Protein AF-0000000072157010 (afdb_homodimer)

pLDDT: mean 73.78, std 25.67, range [22.72, 98.5]

Nearest PDB structures (foldseek):
  7paf-assembly1_D  TM=7.544E-01  e=8.443E-04  Streptococcus pneumoniae TIGR4
  5oge-assembly3_C  TM=7.026E-01  e=5.960E-02  Saccharomyces cerevisiae S288C
  8wtw-assembly1_A  TM=1.294E-01  e=1.381E+00  Homo sapiens
  8zoy-assembly1_A  TM=1.719E-01  e=7.058E+00  Homo sapiens
  4k1c-assembly1_A  TM=1.405E-01  e=3.734E+00  Saccharomyces cerevisiae S288C

Structure (mmCIF, N/CA/C/O backbone):
data_AF-0000000072157010-model_v1
#
loop_
_entity.id
_entity.type
_entity.pdbx_description
1 polymer 'Transmembrane protein 144-like B'
#
loop_
_atom_site.group_PDB
_atom_site.id
_atom_site.type_symbol
_atom_site.label_atom_id
_atom_site.label_alt_id
_atom_site.label_comp_id
_atom_site.label_asym_id
_atom_site.label_entity_id
_atom_site.label_seq_id
_atom_site.pdbx_PDB_ins_code
_atom_site.Cartn_x
_atom_site.Cartn_y
_atom_site.Cartn_z
_atom_site.occupancy
_atom_site.B_iso_or_equiv
_atom_site.auth_seq_id
_atom_site.auth_comp_id
_atom_site.auth_asym_id
_atom_site.auth_atom_id
_atom_site.pdbx_PDB_model_num
ATOM 1 N N . MET A 1 1 ? 22.281 -31.641 -0.572 1 41.91 1 MET A N 1
ATOM 2 C CA . MET A 1 1 ? 22 -30.219 -0.779 1 41.91 1 MET A CA 1
ATOM 3 C C . MET A 1 1 ? 20.547 -30.016 -1.227 1 41.91 1 MET A C 1
ATOM 5 O O . MET A 1 1 ? 19.906 -29.047 -0.837 1 41.91 1 MET A O 1
ATOM 9 N N . GLY A 1 2 ? 19.859 -31.172 -1.965 1 55.56 2 GLY A N 1
ATOM 10 C CA . GLY A 1 2 ? 18.594 -31.109 -2.654 1 55.56 2 GLY A CA 1
ATOM 11 C C . GLY A 1 2 ? 17.406 -31.094 -1.71 1 55.56 2 GLY A C 1
ATOM 12 O O . GLY A 1 2 ? 16.391 -30.422 -1.974 1 55.56 2 GLY A O 1
ATOM 13 N N . LEU A 1 3 ? 17.656 -31.641 -0.543 1 64 3 LEU A N 1
ATOM 14 C CA . LEU A 1 3 ? 16.516 -31.844 0.348 1 64 3 LEU A CA 1
ATOM 15 C C . LEU A 1 3 ? 16.203 -30.578 1.124 1 64 3 LEU A C 1
ATOM 17 O O . LEU A 1 3 ? 15.062 -30.375 1.553 1 64 3 LEU A O 1
ATOM 21 N N . PHE A 1 4 ? 17.141 -29.672 1.132 1 80.56 4 PHE A N 1
ATOM 22 C CA . PHE A 1 4 ? 16.922 -28.5 1.973 1 80.56 4 PHE A CA 1
ATOM 23 C C . PHE A 1 4 ? 15.914 -27.562 1.335 1 80.56 4 PHE A C 1
ATOM 25 O O . PHE A 1 4 ? 15.203 -26.828 2.035 1 80.56 4 PHE A O 1
ATOM 32 N N . GLY A 1 5 ? 15.68 -27.719 0.032 1 87.88 5 GLY A N 1
ATOM 33 C CA . GLY A 1 5 ? 14.766 -26.828 -0.669 1 87.88 5 GLY A CA 1
ATOM 34 C C . GLY A 1 5 ? 13.344 -27.359 -0.714 1 87.88 5 GLY A C 1
ATOM 35 O O . GLY A 1 5 ? 12.406 -26.625 -1.01 1 87.88 5 GLY A O 1
ATOM 36 N N . ILE A 1 6 ? 13.188 -28.625 -0.3 1 87.94 6 ILE A N 1
ATOM 37 C CA . ILE A 1 6 ? 11.875 -29.266 -0.361 1 87.94 6 ILE A CA 1
ATOM 38 C C . ILE A 1 6 ? 10.984 -28.719 0.754 1 87.94 6 ILE A C 1
ATOM 40 O O . ILE A 1 6 ? 9.789 -28.5 0.549 1 87.94 6 ILE A O 1
ATOM 44 N N . ALA A 1 7 ? 11.625 -28.469 1.88 1 92.19 7 ALA A N 1
ATOM 45 C CA . ALA A 1 7 ? 10.852 -27.984 3.02 1 92.19 7 ALA A CA 1
ATOM 46 C C . ALA A 1 7 ? 10.266 -26.609 2.732 1 92.19 7 ALA A C 1
ATOM 48 O O . ALA A 1 7 ? 9.055 -26.406 2.861 1 92.19 7 ALA A O 1
ATOM 49 N N . PRO A 1 8 ? 11.07 -25.703 2.254 1 94.44 8 PRO A N 1
ATOM 50 C CA . PRO A 1 8 ? 10.477 -24.406 1.933 1 94.44 8 PRO A CA 1
ATOM 51 C C . PRO A 1 8 ? 9.445 -24.484 0.809 1 94.44 8 PRO A C 1
ATOM 53 O O . PRO A 1 8 ? 8.43 -23.781 0.841 1 94.44 8 PRO A O 1
ATOM 56 N N . ALA A 1 9 ? 9.695 -25.344 -0.113 1 93 9 ALA A N 1
ATOM 57 C CA . ALA A 1 9 ? 8.727 -25.5 -1.193 1 93 9 ALA A CA 1
ATOM 58 C C . ALA A 1 9 ? 7.406 -26.047 -0.664 1 93 9 ALA A C 1
ATOM 60 O O . ALA A 1 9 ? 6.332 -25.656 -1.124 1 93 9 ALA A O 1
ATOM 61 N N . ALA A 1 10 ? 7.512 -26.953 0.285 1 92.5 10 ALA A N 1
ATOM 62 C CA . ALA A 1 10 ? 6.309 -27.531 0.891 1 92.5 10 ALA A CA 1
ATOM 63 C C . ALA A 1 10 ? 5.535 -26.469 1.672 1 92.5 10 ALA A C 1
ATOM 65 O O . ALA A 1 10 ? 4.305 -26.406 1.593 1 92.5 10 ALA A O 1
ATOM 66 N N . VAL A 1 11 ? 6.207 -25.641 2.379 1 95.56 11 VAL A N 1
ATOM 67 C CA . VAL A 1 11 ? 5.559 -24.578 3.135 1 95.56 11 VAL A CA 1
ATOM 68 C C . VAL A 1 11 ? 4.883 -23.609 2.174 1 95.56 11 VAL A C 1
ATOM 70 O O . VAL A 1 11 ? 3.764 -23.156 2.424 1 95.56 11 VAL A O 1
ATOM 73 N N . ALA A 1 12 ? 5.602 -23.312 1.119 1 96.12 12 ALA A N 1
ATOM 74 C CA . ALA A 1 12 ? 5.016 -22.453 0.099 1 96.12 12 ALA A CA 1
ATOM 75 C C . ALA A 1 12 ? 3.736 -23.062 -0.466 1 96.12 12 ALA A C 1
ATOM 77 O O . ALA A 1 12 ? 2.734 -22.359 -0.644 1 96.12 12 ALA A O 1
ATOM 78 N N . ALA A 1 13 ? 3.773 -24.328 -0.705 1 92.69 13 ALA A N 1
ATOM 79 C CA . ALA A 1 13 ? 2.613 -25.031 -1.235 1 92.69 13 ALA A CA 1
ATOM 80 C C . ALA A 1 13 ? 1.429 -24.938 -0.279 1 92.69 13 ALA A C 1
ATOM 82 O O . ALA A 1 13 ? 0.3 -24.688 -0.703 1 92.69 13 ALA A O 1
ATOM 83 N N . VAL A 1 14 ? 1.696 -25.109 0.951 1 94.31 14 VAL A N 1
ATOM 84 C CA . VAL A 1 14 ? 0.639 -25.047 1.955 1 94.31 14 VAL A CA 1
ATOM 85 C C . VAL A 1 14 ? 0.083 -23.625 2.037 1 94.31 14 VAL A C 1
ATOM 87 O O . VAL A 1 14 ? -1.135 -23.422 2.031 1 94.31 14 VAL A O 1
ATOM 90 N N . ALA A 1 15 ? 0.912 -22.672 2.088 1 95.75 15 ALA A N 1
ATOM 91 C CA . ALA A 1 15 ? 0.481 -21.266 2.191 1 95.75 15 ALA A CA 1
ATOM 92 C C . ALA A 1 15 ? -0.368 -20.875 0.99 1 95.75 15 ALA A C 1
ATOM 94 O O . ALA A 1 15 ? -1.473 -20.344 1.149 1 95.75 15 ALA A O 1
ATOM 95 N N . PHE A 1 16 ? 0.128 -21.203 -0.204 1 93.19 16 PHE A N 1
ATOM 96 C CA . PHE A 1 16 ? -0.611 -20.859 -1.413 1 93.19 16 PHE A CA 1
ATOM 97 C C . PHE A 1 16 ? -1.898 -21.672 -1.508 1 93.19 16 PHE A C 1
ATOM 99 O O . PHE A 1 16 ? -2.9 -21.188 -2.043 1 93.19 16 PHE A O 1
ATOM 106 N N . GLY A 1 17 ? -1.906 -22.781 -0.977 1 89.12 17 GLY A N 1
ATOM 107 C CA . GLY A 1 17 ? -3.078 -23.641 -1.026 1 89.12 17 GLY A CA 1
ATOM 108 C C . GLY A 1 17 ? -4.18 -23.203 -0.079 1 89.12 17 GLY A C 1
ATOM 109 O O . GLY A 1 17 ? -5.363 -23.422 -0.352 1 89.12 17 GLY A O 1
ATOM 110 N N . VAL A 1 18 ? -3.803 -22.531 1.002 1 89.94 18 VAL A N 1
ATOM 111 C CA . VAL A 1 18 ? -4.797 -22.188 2.014 1 89.94 18 VAL A CA 1
ATOM 112 C C . VAL A 1 18 ? -5.07 -20.688 1.991 1 89.94 18 VAL A C 1
ATOM 114 O O . VAL A 1 18 ? -5.871 -20.188 2.785 1 89.94 18 VAL A O 1
ATOM 117 N N . GLN A 1 19 ? -4.445 -19.953 1.146 1 89.75 19 GLN A N 1
ATOM 118 C CA . GLN A 1 19 ? -4.488 -18.484 1.182 1 89.75 19 GLN A CA 1
ATOM 119 C C . GLN A 1 19 ? -5.918 -17.969 1.032 1 89.75 19 GLN A C 1
ATOM 121 O O . GLN A 1 19 ? -6.23 -16.859 1.46 1 89.75 19 GLN A O 1
ATOM 126 N N . TYR A 1 20 ? -6.859 -18.75 0.506 1 83.69 20 TYR A N 1
ATOM 127 C CA . TYR A 1 20 ? -8.219 -18.266 0.293 1 83.69 20 TYR A CA 1
ATOM 128 C C . TYR A 1 20 ? -9.18 -18.875 1.31 1 83.69 20 TYR A C 1
ATOM 130 O O . TYR A 1 20 ? -10.383 -18.625 1.248 1 83.69 20 TYR A O 1
ATOM 138 N N . VAL A 1 21 ? -8.781 -19.609 2.258 1 82.38 21 VAL A N 1
ATOM 139 C CA . VAL A 1 21 ? -9.609 -20.188 3.303 1 82.38 21 VAL A CA 1
ATOM 140 C C . VAL A 1 21 ? -10.297 -19.094 4.102 1 82.38 21 VAL A C 1
ATOM 142 O O . VAL A 1 21 ? -11.484 -19.188 4.414 1 82.38 21 VAL A O 1
ATOM 145 N N . PRO A 1 22 ? -9.695 -17.938 4.402 1 79.62 22 PRO A N 1
ATOM 146 C CA . PRO A 1 22 ? -10.359 -16.859 5.152 1 79.62 22 PRO A CA 1
ATOM 147 C C . PRO A 1 22 ? -11.531 -16.25 4.398 1 79.62 22 PRO A C 1
ATOM 149 O O . PRO A 1 22 ? -12.422 -15.656 5.012 1 79.62 22 PRO A O 1
ATOM 152 N N . VAL A 1 23 ? -11.453 -16.344 3.174 1 78.19 23 VAL A N 1
ATOM 153 C CA . VAL A 1 23 ? -12.477 -15.711 2.346 1 78.19 23 VAL A CA 1
ATOM 154 C C . VAL A 1 23 ? -13.68 -16.641 2.203 1 78.19 23 VAL A C 1
ATOM 156 O O . VAL A 1 23 ? -14.812 -16.188 2.055 1 78.19 23 VAL A O 1
ATOM 159 N N . LYS A 1 24 ? -13.555 -17.875 2.174 1 69.94 24 LYS A N 1
ATOM 160 C CA . LYS A 1 24 ? -14.625 -18.844 1.998 1 69.94 24 LYS A CA 1
ATOM 161 C C . LYS A 1 24 ? -15.633 -18.781 3.141 1 69.94 24 LYS A C 1
ATOM 163 O O . LYS A 1 24 ? -16.828 -19.016 2.938 1 69.94 24 LYS A O 1
ATOM 168 N N . LYS A 1 25 ? -15.227 -18.328 4.262 1 59.41 25 LYS A N 1
ATOM 169 C CA . LYS A 1 25 ? -16.125 -18.25 5.406 1 59.41 25 LYS A CA 1
ATOM 170 C C . LYS A 1 25 ? -17.125 -17.094 5.246 1 59.41 25 LYS A C 1
ATOM 172 O O . LYS A 1 25 ? -18.234 -17.156 5.789 1 59.41 25 LYS A O 1
ATOM 177 N N . TYR A 1 26 ? -16.797 -16.109 4.598 1 54.28 26 TYR A N 1
ATOM 178 C CA . TYR A 1 26 ? -17.672 -14.945 4.465 1 54.28 26 TYR A CA 1
ATOM 179 C C . TYR A 1 26 ? -18.641 -15.133 3.303 1 54.28 26 TYR A C 1
ATOM 181 O O . TYR A 1 26 ? -19.703 -14.508 3.266 1 54.28 26 TYR A O 1
ATOM 189 N N . LYS A 1 27 ? -18.438 -15.812 2.371 1 48.84 27 LYS A N 1
ATOM 190 C CA . LYS A 1 27 ? -19.359 -16.141 1.292 1 48.84 27 LYS A CA 1
ATOM 191 C C . LYS A 1 27 ? -20.656 -16.734 1.841 1 48.84 27 LYS A C 1
ATOM 193 O O . LYS A 1 27 ? -21.734 -16.484 1.312 1 48.84 27 LYS A O 1
ATOM 198 N N . ILE A 1 28 ? -20.594 -17.422 2.988 1 39.53 28 ILE A N 1
ATOM 199 C CA . ILE A 1 28 ? -21.719 -18.219 3.461 1 39.53 28 ILE A CA 1
ATOM 200 C C . ILE A 1 28 ? -22.75 -17.297 4.129 1 39.53 28 ILE A C 1
ATOM 202 O O . ILE A 1 28 ? -23.953 -17.516 4.012 1 39.53 28 ILE A O 1
ATOM 206 N N . LEU A 1 29 ? -22.328 -16.297 4.664 1 35.5 29 LEU A N 1
ATOM 207 C CA . LEU A 1 29 ? -23.328 -15.633 5.508 1 35.5 29 LEU A CA 1
ATOM 208 C C . LEU A 1 29 ? -24.281 -14.789 4.668 1 35.5 29 LEU A C 1
ATOM 210 O O . LEU A 1 29 ? -25.422 -14.57 5.062 1 35.5 29 LEU A O 1
ATOM 214 N N . VAL A 1 30 ? -23.734 -14.195 3.705 1 33.28 30 VAL A N 1
ATOM 215 C CA . VAL A 1 30 ? -24.734 -13.32 3.096 1 33.28 30 VAL A CA 1
ATOM 216 C C . VAL A 1 30 ? -25.812 -14.164 2.414 1 33.28 30 VAL A C 1
ATOM 218 O O . VAL A 1 30 ? -26.562 -13.656 1.588 1 33.28 30 VAL A O 1
ATOM 221 N N . ARG A 1 31 ? -25.828 -15.406 2.652 1 32.34 31 ARG A N 1
ATOM 222 C CA . ARG A 1 31 ? -26.984 -16.172 2.217 1 32.34 31 ARG A CA 1
ATOM 223 C C . ARG A 1 31 ? -28.266 -15.594 2.797 1 32.34 31 ARG A C 1
ATOM 225 O O . ARG A 1 31 ? -28.719 -16.016 3.869 1 32.34 31 ARG A O 1
ATOM 232 N N . ALA A 1 32 ? -28.672 -14.406 2.963 1 30.42 32 ALA A N 1
ATOM 233 C CA . ALA A 1 32 ? -30.094 -14.289 3.217 1 30.42 32 ALA A CA 1
ATOM 234 C C . ALA A 1 32 ? -30.891 -15.203 2.291 1 30.42 32 ALA A C 1
ATOM 236 O O . ALA A 1 32 ? -30.375 -15.688 1.288 1 30.42 32 ALA A O 1
ATOM 237 N N . LYS A 1 33 ? -32.5 -15.086 2.188 1 31.17 33 LYS A N 1
ATOM 238 C CA . LYS A 1 33 ? -33.562 -15.984 1.754 1 31.17 33 LYS A CA 1
ATOM 239 C C . LYS A 1 33 ? -33.25 -16.609 0.398 1 31.17 33 LYS A C 1
ATOM 241 O O . LYS A 1 33 ? -33.5 -17.797 0.174 1 31.17 33 LYS A O 1
ATOM 246 N N . THR A 1 34 ? -33.625 -16.031 -0.86 1 29.36 34 THR A N 1
ATOM 247 C CA . THR A 1 34 ? -33.719 -16.75 -2.125 1 29.36 34 THR A CA 1
ATOM 248 C C . THR A 1 34 ? -32.344 -16.922 -2.752 1 29.36 34 THR A C 1
ATOM 250 O O . THR A 1 34 ? -32.094 -17.906 -3.461 1 29.36 34 THR A O 1
ATOM 253 N N . PHE A 1 35 ? -31.5 -15.781 -3.305 1 26.72 35 PHE A N 1
ATOM 254 C CA . PHE A 1 35 ? -30.375 -15.836 -4.246 1 26.72 35 PHE A CA 1
ATOM 255 C C . PHE A 1 35 ? -29.062 -15.508 -3.547 1 26.72 35 PHE A C 1
ATOM 257 O O . PHE A 1 35 ? -29.016 -14.625 -2.688 1 26.72 35 PHE A O 1
ATOM 264 N N . THR A 1 36 ? -28.172 -16.406 -3.197 1 32.66 36 THR A N 1
ATOM 265 C CA . THR A 1 36 ? -26.812 -16.312 -2.689 1 32.66 36 THR A CA 1
ATOM 266 C C . THR A 1 36 ? -26 -15.32 -3.506 1 32.66 36 THR A C 1
ATOM 268 O O . THR A 1 36 ? -25.719 -15.555 -4.688 1 32.66 36 THR A O 1
ATOM 271 N N . LEU A 1 37 ? -26.281 -14.078 -3.609 1 31.41 37 LEU A N 1
ATOM 272 C CA . LEU A 1 37 ? -25.516 -13.125 -4.402 1 31.41 37 LEU A CA 1
ATOM 273 C C . LEU A 1 37 ? -24.156 -12.844 -3.752 1 31.41 37 LEU A C 1
ATOM 275 O O . LEU A 1 37 ? -24.094 -12.375 -2.613 1 31.41 37 LEU A O 1
ATOM 279 N N . LEU A 1 38 ? -23.141 -13.664 -3.781 1 39.25 38 LEU A N 1
ATOM 280 C CA . LEU A 1 38 ? -21.766 -13.414 -3.355 1 39.25 38 LEU A CA 1
ATOM 281 C C . LEU A 1 38 ? -21.219 -12.148 -4.008 1 39.25 38 LEU A C 1
ATOM 283 O O . LEU A 1 38 ? -20.938 -12.141 -5.207 1 39.25 38 LEU A O 1
ATOM 287 N N . ILE A 1 39 ? -21.578 -10.883 -3.861 1 43.5 39 ILE A N 1
ATOM 288 C CA . ILE A 1 39 ? -21.406 -9.625 -4.586 1 43.5 39 ILE A CA 1
ATOM 289 C C . ILE A 1 39 ? -20.016 -9.055 -4.293 1 43.5 39 ILE A C 1
ATOM 291 O O . ILE A 1 39 ? -19.859 -8.258 -3.367 1 43.5 39 ILE A O 1
ATOM 295 N N . TYR A 1 40 ? -18.719 -9.906 -4.242 1 56.62 40 TYR A N 1
ATOM 296 C CA . TYR A 1 40 ? -17.578 -9.016 -4.078 1 56.62 40 TYR A CA 1
ATOM 297 C C . TYR A 1 40 ? -16.969 -8.656 -5.426 1 56.62 40 TYR A C 1
ATOM 299 O O . TYR A 1 40 ? -17.031 -9.445 -6.375 1 56.62 40 TYR A O 1
ATOM 307 N N . ASP A 1 41 ? -16.672 -7.387 -5.719 1 73.81 41 ASP A N 1
ATOM 308 C CA . ASP A 1 41 ? -15.914 -6.938 -6.879 1 73.81 41 ASP A CA 1
ATOM 309 C C . ASP A 1 41 ? -14.5 -7.516 -6.871 1 73.81 41 ASP A C 1
ATOM 311 O O . ASP A 1 41 ? -13.734 -7.285 -5.93 1 73.81 41 ASP A O 1
ATOM 315 N N . GLY A 1 42 ? -14.164 -8.492 -7.832 1 79.88 42 GLY A N 1
ATOM 316 C CA . GLY A 1 42 ? -12.883 -9.18 -7.906 1 79.88 42 GLY A CA 1
ATOM 317 C C . GLY A 1 42 ? -11.703 -8.227 -7.961 1 79.88 42 GLY A C 1
ATOM 318 O O . GLY A 1 42 ? -10.648 -8.508 -7.387 1 79.88 42 GLY A O 1
ATOM 319 N N . THR A 1 43 ? -11.906 -7.148 -8.672 1 85 43 THR A N 1
ATOM 320 C CA . THR A 1 43 ? -10.828 -6.18 -8.812 1 85 43 THR A CA 1
ATOM 321 C C . THR A 1 43 ? -10.508 -5.523 -7.473 1 85 43 THR A C 1
ATOM 323 O O . THR A 1 43 ? -9.336 -5.395 -7.102 1 85 43 THR A O 1
ATOM 326 N N . THR A 1 44 ? -11.523 -5.164 -6.754 1 86.94 44 THR A N 1
ATOM 327 C CA . THR A 1 44 ? -11.344 -4.551 -5.441 1 86.94 44 THR A CA 1
ATOM 328 C C . THR A 1 44 ? -10.781 -5.562 -4.449 1 86.94 44 THR A C 1
ATOM 330 O O . THR A 1 44 ? -9.93 -5.227 -3.627 1 86.94 44 THR A O 1
ATOM 333 N N . PHE A 1 45 ? -11.234 -6.777 -4.594 1 87.81 45 PHE A N 1
ATOM 334 C CA . PHE A 1 45 ? -10.711 -7.855 -3.758 1 87.81 45 PHE A CA 1
ATOM 335 C C . PHE A 1 45 ? -9.211 -8.008 -3.949 1 87.81 45 PHE A C 1
ATOM 337 O O . PHE A 1 45 ? -8.461 -8.086 -2.975 1 87.81 45 PHE A O 1
ATOM 344 N N . GLN A 1 46 ? -8.836 -8.086 -5.184 1 91.12 46 GLN A N 1
ATOM 345 C CA . GLN A 1 46 ? -7.414 -8.242 -5.492 1 91.12 46 GLN A CA 1
ATOM 346 C C . GLN A 1 46 ? -6.598 -7.094 -4.906 1 91.12 46 GLN A C 1
ATOM 348 O O . GLN A 1 46 ? -5.48 -7.305 -4.426 1 91.12 46 GLN A O 1
ATOM 353 N N . TRP A 1 47 ? -7.105 -5.953 -4.992 1 93.75 47 TRP A N 1
ATOM 354 C CA . TRP A 1 47 ? -6.383 -4.789 -4.488 1 93.75 47 TRP A CA 1
ATOM 355 C C . TRP A 1 47 ? -6.156 -4.898 -2.984 1 93.75 47 TRP A C 1
ATOM 357 O O . TRP A 1 47 ? -5.062 -4.617 -2.492 1 93.75 47 TRP A O 1
ATOM 367 N N . PHE A 1 48 ? -7.168 -5.305 -2.24 1 93.31 48 PHE A N 1
ATOM 368 C CA . PHE A 1 48 ? -7.031 -5.496 -0.801 1 93.31 48 PHE A CA 1
ATOM 369 C C . PHE A 1 48 ? -6.055 -6.621 -0.491 1 93.31 48 PHE A C 1
ATOM 371 O O . PHE A 1 48 ? -5.258 -6.52 0.442 1 93.31 48 PHE A O 1
ATOM 378 N N . MET A 1 49 ? -6.129 -7.621 -1.272 1 94.25 49 MET A N 1
ATOM 379 C CA . MET A 1 49 ? -5.211 -8.742 -1.095 1 94.25 49 MET A CA 1
ATOM 380 C C . MET A 1 49 ? -3.768 -8.305 -1.305 1 94.25 49 MET A C 1
ATOM 382 O O . MET A 1 49 ? -2.881 -8.68 -0.538 1 94.25 49 MET A O 1
ATOM 386 N N . CYS A 1 50 ? -3.594 -7.488 -2.344 1 97.62 50 CYS A N 1
ATOM 387 C CA . CYS A 1 50 ? -2.248 -7.027 -2.666 1 97.62 50 CYS A CA 1
ATOM 388 C C . CYS A 1 50 ? -1.728 -6.07 -1.601 1 97.62 50 CYS A C 1
ATOM 390 O O . CYS A 1 50 ? -0.517 -5.945 -1.407 1 97.62 50 CYS A O 1
ATOM 392 N N . SER A 1 51 ? -2.627 -5.406 -0.891 1 97.25 51 SER A N 1
ATOM 393 C CA . SER A 1 51 ? -2.209 -4.602 0.251 1 97.25 51 SER A CA 1
ATOM 394 C C . SER A 1 51 ? -1.662 -5.473 1.375 1 97.25 51 SER A C 1
ATOM 396 O O . SER A 1 51 ? -0.694 -5.105 2.041 1 97.25 51 SER A O 1
ATOM 398 N N . GLY A 1 52 ? -2.316 -6.602 1.578 1 97.81 52 GLY A N 1
ATOM 399 C CA . GLY A 1 52 ? -1.781 -7.551 2.541 1 97.81 52 GLY A CA 1
ATOM 400 C C . GLY A 1 52 ? -0.435 -8.117 2.137 1 97.81 52 GLY A C 1
ATOM 401 O O . GLY A 1 52 ? 0.447 -8.297 2.977 1 97.81 52 GLY A O 1
ATOM 402 N N . ILE A 1 53 ? -0.326 -8.336 0.847 1 98.31 53 ILE A N 1
ATOM 403 C CA . ILE A 1 53 ? 0.927 -8.844 0.295 1 98.31 53 ILE A CA 1
ATOM 404 C C . ILE A 1 53 ? 2.053 -7.852 0.579 1 98.31 53 ILE A C 1
ATOM 406 O O . ILE A 1 53 ? 3.113 -8.234 1.08 1 98.31 53 ILE A O 1
ATOM 410 N N . LEU A 1 54 ? 1.799 -6.598 0.312 1 98.5 54 LEU A N 1
ATOM 411 C CA . LEU A 1 54 ? 2.814 -5.57 0.515 1 98.5 54 LEU A CA 1
ATOM 412 C C . LEU A 1 54 ? 3.143 -5.414 1.996 1 98.5 54 LEU A C 1
ATOM 414 O O . LEU A 1 54 ? 4.301 -5.199 2.359 1 98.5 54 LEU A O 1
ATOM 418 N N . PHE A 1 55 ? 2.178 -5.516 2.836 1 98.19 55 PHE A N 1
ATOM 419 C CA . PHE A 1 55 ? 2.365 -5.312 4.27 1 98.19 55 PHE A CA 1
ATOM 420 C C . PHE A 1 55 ? 3.336 -6.34 4.836 1 98.19 55 PHE A C 1
ATOM 422 O O . PHE A 1 55 ? 4.305 -5.98 5.508 1 98.19 55 PHE A O 1
ATOM 429 N N . VAL A 1 56 ? 3.1 -7.59 4.551 1 97.62 56 VAL A N 1
ATOM 430 C CA . VAL A 1 56 ? 3.955 -8.656 5.062 1 97.62 56 VAL A CA 1
ATOM 431 C C . VAL A 1 56 ? 5.305 -8.625 4.348 1 97.62 56 VAL A C 1
ATOM 433 O O . VAL A 1 56 ? 6.344 -8.898 4.953 1 97.62 56 VAL A O 1
ATOM 436 N N . GLY A 1 57 ? 5.27 -8.312 3.02 1 97.56 57 GLY A N 1
ATOM 437 C CA . GLY A 1 57 ? 6.527 -8.125 2.32 1 97.56 57 GLY A CA 1
ATOM 438 C C . GLY A 1 57 ? 7.414 -7.07 2.955 1 97.56 57 GLY A C 1
ATOM 439 O O . GLY A 1 57 ? 8.625 -7.266 3.094 1 97.56 57 GLY A O 1
ATOM 440 N N . LEU A 1 58 ? 6.797 -5.938 3.316 1 96.81 58 LEU A N 1
ATOM 441 C CA . LEU A 1 58 ? 7.531 -4.871 3.988 1 96.81 58 LEU A CA 1
ATOM 442 C C . LEU A 1 58 ? 8.016 -5.32 5.363 1 96.81 58 LEU A C 1
ATOM 444 O O . LEU A 1 58 ? 9.133 -5.012 5.766 1 96.81 58 LEU A O 1
ATOM 448 N N . ALA A 1 59 ? 7.195 -6.047 6.055 1 95.44 59 ALA A N 1
ATOM 449 C CA . ALA A 1 59 ? 7.594 -6.574 7.359 1 95.44 59 ALA A CA 1
ATOM 450 C C . ALA A 1 59 ? 8.82 -7.469 7.238 1 95.44 59 ALA A C 1
ATOM 452 O O . ALA A 1 59 ? 9.734 -7.398 8.062 1 95.44 59 ALA A O 1
ATOM 453 N N . PHE A 1 60 ? 8.852 -8.273 6.172 1 96.12 60 PHE A N 1
ATOM 454 C CA . PHE A 1 60 ? 10.008 -9.133 5.938 1 96.12 60 PHE A CA 1
ATOM 455 C C . PHE A 1 60 ? 11.258 -8.289 5.695 1 96.12 60 PHE A C 1
ATOM 457 O O . PHE A 1 60 ? 12.344 -8.625 6.184 1 96.12 60 PHE A O 1
ATOM 464 N N . ALA A 1 61 ? 11.094 -7.23 4.926 1 95.19 61 ALA A N 1
ATOM 465 C CA . ALA A 1 61 ? 12.234 -6.363 4.629 1 95.19 61 ALA A CA 1
ATOM 466 C C . ALA A 1 61 ? 12.75 -5.684 5.891 1 95.19 61 ALA A C 1
ATOM 468 O O . ALA A 1 61 ? 13.961 -5.523 6.07 1 95.19 61 ALA A O 1
ATOM 469 N N . ILE A 1 62 ? 11.836 -5.25 6.762 1 93.19 62 ILE A N 1
ATOM 470 C CA . ILE A 1 62 ? 12.211 -4.609 8.016 1 93.19 62 ILE A CA 1
ATOM 471 C C . ILE A 1 62 ? 12.93 -5.609 8.914 1 93.19 62 ILE A C 1
ATOM 473 O O . ILE A 1 62 ? 14.023 -5.328 9.422 1 93.19 62 ILE A O 1
ATOM 477 N N . LEU A 1 63 ? 12.453 -6.785 9.07 1 92.38 63 LEU A N 1
ATOM 478 C CA . LEU A 1 63 ? 13.016 -7.812 9.938 1 92.38 63 LEU A CA 1
ATOM 479 C C . LEU A 1 63 ? 14.336 -8.328 9.383 1 92.38 63 LEU A C 1
ATOM 481 O O . LEU A 1 63 ? 15.25 -8.656 10.148 1 92.38 63 LEU A O 1
ATOM 485 N N . GLY A 1 64 ? 14.469 -8.375 8.062 1 92.19 64 GLY A N 1
ATOM 486 C CA . GLY A 1 64 ? 15.688 -8.852 7.426 1 92.19 64 GLY A CA 1
ATOM 487 C C . GLY A 1 64 ? 16.734 -7.773 7.27 1 92.19 64 GLY A C 1
ATOM 488 O O . GLY A 1 64 ? 17.891 -8.062 6.922 1 92.19 64 GLY A O 1
ATOM 489 N N . GLY A 1 65 ? 16.375 -6.512 7.539 1 91.81 65 GLY A N 1
ATOM 490 C CA . GLY A 1 65 ? 17.312 -5.414 7.355 1 91.81 65 GLY A CA 1
ATOM 491 C C . GLY A 1 65 ? 17.609 -5.121 5.895 1 91.81 65 GLY A C 1
ATOM 492 O O . GLY A 1 65 ? 18.734 -4.777 5.543 1 91.81 65 GLY A O 1
ATOM 493 N N . ASP A 1 66 ? 16.578 -5.336 5.016 1 92 66 ASP A N 1
ATOM 494 C CA . ASP A 1 66 ? 16.812 -5.258 3.576 1 92 66 ASP A CA 1
ATOM 495 C C . ASP A 1 66 ? 16.359 -3.914 3.016 1 92 66 ASP A C 1
ATOM 497 O O . ASP A 1 66 ? 16.531 -3.637 1.827 1 92 66 ASP A O 1
ATOM 501 N N . LEU A 1 67 ? 15.836 -3.023 3.795 1 91.06 67 LEU A N 1
ATOM 502 C CA . LEU A 1 67 ? 15.234 -1.783 3.311 1 91.06 67 LEU A CA 1
ATOM 503 C C . LEU A 1 67 ? 16.281 -0.908 2.625 1 91.06 67 LEU A C 1
ATOM 505 O O . LEU A 1 67 ? 16 -0.302 1.587 1 91.06 67 LEU A O 1
ATOM 509 N N . ALA A 1 68 ? 17.469 -0.952 3.135 1 88.69 68 ALA A N 1
ATOM 510 C CA . ALA A 1 68 ? 18.516 -0.062 2.637 1 88.69 68 ALA A CA 1
ATOM 511 C C . ALA A 1 68 ? 19.141 -0.619 1.366 1 88.69 68 ALA A C 1
ATOM 513 O O . ALA A 1 68 ? 19.891 0.083 0.678 1 88.69 68 ALA A O 1
ATOM 514 N N . ARG A 1 69 ? 18.844 -1.874 0.974 1 89.56 69 ARG A N 1
ATOM 515 C CA . ARG A 1 69 ? 19.484 -2.533 -0.155 1 89.56 69 ARG A CA 1
ATOM 516 C C . ARG A 1 69 ? 18.922 -2.035 -1.48 1 89.56 69 ARG A C 1
ATOM 518 O O . ARG A 1 69 ? 19.516 -2.25 -2.537 1 89.56 69 ARG A O 1
ATOM 525 N N . GLY A 1 70 ? 17.797 -1.346 -1.447 1 88.62 70 GLY A N 1
ATOM 526 C CA . GLY A 1 70 ? 17.188 -0.853 -2.674 1 88.62 70 GLY A CA 1
ATOM 527 C C . GLY A 1 70 ? 16.094 -1.757 -3.203 1 88.62 70 GLY A C 1
ATOM 528 O O . GLY A 1 70 ? 15.945 -2.889 -2.74 1 88.62 70 GLY A O 1
ATOM 529 N N . ILE A 1 71 ? 15.406 -1.265 -4.109 1 93.88 71 ILE A N 1
ATOM 530 C CA . ILE A 1 71 ? 14.305 -1.952 -4.781 1 93.88 71 ILE A CA 1
ATOM 531 C C . ILE A 1 71 ? 14.578 -2.018 -6.281 1 93.88 71 ILE A C 1
ATOM 533 O O . ILE A 1 71 ? 14.203 -1.11 -7.031 1 93.88 71 ILE A O 1
ATOM 537 N N . PRO A 1 72 ? 15.234 -3.1 -6.676 1 94 72 PRO A N 1
ATOM 538 C CA . PRO A 1 72 ? 15.578 -3.193 -8.094 1 94 72 PRO A CA 1
ATOM 539 C C . PRO A 1 72 ? 14.359 -3.191 -9.008 1 94 72 PRO A C 1
ATOM 541 O O . PRO A 1 72 ? 13.438 -3.988 -8.812 1 94 72 PRO A O 1
ATOM 544 N N . PRO A 1 73 ? 14.344 -2.379 -10.031 1 93.56 73 PRO A N 1
ATOM 545 C CA . PRO A 1 73 ? 13.188 -2.273 -10.93 1 93.56 73 PRO A CA 1
ATOM 546 C C . PRO A 1 73 ? 12.867 -3.588 -11.633 1 93.56 73 PRO A C 1
ATOM 548 O O . PRO A 1 73 ? 11.695 -3.871 -11.914 1 93.56 73 PRO A O 1
ATOM 551 N N . LYS A 1 74 ? 13.93 -4.375 -11.906 1 94.81 74 LYS A N 1
ATOM 552 C CA . LYS A 1 74 ? 13.711 -5.668 -12.547 1 94.81 74 LYS A CA 1
ATOM 553 C C . LYS A 1 74 ? 12.82 -6.566 -11.695 1 94.81 74 LYS A C 1
ATOM 555 O O . LYS A 1 74 ? 11.945 -7.258 -12.227 1 94.81 74 LYS A O 1
ATOM 560 N N . VAL A 1 75 ? 13.062 -6.562 -10.422 1 96.69 75 VAL A N 1
ATOM 561 C CA . VAL A 1 75 ? 12.297 -7.398 -9.5 1 96.69 75 VAL A CA 1
ATOM 562 C C . VAL A 1 75 ? 10.883 -6.844 -9.352 1 96.69 75 VAL A C 1
ATOM 564 O O . VAL A 1 75 ? 9.914 -7.602 -9.305 1 96.69 75 VAL A O 1
ATOM 567 N N . VAL A 1 76 ? 10.75 -5.484 -9.297 1 96.81 76 VAL A N 1
ATOM 568 C CA . VAL A 1 76 ? 9.438 -4.836 -9.25 1 96.81 76 VAL A CA 1
ATOM 569 C C . VAL A 1 76 ? 8.625 -5.227 -10.477 1 96.81 76 VAL A C 1
ATOM 571 O O . VAL A 1 76 ? 7.422 -5.492 -10.375 1 96.81 76 VAL A O 1
ATOM 574 N N . PHE A 1 77 ? 9.289 -5.312 -11.625 1 97 77 PHE A N 1
ATOM 575 C CA . PHE A 1 77 ? 8.641 -5.699 -12.875 1 97 77 PHE A CA 1
ATOM 576 C C . PHE A 1 77 ? 8.062 -7.109 -12.766 1 97 77 PHE A C 1
ATOM 578 O O . PHE A 1 77 ? 6.953 -7.363 -13.234 1 97 77 PHE A O 1
ATOM 585 N N . GLY A 1 78 ? 8.805 -8.031 -12.164 1 97.56 78 GLY A N 1
ATOM 586 C CA . GLY A 1 78 ? 8.289 -9.367 -11.93 1 97.56 78 GLY A CA 1
ATOM 587 C C . GLY A 1 78 ? 7 -9.367 -11.117 1 97.56 78 GLY A C 1
ATOM 588 O O . GLY A 1 78 ? 6.09 -10.148 -11.406 1 97.56 78 GLY A O 1
ATOM 589 N N . GLY A 1 79 ? 6.926 -8.516 -10.148 1 98.12 79 GLY A N 1
ATOM 590 C CA . GLY A 1 79 ? 5.707 -8.375 -9.359 1 98.12 79 GLY A CA 1
ATOM 591 C C . GLY A 1 79 ? 4.527 -7.875 -10.172 1 98.12 79 GLY A C 1
ATOM 592 O O . GLY A 1 79 ? 3.4 -8.336 -9.984 1 98.12 79 GLY A O 1
ATOM 593 N N . CYS A 1 80 ? 4.793 -6.918 -11.062 1 97.75 80 CYS A N 1
ATOM 594 C CA . CYS A 1 80 ? 3.736 -6.414 -11.93 1 97.75 80 CYS A CA 1
ATOM 595 C C . CYS A 1 80 ? 3.16 -7.527 -12.797 1 97.75 80 CYS A C 1
ATOM 597 O O . CYS A 1 80 ? 1.946 -7.609 -12.984 1 97.75 80 CYS A O 1
ATOM 599 N N . LEU A 1 81 ? 4.055 -8.406 -13.281 1 97.62 81 LEU A N 1
ATOM 600 C CA . LEU A 1 81 ? 3.607 -9.531 -14.094 1 97.62 81 LEU A CA 1
ATOM 601 C C . LEU A 1 81 ? 2.684 -10.445 -13.297 1 97.62 81 LEU A C 1
ATOM 603 O O . LEU A 1 81 ? 1.667 -10.906 -13.82 1 97.62 81 LEU A O 1
ATOM 607 N N . TRP A 1 82 ? 3.041 -10.68 -12.055 1 97.38 82 TRP A N 1
ATOM 608 C CA . TRP A 1 82 ? 2.244 -11.555 -11.203 1 97.38 82 TRP A CA 1
ATOM 609 C C . TRP A 1 82 ? 0.866 -10.961 -10.945 1 97.38 82 TRP A C 1
ATOM 611 O O . TRP A 1 82 ? -0.145 -11.664 -11.008 1 97.38 82 TRP A O 1
ATOM 621 N N . ALA A 1 83 ? 0.817 -9.672 -10.703 1 96.81 83 ALA A N 1
ATOM 622 C CA . ALA A 1 83 ? -0.456 -9 -10.461 1 96.81 83 ALA A CA 1
ATOM 623 C C . ALA A 1 83 ? -1.338 -9.031 -11.711 1 96.81 83 ALA A C 1
ATOM 625 O O . ALA A 1 83 ? -2.553 -9.219 -11.609 1 96.81 83 ALA A O 1
ATOM 626 N N . LEU A 1 84 ? -0.735 -8.812 -12.867 1 95.94 84 LEU A N 1
ATOM 627 C CA . LEU A 1 84 ? -1.477 -8.859 -14.125 1 95.94 84 LEU A CA 1
ATOM 628 C C . LEU A 1 84 ? -2.043 -10.25 -14.367 1 95.94 84 LEU A C 1
ATOM 630 O O . LEU A 1 84 ? -3.17 -10.391 -14.852 1 95.94 84 LEU A O 1
ATOM 634 N N . SER A 1 85 ? -1.238 -11.195 -14.078 1 95.75 85 SER A N 1
ATOM 635 C CA . SER A 1 85 ? -1.71 -12.578 -14.203 1 95.75 85 SER A CA 1
ATOM 636 C C . SER A 1 85 ? -2.908 -12.836 -13.297 1 95.75 85 SER A C 1
ATOM 638 O O . SER A 1 85 ? -3.932 -13.352 -13.742 1 95.75 85 SER A O 1
ATOM 640 N N . ASN A 1 86 ? -2.805 -12.469 -12.047 1 91.44 86 ASN A N 1
ATOM 641 C CA . ASN A 1 86 ? -3.893 -12.633 -11.086 1 91.44 86 ASN A CA 1
ATOM 642 C C . ASN A 1 86 ? -5.164 -11.922 -11.555 1 91.44 86 ASN A C 1
ATOM 644 O O . ASN A 1 86 ? -6.266 -12.453 -11.398 1 91.44 86 ASN A O 1
ATOM 648 N N . PHE A 1 87 ? -4.973 -10.789 -12.062 1 92.12 87 PHE A N 1
ATOM 649 C CA . PHE A 1 87 ? -6.125 -10.031 -12.547 1 92.12 87 PHE A CA 1
ATOM 650 C C . PHE A 1 87 ? -6.777 -10.742 -13.727 1 92.12 87 PHE A C 1
ATOM 652 O O . PHE A 1 87 ? -8.008 -10.797 -13.82 1 92.12 87 PHE A O 1
ATOM 659 N N . ALA A 1 88 ? -6 -11.266 -14.641 1 91.31 88 ALA A N 1
ATOM 660 C CA . ALA A 1 88 ? -6.504 -11.906 -15.852 1 91.31 88 ALA A CA 1
ATOM 661 C C . ALA A 1 88 ? -7.285 -13.18 -15.516 1 91.31 88 ALA A C 1
ATOM 663 O O . ALA A 1 88 ? -8.109 -13.633 -16.312 1 91.31 88 ALA A O 1
ATOM 664 N N . VAL A 1 89 ? -7.047 -13.758 -14.383 1 88.06 89 VAL A N 1
ATOM 665 C CA . VAL A 1 89 ? -7.734 -14.977 -13.977 1 88.06 89 VAL A CA 1
ATOM 666 C C . VAL A 1 89 ? -9.203 -14.68 -13.703 1 88.06 89 VAL A C 1
ATOM 668 O O . VAL A 1 89 ? -10.07 -15.539 -13.898 1 88.06 89 VAL A O 1
ATOM 671 N N . LEU A 1 90 ? -9.477 -13.422 -13.344 1 83.75 90 LEU A N 1
ATOM 672 C CA . LEU A 1 90 ? -10.844 -13.055 -13.008 1 83.75 90 LEU A CA 1
ATOM 673 C C . LEU A 1 90 ? -11.75 -13.148 -14.234 1 83.75 90 LEU A C 1
ATOM 675 O O . LEU A 1 90 ? -12.711 -13.922 -14.242 1 83.75 90 LEU A O 1
ATOM 679 N N . PRO A 1 91 ? -11.469 -12.453 -15.312 1 83.69 91 PRO A N 1
ATOM 680 C CA . PRO A 1 91 ? -12.305 -12.602 -16.5 1 83.69 91 PRO A CA 1
ATOM 681 C C . PRO A 1 91 ? -12.219 -14 -17.109 1 83.69 91 PRO A C 1
ATOM 683 O O . PRO A 1 91 ? -13.188 -14.469 -17.719 1 83.69 91 PRO A O 1
ATOM 686 N N . LEU A 1 92 ? -11.102 -14.648 -16.922 1 87 92 LEU A N 1
ATOM 687 C CA . LEU A 1 92 ? -10.922 -16.016 -17.422 1 87 92 LEU A CA 1
ATOM 688 C C . LEU A 1 92 ? -11.945 -16.953 -16.812 1 87 92 LEU A C 1
ATOM 690 O O . LEU A 1 92 ? -12.594 -17.719 -17.531 1 87 92 LEU A O 1
ATOM 694 N N . VAL A 1 93 ? -12.094 -16.859 -15.562 1 78.12 93 VAL A N 1
ATOM 695 C CA . VAL A 1 93 ? -13.008 -17.734 -14.852 1 78.12 93 VAL A CA 1
ATOM 696 C C . VAL A 1 93 ? -14.453 -17.375 -15.188 1 78.12 93 VAL A C 1
ATOM 698 O O . VAL A 1 93 ? -15.328 -18.25 -15.25 1 78.12 93 VAL A O 1
ATOM 701 N N . LYS A 1 94 ? -14.68 -16.125 -15.5 1 76.19 94 LYS A N 1
ATOM 702 C CA . LYS A 1 94 ? -16.016 -15.695 -15.914 1 76.19 94 LYS A CA 1
ATOM 703 C C . LYS A 1 94 ? -16.375 -16.25 -17.281 1 76.19 94 LYS A C 1
ATOM 705 O O . LYS A 1 94 ? -17.531 -16.609 -17.547 1 76.19 94 LYS A O 1
ATOM 710 N N . LEU A 1 95 ? -15.398 -16.422 -18.094 1 80.19 95 LEU A N 1
ATOM 711 C CA . LEU A 1 95 ? -15.633 -16.844 -19.469 1 80.19 95 LEU A CA 1
ATOM 712 C C . LEU A 1 95 ? -15.68 -18.359 -19.562 1 80.19 95 LEU A C 1
ATOM 714 O O . LEU A 1 95 ? -16.547 -18.922 -20.25 1 80.19 95 LEU A O 1
ATOM 718 N N . LEU A 1 96 ? -14.852 -19.062 -18.859 1 81.88 96 LEU A N 1
ATOM 719 C CA . LEU A 1 96 ? -14.703 -20.5 -19.047 1 81.88 96 LEU A CA 1
ATOM 720 C C . LEU A 1 96 ? -15.203 -21.266 -17.844 1 81.88 96 LEU A C 1
ATOM 722 O O . LEU A 1 96 ? -15.359 -22.484 -17.891 1 81.88 96 LEU A O 1
ATOM 726 N N . GLY A 1 97 ? -15.5 -20.531 -16.781 1 72.12 97 GLY A N 1
ATOM 727 C CA . GLY A 1 97 ? -15.836 -21.219 -15.531 1 72.12 97 GLY A CA 1
ATOM 728 C C . GLY A 1 97 ? -14.617 -21.5 -14.672 1 72.12 97 GLY A C 1
ATOM 729 O O . GLY A 1 97 ? -13.484 -21.484 -15.156 1 72.12 97 GLY A O 1
ATOM 730 N N . ILE A 1 98 ? -14.781 -21.859 -13.492 1 70.12 98 ILE A N 1
ATOM 731 C CA . ILE A 1 98 ? -13.719 -22.047 -12.508 1 70.12 98 ILE A CA 1
ATOM 732 C C . ILE A 1 98 ? -12.945 -23.328 -12.82 1 70.12 98 ILE A C 1
ATOM 734 O O . ILE A 1 98 ? -11.711 -23.328 -12.797 1 70.12 98 ILE A O 1
ATOM 738 N N . GLY A 1 99 ? -13.664 -24.406 -13.078 1 71.06 99 GLY A N 1
ATOM 739 C CA . GLY A 1 99 ? -13.008 -25.688 -13.336 1 71.06 99 GLY A CA 1
ATOM 740 C C . GLY A 1 99 ? -12.062 -25.641 -14.523 1 71.06 99 GLY A C 1
ATOM 741 O O . GLY A 1 99 ? -10.844 -25.766 -14.359 1 71.06 99 GLY A O 1
ATOM 742 N N . LEU A 1 100 ? -12.617 -25.328 -15.602 1 78 100 LEU A N 1
ATOM 743 C CA . LEU A 1 100 ? -11.828 -25.312 -16.828 1 78 100 LEU A CA 1
ATOM 744 C C . LEU A 1 100 ? -10.859 -24.141 -16.844 1 78 100 LEU A C 1
ATOM 746 O O . LEU A 1 100 ? -9.703 -24.297 -17.234 1 78 100 LEU A O 1
ATOM 750 N N . GLY A 1 101 ? -11.289 -23 -16.438 1 81.31 101 GLY A N 1
ATOM 751 C CA . GLY A 1 101 ? -10.445 -21.812 -16.422 1 81.31 101 GLY A CA 1
ATOM 752 C C . GLY A 1 101 ? -9.195 -21.969 -15.586 1 81.31 101 GLY A C 1
ATOM 753 O O . GLY A 1 101 ? -8.086 -21.719 -16.062 1 81.31 101 GLY A O 1
ATOM 754 N N . PHE A 1 102 ? -9.289 -22.516 -14.484 1 78.81 102 PHE A N 1
ATOM 755 C CA . PHE A 1 102 ? -8.156 -22.672 -13.578 1 78.81 102 PHE A CA 1
ATOM 756 C C . PHE A 1 102 ? -7.234 -23.781 -14.055 1 78.81 102 PHE A C 1
ATOM 758 O O . PHE A 1 102 ? -6.012 -23.688 -13.93 1 78.81 102 PHE A O 1
ATOM 765 N N . SER A 1 103 ? -7.91 -24.797 -14.508 1 79.44 103 SER A N 1
ATOM 766 C CA . SER A 1 103 ? -7.09 -25.906 -15 1 79.44 103 SER A CA 1
ATOM 767 C C . SER A 1 103 ? -6.191 -25.453 -16.156 1 79.44 103 SER A C 1
ATOM 769 O O . SER A 1 103 ? -5 -25.766 -16.172 1 79.44 103 SER A O 1
ATOM 771 N N . LEU A 1 104 ? -6.789 -24.719 -17.062 1 85.5 104 LEU A N 1
ATOM 772 C CA . LEU A 1 104 ? -6.008 -24.234 -18.203 1 85.5 104 LEU A CA 1
ATOM 773 C C . LEU A 1 104 ? -4.93 -23.25 -17.734 1 85.5 104 LEU A C 1
ATOM 775 O O . LEU A 1 104 ? -3.809 -23.281 -18.25 1 85.5 104 LEU A O 1
ATOM 779 N N . TYR A 1 105 ? -5.297 -22.453 -16.812 1 89.44 105 TYR A N 1
ATOM 780 C CA . TYR A 1 105 ? -4.359 -21.5 -16.234 1 89.44 105 TYR A CA 1
ATOM 781 C C . TYR A 1 105 ? -3.17 -22.219 -15.609 1 89.44 105 TYR A C 1
ATOM 783 O O . TYR A 1 105 ? -2.016 -21.875 -15.867 1 89.44 105 TYR A O 1
ATOM 791 N N . HIS A 1 106 ? -3.41 -23.234 -14.844 1 85.88 106 HIS A N 1
ATOM 792 C CA . HIS A 1 106 ? -2.35 -23.969 -14.141 1 85.88 106 HIS A CA 1
ATOM 793 C C . HIS A 1 106 ? -1.525 -24.797 -15.117 1 85.88 106 HIS A C 1
ATOM 795 O O . HIS A 1 106 ? -0.317 -24.969 -14.93 1 85.88 106 HIS A O 1
ATOM 801 N N . PHE A 1 107 ? -2.285 -25.312 -16.047 1 86.81 107 PHE A N 1
ATOM 802 C CA . PHE A 1 107 ? -1.614 -26.062 -17.109 1 86.81 107 PHE A CA 1
ATOM 803 C C . PHE A 1 107 ? -0.558 -25.203 -17.797 1 86.81 107 PHE A C 1
ATOM 805 O O . PHE A 1 107 ? 0.601 -25.609 -17.906 1 86.81 107 PHE A O 1
ATOM 812 N N . GLN A 1 108 ? -0.97 -24.078 -18.188 1 91.5 108 GLN A N 1
ATOM 813 C CA . GLN A 1 108 ? -0.08 -23.172 -18.906 1 91.5 108 GLN A CA 1
ATOM 814 C C . GLN A 1 108 ? 1.025 -22.656 -17.984 1 91.5 108 GLN A C 1
ATOM 816 O O . GLN A 1 108 ? 2.184 -22.547 -18.391 1 91.5 108 GLN A O 1
ATOM 821 N N . ASN A 1 109 ? 0.7 -22.312 -16.797 1 93.44 109 ASN A N 1
ATOM 822 C CA . ASN A 1 109 ? 1.658 -21.859 -15.805 1 93.44 109 ASN A CA 1
ATOM 823 C C . ASN A 1 109 ? 2.764 -22.875 -15.562 1 93.44 109 ASN A C 1
ATOM 825 O O . ASN A 1 109 ? 3.945 -22.531 -15.547 1 93.44 109 ASN A O 1
ATOM 829 N N . MET A 1 110 ? 2.41 -24.125 -15.5 1 89.75 110 MET A N 1
ATOM 830 C CA . MET A 1 110 ? 3.355 -25.203 -15.234 1 89.75 110 MET A CA 1
ATOM 831 C C . MET A 1 110 ? 4.277 -25.438 -16.422 1 89.75 110 MET A C 1
ATOM 833 O O . MET A 1 110 ? 5.488 -25.578 -16.266 1 89.75 110 MET A O 1
ATOM 837 N N . ILE A 1 111 ? 3.684 -25.422 -17.562 1 92.06 111 ILE A N 1
ATOM 838 C CA . ILE A 1 111 ? 4.465 -25.656 -18.766 1 92.06 111 ILE A CA 1
ATOM 839 C C . ILE A 1 111 ? 5.512 -24.562 -18.938 1 92.06 111 ILE A C 1
ATOM 841 O O . ILE A 1 111 ? 6.695 -24.844 -19.141 1 92.06 111 ILE A O 1
ATOM 845 N N . VAL A 1 112 ? 5.074 -23.375 -18.828 1 95.19 112 VAL A N 1
ATOM 846 C CA . VAL A 1 112 ? 5.969 -22.25 -19.047 1 95.19 112 VAL A CA 1
ATOM 847 C C . VAL A 1 112 ? 7.055 -22.219 -17.984 1 95.19 112 VAL A C 1
ATOM 849 O O . VAL A 1 112 ? 8.242 -22.094 -18.297 1 95.19 112 VAL A O 1
ATOM 852 N N . GLY A 1 113 ? 6.672 -22.391 -16.766 1 93.88 113 GLY A N 1
ATOM 853 C CA . GLY A 1 113 ? 7.656 -22.422 -15.688 1 93.88 113 GLY A CA 1
ATOM 854 C C . GLY A 1 113 ? 8.695 -23.516 -15.852 1 93.88 113 GLY A C 1
ATOM 855 O O . GLY A 1 113 ? 9.891 -23.266 -15.695 1 93.88 113 GLY A O 1
ATOM 856 N N . TYR A 1 114 ? 8.211 -24.688 -16.188 1 92.88 114 TYR A N 1
ATOM 857 C CA . TYR A 1 114 ? 9.117 -25.812 -16.359 1 92.88 114 TYR A CA 1
ATOM 858 C C . TYR A 1 114 ? 10.062 -25.578 -17.531 1 92.88 114 TYR A C 1
ATOM 860 O O . TYR A 1 114 ? 11.273 -25.797 -17.422 1 92.88 114 TYR A O 1
ATOM 868 N N . VAL A 1 115 ? 9.523 -25.141 -18.672 1 94.38 115 VAL A N 1
ATOM 869 C CA . VAL A 1 115 ? 10.328 -24.953 -19.859 1 94.38 115 VAL A CA 1
ATOM 870 C C . VAL A 1 115 ? 11.375 -23.875 -19.625 1 94.38 115 VAL A C 1
ATOM 872 O O . VAL A 1 115 ? 12.523 -24 -20.062 1 94.38 115 VAL A O 1
ATOM 875 N N . VAL A 1 116 ? 11.008 -22.875 -18.938 1 95.38 116 VAL A N 1
ATOM 876 C CA . VAL A 1 116 ? 11.93 -21.797 -18.625 1 95.38 116 VAL A CA 1
ATOM 877 C C . VAL A 1 116 ? 13.094 -22.344 -17.797 1 95.38 116 VAL A C 1
ATOM 879 O O . VAL A 1 116 ? 14.258 -22.062 -18.094 1 95.38 116 VAL A O 1
ATOM 882 N N . GLY A 1 117 ? 12.828 -23.141 -16.844 1 92.38 117 GLY A N 1
ATOM 883 C CA . GLY A 1 117 ? 13.867 -23.719 -16 1 92.38 117 GLY A CA 1
ATOM 884 C C . GLY A 1 117 ? 14.633 -24.828 -16.703 1 92.38 117 GLY A C 1
ATOM 885 O O . GLY A 1 117 ? 15.852 -24.938 -16.547 1 92.38 117 GLY A O 1
ATOM 886 N N . ARG A 1 118 ? 13.922 -25.625 -17.469 1 92.5 118 ARG A N 1
ATOM 887 C CA . ARG A 1 118 ? 14.5 -26.766 -18.172 1 92.5 118 ARG A CA 1
ATOM 888 C C . ARG A 1 118 ? 15.516 -26.312 -19.203 1 92.5 118 ARG A C 1
ATOM 890 O O . ARG A 1 118 ? 16.594 -26.891 -19.312 1 92.5 118 ARG A O 1
ATOM 897 N N . LYS A 1 119 ? 15.188 -25.281 -19.953 1 94.44 119 LYS A N 1
ATOM 898 C CA . LYS A 1 119 ? 16.016 -24.844 -21.078 1 94.44 119 LYS A CA 1
ATOM 899 C C . LYS A 1 119 ? 16.891 -23.656 -20.672 1 94.44 119 LYS A C 1
ATOM 901 O O . LYS A 1 119 ? 17.781 -23.25 -21.422 1 94.44 119 LYS A O 1
ATOM 906 N N . GLY A 1 120 ? 16.625 -23.125 -19.531 1 94.19 120 GLY A N 1
ATOM 907 C CA . GLY A 1 120 ? 17.375 -21.953 -19.109 1 94.19 120 GLY A CA 1
ATOM 908 C C . GLY A 1 120 ? 17.078 -20.719 -19.938 1 94.19 120 GLY A C 1
ATOM 909 O O . GLY A 1 120 ? 17.984 -20.062 -20.438 1 94.19 120 GLY A O 1
ATOM 910 N N . LEU A 1 121 ? 15.867 -20.422 -20.062 1 94.5 121 LEU A N 1
ATOM 911 C CA . LEU A 1 121 ? 15.453 -19.281 -20.859 1 94.5 121 LEU A CA 1
ATOM 912 C C . LEU A 1 121 ? 15.688 -17.984 -20.109 1 94.5 121 LEU A C 1
ATOM 914 O O . LEU A 1 121 ? 15.758 -17.969 -18.875 1 94.5 121 LEU A O 1
ATOM 918 N N . PHE A 1 122 ? 15.883 -16.766 -20.781 1 94.38 122 PHE A N 1
ATOM 919 C CA . PHE A 1 122 ? 16.016 -15.406 -20.266 1 94.38 122 PHE A CA 1
ATOM 920 C C . PHE A 1 122 ? 17.328 -15.25 -19.5 1 94.38 122 PHE A C 1
ATOM 922 O O . PHE A 1 122 ? 17.5 -14.312 -18.719 1 94.38 122 PHE A O 1
ATOM 929 N N . GLY A 1 123 ? 18.219 -16.219 -19.625 1 91.81 123 GLY A N 1
ATOM 930 C CA . GLY A 1 123 ? 19.516 -16.109 -18.984 1 91.81 123 GLY A CA 1
ATOM 931 C C . GLY A 1 123 ? 19.641 -16.953 -17.734 1 91.81 123 GLY A C 1
ATOM 932 O O . GLY A 1 123 ? 20.656 -16.906 -17.031 1 91.81 123 GLY A O 1
ATOM 933 N N . LEU A 1 124 ? 18.656 -17.75 -17.406 1 93.25 124 LEU A N 1
ATOM 934 C CA . LEU A 1 124 ? 18.719 -18.672 -16.266 1 93.25 124 LEU A CA 1
ATOM 935 C C . LEU A 1 124 ? 19.578 -19.891 -16.609 1 93.25 124 LEU A C 1
ATOM 937 O O . LEU A 1 124 ? 19.734 -20.25 -17.766 1 93.25 124 LEU A O 1
ATOM 941 N N . PRO A 1 125 ? 20.172 -20.453 -15.609 1 91.06 125 PRO A N 1
ATOM 942 C CA . PRO A 1 125 ? 20.875 -21.719 -15.859 1 91.06 125 PRO A CA 1
ATOM 943 C C . PRO A 1 125 ? 19.906 -22.859 -16.188 1 91.06 125 PRO A C 1
ATOM 945 O O . PRO A 1 125 ? 18.891 -23.031 -15.508 1 91.06 125 PRO A O 1
ATOM 948 N N . ALA A 1 126 ? 20.266 -23.609 -17.188 1 92.06 126 ALA A N 1
ATOM 949 C CA . ALA A 1 126 ? 19.453 -24.75 -17.578 1 92.06 126 ALA A CA 1
ATOM 950 C C . ALA A 1 126 ? 19.531 -25.875 -16.547 1 92.06 126 ALA A C 1
ATOM 952 O O . ALA A 1 126 ? 20.516 -25.969 -15.805 1 92.06 126 ALA A O 1
ATOM 953 N N . LEU A 1 127 ? 18.453 -26.703 -16.578 1 91.44 127 LEU A N 1
ATOM 954 C CA . LEU A 1 127 ? 18.422 -27.859 -15.688 1 91.44 127 LEU A CA 1
ATOM 955 C C . LEU A 1 127 ? 19.516 -28.844 -16.047 1 91.44 127 LEU A C 1
ATOM 957 O O . LEU A 1 127 ? 19.719 -29.172 -17.219 1 91.44 127 LEU A O 1
ATOM 961 N N . GLN A 1 128 ? 20.281 -29.219 -15.016 1 89.69 128 GLN A N 1
ATOM 962 C CA . GLN A 1 128 ? 21.375 -30.156 -15.234 1 89.69 128 GLN A CA 1
ATOM 963 C C . GLN A 1 128 ? 20.953 -31.578 -14.922 1 89.69 128 GLN A C 1
ATOM 965 O O . GLN A 1 128 ? 20.25 -31.828 -13.93 1 89.69 128 GLN A O 1
ATOM 970 N N . PRO A 1 129 ? 21.312 -32.469 -15.797 1 87.94 129 PRO A N 1
ATOM 971 C CA . PRO A 1 129 ? 20.953 -33.875 -15.57 1 87.94 129 PRO A CA 1
ATOM 972 C C . PRO A 1 129 ? 21.719 -34.5 -14.414 1 87.94 129 PRO A C 1
ATOM 974 O O . PRO A 1 129 ? 22.891 -34.188 -14.195 1 87.94 129 PRO A O 1
ATOM 977 N N . ALA A 1 130 ? 20.984 -35.344 -13.648 1 84 130 ALA A N 1
ATOM 978 C CA . ALA A 1 130 ? 21.656 -36.125 -12.609 1 84 130 ALA A CA 1
ATOM 979 C C . ALA A 1 130 ? 22.688 -37.094 -13.219 1 84 130 ALA A C 1
ATOM 981 O O . ALA A 1 130 ? 23.766 -37.281 -12.656 1 84 130 ALA A O 1
ATOM 982 N N . PHE A 1 131 ? 22.406 -37.719 -14.234 1 84.56 131 PHE A N 1
ATOM 983 C CA . PHE A 1 131 ? 23.281 -38.562 -15.047 1 84.56 131 PHE A CA 1
ATOM 984 C C . PHE A 1 131 ? 22.906 -38.469 -16.531 1 84.56 131 PHE A C 1
ATOM 986 O O . PHE A 1 131 ? 21.875 -37.875 -16.875 1 84.56 131 PHE A O 1
ATOM 993 N N . ASP A 1 132 ? 23.766 -38.938 -17.359 1 86.12 132 ASP A N 1
ATOM 994 C CA . ASP A 1 132 ? 23.562 -38.812 -18.797 1 86.12 132 ASP A CA 1
ATOM 995 C C . ASP A 1 132 ? 22.188 -39.312 -19.203 1 86.12 132 ASP A C 1
ATOM 997 O O . ASP A 1 132 ? 21.828 -40.469 -18.922 1 86.12 132 ASP A O 1
ATOM 1001 N N . GLY A 1 133 ? 21.375 -38.531 -19.781 1 86.19 133 GLY A N 1
ATOM 1002 C CA . GLY A 1 133 ? 20.078 -38.938 -20.312 1 86.19 133 GLY A CA 1
ATOM 1003 C C . GLY A 1 133 ? 18.953 -38.812 -19.312 1 86.19 133 GLY A C 1
ATOM 1004 O O . GLY A 1 133 ? 17.797 -39.094 -19.625 1 86.19 133 GLY A O 1
ATOM 1005 N N . SER A 1 134 ? 19.266 -38.344 -18.156 1 88.56 134 SER A N 1
ATOM 1006 C CA . SER A 1 134 ? 18.281 -38.375 -17.078 1 88.56 134 SER A CA 1
ATOM 1007 C C . SER A 1 134 ? 17.234 -37.25 -17.281 1 88.56 134 SER A C 1
ATOM 1009 O O . SER A 1 134 ? 16.156 -37.312 -16.688 1 88.56 134 SER A O 1
ATOM 1011 N N . LEU A 1 135 ? 17.516 -36.344 -18.156 1 90.12 135 LEU A N 1
ATOM 1012 C CA . LEU A 1 135 ? 16.609 -35.219 -18.344 1 90.12 135 LEU A CA 1
ATOM 1013 C C . LEU A 1 135 ? 15.297 -35.656 -18.984 1 90.12 135 LEU A C 1
ATOM 1015 O O . LEU A 1 135 ? 14.266 -35 -18.828 1 90.12 135 LEU A O 1
ATOM 1019 N N . ILE A 1 136 ? 15.336 -36.781 -19.703 1 91.5 136 ILE A N 1
ATOM 1020 C CA . ILE A 1 136 ? 14.117 -37.312 -20.312 1 91.5 136 ILE A CA 1
ATOM 1021 C C . ILE A 1 136 ? 13.102 -37.656 -19.219 1 91.5 136 ILE A C 1
ATOM 1023 O O . ILE A 1 136 ? 11.898 -37.469 -19.406 1 91.5 136 ILE A O 1
ATOM 1027 N N . PHE A 1 137 ? 13.547 -38.094 -18.125 1 89.5 137 PHE A N 1
ATOM 1028 C CA . PHE A 1 137 ? 12.656 -38.438 -17.016 1 89.5 137 PHE A CA 1
ATOM 1029 C C . PHE A 1 137 ? 12.062 -37.156 -16.406 1 89.5 137 PHE A C 1
ATOM 1031 O O . PHE A 1 137 ? 10.922 -37.188 -15.938 1 89.5 137 PHE A O 1
ATOM 1038 N N . CYS A 1 138 ? 12.805 -36.094 -16.5 1 89.19 138 CYS A N 1
ATOM 1039 C CA . CYS A 1 138 ? 12.281 -34.812 -16.047 1 89.19 138 CYS A CA 1
ATOM 1040 C C . CYS A 1 138 ? 11.195 -34.312 -16.984 1 89.19 138 CYS A C 1
ATOM 1042 O O . CYS A 1 138 ? 10.203 -33.719 -16.531 1 89.19 138 CYS A O 1
ATOM 1044 N N . ASP A 1 139 ? 11.383 -34.562 -18.25 1 92.25 139 ASP A N 1
ATOM 1045 C CA . ASP A 1 139 ? 10.359 -34.156 -19.203 1 92.25 139 ASP A CA 1
ATOM 1046 C C . ASP A 1 139 ? 9.102 -35.031 -19.047 1 92.25 139 ASP A C 1
ATOM 1048 O O . ASP A 1 139 ? 7.984 -34.531 -19.203 1 92.25 139 ASP A O 1
ATOM 1052 N N . VAL A 1 140 ? 9.266 -36.219 -18.703 1 92.19 140 VAL A N 1
ATOM 1053 C CA . VAL A 1 140 ? 8.148 -37.125 -18.469 1 92.19 140 VAL A CA 1
ATOM 1054 C C . VAL A 1 140 ? 7.363 -36.656 -17.234 1 92.19 140 VAL A C 1
ATOM 1056 O O . VAL A 1 140 ? 6.137 -36.781 -17.203 1 92.19 140 VAL A O 1
ATOM 1059 N N . GLU A 1 141 ? 8.125 -36.188 -16.281 1 89 141 GLU A N 1
ATOM 1060 C CA . GLU A 1 141 ? 7.496 -35.625 -15.086 1 89 141 GLU A CA 1
ATOM 1061 C C . GLU A 1 141 ? 6.492 -34.531 -15.461 1 89 141 GLU A C 1
ATOM 1063 O O . GLU A 1 141 ? 5.363 -34.531 -14.969 1 89 141 GLU A O 1
ATOM 1068 N N . CYS A 1 142 ? 6.918 -33.625 -16.281 1 88.5 142 CYS A N 1
ATOM 1069 C CA . CYS A 1 142 ? 6.051 -32.562 -16.703 1 88.5 142 CYS A CA 1
ATOM 1070 C C . CYS A 1 142 ? 4.793 -33.094 -17.375 1 88.5 142 CYS A C 1
ATOM 1072 O O . CYS A 1 142 ? 3.688 -32.625 -17.094 1 88.5 142 CYS A O 1
ATOM 1074 N N . CYS A 1 143 ? 4.93 -34.125 -18.156 1 91.44 143 CYS A N 1
ATOM 1075 C CA . CYS A 1 143 ? 3.801 -34.75 -18.844 1 91.44 143 CYS A CA 1
ATOM 1076 C C . CYS A 1 143 ? 2.844 -35.406 -17.859 1 91.44 143 CYS A C 1
ATOM 1078 O O . CYS A 1 143 ? 1.625 -35.281 -18 1 91.44 143 CYS A O 1
ATOM 1080 N N . LEU A 1 144 ? 3.371 -36.094 -16.938 1 92 144 LEU A N 1
ATOM 1081 C CA . LEU A 1 144 ? 2.543 -36.75 -15.938 1 92 144 LEU A CA 1
ATOM 1082 C C . LEU A 1 144 ? 1.708 -35.75 -15.164 1 92 144 LEU A C 1
ATOM 1084 O O . LEU A 1 144 ? 0.518 -35.938 -14.93 1 92 144 LEU A O 1
ATOM 1088 N N . ILE A 1 145 ? 2.33 -34.656 -14.812 1 89.12 145 ILE A N 1
ATOM 1089 C CA . ILE A 1 145 ? 1.635 -33.625 -14.055 1 89.12 145 ILE A CA 1
ATOM 1090 C C . ILE A 1 145 ? 0.548 -33 -14.914 1 89.12 145 ILE A C 1
ATOM 1092 O O . ILE A 1 145 ? -0.562 -32.75 -14.445 1 89.12 145 ILE A O 1
ATOM 1096 N N . LEU A 1 146 ? 0.829 -32.781 -16.188 1 89.62 146 LEU A N 1
ATOM 1097 C CA . LEU A 1 146 ? -0.158 -32.188 -17.094 1 89.62 146 LEU A CA 1
ATOM 1098 C C . LEU A 1 146 ? -1.357 -33.125 -17.25 1 89.62 146 LEU A C 1
ATOM 1100 O O . LEU A 1 146 ? -2.504 -32.656 -17.266 1 89.62 146 LEU A O 1
ATOM 1104 N N . VAL A 1 147 ? -1.1 -34.375 -17.359 1 90 147 VAL A N 1
ATOM 1105 C CA . VAL A 1 147 ? -2.174 -35.344 -17.453 1 90 147 VAL A CA 1
ATOM 1106 C C . VAL A 1 147 ? -3.012 -35.344 -16.188 1 90 147 VAL A C 1
ATOM 1108 O O . VAL A 1 147 ? -4.234 -35.469 -16.234 1 90 147 VAL A O 1
ATOM 1111 N N . SER A 1 148 ? -2.334 -35.219 -15.094 1 87.5 148 SER A N 1
ATOM 1112 C CA . SER A 1 148 ? -3.041 -35.156 -13.82 1 87.5 148 SER A CA 1
ATOM 1113 C C . SER A 1 148 ? -4.012 -34 -13.781 1 87.5 148 SER A C 1
ATOM 1115 O O . SER A 1 148 ? -5.094 -34.094 -13.203 1 87.5 148 SER A O 1
ATOM 1117 N N . PHE A 1 149 ? -3.664 -32.875 -14.352 1 83 149 PHE A N 1
ATOM 1118 C CA . PHE A 1 149 ? -4.551 -31.703 -14.391 1 83 149 PHE A CA 1
ATOM 1119 C C . PHE A 1 149 ? -5.793 -32 -15.219 1 83 149 PHE A C 1
ATOM 1121 O O . PHE A 1 149 ? -6.898 -31.594 -14.859 1 83 149 PHE A O 1
ATOM 1128 N N . VAL A 1 150 ? -5.613 -32.656 -16.297 1 81.56 150 VAL A N 1
ATOM 1129 C CA . VAL A 1 150 ? -6.738 -33.062 -17.156 1 81.56 150 VAL A CA 1
ATOM 1130 C C . VAL A 1 150 ? -7.664 -34 -16.391 1 81.56 150 VAL A C 1
ATOM 1132 O O . VAL A 1 150 ? -8.891 -33.875 -16.484 1 81.56 150 VAL A O 1
ATOM 1135 N N . ALA A 1 151 ? -7.078 -34.875 -15.648 1 82.69 151 ALA A N 1
ATOM 1136 C CA . ALA A 1 151 ? -7.871 -35.812 -14.844 1 82.69 151 ALA A CA 1
ATOM 1137 C C . ALA A 1 151 ? -8.703 -35.062 -13.805 1 82.69 151 ALA A C 1
ATOM 1139 O O . ALA A 1 151 ? -9.859 -35.406 -13.555 1 82.69 151 ALA A O 1
ATOM 1140 N N . LEU A 1 152 ? -8.18 -34.094 -13.258 1 77.56 152 LEU A N 1
ATOM 1141 C CA . LEU A 1 152 ? -8.867 -33.344 -12.219 1 77.56 152 LEU A CA 1
ATOM 1142 C C . LEU A 1 152 ? -10.055 -32.594 -12.805 1 77.56 152 LEU A C 1
ATOM 1144 O O . LEU A 1 152 ? -11.023 -32.312 -12.102 1 77.56 152 LEU A O 1
ATOM 1148 N N . LEU A 1 153 ? -10.023 -32.25 -14.078 1 73.38 153 LEU A N 1
ATOM 1149 C CA . LEU A 1 153 ? -11.164 -31.609 -14.742 1 73.38 153 LEU A CA 1
ATOM 1150 C C . LEU A 1 153 ? -12.367 -32.531 -14.75 1 73.38 153 LEU A C 1
ATOM 1152 O O . LEU A 1 153 ? -13.516 -32.094 -14.703 1 73.38 153 LEU A O 1
ATOM 1156 N N . LEU A 1 154 ? -12.094 -33.781 -14.844 1 72.75 154 LEU A N 1
ATOM 1157 C CA . LEU A 1 154 ? -13.156 -34.75 -14.914 1 72.75 154 LEU A CA 1
ATOM 1158 C C . LEU A 1 154 ? -13.812 -34.969 -13.555 1 72.75 154 LEU A C 1
ATOM 1160 O O . LEU A 1 154 ? -14.93 -35.469 -13.461 1 72.75 154 LEU A O 1
ATOM 1164 N N . VAL A 1 155 ? -13.094 -34.75 -12.516 1 68.62 155 VAL A N 1
ATOM 1165 C CA . VAL A 1 155 ? -13.648 -34.875 -11.164 1 68.62 155 VAL A CA 1
ATOM 1166 C C . VAL A 1 155 ? -14.711 -33.781 -10.961 1 68.62 155 VAL A C 1
ATOM 1168 O O . VAL A 1 155 ? -15.766 -34.062 -10.375 1 68.62 155 VAL A O 1
ATOM 1171 N N . GLU A 1 156 ? -14.633 -32.594 -11.383 1 57.84 156 GLU A N 1
ATOM 1172 C CA . GLU A 1 156 ? -15.523 -31.469 -11.164 1 57.84 156 GLU A CA 1
ATOM 1173 C C . GLU A 1 156 ? -16.797 -31.609 -11.992 1 57.84 156 GLU A C 1
ATOM 1175 O O . GLU A 1 156 ? -17.875 -31.172 -11.562 1 57.84 156 GLU A O 1
ATOM 1180 N N . GLY A 1 157 ? -16.891 -32.125 -13.203 1 51.41 157 GLY A N 1
ATOM 1181 C CA . GLY A 1 157 ? -18.016 -32.25 -14.102 1 51.41 157 GLY A CA 1
ATOM 1182 C C . GLY A 1 157 ? -19 -33.312 -13.68 1 51.41 157 GLY A C 1
ATOM 1183 O O . GLY A 1 157 ? -20.156 -33.344 -14.148 1 51.41 157 GLY A O 1
ATOM 1184 N N . GLY A 1 158 ? -18.812 -34.312 -12.93 1 45.34 158 GLY A N 1
ATOM 1185 C CA . GLY A 1 158 ? -19.703 -35.438 -12.703 1 45.34 158 GLY A CA 1
ATOM 1186 C C . GLY A 1 158 ? -20.812 -35.156 -11.711 1 45.34 158 GLY A C 1
ATOM 1187 O O . GLY A 1 158 ? -21.688 -35.969 -11.484 1 45.34 158 GLY A O 1
ATOM 1188 N N . GLY A 1 159 ? -20.906 -34.094 -11.016 1 41.97 159 GLY A N 1
ATOM 1189 C CA . GLY A 1 159 ? -21.953 -33.969 -10.023 1 41.97 159 GLY A CA 1
ATOM 1190 C C . GLY A 1 159 ? -23.312 -33.688 -10.633 1 41.97 159 GLY A C 1
ATOM 1191 O O . GLY A 1 159 ? -24.328 -33.688 -9.922 1 41.97 159 GLY A O 1
ATOM 1192 N N . GLU A 1 160 ? -23.547 -33.156 -11.781 1 41.06 160 GLU A N 1
ATOM 1193 C CA . GLU A 1 160 ? -24.875 -32.812 -12.25 1 41.06 160 GLU A CA 1
ATOM 1194 C C . GLU A 1 160 ? -25.734 -34.062 -12.461 1 41.06 160 GLU A C 1
ATOM 1196 O O . GLU A 1 160 ? -26.953 -34 -12.445 1 41.06 160 GLU A O 1
ATOM 1201 N N . LYS A 1 161 ? -25.266 -35.125 -12.852 1 38.34 161 LYS A N 1
ATOM 1202 C CA . LYS A 1 161 ? -26.156 -36.156 -13.398 1 38.34 161 LYS A CA 1
ATOM 1203 C C . LYS A 1 161 ? -26.906 -36.875 -12.289 1 38.34 161 LYS A C 1
ATOM 1205 O O . LYS A 1 161 ? -27.984 -37.438 -12.523 1 38.34 161 LYS A O 1
ATOM 1210 N N . GLU A 1 162 ? -26.438 -37.094 -11.195 1 36.84 162 GLU A N 1
ATOM 1211 C CA . GLU A 1 162 ? -27.156 -38.031 -10.344 1 36.84 162 GLU A CA 1
ATOM 1212 C C . GLU A 1 162 ? -28.359 -37.344 -9.688 1 36.84 162 GLU A C 1
ATOM 1214 O O . GLU A 1 162 ? -29.297 -38.031 -9.266 1 36.84 162 GLU A O 1
ATOM 1219 N N . SER A 1 163 ? -28.359 -36.031 -9.461 1 36.59 163 SER A N 1
ATOM 1220 C CA . SER A 1 163 ? -29.516 -35.531 -8.711 1 36.59 163 SER A CA 1
ATOM 1221 C C . SER A 1 163 ? -30.766 -35.5 -9.578 1 36.59 163 SER A C 1
ATOM 1223 O O . SER A 1 163 ? -31.875 -35.469 -9.062 1 36.59 163 SER A O 1
ATOM 1225 N N . ASN A 1 164 ? -30.688 -35.406 -10.891 1 36.19 164 ASN A N 1
ATOM 1226 C CA . ASN A 1 164 ? -31.953 -35.281 -11.617 1 36.19 164 ASN A CA 1
ATOM 1227 C C . ASN A 1 164 ? -32.719 -36.625 -11.617 1 36.19 164 ASN A C 1
ATOM 1229 O O . ASN A 1 164 ? -33.875 -36.656 -12 1 36.19 164 ASN A O 1
ATOM 1233 N N . GLU A 1 165 ? -32.062 -37.781 -11.516 1 33.38 165 GLU A N 1
ATOM 1234 C CA . GLU A 1 165 ? -32.906 -38.938 -11.719 1 33.38 165 GLU A CA 1
ATOM 1235 C C . GLU A 1 165 ? -33.812 -39.188 -10.508 1 33.38 165 GLU A C 1
ATOM 1237 O O . GLU A 1 165 ? -34.812 -39.906 -10.609 1 33.38 165 GLU A O 1
ATOM 1242 N N . LYS A 1 166 ? -33.25 -38.906 -9.234 1 37.66 166 LYS A N 1
ATOM 1243 C CA . LYS A 1 166 ? -34.125 -39.438 -8.203 1 37.66 166 LYS A CA 1
ATOM 1244 C C . LYS A 1 166 ? -35.375 -38.562 -8.055 1 37.66 166 LYS A C 1
ATOM 1246 O O . LYS A 1 166 ? -36.312 -38.906 -7.328 1 37.66 166 LYS A O 1
ATOM 1251 N N . ASN A 1 167 ? -35.312 -37.312 -8.406 1 35.59 167 ASN A N 1
ATOM 1252 C CA . ASN A 1 167 ? -36.469 -36.562 -8 1 35.59 167 ASN A CA 1
ATOM 1253 C C . ASN A 1 167 ? -37.656 -36.812 -8.93 1 35.59 167 ASN A C 1
ATOM 1255 O O . ASN A 1 167 ? -38.688 -36.125 -8.852 1 35.59 167 ASN A O 1
ATOM 1259 N N . SER A 1 168 ? -37.469 -37.625 -9.977 1 33.34 168 SER A N 1
ATOM 1260 C CA . SER A 1 168 ? -38.719 -37.656 -10.742 1 33.34 168 SER A CA 1
ATOM 1261 C C . SER A 1 168 ? -39.844 -38.281 -9.93 1 33.34 168 SER A C 1
ATOM 1263 O O . SER A 1 168 ? -41.031 -38.094 -10.25 1 33.34 168 SER A O 1
ATOM 1265 N N . GLU A 1 169 ? -39.562 -39.406 -9.188 1 32.69 169 GLU A N 1
ATOM 1266 C CA . GLU A 1 169 ? -40.75 -40.156 -8.891 1 32.69 169 GLU A CA 1
ATOM 1267 C C . GLU A 1 169 ? -41.5 -39.562 -7.688 1 32.69 169 GLU A C 1
ATOM 1269 O O . GLU A 1 169 ? -42.562 -40.062 -7.301 1 32.69 169 GLU A O 1
ATOM 1274 N N . ASN A 1 170 ? -40.812 -39.062 -6.648 1 31.42 170 ASN A N 1
ATOM 1275 C CA . ASN A 1 170 ? -41.656 -38.938 -5.449 1 31.42 170 ASN A CA 1
ATOM 1276 C C . ASN A 1 170 ? -42.656 -37.812 -5.578 1 31.42 170 ASN A C 1
ATOM 1278 O O . ASN A 1 170 ? -42.312 -36.688 -5.902 1 31.42 170 ASN A O 1
ATOM 1282 N N . THR A 1 171 ? -43.938 -38.188 -5.828 1 31.91 171 THR A N 1
ATOM 1283 C CA . THR A 1 171 ? -45.219 -37.531 -5.766 1 31.91 171 THR A CA 1
ATOM 1284 C C . THR A 1 171 ? -45.344 -36.719 -4.473 1 31.91 171 THR A C 1
ATOM 1286 O O . THR A 1 171 ? -45.375 -37.281 -3.381 1 31.91 171 THR A O 1
ATOM 1289 N N . HIS A 1 172 ? -44.688 -35.625 -4.383 1 28.89 172 HIS A N 1
ATOM 1290 C CA . HIS A 1 172 ? -44.812 -34.75 -3.215 1 28.89 172 HIS A CA 1
ATOM 1291 C C . HIS A 1 172 ? -46.25 -34.469 -2.885 1 28.89 172 HIS A C 1
ATOM 1293 O O . HIS A 1 172 ? -47 -33.969 -3.742 1 28.89 172 HIS A O 1
ATOM 1299 N N . PRO A 1 173 ? -46.906 -35.312 -2.119 1 28.98 173 PRO A N 1
ATOM 1300 C CA . PRO A 1 173 ? -48.281 -34.969 -1.71 1 28.98 173 PRO A CA 1
ATOM 1301 C C . PRO A 1 173 ? -48.375 -33.531 -1.201 1 28.98 173 PRO A C 1
ATOM 1303 O O . PRO A 1 173 ? -47.375 -32.969 -0.705 1 28.98 173 PRO A O 1
ATOM 1306 N N . LYS A 1 174 ? -49.438 -32.938 -1.553 1 30.38 174 LYS A N 1
ATOM 1307 C CA . LYS A 1 174 ? -49.844 -31.562 -1.312 1 30.38 174 LYS A CA 1
ATOM 1308 C C . LYS A 1 174 ? -49.844 -31.234 0.179 1 30.38 174 LYS A C 1
ATOM 1310 O O . LYS A 1 174 ? -50.5 -31.922 0.967 1 30.38 174 LYS A O 1
ATOM 1315 N N . PRO A 1 175 ? -48.656 -30.656 0.685 1 27.69 175 PRO A N 1
ATOM 1316 C CA . PRO A 1 175 ? -48.75 -30.359 2.117 1 27.69 175 PRO A CA 1
ATOM 1317 C C . PRO A 1 175 ? -50 -29.562 2.473 1 27.69 175 PRO A C 1
ATOM 1319 O O . PRO A 1 175 ? -50.469 -28.719 1.69 1 27.69 175 PRO A O 1
ATOM 1322 N N . THR A 1 176 ? -51.031 -30.219 2.996 1 25.95 176 THR A N 1
ATOM 1323 C CA . THR A 1 176 ? -52.156 -29.578 3.662 1 25.95 176 THR A CA 1
ATOM 1324 C C . THR A 1 176 ? -51.688 -28.469 4.602 1 25.95 176 THR A C 1
ATOM 1326 O O . THR A 1 176 ? -50.812 -28.703 5.434 1 25.95 176 THR A O 1
ATOM 1329 N N . VAL A 1 177 ? -51.875 -27.25 4.145 1 25.64 177 VAL A N 1
ATOM 1330 C CA . VAL A 1 177 ? -51.5 -25.906 4.586 1 25.64 177 VAL A CA 1
ATOM 1331 C C . VAL A 1 177 ? -52.031 -25.672 6 1 25.64 177 VAL A C 1
ATOM 1333 O O . VAL A 1 177 ? -53.094 -25.047 6.184 1 25.64 177 VAL A O 1
ATOM 1336 N N . HIS A 1 178 ? -52.312 -26.75 6.758 1 24.52 178 HIS A N 1
ATOM 1337 C CA . HIS A 1 178 ? -52.938 -26.234 7.973 1 24.52 178 HIS A CA 1
ATOM 1338 C C . HIS A 1 178 ? -52.062 -25.203 8.656 1 24.52 178 HIS A C 1
ATOM 1340 O O . HIS A 1 178 ? -50.844 -25.391 8.727 1 24.52 178 HIS A O 1
ATOM 1346 N N . GLY A 1 179 ? -52.531 -23.953 8.742 1 23.23 179 GLY A N 1
ATOM 1347 C CA . GLY A 1 179 ? -52.062 -22.609 9.078 1 23.23 179 GLY A CA 1
ATOM 1348 C C . GLY A 1 179 ? -51.406 -22.516 10.438 1 23.23 179 GLY A C 1
ATOM 1349 O O . GLY A 1 179 ? -51.25 -21.422 10.977 1 23.23 179 GLY A O 1
ATOM 1350 N N . LYS A 1 180 ? -51.031 -23.672 11.062 1 27.34 180 LYS A N 1
ATOM 1351 C CA . LYS A 1 180 ? -50.719 -23.312 12.445 1 27.34 180 LYS A CA 1
ATOM 1352 C C . LYS A 1 180 ? -49.594 -22.281 12.508 1 27.34 180 LYS A C 1
ATOM 1354 O O . LYS A 1 180 ? -48.688 -22.297 11.672 1 27.34 180 LYS A O 1
ATOM 1359 N N . PRO A 1 181 ? -49.719 -21.281 13.438 1 26.62 181 PRO A N 1
ATOM 1360 C CA . PRO A 1 181 ? -48.938 -20.062 13.586 1 26.62 181 PRO A CA 1
ATOM 1361 C C . PRO A 1 181 ? -47.438 -20.344 13.672 1 26.62 181 PRO A C 1
ATOM 1363 O O . PRO A 1 181 ? -47.031 -21.297 14.32 1 26.62 181 PRO A O 1
ATOM 1366 N N . CYS A 1 182 ? -46.75 -20.062 12.594 1 23.89 182 CYS A N 1
ATOM 1367 C CA . CYS A 1 182 ? -45.344 -20.359 12.344 1 23.89 182 CYS A CA 1
ATOM 1368 C C . CYS A 1 182 ? -44.5 -19.969 13.539 1 23.89 182 CYS A C 1
ATOM 1370 O O . CYS A 1 182 ? -44.469 -18.797 13.922 1 23.89 182 CYS A O 1
ATOM 1372 N N . GLN A 1 183 ? -44.594 -20.859 14.547 1 23.52 183 GLN A N 1
ATOM 1373 C CA . GLN A 1 183 ? -43.688 -20.625 15.656 1 23.52 183 GLN A CA 1
ATOM 1374 C C . GLN A 1 183 ? -42.281 -20.25 15.141 1 23.52 183 GLN A C 1
ATOM 1376 O O . GLN A 1 183 ? -41.781 -20.875 14.203 1 23.52 183 GLN A O 1
ATOM 1381 N N . PRO A 1 184 ? -41.844 -18.969 15.438 1 26.27 184 PRO A N 1
ATOM 1382 C CA . PRO A 1 184 ? -40.719 -18.203 14.852 1 26.27 184 PRO A CA 1
ATOM 1383 C C . PRO A 1 184 ? -39.469 -19.031 14.711 1 26.27 184 PRO A C 1
ATOM 1385 O O . PRO A 1 184 ? -38.469 -18.562 14.109 1 26.27 184 PRO A O 1
ATOM 1388 N N . ASP A 1 185 ? -39.344 -20.062 15.578 1 25.23 185 ASP A N 1
ATOM 1389 C CA . ASP A 1 185 ? -38 -20.484 15.914 1 25.23 185 ASP A CA 1
ATOM 1390 C C . ASP A 1 185 ? -37.344 -21.266 14.758 1 25.23 185 ASP A C 1
ATOM 1392 O O . ASP A 1 185 ? -36.156 -21.578 14.797 1 25.23 185 ASP A O 1
ATOM 1396 N N . SER A 1 186 ? -38.125 -22.156 14.047 1 24.38 186 SER A N 1
ATOM 1397 C CA . SER A 1 186 ? -37.469 -23.297 13.445 1 24.38 186 SER A CA 1
ATOM 1398 C C . SER A 1 186 ? -36.688 -22.891 12.188 1 24.38 186 SER A C 1
ATOM 1400 O O . SER A 1 186 ? -37.312 -22.531 11.18 1 24.38 186 SER A O 1
ATOM 1402 N N . TYR A 1 187 ? -35.531 -22.25 12.375 1 25.36 187 TYR A N 1
ATOM 1403 C CA . TYR A 1 187 ? -34.594 -22.062 11.266 1 25.36 187 TYR A CA 1
ATOM 1404 C C . TYR A 1 187 ? -34.531 -23.312 10.391 1 25.36 187 TYR A C 1
ATOM 1406 O O . TYR A 1 187 ? -34.156 -24.375 10.859 1 25.36 187 TYR A O 1
ATOM 1414 N N . GLU A 1 188 ? -35.594 -23.547 9.672 1 26.14 188 GLU A N 1
ATOM 1415 C CA . GLU A 1 188 ? -35.594 -24.688 8.758 1 26.14 188 GLU A CA 1
ATOM 1416 C C . GLU A 1 188 ? -34.25 -24.828 8.047 1 26.14 188 GLU A C 1
ATOM 1418 O O . GLU A 1 188 ? -33.75 -23.859 7.461 1 26.14 188 GLU A O 1
ATOM 1423 N N . GLU A 1 189 ? -33.438 -25.844 8.453 1 26.44 189 GLU A N 1
ATOM 1424 C CA . GLU A 1 189 ? -32.219 -26.391 7.887 1 26.44 189 GLU A CA 1
ATOM 1425 C C . GLU A 1 189 ? -32.312 -26.547 6.371 1 26.44 189 GLU A C 1
ATOM 1427 O O . GLU A 1 189 ? -33.219 -27.219 5.875 1 26.44 189 GLU A O 1
ATOM 1432 N N . VAL A 1 190 ? -32.219 -25.453 5.711 1 28.39 190 VAL A N 1
ATOM 1433 C CA . VAL A 1 190 ? -32.156 -25.625 4.262 1 28.39 190 VAL A CA 1
ATOM 1434 C C . VAL A 1 190 ? -31.391 -26.906 3.93 1 28.39 190 VAL A C 1
ATOM 1436 O O . VAL A 1 190 ? -30.359 -27.203 4.555 1 28.39 190 VAL A O 1
ATOM 1439 N N . PRO A 1 191 ? -32.062 -27.844 3.254 1 26.56 191 PRO A N 1
ATOM 1440 C CA . PRO A 1 191 ? -31.453 -29.156 2.996 1 26.56 191 PRO A CA 1
ATOM 1441 C C . PRO A 1 191 ? -30.078 -29.062 2.361 1 26.56 191 PRO A C 1
ATOM 1443 O O . PRO A 1 191 ? -29.844 -28.219 1.492 1 26.56 191 PRO A O 1
ATOM 1446 N N . ALA A 1 192 ? -28.969 -29.5 3.086 1 29.52 192 ALA A N 1
ATOM 1447 C CA . ALA A 1 192 ? -27.562 -29.828 2.865 1 29.52 192 ALA A CA 1
ATOM 1448 C C . ALA A 1 192 ? -27.359 -30.438 1.484 1 29.52 192 ALA A C 1
ATOM 1450 O O . ALA A 1 192 ? -26.219 -30.656 1.064 1 29.52 192 ALA A O 1
ATOM 1451 N N . ASP A 1 193 ? -28.406 -30.859 0.812 1 27.45 193 ASP A N 1
ATOM 1452 C CA . ASP A 1 193 ? -28.156 -31.859 -0.22 1 27.45 193 ASP A CA 1
ATOM 1453 C C . ASP A 1 193 ? -27.734 -31.203 -1.533 1 27.45 193 ASP A C 1
ATOM 1455 O O . ASP A 1 193 ? -27.766 -31.844 -2.586 1 27.45 193 ASP A O 1
ATOM 1459 N N . ARG A 1 194 ? -27.891 -29.922 -1.698 1 28.38 194 ARG A N 1
ATOM 1460 C CA . ARG A 1 194 ? -27.406 -29.641 -3.045 1 28.38 194 ARG A CA 1
ATOM 1461 C C . ARG A 1 194 ? -25.891 -29.812 -3.115 1 28.38 194 ARG A C 1
ATOM 1463 O O . ARG A 1 194 ? -25.156 -29.281 -2.275 1 28.38 194 ARG A O 1
ATOM 1470 N N . PRO A 1 195 ? -25.438 -30.922 -3.801 1 27.22 195 PRO A N 1
ATOM 1471 C CA . PRO A 1 195 ? -24 -31.125 -3.932 1 27.22 195 PRO A CA 1
ATOM 1472 C C . PRO A 1 195 ? -23.25 -29.844 -4.32 1 27.22 195 PRO A C 1
ATOM 1474 O O . PRO A 1 195 ? -23.609 -29.188 -5.293 1 27.22 195 PRO A O 1
ATOM 1477 N N . HIS A 1 196 ? -22.938 -29.078 -3.395 1 29.39 196 HIS A N 1
ATOM 1478 C CA . HIS A 1 196 ? -22.109 -27.891 -3.631 1 29.39 196 HIS A CA 1
ATOM 1479 C C . HIS A 1 196 ? -20.875 -28.25 -4.445 1 29.39 196 HIS A C 1
ATOM 1481 O O . HIS A 1 196 ? -20.141 -29.172 -4.09 1 29.39 196 HIS A O 1
ATOM 1487 N N . ARG A 1 197 ? -21.016 -28.172 -5.766 1 29.19 197 ARG A N 1
ATOM 1488 C CA . ARG A 1 197 ? -19.938 -28.453 -6.703 1 29.19 197 ARG A CA 1
ATOM 1489 C C . ARG A 1 197 ? -18.625 -27.859 -6.211 1 29.19 197 ARG A C 1
ATOM 1491 O O . ARG A 1 197 ? -18.594 -26.734 -5.703 1 29.19 197 ARG A O 1
ATOM 1498 N N . LEU A 1 198 ? -17.781 -28.75 -6.098 1 29.05 198 LEU A N 1
ATOM 1499 C CA . LEU A 1 198 ? -16.406 -28.578 -5.598 1 29.05 198 LEU A CA 1
ATOM 1500 C C . LEU A 1 198 ? -15.789 -27.312 -6.168 1 29.05 198 LEU A C 1
ATOM 1502 O O . LEU A 1 198 ? -15.156 -26.547 -5.434 1 29.05 198 LEU A O 1
ATOM 1506 N N . PHE A 1 199 ? -15.562 -27.422 -7.496 1 30.75 199 PHE A N 1
ATOM 1507 C CA . PHE A 1 199 ? -14.805 -26.406 -8.203 1 30.75 199 PHE A CA 1
ATOM 1508 C C . PHE A 1 199 ? -15.617 -25.109 -8.32 1 30.75 199 PHE A C 1
ATOM 1510 O O . PHE A 1 199 ? -15.094 -24.078 -8.75 1 30.75 199 PHE A O 1
ATOM 1517 N N . GLU A 1 200 ? -16.922 -25.234 -8.383 1 31.78 200 GLU A N 1
ATOM 1518 C CA . GLU A 1 200 ? -17.656 -23.969 -8.414 1 31.78 200 GLU A CA 1
ATOM 1519 C C . GLU A 1 200 ? -17.188 -23.031 -7.312 1 31.78 200 GLU A C 1
ATOM 1521 O O . GLU A 1 200 ? -17.156 -21.812 -7.504 1 31.78 200 GLU A O 1
ATOM 1526 N N . GLU A 1 201 ? -17.078 -23.656 -6.074 1 33.12 201 GLU A N 1
ATOM 1527 C CA . GLU A 1 201 ? -16.703 -22.875 -4.902 1 33.12 201 GLU A CA 1
ATOM 1528 C C . GLU A 1 201 ? -15.195 -22.844 -4.715 1 33.12 201 GLU A C 1
ATOM 1530 O O . GLU A 1 201 ? -14.703 -22.547 -3.623 1 33.12 201 GLU A O 1
ATOM 1535 N N . SER A 1 202 ? -14.625 -23.531 -5.586 1 29.36 202 SER A N 1
ATOM 1536 C CA . SER A 1 202 ? -13.18 -23.484 -5.363 1 29.36 202 SER A CA 1
ATOM 1537 C C . SER A 1 202 ? -12.703 -22.062 -5.074 1 29.36 202 SER A C 1
ATOM 1539 O O . SER A 1 202 ? -13.195 -21.109 -5.68 1 29.36 202 SER A O 1
ATOM 1541 N N . SER A 1 203 ? -12.102 -21.969 -3.979 1 34.09 203 SER A N 1
ATOM 1542 C CA . SER A 1 203 ? -11.562 -20.875 -3.168 1 34.09 203 SER A CA 1
ATOM 1543 C C . SER A 1 203 ? -10.609 -20.016 -3.977 1 34.09 203 SER A C 1
ATOM 1545 O O . SER A 1 203 ? -9.664 -19.438 -3.428 1 34.09 203 SER A O 1
ATOM 1547 N N . THR A 1 204 ? -10.641 -20.344 -5.305 1 34.38 204 THR A N 1
ATOM 1548 C CA . THR A 1 204 ? -9.711 -19.453 -5.996 1 34.38 204 THR A CA 1
ATOM 1549 C C . THR A 1 204 ? -10.312 -18.062 -6.145 1 34.38 204 THR A C 1
ATOM 1551 O O . THR A 1 204 ? -11.531 -17.891 -6.062 1 34.38 204 THR A O 1
ATOM 1554 N N . PHE A 1 205 ? -9.438 -17.219 -6.348 1 39.06 205 PHE A N 1
ATOM 1555 C CA . PHE A 1 205 ? -9.758 -15.805 -6.52 1 39.06 205 PHE A CA 1
ATOM 1556 C C . PHE A 1 205 ? -10.961 -15.625 -7.445 1 39.06 205 PHE A C 1
ATOM 1558 O O . PHE A 1 205 ? -11.875 -14.859 -7.141 1 39.06 205 PHE A O 1
ATOM 1565 N N . ALA A 1 206 ? -11.031 -16.406 -8.539 1 38.03 206 ALA A N 1
ATOM 1566 C CA . ALA A 1 206 ? -12.016 -16.172 -9.594 1 38.03 206 ALA A CA 1
ATOM 1567 C C . ALA A 1 206 ? -13.383 -16.703 -9.195 1 38.03 206 ALA A C 1
ATOM 1569 O O . ALA A 1 206 ? -14.414 -16.125 -9.547 1 38.03 206 ALA A O 1
ATOM 1570 N N . ALA A 1 207 ? -13.523 -17.734 -8.609 1 40.25 207 ALA A N 1
ATOM 1571 C CA . ALA A 1 207 ? -14.812 -18.297 -8.219 1 40.25 207 ALA A CA 1
ATOM 1572 C C . ALA A 1 207 ? -15.594 -17.328 -7.344 1 40.25 207 ALA A C 1
ATOM 1574 O O . ALA A 1 207 ? -16.812 -17.234 -7.441 1 40.25 207 ALA A O 1
ATOM 1575 N N . PHE A 1 208 ? -14.898 -16.547 -6.723 1 39 208 PHE A N 1
ATOM 1576 C CA . PHE A 1 208 ? -15.492 -15.562 -5.824 1 39 208 PHE A CA 1
ATOM 1577 C C . PHE A 1 208 ? -15.938 -14.32 -6.59 1 39 208 PHE A C 1
ATOM 1579 O O . PHE A 1 208 ? -16.969 -13.727 -6.27 1 39 208 PHE A O 1
ATOM 1586 N N . ALA A 1 209 ? -15.383 -14.039 -7.758 1 38 209 ALA A N 1
ATOM 1587 C CA . ALA A 1 209 ? -15.68 -12.828 -8.523 1 38 209 ALA A CA 1
ATOM 1588 C C . ALA A 1 209 ? -16.891 -13.039 -9.43 1 38 209 ALA A C 1
ATOM 1590 O O . ALA A 1 209 ? -17.625 -12.102 -9.719 1 38 209 ALA A O 1
ATOM 1591 N N . LEU A 1 210 ? -17.312 -14.203 -10.047 1 35.88 210 LEU A N 1
ATOM 1592 C CA . LEU A 1 210 ? -18.266 -14.461 -11.125 1 35.88 210 LEU A CA 1
ATOM 1593 C C . LEU A 1 210 ? -19.672 -14.688 -10.57 1 35.88 210 LEU A C 1
ATOM 1595 O O . LEU A 1 210 ? -20.656 -14.477 -11.266 1 35.88 210 LEU A O 1
ATOM 1599 N N . GLU A 1 211 ? -20.016 -15.086 -9.594 1 36.22 211 GLU A N 1
ATOM 1600 C CA . GLU A 1 211 ? -21.375 -15.516 -9.305 1 36.22 211 GLU A CA 1
ATOM 1601 C C . GLU A 1 211 ? -22.344 -14.328 -9.281 1 36.22 211 GLU A C 1
ATOM 1603 O O . GLU A 1 211 ? -23.562 -14.5 -9.273 1 36.22 211 GLU A O 1
ATOM 1608 N N . ILE A 1 212 ? -21.938 -13.039 -9.523 1 33.75 212 ILE A N 1
ATOM 1609 C CA . ILE A 1 212 ? -22.891 -11.938 -9.375 1 33.75 212 ILE A CA 1
ATOM 1610 C C . ILE A 1 212 ? -23.719 -11.789 -10.648 1 33.75 212 ILE A C 1
ATOM 1612 O O . ILE A 1 212 ? -24.828 -11.266 -10.609 1 33.75 212 ILE A O 1
ATOM 1616 N N . ASP A 1 213 ? -23.375 -12.109 -11.836 1 32.38 213 ASP A N 1
ATOM 1617 C CA . ASP A 1 213 ? -24.094 -11.594 -12.992 1 32.38 213 ASP A CA 1
ATOM 1618 C C . ASP A 1 213 ? -25.422 -12.312 -13.18 1 32.38 213 ASP A C 1
ATOM 1620 O O . ASP A 1 213 ? -26.125 -12.102 -14.172 1 32.38 213 ASP A O 1
ATOM 1624 N N . GLU A 1 214 ? -25.703 -13.242 -12.586 1 30.94 214 GLU A N 1
ATOM 1625 C CA . GLU A 1 214 ? -26.984 -13.812 -13.008 1 30.94 214 GLU A CA 1
ATOM 1626 C C . GLU A 1 214 ? -28.141 -13.07 -12.367 1 30.94 214 GLU A C 1
ATOM 1628 O O . GLU A 1 214 ? -29.25 -13.609 -12.266 1 30.94 214 GLU A O 1
ATOM 1633 N N . GLY A 1 215 ? -28.016 -11.867 -11.672 1 28.28 215 GLY A N 1
ATOM 1634 C CA . GLY A 1 215 ? -29.281 -11.266 -11.305 1 28.28 215 GLY A CA 1
ATOM 1635 C C . GLY A 1 215 ? -30.234 -11.133 -12.477 1 28.28 215 GLY A C 1
ATOM 1636 O O . GLY A 1 215 ? -29.844 -11.281 -13.633 1 28.28 215 GLY A O 1
ATOM 1637 N N . ASP A 1 216 ? -31.578 -10.781 -12.133 1 27.19 216 ASP A N 1
ATOM 1638 C CA . ASP A 1 216 ? -32.812 -10.594 -12.883 1 27.19 216 ASP A CA 1
ATOM 1639 C C . ASP A 1 216 ? -32.562 -9.773 -14.148 1 27.19 216 ASP A C 1
ATOM 1641 O O . ASP A 1 216 ? -31.578 -9.055 -14.25 1 27.19 216 ASP A O 1
ATOM 1645 N N . ASP A 1 217 ? -33.5 -9.789 -15.211 1 27.23 217 ASP A N 1
ATOM 1646 C CA . ASP A 1 217 ? -34.031 -8.836 -16.188 1 27.23 217 ASP A CA 1
ATOM 1647 C C . ASP A 1 217 ? -34 -7.41 -15.641 1 27.23 217 ASP A C 1
ATOM 1649 O O . ASP A 1 217 ? -33.875 -7.207 -14.43 1 27.23 217 ASP A O 1
ATOM 1653 N N . GLY A 1 218 ? -34.25 -6.277 -16.531 1 26.39 218 GLY A N 1
ATOM 1654 C CA . GLY A 1 218 ? -34.5 -4.844 -16.453 1 26.39 218 GLY A CA 1
ATOM 1655 C C . GLY A 1 218 ? -35.344 -4.438 -15.281 1 26.39 218 GLY A C 1
ATOM 1656 O O . GLY A 1 218 ? -35.906 -3.334 -15.25 1 26.39 218 GLY A O 1
ATOM 1657 N N . GLU A 1 219 ? -35.906 -5.352 -14.523 1 26.25 219 GLU A N 1
ATOM 1658 C CA . GLU A 1 219 ? -36.969 -4.68 -13.781 1 26.25 219 GLU A CA 1
ATOM 1659 C C . GLU A 1 219 ? -36.375 -3.758 -12.711 1 26.25 219 GLU A C 1
ATOM 1661 O O . GLU A 1 219 ? -36.844 -3.76 -11.562 1 26.25 219 GLU A O 1
ATOM 1666 N N . ALA A 1 220 ? -35.188 -3.482 -12.695 1 27.11 220 ALA A N 1
ATOM 1667 C CA . ALA A 1 220 ? -34.906 -2.516 -11.641 1 27.11 220 ALA A CA 1
ATOM 1668 C C . ALA A 1 220 ? -35.812 -1.278 -11.773 1 27.11 220 ALA A C 1
ATOM 1670 O O . ALA A 1 220 ? -36.438 -0.857 -10.812 1 27.11 220 ALA A O 1
ATOM 1671 N N . PHE A 1 221 ? -35.469 -0.209 -12.586 1 24.81 221 PHE A N 1
ATOM 1672 C CA . PHE A 1 221 ? -36.188 1.049 -12.391 1 24.81 221 PHE A CA 1
ATOM 1673 C C . PHE A 1 221 ? -37.594 0.962 -12.945 1 24.81 221 PHE A C 1
ATOM 1675 O O . PHE A 1 221 ? -37.844 1.267 -14.117 1 24.81 221 PHE A O 1
ATOM 1682 N N . ARG A 1 222 ? -38.344 -0.088 -12.641 1 24.31 222 ARG A N 1
ATOM 1683 C CA . ARG A 1 222 ? -39.688 0.35 -13 1 24.31 222 ARG A CA 1
ATOM 1684 C C . ARG A 1 222 ? -40.156 1.5 -12.109 1 24.31 222 ARG A C 1
ATOM 1686 O O . ARG A 1 222 ? -40.344 1.314 -10.906 1 24.31 222 ARG A O 1
ATOM 1693 N N . PRO A 1 223 ? -39.688 2.701 -12.438 1 23.7 223 PRO A N 1
ATOM 1694 C CA . PRO A 1 223 ? -40.594 3.709 -11.891 1 23.7 223 PRO A CA 1
ATOM 1695 C C . PRO A 1 223 ? -42.062 3.295 -11.984 1 23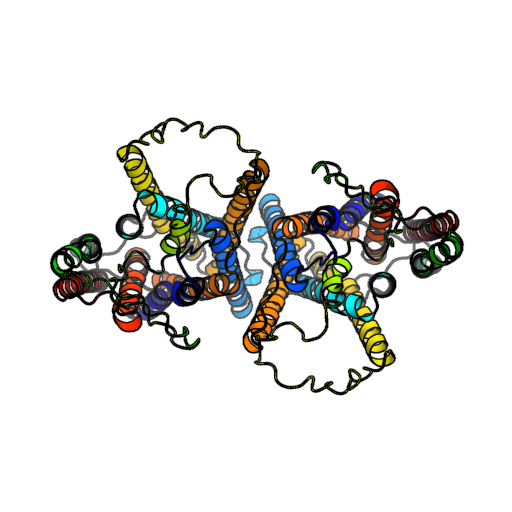.7 223 PRO A C 1
ATOM 1697 O O . PRO A 1 223 ? -42.438 2.498 -12.844 1 23.7 223 PRO A O 1
ATOM 1700 N N . GLU A 1 224 ? -42.75 3.279 -10.867 1 25.31 224 GLU A N 1
ATOM 1701 C CA . GLU A 1 224 ? -44.188 3.236 -11.07 1 25.31 224 GLU A CA 1
ATOM 1702 C C . GLU A 1 224 ? -44.594 4.043 -12.297 1 25.31 224 GLU A C 1
ATOM 1704 O O . GLU A 1 224 ? -44.562 5.273 -12.273 1 25.31 224 GLU A O 1
ATOM 1709 N N . LEU A 1 225 ? -43.938 3.756 -13.523 1 23.41 225 LEU A N 1
ATOM 1710 C CA . LEU A 1 225 ? -44.625 4.395 -14.648 1 23.41 225 LEU A CA 1
ATOM 1711 C C . LEU A 1 225 ? -46.125 4.199 -14.562 1 23.41 225 LEU A C 1
ATOM 1713 O O . LEU A 1 225 ? -46.594 3.197 -14.016 1 23.41 225 LEU A O 1
ATOM 1717 N N . PRO A 1 226 ? -46.875 5.332 -14.57 1 25.55 226 PRO A N 1
ATOM 1718 C CA . PRO A 1 226 ? -48.312 5.098 -14.734 1 25.55 226 PRO A CA 1
ATOM 1719 C C . PRO A 1 226 ? -48.625 3.85 -15.562 1 25.55 226 PRO A C 1
ATOM 1721 O O . PRO A 1 226 ? -47.75 3.352 -16.281 1 25.55 226 PRO A O 1
ATOM 1724 N N . ASP A 1 227 ? -49.844 3.262 -15.539 1 25.44 227 ASP A N 1
ATOM 1725 C CA . ASP A 1 227 ? -50.5 2.156 -16.234 1 25.44 227 ASP A CA 1
ATOM 1726 C C . ASP A 1 227 ? -50.031 2.07 -17.688 1 25.44 227 ASP A C 1
ATOM 1728 O O . ASP A 1 227 ? -50.812 2.354 -18.609 1 25.44 227 ASP A O 1
ATOM 1732 N N . VAL A 1 228 ? -48.906 2.793 -18.031 1 24.06 228 VAL A N 1
ATOM 1733 C CA . VAL A 1 228 ? -48.969 2.691 -19.484 1 24.06 228 VAL A CA 1
ATOM 1734 C C . VAL A 1 228 ? -48.938 1.222 -19.906 1 24.06 228 VAL A C 1
ATOM 1736 O O . VAL A 1 228 ? -48.344 0.388 -19.219 1 24.06 228 VAL A O 1
ATOM 1739 N N . ALA A 1 229 ? -49.656 0.824 -20.984 1 24.48 229 ALA A N 1
ATOM 1740 C CA . ALA A 1 229 ? -49.969 -0.472 -21.578 1 24.48 229 ALA A CA 1
ATOM 1741 C C . ALA A 1 229 ? -48.781 -1.394 -21.562 1 24.48 229 ALA A C 1
ATOM 1743 O O . ALA A 1 229 ? -47.625 -0.925 -21.547 1 24.48 229 ALA A O 1
ATOM 1744 N N . GLU A 1 230 ? -48.906 -2.564 -21.109 1 27.53 230 GLU A N 1
ATOM 1745 C CA . GLU A 1 230 ? -48.188 -3.836 -21.203 1 27.53 230 GLU A CA 1
ATOM 1746 C C . GLU A 1 230 ? -47.312 -3.887 -22.453 1 27.53 230 GLU A C 1
ATOM 1748 O O . GLU A 1 230 ? -47.75 -4.324 -23.516 1 27.53 230 GLU A O 1
ATOM 1753 N N . VAL A 1 231 ? -46.75 -2.611 -22.906 1 26.33 231 VAL A N 1
ATOM 1754 C CA . VAL A 1 231 ? -46.125 -3 -24.172 1 26.33 231 VAL A CA 1
ATOM 1755 C C . VAL A 1 231 ? -45.188 -4.172 -23.953 1 26.33 231 VAL A C 1
ATOM 1757 O O . VAL A 1 231 ? -44.312 -4.121 -23.078 1 26.33 231 VAL A O 1
ATOM 1760 N N . THR A 1 232 ? -45.594 -5.375 -24.203 1 26.06 232 THR A N 1
ATOM 1761 C CA . THR A 1 232 ? -44.906 -6.648 -24.328 1 26.06 232 THR A CA 1
ATOM 1762 C C . THR A 1 232 ? -43.531 -6.445 -24.953 1 26.06 232 THR A C 1
ATOM 1764 O O . THR A 1 232 ? -43.406 -6.102 -26.125 1 26.06 232 THR A O 1
ATOM 1767 N N . PRO A 1 233 ? -42.719 -5.605 -24.297 1 31.34 233 PRO A N 1
ATOM 1768 C CA . PRO A 1 233 ? -41.5 -5.461 -25.125 1 31.34 233 PRO A CA 1
ATOM 1769 C C . PRO A 1 233 ? -41.094 -6.766 -25.812 1 31.34 233 PRO A C 1
ATOM 1771 O O . PRO A 1 233 ? -41.25 -7.844 -25.219 1 31.34 233 PRO A O 1
ATOM 1774 N N . GLU A 1 234 ? -41.219 -6.887 -27.078 1 29.84 234 GLU A N 1
ATOM 1775 C CA . GLU A 1 234 ? -40.719 -8.008 -27.859 1 29.84 234 GLU A CA 1
ATOM 1776 C C . GLU A 1 234 ? -39.375 -8.5 -27.328 1 29.84 234 GLU A C 1
ATOM 1778 O O . GLU A 1 234 ? -38.5 -7.703 -27 1 29.84 234 GLU A O 1
ATOM 1783 N N . ALA A 1 235 ? -39.312 -9.664 -26.703 1 31.03 235 ALA A N 1
ATOM 1784 C CA . ALA A 1 235 ? -38.219 -10.555 -26.312 1 31.03 235 ALA A CA 1
ATOM 1785 C C . ALA A 1 235 ? -37 -10.383 -27.219 1 31.03 235 ALA A C 1
ATOM 1787 O O . ALA A 1 235 ? -36.875 -11.07 -28.234 1 31.03 235 ALA A O 1
ATOM 1788 N N . THR A 1 236 ? -36.781 -9.078 -27.703 1 33.97 236 THR A N 1
ATOM 1789 C CA . THR A 1 236 ? -35.562 -9.172 -28.547 1 33.97 236 THR A CA 1
ATOM 1790 C C . THR A 1 236 ? -34.469 -9.945 -27.828 1 33.97 236 THR A C 1
ATOM 1792 O O . THR A 1 236 ? -34.125 -9.633 -26.688 1 33.97 236 THR A O 1
ATOM 1795 N N . GLU A 1 237 ? -34.188 -11.141 -28.203 1 32.19 237 GLU A N 1
ATOM 1796 C CA . GLU A 1 237 ? -33.188 -12.156 -27.828 1 32.19 237 GLU A CA 1
ATOM 1797 C C . GLU A 1 237 ? -31.844 -11.531 -27.531 1 32.19 237 GLU A C 1
ATOM 1799 O O . GLU A 1 237 ? -31.375 -10.656 -28.266 1 32.19 237 GLU A O 1
ATOM 1804 N N . PRO A 1 238 ? -31.516 -11.305 -26.281 1 38.25 238 PRO A N 1
ATOM 1805 C CA . PRO A 1 238 ? -30.141 -10.836 -26.078 1 38.25 238 PRO A CA 1
ATOM 1806 C C . PRO A 1 238 ? -29.188 -11.312 -27.172 1 38.25 238 PRO A C 1
ATOM 1808 O O . PRO A 1 238 ? -29.375 -12.391 -27.734 1 38.25 238 PRO A O 1
ATOM 1811 N N . PRO A 1 239 ? -28.734 -10.469 -28.047 1 39.44 239 PRO A N 1
ATOM 1812 C CA . PRO A 1 239 ? -27.875 -11.016 -29.094 1 39.44 239 PRO A CA 1
ATOM 1813 C C . PRO A 1 239 ? -27.094 -12.25 -28.641 1 39.44 239 PRO A C 1
ATOM 1815 O O . PRO A 1 239 ? -26.641 -12.305 -27.5 1 39.44 239 PRO A O 1
ATOM 1818 N N . ARG A 1 240 ? -27.344 -13.414 -29.031 1 40.12 240 ARG A N 1
ATOM 1819 C CA . ARG A 1 240 ? -26.641 -14.68 -28.891 1 40.12 240 ARG A CA 1
ATOM 1820 C C . ARG A 1 240 ? -25.125 -14.469 -28.906 1 40.12 240 ARG A C 1
ATOM 1822 O O . ARG A 1 240 ? -24.516 -14.328 -29.969 1 40.12 240 ARG A O 1
ATOM 1829 N N . LYS A 1 241 ? -24.453 -13.57 -28.141 1 48.56 241 LYS A N 1
ATOM 1830 C CA . LYS A 1 241 ? -22.984 -13.664 -28.141 1 48.56 241 LYS A CA 1
ATOM 1831 C C . LYS A 1 241 ? -22.531 -15.102 -28.328 1 48.56 241 LYS A C 1
ATOM 1833 O O . LYS A 1 241 ? -23.047 -16.016 -27.688 1 48.56 241 LYS A O 1
ATOM 1838 N N . GLN A 1 242 ? -21.906 -15.398 -29.5 1 54.22 242 GLN A N 1
ATOM 1839 C CA . GLN A 1 242 ? -21.469 -16.719 -29.969 1 54.22 242 GLN A CA 1
ATOM 1840 C C . GLN A 1 242 ? -20.609 -17.406 -28.922 1 54.22 242 GLN A C 1
ATOM 1842 O O . GLN A 1 242 ? -19.594 -16.859 -28.469 1 54.22 242 GLN A O 1
ATOM 1847 N N . PRO A 1 243 ? -21.078 -18.453 -28.25 1 71 243 PRO A N 1
ATOM 1848 C CA . PRO A 1 243 ? -20.438 -19.281 -27.219 1 71 243 PRO A CA 1
ATOM 1849 C C . PRO A 1 243 ? -18.969 -19.578 -27.547 1 71 243 PRO A C 1
ATOM 1851 O O . PRO A 1 243 ? -18.141 -19.609 -26.641 1 71 243 PRO A O 1
ATOM 1854 N N . TRP A 1 244 ? -18.609 -19.5 -28.953 1 78.5 244 TRP A N 1
ATOM 1855 C CA . TRP A 1 244 ? -17.25 -19.906 -29.281 1 78.5 244 TRP A CA 1
ATOM 1856 C C . TRP A 1 244 ? -16.266 -18.766 -29.047 1 78.5 244 TRP A C 1
ATOM 1858 O O . TRP A 1 244 ? -15.109 -18.984 -28.719 1 78.5 244 TRP A O 1
ATOM 1868 N N . ARG A 1 245 ? -16.703 -17.516 -29.312 1 81.31 245 ARG A N 1
ATOM 1869 C CA . ARG A 1 245 ? -15.82 -16.359 -29.078 1 81.31 245 ARG A CA 1
ATOM 1870 C C . ARG A 1 245 ? -15.461 -16.234 -27.609 1 81.31 245 ARG A C 1
ATOM 1872 O O . ARG A 1 245 ? -14.32 -15.906 -27.281 1 81.31 245 ARG A O 1
ATOM 1879 N N . ASN A 1 246 ? -16.391 -16.453 -26.797 1 84.56 246 ASN A N 1
ATOM 1880 C CA . ASN A 1 246 ? -16.125 -16.391 -25.359 1 84.56 246 ASN A CA 1
ATOM 1881 C C . ASN A 1 246 ? -15.156 -17.484 -24.922 1 84.56 246 ASN A C 1
ATOM 1883 O O . ASN A 1 246 ? -14.289 -17.25 -24.062 1 84.56 246 ASN A O 1
ATOM 1887 N N . CYS A 1 247 ? -15.328 -18.562 -25.578 1 87.31 247 CYS A N 1
ATOM 1888 C CA . CYS A 1 247 ? -14.414 -19.656 -25.266 1 87.31 247 CYS A CA 1
ATOM 1889 C C . CYS A 1 247 ? -13.008 -19.359 -25.75 1 87.31 247 CYS A C 1
ATOM 1891 O O . CYS A 1 247 ? -12.031 -19.562 -25.016 1 87.31 247 CYS A O 1
ATOM 1893 N N . ALA A 1 248 ? -12.93 -18.875 -26.953 1 91.69 248 ALA A N 1
ATOM 1894 C CA . ALA A 1 248 ? -11.625 -18.531 -27.516 1 91.69 248 ALA A CA 1
ATOM 1895 C C . ALA A 1 248 ? -10.938 -17.453 -26.688 1 91.69 248 ALA A C 1
ATOM 1897 O O . ALA A 1 248 ? -9.734 -17.531 -26.422 1 91.69 248 ALA A O 1
ATOM 1898 N N . LEU A 1 249 ? -11.711 -16.531 -26.25 1 92.44 249 LEU A N 1
ATOM 1899 C CA . LEU A 1 249 ? -11.164 -15.469 -25.438 1 92.44 249 LEU A CA 1
ATOM 1900 C C . LEU A 1 249 ? -10.727 -16 -24.062 1 92.44 249 LEU A C 1
ATOM 1902 O O . LEU A 1 249 ? -9.695 -15.578 -23.531 1 92.44 249 LEU A O 1
ATOM 1906 N N . GLY A 1 250 ? -11.492 -16.828 -23.547 1 92 250 GLY A N 1
ATOM 1907 C CA . GLY A 1 250 ? -11.125 -17.453 -22.281 1 92 250 GLY A CA 1
ATOM 1908 C C . GLY A 1 250 ? -9.836 -18.25 -22.359 1 92 250 GLY A C 1
ATOM 1909 O O . GLY A 1 250 ? -8.984 -18.156 -21.469 1 92 250 GLY A O 1
ATOM 1910 N N . VAL A 1 251 ? -9.75 -18.938 -23.406 1 92.12 251 VAL A N 1
ATOM 1911 C CA . VAL A 1 251 ? -8.547 -19.75 -23.609 1 92.12 251 VAL A CA 1
ATOM 1912 C C . VAL A 1 251 ? -7.34 -18.828 -23.797 1 92.12 251 VAL A C 1
ATOM 1914 O O . VAL A 1 251 ? -6.273 -19.078 -23.219 1 92.12 251 VAL A O 1
ATOM 1917 N N . LEU A 1 252 ? -7.516 -17.844 -24.547 1 95 252 LEU A N 1
ATOM 1918 C CA . LEU A 1 252 ? -6.43 -16.891 -24.75 1 95 252 LEU A CA 1
ATOM 1919 C C . LEU A 1 252 ? -6.008 -16.266 -23.422 1 95 252 LEU A C 1
ATOM 1921 O O . LEU A 1 252 ? -4.816 -16.109 -23.141 1 95 252 LEU A O 1
ATOM 1925 N N . LEU A 1 253 ? -6.938 -15.914 -22.578 1 94.44 253 LEU A N 1
ATOM 1926 C CA . LEU A 1 253 ? -6.641 -15.336 -21.281 1 94.44 253 LEU A CA 1
ATOM 1927 C C . LEU A 1 253 ? -5.91 -16.344 -20.391 1 94.44 253 LEU A C 1
ATOM 1929 O O . LEU A 1 253 ? -5.027 -15.969 -19.609 1 94.44 253 LEU A O 1
ATOM 1933 N N . ALA A 1 254 ? -6.316 -17.547 -20.531 1 93.19 254 ALA A N 1
ATOM 1934 C CA . ALA A 1 254 ? -5.648 -18.594 -19.75 1 93.19 254 ALA A CA 1
ATOM 1935 C C . ALA A 1 254 ? -4.184 -18.734 -20.172 1 93.19 254 ALA A C 1
ATOM 1937 O O . ALA A 1 254 ? -3.305 -18.875 -19.312 1 93.19 254 ALA A O 1
ATOM 1938 N N . ILE A 1 255 ? -3.973 -18.703 -21.453 1 95.5 255 ILE A N 1
ATOM 1939 C CA . ILE A 1 255 ? -2.617 -18.812 -21.969 1 95.5 255 ILE A CA 1
ATOM 1940 C C . ILE A 1 255 ? -1.783 -17.609 -21.516 1 95.5 255 ILE A C 1
ATOM 1942 O O . ILE A 1 255 ? -0.658 -17.781 -21.031 1 95.5 255 ILE A O 1
ATOM 1946 N N . VAL A 1 256 ? -2.34 -16.469 -21.562 1 96.81 256 VAL A N 1
ATOM 1947 C CA . VAL A 1 256 ? -1.618 -15.258 -21.188 1 96.81 256 VAL A CA 1
ATOM 1948 C C . VAL A 1 256 ? -1.374 -15.25 -19.688 1 96.81 256 VAL A C 1
ATOM 1950 O O . VAL A 1 256 ? -0.246 -15.039 -19.234 1 96.81 256 VAL A O 1
ATOM 1953 N N . ALA A 1 257 ? -2.406 -15.5 -18.922 1 96.12 257 ALA A N 1
ATOM 1954 C CA . ALA A 1 257 ? -2.303 -15.484 -17.469 1 96.12 257 ALA A CA 1
ATOM 1955 C C . ALA A 1 257 ? -1.321 -16.547 -16.984 1 96.12 257 ALA A C 1
ATOM 1957 O O 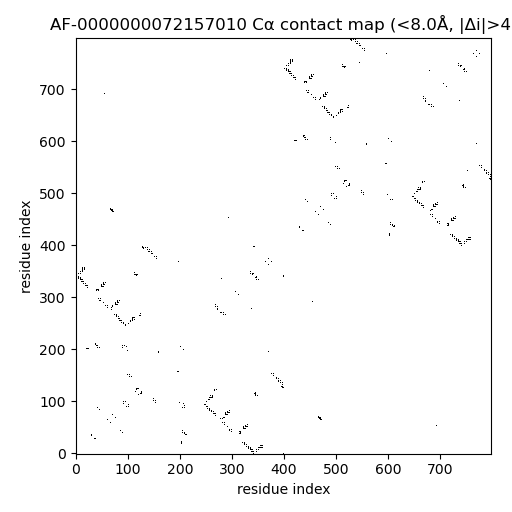. ALA A 1 257 ? -0.462 -16.266 -16.141 1 96.12 257 ALA A O 1
ATOM 1958 N N . GLY A 1 258 ? -1.438 -17.719 -17.547 1 95.75 258 GLY A N 1
ATOM 1959 C CA . GLY A 1 258 ? -0.536 -18.797 -17.172 1 95.75 258 GLY A CA 1
ATOM 1960 C C . GLY A 1 258 ? 0.91 -18.516 -17.531 1 95.75 258 GLY A C 1
ATOM 1961 O O . GLY A 1 258 ? 1.822 -18.844 -16.766 1 95.75 258 GLY A O 1
ATOM 1962 N N . SER A 1 259 ? 1.104 -17.906 -18.656 1 97.25 259 SER A N 1
ATOM 1963 C CA . SER A 1 259 ? 2.459 -17.578 -19.094 1 97.25 259 SER A CA 1
ATOM 1964 C C . SER A 1 259 ? 3.07 -16.5 -18.203 1 97.25 259 SER A C 1
ATOM 1966 O O . SER A 1 259 ? 4.246 -16.578 -17.844 1 97.25 259 SER A O 1
ATOM 1968 N N . LEU A 1 260 ? 2.293 -15.531 -17.844 1 97.56 260 LEU A N 1
ATOM 1969 C CA . LEU A 1 260 ? 2.773 -14.469 -16.969 1 97.56 260 LEU A CA 1
ATOM 1970 C C . LEU A 1 260 ? 3.164 -15.031 -15.609 1 97.56 260 LEU A C 1
ATOM 1972 O O . LEU A 1 260 ? 4.207 -14.664 -15.055 1 97.56 260 LEU A O 1
ATOM 1976 N N . THR A 1 261 ? 2.381 -15.898 -15.117 1 95.81 261 THR A N 1
ATOM 1977 C CA . THR A 1 261 ? 2.688 -16.5 -13.828 1 95.81 261 THR A CA 1
ATOM 1978 C C . THR A 1 261 ? 3.941 -17.375 -13.922 1 95.81 261 THR A C 1
ATOM 1980 O O . THR A 1 261 ? 4.762 -17.391 -13 1 95.81 261 THR A O 1
ATOM 1983 N N . GLY A 1 262 ? 4.105 -18 -14.992 1 95.38 262 GLY A N 1
ATOM 1984 C CA . GLY A 1 262 ? 5.254 -18.875 -15.172 1 95.38 262 GLY A CA 1
ATOM 1985 C C . GLY A 1 262 ? 6.57 -18.141 -15.219 1 95.38 262 GLY A C 1
ATOM 1986 O O . GLY A 1 262 ? 7.621 -18.703 -14.906 1 95.38 262 GLY A O 1
ATOM 1987 N N . VAL A 1 263 ? 6.512 -16.828 -15.578 1 96.44 263 VAL A N 1
ATOM 1988 C CA . VAL A 1 263 ? 7.777 -16.125 -15.773 1 96.44 263 VAL A CA 1
ATOM 1989 C C . VAL A 1 263 ? 7.922 -15.031 -14.711 1 96.44 263 VAL A C 1
ATOM 1991 O O . VAL A 1 263 ? 8.945 -14.344 -14.664 1 96.44 263 VAL A O 1
ATOM 1994 N N . GLN A 1 264 ? 6.961 -14.867 -13.852 1 96.06 264 GLN A N 1
ATOM 1995 C CA . GLN A 1 264 ? 6.949 -13.734 -12.945 1 96.06 264 GLN A CA 1
ATOM 1996 C C . GLN A 1 264 ? 8.125 -13.789 -11.969 1 96.06 264 GLN A C 1
ATOM 1998 O O . GLN A 1 264 ? 8.578 -12.758 -11.477 1 96.06 264 GLN A O 1
ATOM 2003 N N . SER A 1 265 ? 8.719 -14.93 -11.688 1 94.94 265 SER A N 1
ATOM 2004 C CA . SER A 1 265 ? 9.805 -15.039 -10.719 1 94.94 265 SER A CA 1
ATOM 2005 C C . SER A 1 265 ? 11.164 -15.023 -11.414 1 94.94 265 SER A C 1
ATOM 2007 O O . SER A 1 265 ? 12.203 -15.039 -10.75 1 94.94 265 SER A O 1
ATOM 2009 N N . VAL A 1 266 ? 11.148 -14.945 -12.742 1 95.69 266 VAL A N 1
ATOM 2010 C CA . VAL A 1 266 ? 12.383 -14.969 -13.516 1 95.69 266 VAL A CA 1
ATOM 2011 C C . VAL A 1 266 ? 13.211 -13.719 -13.195 1 95.69 266 VAL A C 1
ATOM 2013 O O . VAL A 1 266 ? 14.406 -13.82 -12.891 1 95.69 266 VAL A O 1
ATOM 2016 N N . PRO A 1 267 ? 12.609 -12.539 -13.172 1 95.81 267 PRO A N 1
ATOM 2017 C CA . PRO A 1 267 ? 13.406 -11.344 -12.891 1 95.81 267 PRO A CA 1
ATOM 2018 C C . PRO A 1 267 ? 14.07 -11.391 -11.516 1 95.81 267 PRO A C 1
ATOM 2020 O O . PRO A 1 267 ? 15.242 -11.031 -11.375 1 95.81 267 PRO A O 1
ATOM 2023 N N . ALA A 1 268 ? 13.375 -11.836 -10.555 1 94.62 268 ALA A N 1
ATOM 2024 C CA . ALA A 1 268 ? 13.93 -11.93 -9.211 1 94.62 268 ALA A CA 1
ATOM 2025 C C . ALA A 1 268 ? 15.062 -12.945 -9.148 1 94.62 268 ALA A C 1
ATOM 2027 O O . ALA A 1 268 ? 16.094 -12.703 -8.523 1 94.62 268 ALA A O 1
ATOM 2028 N N . THR A 1 269 ? 14.867 -14.055 -9.797 1 93.06 269 THR A N 1
ATOM 2029 C CA . THR A 1 269 ? 15.883 -15.102 -9.812 1 93.06 269 THR A CA 1
ATOM 2030 C C . THR A 1 269 ? 17.141 -14.617 -10.539 1 93.06 269 THR A C 1
ATOM 2032 O O . THR A 1 269 ? 18.25 -14.836 -10.062 1 93.06 269 THR A O 1
ATOM 2035 N N . LEU A 1 270 ? 16.922 -13.953 -11.625 1 93.62 270 LEU A N 1
ATOM 2036 C CA . LEU A 1 270 ? 18.047 -13.422 -12.383 1 93.62 270 LEU A CA 1
ATOM 2037 C C . LEU A 1 270 ? 18.812 -12.398 -11.555 1 93.62 270 LEU A C 1
ATOM 2039 O O . LEU A 1 270 ? 20.047 -12.398 -11.555 1 93.62 270 LEU A O 1
ATOM 2043 N N . TYR A 1 271 ? 18.109 -11.578 -10.844 1 93.94 271 TYR A N 1
ATOM 2044 C CA . TYR A 1 271 ? 18.766 -10.562 -10.031 1 93.94 271 TYR A CA 1
ATOM 2045 C C . TYR A 1 271 ? 19.609 -11.211 -8.93 1 93.94 271 TYR A C 1
ATOM 2047 O O . TYR A 1 271 ? 20.734 -10.773 -8.672 1 93.94 271 TYR A O 1
ATOM 2055 N N . SER A 1 272 ? 19.094 -12.203 -8.328 1 91.06 272 SER A N 1
ATOM 2056 C CA . SER A 1 272 ? 19.797 -12.906 -7.27 1 91.06 272 SER A CA 1
ATOM 2057 C C . SER A 1 272 ? 21.062 -13.594 -7.805 1 91.06 272 SER A C 1
ATOM 2059 O O . SER A 1 272 ? 22.078 -13.664 -7.109 1 91.06 272 SER A O 1
ATOM 2061 N N . LEU A 1 273 ? 20.984 -14.023 -9 1 89.5 273 LEU A N 1
ATOM 2062 C CA . LEU A 1 273 ? 22.141 -14.68 -9.617 1 89.5 273 LEU A CA 1
ATOM 2063 C C . LEU A 1 273 ? 23.203 -13.664 -10 1 89.5 273 LEU A C 1
ATOM 2065 O O . LEU A 1 273 ? 24.406 -13.93 -9.844 1 89.5 273 LEU A O 1
ATOM 2069 N N . GLU A 1 274 ? 22.766 -12.555 -10.469 1 92.44 274 GLU A N 1
ATOM 2070 C CA . GLU A 1 274 ? 23.672 -11.5 -10.906 1 92.44 274 GLU A CA 1
ATOM 2071 C C . GLU A 1 274 ? 24.312 -10.781 -9.719 1 92.44 274 GLU A C 1
ATOM 2073 O O . GLU A 1 274 ? 25.406 -10.211 -9.836 1 92.44 274 GLU A O 1
ATOM 2078 N N . HIS A 1 275 ? 23.625 -10.859 -8.562 1 92.5 275 HIS A N 1
ATOM 2079 C CA . HIS A 1 275 ? 24.094 -10.188 -7.355 1 92.5 275 HIS A CA 1
ATOM 2080 C C . HIS A 1 275 ? 24.141 -11.148 -6.176 1 92.5 275 HIS A C 1
ATOM 2082 O O . HIS A 1 275 ? 23.312 -11.078 -5.273 1 92.5 275 HIS A O 1
ATOM 2088 N N . PRO A 1 276 ? 25.188 -11.891 -6.117 1 88.81 276 PRO A N 1
ATOM 2089 C CA . PRO A 1 276 ? 25.281 -12.922 -5.086 1 88.81 276 PRO A CA 1
ATOM 2090 C C . PRO A 1 276 ? 25.328 -12.344 -3.672 1 88.81 276 PRO A C 1
ATOM 2092 O O . PRO A 1 276 ? 25.031 -13.047 -2.701 1 88.81 276 PRO A O 1
ATOM 2095 N N . ASP A 1 277 ? 25.672 -11.062 -3.514 1 88.75 277 ASP A N 1
ATOM 2096 C CA . ASP A 1 277 ? 25.734 -10.414 -2.207 1 88.75 277 ASP A CA 1
ATOM 2097 C C . ASP A 1 277 ? 24.344 -9.984 -1.748 1 88.75 277 ASP A C 1
ATOM 2099 O O . ASP A 1 277 ? 24.141 -9.656 -0.576 1 88.75 277 ASP A O 1
ATOM 2103 N N . TYR A 1 278 ? 23.516 -10.055 -2.684 1 87.19 278 TYR A N 1
ATOM 2104 C CA . TYR A 1 278 ? 22.109 -9.742 -2.398 1 87.19 278 TYR A CA 1
ATOM 2105 C C . TYR A 1 278 ? 21.391 -10.961 -1.85 1 87.19 278 TYR A C 1
ATOM 2107 O O . TYR A 1 278 ? 21.312 -12 -2.514 1 87.19 278 TYR A O 1
ATOM 2115 N N . PRO A 1 279 ? 21.016 -10.922 -0.578 1 89.88 279 PRO A N 1
ATOM 2116 C CA . PRO A 1 279 ? 20.312 -12.078 -0.027 1 89.88 279 PRO A CA 1
ATOM 2117 C C . PRO A 1 279 ? 19.125 -12.508 -0.884 1 89.88 279 PRO A C 1
ATOM 2119 O O . PRO A 1 279 ? 18.406 -11.664 -1.424 1 89.88 279 PRO A O 1
ATOM 2122 N N . SER A 1 280 ? 18.953 -13.789 -0.96 1 86.62 280 SER A N 1
ATOM 2123 C CA . SER A 1 280 ? 17.906 -14.328 -1.83 1 86.62 280 SER A CA 1
ATOM 2124 C C . SER A 1 280 ? 16.531 -13.867 -1.396 1 86.62 280 SER A C 1
ATOM 2126 O O . SER A 1 280 ? 15.633 -13.695 -2.229 1 86.62 280 SER A O 1
ATOM 2128 N N . THR A 1 281 ? 16.391 -13.609 -0.126 1 91.31 281 THR A N 1
ATOM 2129 C CA . THR A 1 281 ? 15.07 -13.227 0.382 1 91.31 281 THR A CA 1
ATOM 2130 C C . THR A 1 281 ? 14.844 -11.727 0.233 1 91.31 281 THR A C 1
ATOM 2132 O O . THR A 1 281 ? 13.719 -11.25 0.377 1 91.31 281 THR A O 1
ATOM 2135 N N . ALA A 1 282 ? 15.844 -10.969 -0.15 1 94.25 282 ALA A N 1
ATOM 2136 C CA . ALA A 1 282 ? 15.727 -9.516 -0.258 1 94.25 282 ALA A CA 1
ATOM 2137 C C . ALA A 1 282 ? 14.906 -9.117 -1.48 1 94.25 282 ALA A C 1
ATOM 2139 O O . ALA A 1 282 ? 14.484 -7.969 -1.604 1 94.25 282 ALA A O 1
ATOM 2140 N N . VAL A 1 283 ? 14.633 -10.094 -2.34 1 95.19 283 VAL A N 1
ATOM 2141 C CA . VAL A 1 283 ? 13.883 -9.797 -3.557 1 95.19 283 VAL A CA 1
ATOM 2142 C C . VAL A 1 283 ? 12.383 -9.789 -3.25 1 95.19 283 VAL A C 1
ATOM 2144 O O . VAL A 1 283 ? 11.578 -9.32 -4.059 1 95.19 283 VAL A O 1
ATOM 2147 N N . ILE A 1 284 ? 12.008 -10.234 -2.076 1 96.69 284 ILE A N 1
ATOM 2148 C CA . ILE A 1 284 ? 10.602 -10.43 -1.738 1 96.69 284 ILE A CA 1
ATOM 2149 C C . ILE A 1 284 ? 9.898 -9.07 -1.686 1 96.69 284 ILE A C 1
ATOM 2151 O O . ILE A 1 284 ? 8.875 -8.875 -2.348 1 96.69 284 ILE A O 1
ATOM 2155 N N . PHE A 1 285 ? 10.477 -8.125 -0.978 1 97.19 285 PHE A N 1
ATOM 2156 C CA . PHE A 1 285 ? 9.82 -6.832 -0.792 1 97.19 285 PHE A CA 1
ATOM 2157 C C . PHE A 1 285 ? 9.695 -6.094 -2.119 1 97.19 285 PHE A C 1
ATOM 2159 O O . PHE A 1 285 ? 8.609 -5.645 -2.482 1 97.19 285 PHE A O 1
ATOM 2166 N N . PRO A 1 286 ? 10.75 -6.004 -2.951 1 97.19 286 PRO A N 1
ATOM 2167 C CA . PRO A 1 286 ? 10.602 -5.336 -4.246 1 97.19 286 PRO A CA 1
ATOM 2168 C C . PRO A 1 286 ? 9.516 -5.973 -5.117 1 97.19 286 PRO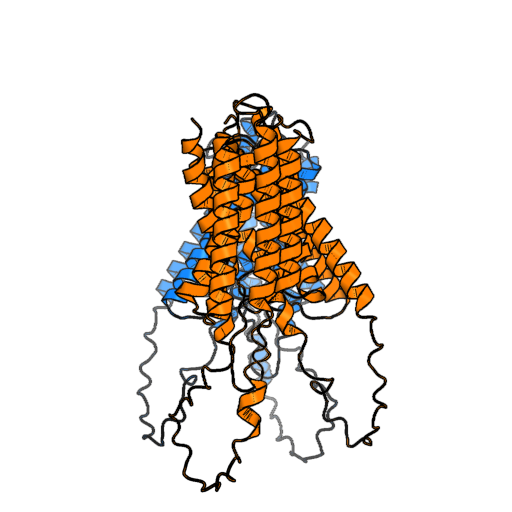 A C 1
ATOM 2170 O O . PRO A 1 286 ? 8.781 -5.262 -5.812 1 97.19 286 PRO A O 1
ATOM 2173 N N . GLN A 1 287 ? 9.453 -7.25 -5.125 1 97.88 287 GLN A N 1
ATOM 2174 C CA . GLN A 1 287 ? 8.438 -7.902 -5.941 1 97.88 287 GLN A CA 1
ATOM 2175 C C . GLN A 1 287 ? 7.035 -7.621 -5.402 1 97.88 287 GLN A C 1
ATOM 2177 O O . GLN A 1 287 ? 6.09 -7.457 -6.172 1 97.88 287 GLN A O 1
ATOM 2182 N N . CYS A 1 288 ? 6.895 -7.605 -4.059 1 98.31 288 CYS A N 1
ATOM 2183 C CA . CYS A 1 288 ? 5.621 -7.246 -3.453 1 98.31 288 CYS A CA 1
ATOM 2184 C C . CYS A 1 288 ? 5.215 -5.828 -3.826 1 98.31 288 CYS A C 1
ATOM 2186 O O . CYS A 1 288 ? 4.031 -5.543 -4.016 1 98.31 288 CYS A O 1
ATOM 2188 N N . VAL A 1 289 ? 6.18 -4.922 -3.92 1 97.69 289 VAL A N 1
ATOM 2189 C CA . VAL A 1 289 ? 5.926 -3.549 -4.344 1 97.69 289 VAL A CA 1
ATOM 2190 C C . VAL A 1 289 ? 5.352 -3.543 -5.758 1 97.69 289 VAL A C 1
ATOM 2192 O O . VAL A 1 289 ? 4.375 -2.84 -6.035 1 97.69 289 VAL A O 1
ATOM 2195 N N . GLY A 1 290 ? 5.945 -4.352 -6.613 1 98.06 290 GLY A N 1
ATOM 2196 C CA . GLY A 1 290 ? 5.441 -4.453 -7.973 1 98.06 290 GLY A CA 1
ATOM 2197 C C . GLY A 1 290 ? 4.023 -4.992 -8.039 1 98.06 290 GLY A C 1
ATOM 2198 O O . GLY A 1 290 ? 3.197 -4.48 -8.805 1 98.06 290 GLY A O 1
ATOM 2199 N N . VAL A 1 291 ? 3.771 -6.012 -7.234 1 98.31 291 VAL A N 1
ATOM 2200 C CA . VAL A 1 291 ? 2.443 -6.613 -7.188 1 98.31 291 VAL A CA 1
ATOM 2201 C C . VAL A 1 291 ? 1.417 -5.57 -6.754 1 98.31 291 VAL A C 1
ATOM 2203 O O . VAL A 1 291 ? 0.376 -5.41 -7.395 1 98.31 291 VAL A O 1
ATOM 2206 N N . TRP A 1 292 ? 1.706 -4.875 -5.711 1 98.5 292 TRP A N 1
ATOM 2207 C CA . TRP A 1 292 ? 0.782 -3.887 -5.164 1 98.5 292 TRP A CA 1
ATOM 2208 C C . TRP A 1 292 ? 0.604 -2.715 -6.121 1 98.5 292 TRP A C 1
ATOM 2210 O O . TRP A 1 292 ? -0.508 -2.213 -6.297 1 98.5 292 TRP A O 1
ATOM 2220 N N . PHE A 1 293 ? 1.663 -2.244 -6.723 1 97.62 293 PHE A N 1
ATOM 2221 C CA . PHE A 1 293 ? 1.604 -1.103 -7.629 1 97.62 293 PHE A CA 1
ATOM 2222 C C . PHE A 1 293 ? 0.714 -1.407 -8.828 1 97.62 293 PHE A C 1
ATOM 2224 O O . PHE A 1 293 ? -0.162 -0.612 -9.172 1 97.62 293 PHE A O 1
ATOM 2231 N N . ALA A 1 294 ? 0.965 -2.541 -9.477 1 97.12 294 ALA A N 1
ATOM 2232 C CA . ALA A 1 294 ? 0.168 -2.93 -10.641 1 97.12 294 ALA A CA 1
ATOM 2233 C C . ALA A 1 294 ? -1.296 -3.127 -10.258 1 97.12 294 ALA A C 1
ATOM 2235 O O . ALA A 1 294 ? -2.195 -2.717 -10.992 1 97.12 294 ALA A O 1
ATOM 2236 N N . SER A 1 295 ? -1.521 -3.758 -9.117 1 96.88 295 SER A N 1
ATOM 2237 C CA . SER A 1 295 ? -2.895 -3.975 -8.672 1 96.88 295 SER A CA 1
ATOM 2238 C C . SER A 1 295 ? -3.602 -2.652 -8.398 1 96.88 295 SER A C 1
ATOM 2240 O O . SER A 1 295 ? -4.797 -2.512 -8.672 1 96.88 295 SER A O 1
ATOM 2242 N N . THR A 1 296 ? -2.916 -1.695 -7.816 1 96.38 296 THR A N 1
ATOM 2243 C CA . THR A 1 296 ? -3.486 -0.38 -7.551 1 96.38 296 THR A CA 1
ATOM 2244 C C . THR A 1 296 ? -3.797 0.35 -8.852 1 96.38 296 THR A C 1
ATOM 2246 O O . THR A 1 296 ? -4.867 0.947 -8.992 1 96.38 296 THR A O 1
ATOM 2249 N N . ALA A 1 297 ? -2.852 0.277 -9.773 1 94.94 297 ALA A N 1
ATOM 2250 C CA . ALA A 1 297 ? -3.096 0.891 -11.078 1 94.94 297 ALA A CA 1
ATOM 2251 C C . ALA A 1 297 ? -4.332 0.293 -11.742 1 94.94 297 ALA A C 1
ATOM 2253 O O . ALA A 1 297 ? -5.164 1.022 -12.289 1 94.94 297 ALA A O 1
ATOM 2254 N N . ILE A 1 298 ? -4.438 -1.013 -11.688 1 93.56 298 ILE A N 1
ATOM 2255 C CA . ILE A 1 298 ? -5.586 -1.704 -12.266 1 93.56 298 ILE A CA 1
ATOM 2256 C C . ILE A 1 298 ? -6.867 -1.238 -11.578 1 93.56 298 ILE A C 1
ATOM 2258 O O . ILE A 1 298 ? -7.863 -0.941 -12.242 1 93.56 298 ILE A O 1
ATOM 2262 N N . TYR A 1 299 ? -6.84 -1.163 -10.273 1 92.62 299 TYR A N 1
ATOM 2263 C CA . TYR A 1 299 ? -8.016 -0.742 -9.516 1 92.62 299 TYR A CA 1
ATOM 2264 C C . TYR A 1 299 ? -8.414 0.685 -9.875 1 92.62 299 TYR A C 1
ATOM 2266 O O . TYR A 1 299 ? -9.594 0.985 -10.039 1 92.62 299 TYR A O 1
ATOM 2274 N N . VAL A 1 300 ? -7.453 1.594 -9.953 1 91.5 300 VAL A N 1
ATOM 2275 C CA . VAL A 1 300 ? -7.711 2.996 -10.266 1 91.5 300 VAL A CA 1
ATOM 2276 C C . VAL A 1 300 ? -8.328 3.111 -11.656 1 91.5 300 VAL A C 1
ATOM 2278 O O . VAL A 1 300 ? -9.289 3.854 -11.852 1 91.5 300 VAL A O 1
ATOM 2281 N N . ILE A 1 301 ? -7.781 2.383 -12.617 1 90.5 301 ILE A N 1
ATOM 2282 C CA . ILE A 1 301 ? -8.312 2.393 -13.977 1 90.5 301 ILE A CA 1
ATOM 2283 C C . ILE A 1 301 ? -9.727 1.82 -13.984 1 90.5 301 ILE A C 1
ATOM 2285 O O . ILE A 1 301 ? -10.641 2.414 -14.562 1 90.5 301 ILE A O 1
ATOM 2289 N N . TYR A 1 302 ? -9.891 0.694 -13.312 1 86.94 302 TYR A N 1
ATOM 2290 C CA . TYR A 1 302 ? -11.195 0.037 -13.219 1 86.94 302 TYR A CA 1
ATOM 2291 C C . TYR A 1 302 ? -12.227 0.957 -12.57 1 86.94 302 TYR A C 1
ATOM 2293 O O . TYR A 1 302 ? -13.328 1.127 -13.094 1 86.94 302 TYR A O 1
ATOM 2301 N N . SER A 1 303 ? -11.906 1.515 -11.453 1 85.62 303 SER A N 1
ATOM 2302 C CA . SER A 1 303 ? -12.805 2.406 -10.734 1 85.62 303 SER A CA 1
ATOM 2303 C C . SER A 1 303 ? -13.086 3.676 -11.531 1 85.62 303 SER A C 1
ATOM 2305 O O . SER A 1 303 ? -14.195 4.207 -11.5 1 85.62 303 SER A O 1
ATOM 2307 N N . GLY A 1 304 ? -12.062 4.188 -12.203 1 83.44 304 GLY A N 1
ATOM 2308 C CA . GLY A 1 304 ? -12.25 5.348 -13.062 1 83.44 304 GLY A CA 1
ATOM 2309 C C . GLY A 1 304 ? -13.219 5.094 -14.203 1 83.44 304 GLY A C 1
ATOM 2310 O O . GLY A 1 304 ? -14.078 5.926 -14.484 1 83.44 304 GLY A O 1
ATOM 2311 N N . ILE A 1 305 ? -13.07 3.996 -14.852 1 84.69 305 ILE A N 1
ATOM 2312 C CA . ILE A 1 305 ? -13.961 3.619 -15.938 1 84.69 305 ILE A CA 1
ATOM 2313 C C . ILE A 1 305 ? -15.383 3.434 -15.398 1 84.69 305 ILE A C 1
ATOM 2315 O O . ILE A 1 305 ? -16.359 3.857 -16.031 1 84.69 305 ILE A O 1
ATOM 2319 N N . ALA A 1 306 ? -15.469 2.799 -14.25 1 80.12 306 ALA A N 1
ATOM 2320 C CA . ALA A 1 306 ? -16.781 2.609 -13.617 1 80.12 306 ALA A CA 1
ATOM 2321 C C . ALA A 1 306 ? -17.453 3.951 -13.336 1 80.12 306 ALA A C 1
ATOM 2323 O O . ALA A 1 306 ? -18.656 4.094 -13.516 1 80.12 306 ALA A O 1
ATOM 2324 N N . ARG A 1 307 ? -16.719 4.891 -12.906 1 79.31 307 ARG A N 1
ATOM 2325 C CA . ARG A 1 307 ? -17.25 6.223 -12.633 1 79.31 307 ARG A CA 1
ATOM 2326 C C . ARG A 1 307 ? -17.703 6.906 -13.914 1 79.31 307 ARG A C 1
ATOM 2328 O O . ARG A 1 307 ? -18.766 7.523 -13.945 1 79.31 307 ARG A O 1
ATOM 2335 N N . LEU A 1 308 ? -16.906 6.801 -14.891 1 79.88 308 LEU A N 1
ATOM 2336 C CA . LEU A 1 308 ? -17.234 7.41 -16.172 1 79.88 308 LEU A CA 1
ATOM 2337 C C . LEU A 1 308 ? -18.516 6.809 -16.734 1 79.88 308 LEU A C 1
ATOM 2339 O O . LEU A 1 308 ? -19.312 7.512 -17.359 1 79.88 308 LEU A O 1
ATOM 2343 N N . ARG A 1 309 ? -18.688 5.543 -16.422 1 76.31 309 ARG A N 1
ATOM 2344 C CA . ARG A 1 309 ? -19.875 4.84 -16.906 1 76.31 309 ARG A CA 1
ATOM 2345 C C . ARG A 1 309 ? -21.016 4.93 -15.906 1 76.31 309 ARG A C 1
ATOM 2347 O O . ARG A 1 309 ? -22.078 4.336 -16.109 1 76.31 309 ARG A O 1
ATOM 2354 N N . ARG A 1 310 ? -20.766 5.652 -14.789 1 74.5 310 ARG A N 1
ATOM 2355 C CA . ARG A 1 310 ? -21.766 5.871 -13.742 1 74.5 310 ARG A CA 1
ATOM 2356 C C . ARG A 1 310 ? -22.234 4.547 -13.156 1 74.5 310 ARG A C 1
ATOM 2358 O O . ARG A 1 310 ? -23.438 4.352 -12.953 1 74.5 310 ARG A O 1
ATOM 2365 N N . LYS A 1 311 ? -21.375 3.605 -13.125 1 68.81 311 LYS A N 1
ATOM 2366 C CA . LYS A 1 311 ? -21.656 2.33 -12.469 1 68.81 311 LYS A CA 1
ATOM 2367 C C . LYS A 1 311 ? -20.969 2.25 -11.109 1 68.81 311 LYS A C 1
ATOM 2369 O O . LYS A 1 311 ? -19.828 2.707 -10.953 1 68.81 311 LYS A O 1
ATOM 2374 N N . PRO A 1 312 ? -21.703 1.83 -10.164 1 67.38 312 PRO A N 1
ATOM 2375 C CA . PRO A 1 312 ? -21.078 1.744 -8.836 1 67.38 312 PRO A CA 1
ATOM 2376 C C . PRO A 1 312 ? -20.047 0.627 -8.75 1 67.38 312 PRO A C 1
ATOM 2378 O O . PRO A 1 312 ? -20.203 -0.426 -9.375 1 67.38 312 PRO A O 1
ATOM 2381 N N . VAL A 1 313 ? -18.938 0.974 -8.18 1 70.19 313 VAL A N 1
ATOM 2382 C CA . VAL A 1 313 ? -17.984 -0.08 -7.863 1 70.19 313 VAL A CA 1
ATOM 2383 C C . VAL A 1 313 ? -18.469 -0.881 -6.66 1 70.19 313 VAL A C 1
ATOM 2385 O O . VAL A 1 313 ? -18.828 -0.307 -5.633 1 70.19 313 VAL A O 1
ATOM 2388 N N . LEU A 1 314 ? -18.516 -2.18 -6.809 1 60.88 314 LEU A N 1
ATOM 2389 C CA . LEU A 1 314 ? -19.031 -3.045 -5.754 1 60.88 314 LEU A CA 1
ATOM 2390 C C . LEU A 1 314 ? -18.047 -3.137 -4.598 1 60.88 314 LEU A C 1
ATOM 2392 O O . LEU A 1 314 ? -16.828 -2.986 -4.789 1 60.88 314 LEU A O 1
ATOM 2396 N N . HIS A 1 315 ? -18.688 -3.236 -3.471 1 65.38 315 HIS A N 1
ATOM 2397 C CA . HIS A 1 315 ? -17.875 -3.359 -2.268 1 65.38 315 HIS A CA 1
ATOM 2398 C C . HIS A 1 315 ? -17.281 -4.762 -2.141 1 65.38 315 HIS A C 1
ATOM 2400 O O . HIS A 1 315 ? -17.797 -5.707 -2.746 1 65.38 315 HIS A O 1
ATOM 2406 N N . SER A 1 316 ? -16.125 -4.844 -1.652 1 70 316 SER A N 1
ATOM 2407 C CA . SER A 1 316 ? -15.492 -6.117 -1.337 1 70 316 SER A CA 1
ATOM 2408 C C . SER A 1 316 ? -15.148 -6.207 0.145 1 70 316 SER A C 1
ATOM 2410 O O . SER A 1 316 ? -15.156 -5.199 0.854 1 70 316 SER A O 1
ATOM 2412 N N . VAL A 1 317 ? -15 -7.461 0.538 1 77.56 317 VAL A N 1
ATOM 2413 C CA . VAL A 1 317 ? -14.516 -7.684 1.897 1 77.56 317 VAL A CA 1
ATOM 2414 C C . VAL A 1 317 ? -13.07 -7.219 2.016 1 77.56 317 VAL A C 1
ATOM 2416 O O . VAL A 1 317 ? -12.258 -7.465 1.118 1 77.56 317 VAL A O 1
ATOM 2419 N N . ILE A 1 318 ? -12.766 -6.547 3.055 1 86.81 318 ILE A N 1
ATOM 2420 C CA . ILE A 1 318 ? -11.43 -5.969 3.207 1 86.81 318 ILE A CA 1
ATOM 2421 C C . ILE A 1 318 ? -10.555 -6.898 4.043 1 86.81 318 ILE A C 1
ATOM 2423 O O . ILE A 1 318 ? -9.492 -7.328 3.59 1 86.81 318 ILE A O 1
ATOM 2427 N N . ARG A 1 319 ? -11.031 -7.367 5.16 1 87.38 319 ARG A N 1
ATOM 2428 C CA . ARG A 1 319 ? -10.188 -8.086 6.109 1 87.38 319 ARG A CA 1
ATOM 2429 C C . ARG A 1 319 ? -9.812 -9.461 5.57 1 87.38 319 ARG A C 1
ATOM 2431 O O . ARG A 1 319 ? -8.633 -9.828 5.566 1 87.38 319 ARG A O 1
ATOM 2438 N N . PRO A 1 320 ? -10.773 -10.242 5.062 1 87.38 320 PRO A N 1
ATOM 2439 C CA . PRO A 1 320 ? -10.391 -11.555 4.539 1 87.38 320 PRO A CA 1
ATOM 2440 C C . PRO A 1 320 ? -9.445 -11.461 3.344 1 87.38 320 PRO A C 1
ATOM 2442 O O . PRO A 1 320 ? -8.531 -12.281 3.211 1 87.38 320 PRO A O 1
ATOM 2445 N N . ALA A 1 321 ? -9.734 -10.461 2.514 1 91.06 321 ALA A N 1
ATOM 2446 C CA . ALA A 1 321 ? -8.852 -10.258 1.367 1 91.06 321 ALA A CA 1
ATOM 2447 C C . ALA A 1 321 ? -7.438 -9.898 1.821 1 91.06 321 ALA A C 1
ATOM 2449 O O . ALA A 1 321 ? -6.453 -10.43 1.3 1 91.06 321 ALA A O 1
ATOM 2450 N N . PHE A 1 322 ? -7.359 -9.047 2.791 1 94.12 322 PHE A N 1
ATOM 2451 C CA . PHE A 1 322 ? -6.078 -8.609 3.336 1 94.12 322 PHE A CA 1
ATOM 2452 C C . PHE A 1 322 ? -5.324 -9.781 3.949 1 94.12 322 PHE A C 1
ATOM 2454 O O . PHE A 1 322 ? -4.125 -9.945 3.721 1 94.12 322 PHE A O 1
ATOM 2461 N N . ILE A 1 323 ? -6.012 -10.594 4.719 1 93.94 323 ILE A N 1
ATOM 2462 C CA . ILE A 1 323 ? -5.406 -11.75 5.375 1 93.94 323 ILE A CA 1
ATOM 2463 C C . ILE A 1 323 ? -4.922 -12.742 4.32 1 93.94 323 ILE A C 1
ATOM 2465 O O . ILE A 1 323 ? -3.846 -13.328 4.461 1 93.94 323 ILE A O 1
ATOM 2469 N N . SER A 1 324 ? -5.719 -12.93 3.279 1 93.69 324 SER A N 1
ATOM 2470 C CA . SER A 1 324 ? -5.305 -13.789 2.17 1 93.69 324 SER A CA 1
ATOM 2471 C C . SER A 1 324 ? -3.979 -13.32 1.579 1 93.69 324 SER A C 1
ATOM 2473 O O . SER A 1 324 ? -3.107 -14.133 1.271 1 93.69 324 SER A O 1
ATOM 2475 N N . GLY A 1 325 ? -3.848 -12.031 1.47 1 97.12 325 GLY A N 1
ATOM 2476 C CA . GLY A 1 325 ? -2.602 -11.469 0.979 1 97.12 325 GLY A CA 1
ATOM 2477 C C . GLY A 1 325 ? -1.428 -11.719 1.908 1 97.12 325 GLY A C 1
ATOM 2478 O O . GLY A 1 325 ? -0.315 -11.984 1.451 1 97.12 325 GLY A O 1
ATOM 2479 N N . CYS A 1 326 ? -1.685 -11.617 3.174 1 97.44 326 CYS A N 1
ATOM 2480 C CA . CYS A 1 326 ? -0.636 -11.883 4.152 1 97.44 326 CYS A CA 1
ATOM 2481 C C . CYS A 1 326 ? -0.126 -13.312 4.023 1 97.44 326 CYS A C 1
ATOM 2483 O O . CYS A 1 326 ? 1.084 -13.547 4.008 1 97.44 326 CYS A O 1
ATOM 2485 N N . ILE A 1 327 ? -1.028 -14.242 3.857 1 96.62 327 ILE A N 1
ATOM 2486 C CA . ILE A 1 327 ? -0.663 -15.641 3.711 1 96.62 327 ILE A CA 1
ATOM 2487 C C . ILE A 1 327 ? 0.093 -15.844 2.398 1 96.62 327 ILE A C 1
ATOM 2489 O O . ILE A 1 327 ? 1.088 -16.578 2.355 1 96.62 327 ILE A O 1
ATOM 2493 N N . TRP A 1 328 ? -0.382 -15.234 1.372 1 96.56 328 TRP A N 1
ATOM 2494 C CA . TRP A 1 328 ? 0.266 -15.289 0.066 1 96.56 328 TRP A CA 1
ATOM 2495 C C . TRP A 1 328 ? 1.728 -14.859 0.167 1 96.56 328 TRP A C 1
ATOM 2497 O O . TRP A 1 328 ? 2.611 -15.531 -0.378 1 96.56 328 TRP A O 1
ATOM 2507 N N . SER A 1 329 ? 1.962 -13.789 0.895 1 97.81 329 SER A N 1
ATOM 2508 C CA . SER A 1 329 ? 3.316 -13.25 1.005 1 97.81 329 SER A CA 1
ATOM 2509 C C . SER A 1 329 ? 4.223 -14.195 1.788 1 97.81 329 SER A C 1
ATOM 2511 O O . SER A 1 329 ? 5.414 -14.305 1.494 1 97.81 329 SER A O 1
ATOM 2513 N N . VAL A 1 330 ? 3.711 -14.867 2.75 1 97.25 330 VAL A N 1
ATOM 2514 C CA . VAL A 1 330 ? 4.473 -15.883 3.469 1 97.25 330 VAL A CA 1
ATOM 2515 C C . VAL A 1 330 ? 4.824 -17.031 2.525 1 97.25 330 VAL A C 1
ATOM 2517 O O . VAL A 1 330 ? 5.961 -17.516 2.523 1 97.25 330 VAL A O 1
ATOM 2520 N N . GLY A 1 331 ? 3.875 -17.469 1.757 1 97.25 331 GLY A N 1
ATOM 2521 C CA . GLY A 1 331 ? 4.152 -18.484 0.743 1 97.25 331 GLY A CA 1
ATOM 2522 C C . GLY A 1 331 ? 5.219 -18.047 -0.245 1 97.25 331 GLY A C 1
ATOM 2523 O O . GLY A 1 331 ? 6.09 -18.844 -0.608 1 97.25 331 GLY A O 1
ATOM 2524 N N . PHE A 1 332 ? 5.133 -16.797 -0.61 1 97.12 332 PHE A N 1
ATOM 2525 C CA . PHE A 1 332 ? 6.094 -16.266 -1.567 1 97.12 332 PHE A CA 1
ATOM 2526 C C . PHE A 1 332 ? 7.508 -16.328 -1.006 1 97.12 332 PHE A C 1
ATOM 2528 O O . PHE A 1 332 ? 8.453 -16.656 -1.725 1 97.12 332 PHE A O 1
ATOM 2535 N N . LEU A 1 333 ? 7.633 -15.992 0.257 1 96.25 333 LEU A N 1
ATOM 2536 C CA . LEU A 1 333 ? 8.93 -16.062 0.917 1 96.25 333 LEU A CA 1
ATOM 2537 C C . LEU A 1 333 ? 9.523 -17.469 0.793 1 96.25 333 LEU A C 1
ATOM 2539 O O . LEU A 1 333 ? 10.672 -17.625 0.389 1 96.25 333 LEU A O 1
ATOM 2543 N N . PHE A 1 334 ? 8.773 -18.422 1.038 1 95.62 334 PHE A N 1
ATOM 2544 C CA . PHE A 1 334 ? 9.258 -19.797 1.033 1 95.62 334 PHE A CA 1
ATOM 2545 C C . PHE A 1 334 ? 9.375 -20.328 -0.391 1 95.62 334 PHE A C 1
ATOM 2547 O O . PHE A 1 334 ? 10.188 -21.219 -0.666 1 95.62 334 PHE A O 1
ATOM 2554 N N . MET A 1 335 ? 8.57 -19.812 -1.287 1 94.88 335 MET A N 1
ATOM 2555 C CA . MET A 1 335 ? 8.734 -20.141 -2.701 1 94.88 335 MET A CA 1
ATOM 2556 C C . MET A 1 335 ? 10.117 -19.734 -3.195 1 94.88 335 MET A C 1
ATOM 2558 O O . MET A 1 335 ? 10.812 -20.516 -3.84 1 94.88 335 MET A O 1
ATOM 2562 N N . ILE A 1 336 ? 10.477 -18.516 -2.844 1 94.31 336 ILE A N 1
ATOM 2563 C CA . ILE A 1 336 ? 11.766 -18 -3.293 1 94.31 336 ILE A CA 1
ATOM 2564 C C . ILE A 1 336 ? 12.898 -18.812 -2.67 1 94.31 336 ILE A C 1
ATOM 2566 O O . ILE A 1 336 ? 13.875 -19.156 -3.346 1 94.31 336 ILE A O 1
ATOM 2570 N N . LYS A 1 337 ? 12.773 -19.156 -1.432 1 92.56 337 LYS A N 1
ATOM 2571 C CA . LYS A 1 337 ? 13.773 -20 -0.78 1 92.56 337 LYS A CA 1
ATOM 2572 C C . LYS A 1 337 ? 13.867 -21.375 -1.451 1 92.56 337 LYS A C 1
ATOM 2574 O O . LYS A 1 337 ? 14.961 -21.891 -1.653 1 92.56 337 LYS A O 1
ATOM 2579 N N . GLY A 1 338 ? 12.766 -21.953 -1.789 1 91.88 338 GLY A N 1
ATOM 2580 C CA . GLY A 1 338 ? 12.742 -23.234 -2.477 1 91.88 338 GLY A CA 1
ATOM 2581 C C . GLY A 1 338 ? 13.398 -23.188 -3.844 1 91.88 338 GLY A C 1
ATOM 2582 O O . GLY A 1 338 ? 14.234 -24.047 -4.168 1 91.88 338 GLY A O 1
ATOM 2583 N N . ILE A 1 339 ? 13.031 -22.188 -4.59 1 89.94 339 ILE A N 1
ATOM 2584 C CA . ILE A 1 339 ? 13.578 -22.031 -5.934 1 89.94 339 ILE A CA 1
ATOM 2585 C C . ILE A 1 339 ? 15.086 -21.812 -5.852 1 89.94 339 ILE A C 1
ATOM 2587 O O . ILE A 1 339 ? 15.844 -22.359 -6.664 1 89.94 339 ILE A O 1
ATOM 2591 N N . HIS A 1 340 ? 15.469 -21.031 -4.895 1 88.88 340 HIS A N 1
ATOM 2592 C CA . HIS A 1 340 ? 16.891 -20.734 -4.73 1 88.88 340 HIS A CA 1
ATOM 2593 C C . HIS A 1 340 ? 17.672 -22 -4.391 1 88.88 340 HIS A C 1
ATOM 2595 O O . HIS A 1 340 ? 18.797 -22.188 -4.867 1 88.88 340 HIS A O 1
ATOM 2601 N N . GLN A 1 341 ? 17.141 -22.906 -3.648 1 88.12 341 GLN A N 1
ATOM 2602 C CA . GLN A 1 341 ? 17.859 -24.062 -3.156 1 88.12 341 GLN A CA 1
ATOM 2603 C C . GLN A 1 341 ? 17.734 -25.234 -4.129 1 88.12 341 GLN A C 1
ATOM 2605 O O . GLN A 1 341 ? 18.656 -26.062 -4.23 1 88.12 341 GLN A O 1
ATOM 2610 N N . LEU A 1 342 ? 16.656 -25.312 -4.891 1 87.94 342 LEU A N 1
ATOM 2611 C CA . LEU A 1 342 ? 16.391 -26.469 -5.734 1 87.94 342 LEU A CA 1
ATOM 2612 C C . LEU A 1 342 ? 16.703 -26.172 -7.195 1 87.94 342 LEU A C 1
ATOM 2614 O O . LEU A 1 342 ? 16.828 -27.078 -8.016 1 87.94 342 LEU A O 1
ATOM 2618 N N . GLY A 1 343 ? 16.844 -24.891 -7.488 1 86.44 343 GLY A N 1
ATOM 2619 C CA . GLY A 1 343 ? 16.875 -24.469 -8.883 1 86.44 343 GLY A CA 1
ATOM 2620 C C . GLY A 1 343 ? 15.492 -24.141 -9.43 1 86.44 343 GLY A C 1
ATOM 2621 O O . GLY A 1 343 ? 14.477 -24.547 -8.867 1 86.44 343 GLY A O 1
ATOM 2622 N N . PHE A 1 344 ? 15.5 -23.438 -10.484 1 89.06 344 PHE A N 1
ATOM 2623 C CA . PHE A 1 344 ? 14.258 -22.859 -10.977 1 89.06 344 PHE A CA 1
ATOM 2624 C C . PHE A 1 344 ? 13.312 -23.938 -11.477 1 89.06 344 PHE A C 1
ATOM 2626 O O . PHE A 1 344 ? 12.125 -23.938 -11.141 1 89.06 344 PHE A O 1
ATOM 2633 N N . ALA A 1 345 ? 13.773 -24.938 -12.266 1 88.06 345 ALA A N 1
ATOM 2634 C CA . ALA A 1 345 ? 12.914 -25.953 -12.867 1 88.06 345 ALA A CA 1
ATOM 2635 C C . ALA A 1 345 ? 12.234 -26.797 -11.797 1 88.06 345 ALA A C 1
ATOM 2637 O O . ALA A 1 345 ? 11.016 -26.953 -11.789 1 88.06 345 ALA A O 1
ATOM 2638 N N . VAL A 1 346 ? 13.008 -27.297 -10.906 1 88 346 VAL A N 1
ATOM 2639 C CA . VAL A 1 346 ? 12.5 -28.188 -9.859 1 88 346 VAL A CA 1
ATOM 2640 C C . VAL A 1 346 ? 11.688 -27.391 -8.852 1 88 346 VAL A C 1
ATOM 2642 O O . VAL A 1 346 ? 10.547 -27.75 -8.531 1 88 346 VAL A O 1
ATOM 2645 N N . GLY A 1 347 ? 12.25 -26.328 -8.398 1 89.19 347 GLY A N 1
ATOM 2646 C CA . GLY A 1 347 ? 11.586 -25.5 -7.402 1 89.19 347 GLY A CA 1
ATOM 2647 C C . GLY A 1 347 ? 10.25 -24.953 -7.871 1 89.19 347 GLY A C 1
ATOM 2648 O O . GLY A 1 347 ? 9.258 -25.031 -7.145 1 89.19 347 GLY A O 1
ATOM 2649 N N . TYR A 1 348 ? 10.234 -24.422 -9.047 1 89.69 348 TYR A N 1
ATOM 2650 C CA . TYR A 1 348 ? 9 -23.844 -9.562 1 89.69 348 TYR A CA 1
ATOM 2651 C C . TYR A 1 348 ? 7.938 -24.922 -9.766 1 89.69 348 TYR A C 1
ATOM 2653 O O . TYR A 1 348 ? 6.754 -24.688 -9.508 1 89.69 348 TYR A O 1
ATOM 2661 N N . THR A 1 349 ? 8.312 -26.031 -10.258 1 88.06 349 THR A N 1
ATOM 2662 C CA . THR A 1 349 ? 7.371 -27.125 -10.461 1 88.06 349 THR A CA 1
ATOM 2663 C C . THR A 1 349 ? 6.711 -27.516 -9.141 1 88.06 349 THR A C 1
ATOM 2665 O O . THR A 1 349 ? 5.488 -27.688 -9.078 1 88.06 349 THR A O 1
ATOM 2668 N N . LEU A 1 350 ? 7.508 -27.609 -8.133 1 87.81 350 LEU A N 1
ATOM 2669 C CA . LEU A 1 350 ? 6.973 -27.984 -6.824 1 87.81 350 LEU A CA 1
ATOM 2670 C C . LEU A 1 350 ? 5.996 -26.938 -6.312 1 87.81 350 LEU A C 1
ATOM 2672 O O . LEU A 1 350 ? 4.938 -27.266 -5.777 1 87.81 350 LEU A O 1
ATOM 2676 N N . VAL A 1 351 ? 6.328 -25.734 -6.531 1 90.12 351 VAL A N 1
ATOM 2677 C CA . VAL A 1 351 ? 5.516 -24.656 -5.965 1 90.12 351 VAL A CA 1
ATOM 2678 C C . VAL A 1 351 ? 4.285 -24.422 -6.836 1 90.12 351 VAL A C 1
ATOM 2680 O O . VAL A 1 351 ? 3.266 -23.922 -6.363 1 90.12 351 VAL A O 1
ATOM 2683 N N . ALA A 1 352 ? 4.363 -24.797 -8.094 1 87.69 352 ALA A N 1
ATOM 2684 C CA . ALA A 1 352 ? 3.219 -24.656 -8.984 1 87.69 352 ALA A CA 1
ATOM 2685 C C . ALA A 1 352 ? 2.193 -25.75 -8.742 1 87.69 352 ALA A C 1
ATOM 2687 O O . ALA A 1 352 ? 0.985 -25.516 -8.797 1 87.69 352 ALA A O 1
ATOM 2688 N N . VAL A 1 353 ? 2.596 -26.906 -8.445 1 85.88 353 VAL A N 1
ATOM 2689 C CA . VAL A 1 353 ? 1.707 -28.062 -8.305 1 85.88 353 VAL A CA 1
ATOM 2690 C C . VAL A 1 353 ? 1.258 -28.188 -6.852 1 85.88 353 VAL A C 1
ATOM 2692 O O . VAL A 1 353 ? 0.112 -28.562 -6.578 1 85.88 353 VAL A O 1
ATOM 2695 N N . GLY A 1 354 ? 2.115 -27.891 -5.941 1 86.62 354 GLY A N 1
ATOM 2696 C CA . GLY A 1 354 ? 1.874 -28.062 -4.516 1 86.62 354 GLY A CA 1
ATOM 2697 C C . GLY A 1 354 ? 0.589 -27.406 -4.043 1 86.62 354 GLY A C 1
ATOM 2698 O O . GLY A 1 354 ? -0.238 -28.062 -3.396 1 86.62 354 GLY A O 1
ATOM 2699 N N . PRO A 1 355 ? 0.401 -26.203 -4.375 1 88.31 355 PRO A N 1
ATOM 2700 C CA . PRO A 1 355 ? -0.806 -25.516 -3.912 1 88.31 355 PRO A CA 1
ATOM 2701 C C . PRO A 1 355 ? -2.09 -26.188 -4.383 1 88.31 355 PRO A C 1
ATOM 2703 O O . PRO A 1 355 ? -3.1 -26.172 -3.672 1 88.31 355 PRO A O 1
ATOM 2706 N N . ILE A 1 356 ? -2.082 -26.75 -5.551 1 82.12 356 ILE A N 1
ATOM 2707 C CA . ILE A 1 356 ? -3.256 -27.422 -6.086 1 82.12 356 ILE A CA 1
ATOM 2708 C C . ILE A 1 356 ? -3.564 -28.656 -5.242 1 82.12 356 ILE A C 1
ATOM 2710 O O . ILE A 1 356 ? -4.723 -28.922 -4.906 1 82.12 356 ILE A O 1
ATOM 2714 N N . ILE A 1 357 ? -2.541 -29.344 -4.906 1 82.62 357 ILE A N 1
ATOM 2715 C CA . ILE A 1 357 ? -2.693 -30.531 -4.066 1 82.62 357 ILE A CA 1
ATOM 2716 C C . ILE A 1 357 ? -3.283 -30.125 -2.715 1 82.62 357 ILE A C 1
ATOM 2718 O O . ILE A 1 357 ? -4.258 -30.734 -2.256 1 82.62 357 ILE A O 1
ATOM 2722 N N . VAL A 1 358 ? -2.744 -29.141 -2.129 1 86.25 358 VAL A N 1
ATOM 2723 C CA . VAL A 1 358 ? -3.17 -28.703 -0.804 1 86.25 358 VAL A CA 1
ATOM 2724 C C . VAL A 1 358 ? -4.605 -28.188 -0.866 1 86.25 358 VAL A C 1
ATOM 2726 O O . VAL A 1 358 ? -5.434 -28.531 -0.02 1 86.25 358 VAL A O 1
ATOM 2729 N N . ALA A 1 359 ? -4.855 -27.391 -1.816 1 80.94 359 ALA A N 1
ATOM 2730 C CA . ALA A 1 359 ? -6.199 -26.844 -1.971 1 80.94 359 ALA A CA 1
ATOM 2731 C C . ALA A 1 359 ? -7.23 -27.953 -2.146 1 80.94 359 ALA A C 1
ATOM 2733 O O . ALA A 1 359 ? -8.336 -27.875 -1.599 1 80.94 359 ALA A O 1
ATOM 2734 N N . SER A 1 360 ? -6.957 -28.906 -2.928 1 76.19 360 SER A N 1
ATOM 2735 C CA . SER A 1 360 ? -7.863 -30.031 -3.154 1 76.19 360 SER A CA 1
ATOM 2736 C C . SER A 1 360 ? -8.062 -30.844 -1.878 1 76.19 360 SER A C 1
ATOM 2738 O O . SER A 1 360 ? -9.172 -31.297 -1.6 1 76.19 360 SER A O 1
ATOM 2740 N N . LEU A 1 361 ? -7 -31.016 -1.146 1 81.25 361 LEU A N 1
ATOM 2741 C CA . LEU A 1 361 ? -7.098 -31.734 0.119 1 81.25 361 LEU A CA 1
ATOM 2742 C C . LEU A 1 361 ? -7.992 -30.984 1.104 1 81.25 361 LEU A C 1
ATOM 2744 O O . LEU A 1 361 ? -8.805 -31.594 1.797 1 81.25 361 LEU A O 1
ATOM 2748 N N . VAL A 1 362 ? -7.812 -29.734 1.142 1 78.69 362 VAL A N 1
ATOM 2749 C CA . VAL A 1 362 ? -8.641 -28.906 2.012 1 78.69 362 VAL A CA 1
ATOM 2750 C C . VAL A 1 362 ? -10.102 -29 1.572 1 78.69 362 VAL A C 1
ATOM 2752 O O . VAL A 1 362 ? -11.008 -29.094 2.408 1 78.69 362 VAL A O 1
ATOM 2755 N N . SER A 1 363 ? -10.305 -29.047 0.348 1 73.38 363 SER A N 1
ATOM 2756 C CA . SER A 1 363 ? -11.656 -29.125 -0.193 1 73.38 363 SER A CA 1
ATOM 2757 C C . SER A 1 363 ? -12.305 -30.469 0.122 1 73.38 363 SER A C 1
ATOM 2759 O O . SER A 1 363 ? -13.5 -30.531 0.417 1 73.38 363 SER A O 1
ATOM 2761 N N . ILE A 1 364 ? -11.617 -31.484 0.069 1 75.25 364 ILE A N 1
ATOM 2762 C CA . ILE A 1 364 ? -12.141 -32.812 0.285 1 75.25 364 ILE A CA 1
ATOM 2763 C C . ILE A 1 364 ? -12.289 -33.094 1.782 1 75.25 364 ILE A C 1
ATOM 2765 O O . ILE A 1 364 ? -13.336 -33.531 2.236 1 75.25 364 ILE A O 1
ATOM 2769 N N . CYS A 1 365 ? -11.266 -32.719 2.506 1 78 365 CYS A N 1
ATOM 2770 C CA . CYS A 1 365 ? -11.203 -33.125 3.906 1 78 365 CYS A CA 1
ATOM 2771 C C . CYS A 1 365 ? -11.922 -32.125 4.797 1 78 365 CYS A C 1
ATOM 2773 O O . CYS A 1 365 ? -12.562 -32.5 5.777 1 78 365 CYS A O 1
ATOM 2775 N N . TRP A 1 366 ? -11.781 -30.953 4.488 1 73.44 366 TRP A N 1
ATOM 2776 C CA . TRP A 1 366 ? -12.312 -29.938 5.379 1 73.44 366 TRP A CA 1
ATOM 2777 C C . TRP A 1 366 ? -13.703 -29.5 4.941 1 73.44 366 TRP A C 1
ATOM 2779 O O . TRP A 1 366 ? -14.633 -29.438 5.758 1 73.44 366 TRP A O 1
ATOM 2789 N N . PHE A 1 367 ? -13.906 -29.328 3.674 1 65.75 367 PHE A N 1
ATOM 2790 C CA . PHE A 1 367 ? -15.18 -28.797 3.211 1 65.75 367 PHE A CA 1
ATOM 2791 C C . PHE A 1 367 ? -16.094 -29.906 2.723 1 65.75 367 PHE A C 1
ATOM 2793 O O . PHE A 1 367 ? -17.297 -29.703 2.557 1 65.75 367 PHE A O 1
ATOM 2800 N N . LYS A 1 368 ? -15.531 -31.172 2.6 1 68.88 368 LYS A N 1
ATOM 2801 C CA . LYS A 1 368 ? -16.266 -32.375 2.203 1 68.88 368 LYS A CA 1
ATOM 2802 C C . LYS A 1 368 ? -17.109 -32.094 0.957 1 68.88 368 LYS A C 1
ATOM 2804 O O . LYS A 1 368 ? -18.281 -32.5 0.896 1 68.88 368 LYS A O 1
ATOM 2809 N N . GLU A 1 369 ? -16.484 -31.422 0.073 1 65.25 369 GLU A N 1
ATOM 2810 C CA . GLU A 1 369 ? -17.156 -31.016 -1.154 1 65.25 369 GLU A CA 1
ATOM 2811 C C . GLU A 1 369 ? -17.156 -32.156 -2.18 1 65.25 369 GLU A C 1
ATOM 2813 O O . GLU A 1 369 ? -18 -32.188 -3.066 1 65.25 369 GLU A O 1
ATOM 2818 N N . ILE A 1 370 ? -16.281 -33.125 -2.131 1 66.5 370 ILE A N 1
ATOM 2819 C CA . ILE A 1 370 ? -16.141 -34.281 -3.043 1 66.5 370 ILE A CA 1
ATOM 2820 C C . ILE A 1 370 ? -16.391 -35.562 -2.291 1 66.5 370 ILE A C 1
ATOM 2822 O O . ILE A 1 370 ? -15.562 -36 -1.489 1 66.5 370 ILE A O 1
ATOM 2826 N N . THR A 1 371 ? -17.531 -36.156 -2.551 1 68.81 371 THR A N 1
ATOM 2827 C CA . THR A 1 371 ? -17.859 -37.312 -1.748 1 68.81 371 THR A CA 1
ATOM 2828 C C . THR A 1 371 ? -18.078 -38.531 -2.637 1 68.81 371 THR A C 1
ATOM 2830 O O . THR A 1 371 ? -17.984 -39.688 -2.168 1 68.81 371 THR A O 1
ATOM 2833 N N . GLY A 1 372 ? -18.219 -38.375 -3.912 1 76.69 372 GLY A N 1
ATOM 2834 C CA . GLY A 1 372 ? -18.453 -39.531 -4.77 1 76.69 372 GLY A CA 1
ATOM 2835 C C . GLY A 1 372 ? -17.25 -40.438 -4.891 1 76.69 372 GLY A C 1
ATOM 2836 O O . GLY A 1 372 ? -16.109 -39.969 -4.977 1 76.69 372 GLY A O 1
ATOM 2837 N N . ARG A 1 373 ? -17.516 -41.688 -4.824 1 81.75 373 ARG A N 1
ATOM 2838 C CA . ARG A 1 373 ? -16.438 -42.688 -4.879 1 81.75 373 ARG A CA 1
ATOM 2839 C C . ARG A 1 373 ? -15.625 -42.531 -6.16 1 81.75 373 ARG A C 1
ATOM 2841 O O . ARG A 1 373 ? -14.398 -42.594 -6.133 1 81.75 373 ARG A O 1
ATOM 2848 N N . ARG A 1 374 ? -16.312 -42.438 -7.246 1 83 374 ARG A N 1
ATOM 2849 C CA . ARG A 1 374 ? -15.633 -42.281 -8.531 1 83 374 ARG A CA 1
ATOM 2850 C C . ARG A 1 374 ? -14.789 -41.031 -8.562 1 83 374 ARG A C 1
ATOM 2852 O O . ARG A 1 374 ? -13.648 -41.031 -9.031 1 83 374 ARG A O 1
ATOM 2859 N N . GLN A 1 375 ? -15.359 -39.969 -8.078 1 82.31 375 GLN A N 1
ATOM 2860 C CA . GLN A 1 375 ? -14.648 -38.719 -8.047 1 82.31 375 GLN A CA 1
ATOM 2861 C C . GLN A 1 375 ? -13.422 -38.781 -7.145 1 82.31 375 GLN A C 1
ATOM 2863 O O . GLN A 1 375 ? -12.359 -38.25 -7.48 1 82.31 375 GLN A O 1
ATOM 2868 N N . LEU A 1 376 ? -13.594 -39.469 -6.145 1 84.5 376 LEU A N 1
ATOM 2869 C CA . LEU A 1 376 ? -12.484 -39.594 -5.207 1 84.5 376 LEU A CA 1
ATOM 2870 C C . LEU A 1 376 ? -11.367 -40.438 -5.809 1 84.5 376 LEU A C 1
ATOM 2872 O O . LEU A 1 376 ? -10.188 -40.188 -5.586 1 84.5 376 LEU A O 1
ATOM 2876 N N . LEU A 1 377 ? -11.781 -41.438 -6.516 1 87.94 377 LEU A N 1
ATOM 2877 C CA . LEU A 1 377 ? -10.789 -42.281 -7.16 1 87.94 377 LEU A CA 1
ATOM 2878 C C . LEU A 1 377 ? -10 -41.5 -8.203 1 87.94 377 LEU A C 1
ATOM 2880 O O . LEU A 1 377 ? -8.781 -41.688 -8.32 1 87.94 377 LEU A O 1
ATOM 2884 N N . ILE A 1 378 ? -10.672 -40.781 -8.961 1 86.62 378 ILE A N 1
ATOM 2885 C CA . ILE A 1 378 ? -10.008 -39.969 -9.977 1 86.62 378 ILE A CA 1
ATOM 2886 C C . ILE A 1 378 ? -9.078 -38.938 -9.305 1 86.62 378 ILE A C 1
ATOM 2888 O O . ILE A 1 378 ? -7.949 -38.75 -9.766 1 86.62 378 ILE A O 1
ATOM 2892 N N . TYR A 1 379 ? -9.594 -38.438 -8.289 1 84.19 379 TYR A N 1
ATOM 2893 C CA . TYR A 1 379 ? -8.789 -37.469 -7.555 1 84.19 379 TYR A CA 1
ATOM 2894 C C . TYR A 1 379 ? -7.504 -38.094 -7.039 1 84.19 379 TYR A C 1
ATOM 2896 O O . TYR A 1 379 ? -6.414 -37.562 -7.242 1 84.19 379 TYR A O 1
ATOM 2904 N N . TRP A 1 380 ? -7.598 -39.219 -6.402 1 88.5 380 TRP A N 1
ATOM 2905 C CA . TRP A 1 380 ? -6.43 -39.844 -5.809 1 88.5 380 TRP A CA 1
ATOM 2906 C C . TRP A 1 380 ? -5.461 -40.312 -6.891 1 88.5 380 TRP A C 1
ATOM 2908 O O . TRP A 1 380 ? -4.242 -40.312 -6.688 1 88.5 380 TRP A O 1
ATOM 2918 N N . SER A 1 381 ? -6.004 -40.719 -7.941 1 90.69 381 SER A N 1
ATOM 2919 C CA . SER A 1 381 ? -5.141 -41.094 -9.055 1 90.69 381 SER A CA 1
ATOM 2920 C C . SER A 1 381 ? -4.383 -39.906 -9.602 1 90.69 381 SER A C 1
ATOM 2922 O O . SER A 1 381 ? -3.203 -40 -9.945 1 90.69 381 SER A O 1
ATOM 2924 N N . ALA A 1 382 ? -5.062 -38.812 -9.734 1 87.94 382 ALA A N 1
ATOM 2925 C CA . ALA A 1 382 ? -4.422 -37.562 -10.188 1 87.94 382 ALA A CA 1
ATOM 2926 C C . ALA A 1 382 ? -3.318 -37.125 -9.227 1 87.94 382 ALA A C 1
ATOM 2928 O O . ALA A 1 382 ? -2.23 -36.75 -9.656 1 87.94 382 ALA A O 1
ATOM 2929 N N . GLU A 1 383 ? -3.584 -37.25 -7.969 1 87.62 383 GLU A N 1
ATOM 2930 C CA . GLU A 1 383 ? -2.6 -36.875 -6.953 1 87.62 383 GLU A CA 1
ATOM 2931 C C . GLU A 1 383 ? -1.381 -37.812 -7.016 1 87.62 383 GLU A C 1
ATOM 2933 O O . GLU A 1 383 ? -0.252 -37.344 -6.801 1 87.62 383 GLU A O 1
ATOM 2938 N N . ALA A 1 384 ? -1.649 -39 -7.246 1 90.69 384 ALA A N 1
ATOM 2939 C CA . ALA A 1 384 ? -0.555 -39.938 -7.375 1 90.69 384 ALA A CA 1
ATOM 2940 C C . ALA A 1 384 ? 0.338 -39.594 -8.562 1 90.69 384 ALA A C 1
ATOM 2942 O O . ALA A 1 384 ? 1.562 -39.719 -8.484 1 90.69 384 ALA A O 1
ATOM 2943 N N . LEU A 1 385 ? -0.253 -39.25 -9.625 1 91.62 385 LEU A N 1
ATOM 2944 C CA . LEU A 1 385 ? 0.51 -38.844 -10.805 1 91.62 385 LEU A CA 1
ATOM 2945 C C . LEU A 1 385 ? 1.361 -37.625 -10.5 1 91.62 385 LEU A C 1
ATOM 2947 O O . LEU A 1 385 ? 2.512 -37.531 -10.938 1 91.62 385 LEU A O 1
ATOM 2951 N N . GLN A 1 386 ? 0.814 -36.688 -9.805 1 88.31 386 GLN A N 1
ATOM 2952 C CA . GLN A 1 386 ? 1.549 -35.469 -9.445 1 88.31 386 GLN A CA 1
ATOM 2953 C C . GLN A 1 386 ? 2.736 -35.812 -8.539 1 88.31 386 GLN A C 1
ATOM 2955 O O . GLN A 1 386 ? 3.838 -35.281 -8.742 1 88.31 386 GLN A O 1
ATOM 2960 N N . LEU A 1 387 ? 2.506 -36.656 -7.566 1 86.88 387 LEU A N 1
ATOM 2961 C CA . LEU A 1 387 ? 3.568 -37.031 -6.648 1 86.88 387 LEU A CA 1
ATOM 2962 C C . LEU A 1 387 ? 4.676 -37.781 -7.383 1 86.88 387 LEU A C 1
ATOM 2964 O O . LEU A 1 387 ? 5.859 -37.562 -7.117 1 86.88 387 LEU A O 1
ATOM 2968 N N . LEU A 1 388 ? 4.219 -38.656 -8.25 1 90.19 388 LEU A N 1
ATOM 2969 C CA . LEU A 1 388 ? 5.195 -39.375 -9.07 1 90.19 388 LEU A CA 1
ATOM 2970 C C . LEU A 1 388 ? 6.016 -38.375 -9.914 1 90.19 388 LEU A C 1
ATOM 2972 O O . LEU A 1 388 ? 7.227 -38.562 -10.062 1 90.19 388 LEU A O 1
ATOM 2976 N N . GLY A 1 389 ? 5.383 -37.469 -10.469 1 88.62 389 GLY A N 1
ATOM 2977 C CA . GLY A 1 389 ? 6.09 -36.438 -11.227 1 88.62 389 GLY A CA 1
ATOM 2978 C C . GLY A 1 389 ? 7.117 -35.688 -10.398 1 88.62 389 GLY A C 1
ATOM 2979 O O . GLY A 1 389 ? 8.266 -35.531 -10.82 1 88.62 389 GLY A O 1
ATOM 2980 N N . VAL A 1 390 ? 6.734 -35.281 -9.211 1 84.69 390 VAL A N 1
ATOM 2981 C CA . VAL A 1 390 ? 7.621 -34.562 -8.328 1 84.69 390 VAL A CA 1
ATOM 2982 C C . VAL A 1 390 ? 8.836 -35.406 -7.969 1 84.69 390 VAL A C 1
ATOM 2984 O O . VAL A 1 390 ? 9.961 -34.906 -7.938 1 84.69 390 VAL A O 1
ATOM 2987 N N . ILE A 1 391 ? 8.633 -36.625 -7.727 1 85.69 391 ILE A N 1
ATOM 2988 C CA . ILE A 1 391 ? 9.711 -37.531 -7.383 1 85.69 391 ILE A CA 1
ATOM 2989 C C . ILE A 1 391 ? 10.68 -37.656 -8.555 1 85.69 391 ILE A C 1
ATOM 2991 O O . ILE A 1 391 ? 11.898 -37.625 -8.367 1 85.69 391 ILE A O 1
ATOM 2995 N N . LEU A 1 392 ? 10.156 -37.75 -9.703 1 88.81 392 LEU A N 1
ATOM 2996 C CA . LEU A 1 392 ? 10.984 -37.938 -10.891 1 88.81 392 LEU A CA 1
ATOM 2997 C C . LEU A 1 392 ? 11.883 -36.719 -11.109 1 88.81 392 LEU A C 1
ATOM 2999 O O . LEU A 1 392 ? 13.086 -36.875 -11.359 1 88.81 392 LEU A O 1
ATOM 3003 N N . ILE A 1 393 ? 11.359 -35.562 -10.969 1 86.81 393 ILE A N 1
ATOM 3004 C CA . ILE A 1 393 ? 12.164 -34.375 -11.258 1 86.81 393 ILE A CA 1
ATOM 3005 C C . ILE A 1 393 ? 13.211 -34.188 -10.172 1 86.81 393 ILE A C 1
ATOM 3007 O O . ILE A 1 393 ? 14.32 -33.719 -10.445 1 86.81 393 ILE A O 1
ATOM 3011 N N . THR A 1 394 ? 12.914 -34.5 -8.961 1 83.5 394 THR A N 1
ATOM 3012 C CA . THR A 1 394 ? 13.852 -34.344 -7.852 1 83.5 394 THR A CA 1
ATOM 3013 C C . THR A 1 394 ? 14.953 -35.375 -7.906 1 83.5 394 THR A C 1
ATOM 3015 O O . THR A 1 394 ? 16.109 -35.094 -7.578 1 83.5 394 THR A O 1
ATOM 3018 N N . ALA A 1 395 ? 14.625 -36.562 -8.383 1 84.19 395 ALA A N 1
ATOM 3019 C CA . ALA A 1 395 ? 15.57 -37.688 -8.383 1 84.19 395 ALA A CA 1
ATOM 3020 C C . ALA A 1 395 ? 16.484 -37.625 -9.602 1 84.19 395 ALA A C 1
ATOM 3022 O O . ALA A 1 395 ? 17.641 -38.031 -9.547 1 84.19 395 ALA A O 1
ATOM 3023 N N . PHE A 1 396 ? 16.016 -37.062 -10.656 1 87.12 396 PHE A N 1
ATOM 3024 C CA . PHE A 1 396 ? 16.75 -37.219 -11.906 1 87.12 396 PHE A CA 1
ATOM 3025 C C . PHE A 1 396 ? 17.359 -35.875 -12.352 1 87.12 396 PHE A C 1
ATOM 3027 O O . PHE A 1 396 ? 17.844 -35.75 -13.477 1 87.12 396 PHE A O 1
ATOM 3034 N N . SER A 1 397 ? 17.25 -34.906 -11.539 1 82.94 397 SER A N 1
ATOM 3035 C CA . SER A 1 397 ? 17.922 -33.625 -11.789 1 82.94 397 SER A CA 1
ATOM 3036 C C . SER A 1 397 ? 18.984 -33.344 -10.727 1 82.94 397 SER A C 1
ATOM 3038 O O . SER A 1 397 ? 18.938 -33.938 -9.641 1 82.94 397 SER A O 1
ATOM 3040 N N . GLN A 1 398 ? 20.125 -32.562 -11.266 1 73.12 398 GLN A N 1
ATOM 3041 C CA . GLN A 1 398 ? 21.141 -32.156 -10.312 1 73.12 398 GLN A CA 1
ATOM 3042 C C . GLN A 1 398 ? 20.734 -30.875 -9.586 1 73.12 398 GLN A C 1
ATOM 3044 O O . GLN A 1 398 ? 20.328 -29.906 -10.219 1 73.12 398 GLN A O 1
ATOM 3049 N N . GLN A 1 3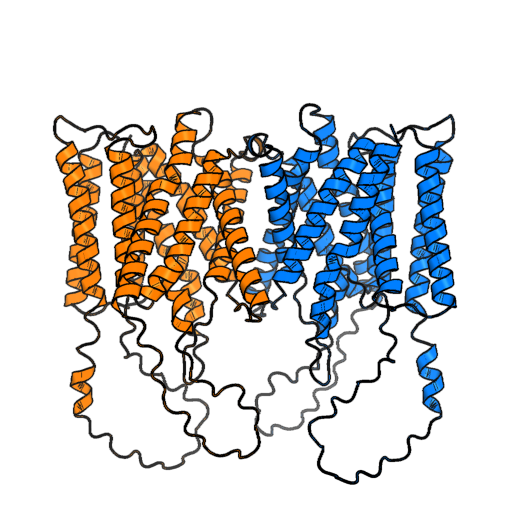99 ? 20.5 -31.031 -8.367 1 63.94 399 GLN A N 1
ATOM 3050 C CA . GLN A 1 399 ? 20.203 -29.844 -7.582 1 63.94 399 GLN A CA 1
ATOM 3051 C C . GLN A 1 399 ? 21.484 -29.094 -7.223 1 63.94 399 GLN A C 1
ATOM 3053 O O . GLN A 1 399 ? 22.562 -29.703 -7.125 1 63.94 399 GLN A O 1
ATOM 3058 N N . MET B 1 1 ? 18.984 33.188 -3.916 1 41.84 1 MET B N 1
ATOM 3059 C CA . MET B 1 1 ? 18.906 31.766 -3.654 1 41.84 1 MET B CA 1
ATOM 3060 C C . MET B 1 1 ? 17.609 31.422 -2.932 1 41.84 1 MET B C 1
ATOM 3062 O O . MET B 1 1 ? 17 30.375 -3.193 1 41.84 1 MET B O 1
ATOM 3066 N N . GLY B 1 2 ? 16.953 32.5 -2.062 1 55.31 2 GLY B N 1
ATOM 3067 C CA . GLY B 1 2 ? 15.852 32.344 -1.137 1 55.31 2 GLY B CA 1
ATOM 3068 C C . GLY B 1 2 ? 14.508 32.188 -1.829 1 55.31 2 GLY B C 1
ATOM 3069 O O . GLY B 1 2 ? 13.648 31.438 -1.384 1 55.31 2 GLY B O 1
ATOM 3070 N N . LEU B 1 3 ? 14.484 32.75 -3.02 1 63.75 3 LEU B N 1
ATOM 3071 C CA . LEU B 1 3 ? 13.18 32.844 -3.672 1 63.75 3 LEU B CA 1
ATOM 3072 C C . LEU B 1 3 ? 12.828 31.547 -4.379 1 63.75 3 LEU B C 1
ATOM 3074 O O . LEU B 1 3 ? 11.648 31.25 -4.582 1 63.75 3 LEU B O 1
ATOM 3078 N N . PHE B 1 4 ? 13.82 30.75 -4.574 1 80.5 4 PHE B N 1
ATOM 3079 C CA . PHE B 1 4 ? 13.562 29.547 -5.367 1 80.5 4 PHE B CA 1
ATOM 3080 C C . PHE B 1 4 ? 12.781 28.516 -4.555 1 80.5 4 PHE B C 1
ATOM 3082 O O . PHE B 1 4 ? 12.031 27.719 -5.117 1 80.5 4 PHE B O 1
ATOM 3089 N N . GLY B 1 5 ? 12.789 28.688 -3.234 1 87.69 5 GLY B N 1
ATOM 3090 C CA . GLY B 1 5 ? 12.102 27.719 -2.381 1 87.69 5 GLY B CA 1
ATOM 3091 C C . GLY B 1 5 ? 10.672 28.125 -2.061 1 87.69 5 GLY B C 1
ATOM 3092 O O . GLY B 1 5 ? 9.883 27.297 -1.602 1 87.69 5 GLY B O 1
ATOM 3093 N N . ILE B 1 6 ? 10.328 29.375 -2.424 1 87.75 6 ILE B N 1
ATOM 3094 C CA . ILE B 1 6 ? 9 29.891 -2.104 1 87.75 6 ILE B CA 1
ATOM 3095 C C . ILE B 1 6 ? 7.965 29.25 -3.031 1 87.75 6 ILE B C 1
ATOM 3097 O O . ILE B 1 6 ? 6.855 28.922 -2.604 1 87.75 6 ILE B O 1
ATOM 3101 N N . ALA B 1 7 ? 8.391 29.047 -4.262 1 92.12 7 ALA B N 1
ATOM 3102 C CA . ALA B 1 7 ? 7.461 28.484 -5.23 1 92.12 7 ALA B CA 1
ATOM 3103 C C . ALA B 1 7 ? 7.066 27.062 -4.852 1 92.12 7 ALA B C 1
ATOM 3105 O O . ALA B 1 7 ? 5.879 26.75 -4.746 1 92.12 7 ALA B O 1
ATOM 3106 N N . PRO B 1 8 ? 8.039 26.234 -4.543 1 94.38 8 PRO B N 1
ATOM 3107 C CA . PRO B 1 8 ? 7.637 24.891 -4.125 1 94.38 8 PRO B CA 1
ATOM 3108 C C . PRO B 1 8 ? 6.84 24.906 -2.822 1 94.38 8 PRO B C 1
ATOM 3110 O O . PRO B 1 8 ? 5.91 24.109 -2.662 1 94.38 8 PRO B O 1
ATOM 3113 N N . ALA B 1 9 ? 7.184 25.781 -1.963 1 92.69 9 ALA B N 1
ATOM 3114 C CA . ALA B 1 9 ? 6.434 25.875 -0.715 1 92.69 9 ALA B CA 1
ATOM 3115 C C . ALA B 1 9 ? 4.988 26.281 -0.975 1 92.69 9 ALA B C 1
ATOM 3117 O O . ALA B 1 9 ? 4.066 25.797 -0.321 1 92.69 9 ALA B O 1
ATOM 3118 N N . ALA B 1 10 ? 4.828 27.188 -1.925 1 92.38 10 ALA B N 1
ATOM 3119 C CA . ALA B 1 10 ? 3.486 27.641 -2.281 1 92.38 10 ALA B CA 1
ATOM 3120 C C . ALA B 1 10 ? 2.676 26.5 -2.908 1 92.38 10 ALA B C 1
ATOM 3122 O O . ALA B 1 10 ? 1.494 26.344 -2.598 1 92.38 10 ALA B O 1
ATOM 3123 N N . VAL B 1 11 ? 3.264 25.75 -3.732 1 95.56 11 VAL B N 1
ATOM 3124 C CA . VAL B 1 11 ? 2.586 24.609 -4.359 1 95.56 11 VAL B CA 1
ATOM 3125 C C . VAL B 1 11 ? 2.195 23.594 -3.293 1 95.56 11 VAL B C 1
ATOM 3127 O O . VAL B 1 11 ? 1.098 23.031 -3.334 1 95.56 11 VAL B O 1
ATOM 3130 N N . ALA B 1 12 ? 3.133 23.375 -2.402 1 96 12 ALA B N 1
ATOM 3131 C CA . ALA B 1 12 ? 2.832 22.469 -1.297 1 96 12 ALA B CA 1
ATOM 3132 C C . ALA B 1 12 ? 1.637 22.969 -0.49 1 96 12 ALA B C 1
ATOM 3134 O O . ALA B 1 12 ? 0.755 22.188 -0.129 1 96 12 ALA B O 1
ATOM 3135 N N . ALA B 1 13 ? 1.606 24.25 -0.246 1 92.44 13 ALA B N 1
ATOM 3136 C CA . ALA B 1 13 ? 0.511 24.844 0.505 1 92.44 13 ALA B CA 1
ATOM 3137 C C . ALA B 1 13 ? -0.824 24.641 -0.204 1 92.44 13 ALA B C 1
ATOM 3139 O O . ALA B 1 13 ? -1.821 24.281 0.429 1 92.44 13 ALA B O 1
ATOM 3140 N N . VAL B 1 14 ? -0.814 24.812 -1.458 1 94.12 14 VAL B N 1
ATOM 3141 C CA . VAL B 1 14 ? -2.037 24.656 -2.238 1 94.12 14 VAL B CA 1
ATOM 3142 C C . VAL B 1 14 ? -2.471 23.188 -2.229 1 94.12 14 VAL B C 1
ATOM 3144 O O . VAL B 1 14 ? -3.641 22.891 -1.991 1 94.12 14 VAL B O 1
ATOM 3147 N N . ALA B 1 15 ? -1.586 22.312 -2.453 1 95.62 15 ALA B N 1
ATOM 3148 C CA . ALA B 1 15 ? -1.902 20.875 -2.486 1 95.62 15 ALA B CA 1
ATOM 3149 C C . ALA B 1 15 ? -2.463 20.406 -1.147 1 95.62 15 ALA B C 1
ATOM 3151 O O . ALA B 1 15 ? -3.523 19.781 -1.097 1 95.62 15 ALA B O 1
ATOM 3152 N N . PHE B 1 16 ? -1.772 20.797 -0.059 1 93 16 PHE B N 1
ATOM 3153 C CA . PHE B 1 16 ? -2.23 20.391 1.267 1 93 16 PHE B CA 1
ATOM 3154 C C . PHE B 1 16 ? -3.545 21.078 1.615 1 93 16 PHE B C 1
ATOM 3156 O O . PHE B 1 16 ? -4.375 20.516 2.33 1 93 16 PHE B O 1
ATOM 3163 N N . GLY B 1 17 ? -3.76 22.188 1.104 1 89 17 GLY B N 1
ATOM 3164 C CA . GLY B 1 17 ? -4.973 22.938 1.386 1 89 17 GLY B CA 1
ATOM 3165 C C . GLY B 1 17 ? -6.191 22.391 0.664 1 89 17 GLY B C 1
ATOM 3166 O O . GLY B 1 17 ? -7.316 22.5 1.161 1 89 17 GLY B O 1
ATOM 3167 N N . VAL B 1 18 ? -5.969 21.75 -0.477 1 89.81 18 VAL B N 1
ATOM 3168 C CA . VAL B 1 18 ? -7.105 21.328 -1.282 1 89.81 18 VAL B CA 1
ATOM 3169 C C . VAL B 1 18 ? -7.23 19.797 -1.223 1 89.81 18 VAL B C 1
ATOM 3171 O O . VAL B 1 18 ? -8.117 19.219 -1.854 1 89.81 18 VAL B O 1
ATOM 3174 N N . GLN B 1 19 ? -6.398 19.125 -0.519 1 89.69 19 GLN B N 1
ATOM 3175 C CA . GLN B 1 19 ? -6.312 17.672 -0.564 1 89.69 19 GLN B CA 1
ATOM 3176 C C . GLN B 1 19 ? -7.633 17.016 -0.15 1 89.69 19 GLN B C 1
ATOM 3178 O O . GLN B 1 19 ? -7.918 15.883 -0.517 1 89.69 19 GLN B O 1
ATOM 3183 N N . TYR B 1 20 ? -8.523 17.719 0.559 1 83.56 20 TYR B N 1
ATOM 3184 C CA . TYR B 1 20 ? -9.766 17.109 1.021 1 83.56 20 TYR B CA 1
ATOM 3185 C C . TYR B 1 20 ? -10.953 17.609 0.211 1 83.56 20 TYR B C 1
ATOM 3187 O O . TYR B 1 20 ? -12.102 17.25 0.499 1 83.56 20 TYR B O 1
ATOM 3195 N N . VAL B 1 21 ? -10.812 18.375 -0.78 1 82.12 21 VAL B N 1
ATOM 3196 C CA . VAL B 1 21 ? -11.875 18.875 -1.644 1 82.12 21 VAL B CA 1
ATOM 3197 C C . VAL B 1 21 ? -12.594 17.703 -2.305 1 82.12 21 VAL B C 1
ATOM 3199 O O . VAL B 1 21 ? -13.828 17.688 -2.383 1 82.12 21 VAL B O 1
ATOM 3202 N N . PRO B 1 22 ? -11.969 16.594 -2.732 1 79.62 22 PRO B N 1
ATOM 3203 C CA . PRO B 1 22 ? -12.656 15.469 -3.355 1 79.62 22 PRO B CA 1
ATOM 3204 C C . PRO B 1 22 ? -13.602 14.75 -2.395 1 79.62 22 PRO B C 1
ATOM 3206 O O . PRO B 1 22 ? -14.531 14.07 -2.832 1 79.62 22 PRO B O 1
ATOM 3209 N N . VAL B 1 23 ? -13.305 14.875 -1.203 1 78.31 23 VAL B N 1
ATOM 3210 C CA . VAL B 1 23 ? -14.086 14.156 -0.2 1 78.31 23 VAL B CA 1
ATOM 3211 C C . VAL B 1 23 ? -15.32 14.969 0.182 1 78.31 23 VAL B C 1
ATOM 3213 O O . VAL B 1 23 ? -16.359 14.406 0.545 1 78.31 23 VAL B O 1
ATOM 3216 N N . LYS B 1 24 ? -15.312 16.203 0.189 1 69.88 24 LYS B N 1
ATOM 3217 C CA . LYS B 1 24 ? -16.406 17.078 0.585 1 69.88 24 LYS B CA 1
ATOM 3218 C C . LYS B 1 24 ? -17.625 16.891 -0.329 1 69.88 24 LYS B C 1
ATOM 3220 O O . LYS B 1 24 ? -18.766 17.016 0.112 1 69.88 24 LYS B O 1
ATOM 3225 N N . LYS B 1 25 ? -17.406 16.484 -1.517 1 59.09 25 LYS B N 1
ATOM 3226 C CA . LYS B 1 25 ? -18.516 16.297 -2.457 1 59.09 25 LYS B CA 1
ATOM 3227 C C . LYS B 1 25 ? -19.344 15.07 -2.105 1 59.09 25 LYS B C 1
ATOM 3229 O O . LYS B 1 25 ? -20.531 15 -2.428 1 59.09 25 LYS B O 1
ATOM 3234 N N . TYR B 1 26 ? -18.797 14.125 -1.528 1 54.44 26 TYR B N 1
ATOM 3235 C CA . TYR B 1 26 ? -19.516 12.891 -1.236 1 54.44 26 TYR B CA 1
ATOM 3236 C C . TYR B 1 26 ? -20.234 12.984 0.108 1 54.44 26 TYR B C 1
ATOM 3238 O O . TYR B 1 26 ? -21.156 12.219 0.377 1 54.44 26 TYR B O 1
ATOM 3246 N N . LYS B 1 27 ? -19.922 13.734 0.967 1 48.34 27 LYS B N 1
ATOM 3247 C CA . LYS B 1 27 ? -20.641 13.969 2.215 1 48.34 27 LYS B CA 1
ATOM 3248 C C . LYS B 1 27 ? -22.094 14.352 1.944 1 48.34 27 LYS B C 1
ATOM 3250 O O . LYS B 1 27 ? -23 13.953 2.684 1 48.34 27 LYS B O 1
ATOM 3255 N N . ILE B 1 28 ? -22.438 15.008 0.809 1 39 28 ILE B N 1
ATOM 3256 C CA . ILE B 1 28 ? -23.734 15.648 0.588 1 39 28 ILE B CA 1
ATOM 3257 C C . ILE B 1 28 ? -24.75 14.602 0.155 1 39 28 ILE B C 1
ATOM 3259 O O . ILE B 1 28 ? -25.938 14.688 0.527 1 39 28 ILE B O 1
ATOM 3263 N N . LEU B 1 29 ? -24.344 13.664 -0.491 1 35.31 29 LEU B N 1
ATOM 3264 C CA . LEU B 1 29 ? -25.406 12.891 -1.111 1 35.31 29 LEU B CA 1
ATOM 3265 C C . LEU B 1 29 ? -26.094 11.992 -0.086 1 35.31 29 LEU B C 1
ATOM 3267 O O . LEU B 1 29 ? -27.25 11.617 -0.259 1 35.31 29 LEU B O 1
ATOM 3271 N N . VAL B 1 30 ? -25.406 11.516 0.812 1 33.06 30 VAL B N 1
ATOM 3272 C CA . VAL B 1 30 ? -26.156 10.578 1.636 1 33.06 30 VAL B CA 1
ATOM 3273 C C . VAL B 1 30 ? -27.172 11.344 2.492 1 33.06 30 VAL B C 1
ATOM 3275 O O . VAL B 1 30 ? -27.703 10.805 3.463 1 33.06 30 VAL B O 1
ATOM 3278 N N . ARG B 1 31 ? -27.375 12.594 2.26 1 32.66 31 ARG B N 1
ATOM 3279 C CA . ARG B 1 31 ? -28.516 13.258 2.887 1 32.66 31 ARG B CA 1
ATOM 3280 C C . ARG B 1 31 ? -29.828 12.57 2.512 1 32.66 31 ARG B C 1
ATOM 3282 O O . ARG B 1 31 ? -30.438 12.906 1.495 1 32.66 31 ARG B O 1
ATOM 3289 N N . ALA B 1 32 ? -30.109 11.32 2.377 1 29.2 32 ALA B N 1
ATOM 3290 C CA . ALA B 1 32 ? -31.547 11.102 2.387 1 29.2 32 ALA B CA 1
ATOM 3291 C C . ALA B 1 32 ? -32.219 11.93 3.473 1 29.2 32 ALA B C 1
ATOM 3293 O O . ALA B 1 32 ? -31.547 12.469 4.355 1 29.2 32 ALA B O 1
ATOM 3294 N N . LYS B 1 33 ? -33.75 11.734 3.807 1 32.28 33 LYS B N 1
ATOM 3295 C CA . LYS B 1 33 ? -34.781 12.562 4.445 1 32.28 33 LYS B CA 1
ATOM 3296 C C . LYS B 1 33 ? -34.25 13.156 5.754 1 32.28 33 LYS B C 1
ATOM 3298 O O . LYS B 1 33 ? -34.531 14.32 6.059 1 32.28 33 LYS B O 1
ATOM 3303 N N . THR B 1 34 ? -34.25 12.43 6.992 1 29.84 34 THR B N 1
ATOM 3304 C CA . THR B 1 34 ? -34.188 13.039 8.312 1 29.84 34 THR B CA 1
ATOM 3305 C C . THR B 1 34 ? -32.75 13.344 8.703 1 29.84 34 THR B C 1
ATOM 3307 O O . THR B 1 34 ? -32.469 14.328 9.391 1 29.84 34 THR B O 1
ATOM 3310 N N . PHE B 1 35 ? -31.719 12.273 8.961 1 26.62 35 PHE B N 1
ATOM 3311 C CA . PHE B 1 35 ? -30.469 12.445 9.68 1 26.62 35 PHE B CA 1
ATOM 3312 C C . PHE B 1 35 ? -29.281 12.289 8.75 1 26.62 35 PHE B C 1
ATOM 3314 O O . PHE B 1 35 ? -29.297 11.438 7.852 1 26.62 35 PHE B O 1
ATOM 3321 N N . THR B 1 36 ? -28.578 13.305 8.258 1 32.72 36 THR B N 1
ATOM 3322 C CA . THR B 1 36 ? -27.328 13.344 7.504 1 32.72 36 THR B CA 1
ATOM 3323 C C . THR B 1 36 ? -26.281 12.445 8.148 1 32.72 36 THR B C 1
ATOM 3325 O O . THR B 1 36 ? -25.812 12.719 9.258 1 32.72 36 THR B O 1
ATOM 3328 N N . LEU B 1 37 ? -26.359 11.148 8.273 1 31.16 37 LEU B N 1
ATOM 3329 C CA . LEU B 1 37 ? -25.344 10.297 8.891 1 31.16 37 LEU B CA 1
ATOM 3330 C C . LEU B 1 37 ? -24.109 10.195 8 1 31.16 37 LEU B C 1
ATOM 3332 O O . LEU B 1 37 ? -24.188 9.773 6.852 1 31.16 37 LEU B O 1
ATOM 3336 N N . LEU B 1 38 ? -23.203 11.125 7.887 1 39.06 38 LEU B N 1
ATOM 3337 C CA . LEU B 1 38 ? -21.922 11.023 7.219 1 39.06 38 LEU B CA 1
ATOM 3338 C C . LEU B 1 38 ? -21.125 9.82 7.734 1 39.06 38 LEU B C 1
ATOM 3340 O O . LEU B 1 38 ? -20.641 9.836 8.867 1 39.06 38 LEU B O 1
ATOM 3344 N N . ILE B 1 39 ? -21.359 8.508 7.648 1 43.19 39 ILE B N 1
ATOM 3345 C CA . ILE B 1 39 ? -20.922 7.281 8.305 1 43.19 39 ILE B CA 1
ATOM 3346 C C . ILE B 1 39 ? -19.547 6.879 7.77 1 43.19 39 ILE B C 1
ATOM 3348 O O . ILE B 1 39 ? -19.438 6.109 6.809 1 43.19 39 ILE B O 1
ATOM 3352 N N . TYR B 1 40 ? -18.391 7.852 7.43 1 56.38 40 TYR B N 1
ATOM 3353 C CA . TYR B 1 40 ? -17.219 7.09 7.035 1 56.38 40 TYR B CA 1
ATOM 3354 C C . TYR B 1 40 ? -16.328 6.805 8.234 1 56.38 40 TYR B C 1
ATOM 3356 O O . TYR B 1 40 ? -16.281 7.594 9.18 1 56.38 40 TYR B O 1
ATOM 3364 N N . ASP B 1 41 ? -15.875 5.559 8.461 1 73.88 41 ASP B N 1
ATOM 3365 C CA . ASP B 1 41 ? -14.867 5.184 9.453 1 73.88 41 ASP B CA 1
ATOM 3366 C C . ASP B 1 41 ? -13.539 5.887 9.172 1 73.88 41 ASP B C 1
ATOM 3368 O O . ASP B 1 41 ? -12.945 5.715 8.102 1 73.88 41 ASP B O 1
ATOM 3372 N N . GLY B 1 42 ? -13.133 6.898 10.055 1 79.94 42 GLY B N 1
ATOM 3373 C CA . GLY B 1 42 ? -11.93 7.695 9.891 1 79.94 42 GLY B CA 1
ATOM 3374 C C . GLY B 1 42 ? -10.68 6.852 9.711 1 79.94 42 GLY B C 1
ATOM 3375 O O . GLY B 1 42 ? -9.781 7.219 8.945 1 79.94 42 GLY B O 1
ATOM 3376 N N . THR B 1 43 ? -10.656 5.77 10.438 1 85 43 THR B N 1
ATOM 3377 C CA . THR B 1 43 ? -9.484 4.906 10.367 1 85 43 THR B CA 1
ATOM 3378 C C . THR B 1 43 ? -9.367 4.266 8.984 1 85 43 THR B C 1
ATOM 3380 O O . THR B 1 43 ? -8.289 4.242 8.391 1 85 43 THR B O 1
ATOM 3383 N N . THR B 1 44 ? -10.469 3.811 8.461 1 87.12 44 THR B N 1
ATOM 3384 C CA . THR B 1 44 ? -10.484 3.209 7.137 1 87.12 44 THR B CA 1
ATOM 3385 C C . THR B 1 44 ? -10.219 4.258 6.062 1 87.12 44 THR B C 1
ATOM 3387 O O . THR B 1 44 ? -9.516 3.992 5.09 1 87.12 44 THR B O 1
ATOM 3390 N N . PHE B 1 45 ? -10.742 5.43 6.301 1 87.69 45 PHE B N 1
ATOM 3391 C CA . PHE B 1 45 ? -10.492 6.543 5.391 1 87.69 45 PHE B CA 1
ATOM 3392 C C . PHE B 1 45 ? -9 6.832 5.289 1 87.69 45 PHE B C 1
ATOM 3394 O O . PHE B 1 45 ? -8.453 6.965 4.191 1 87.69 45 PHE B O 1
ATOM 3401 N N . GLN B 1 46 ? -8.398 6.953 6.426 1 91.19 46 GLN B N 1
ATOM 3402 C CA . GLN B 1 46 ? -6.973 7.238 6.457 1 91.19 46 GLN B CA 1
ATOM 3403 C C . GLN B 1 46 ? -6.18 6.164 5.715 1 91.19 46 GLN B C 1
ATOM 3405 O O . GLN B 1 46 ? -5.199 6.469 5.035 1 91.19 46 GLN B O 1
ATOM 3410 N N . TRP B 1 47 ? -6.551 4.98 5.891 1 93.75 47 TRP B N 1
ATOM 3411 C CA . TRP B 1 47 ? -5.836 3.883 5.242 1 93.75 47 TRP B CA 1
ATOM 3412 C C . TRP B 1 47 ? -5.914 4.004 3.725 1 93.75 47 TRP B C 1
ATOM 3414 O O . TRP B 1 47 ? -4.914 3.812 3.029 1 93.75 47 TRP B O 1
ATOM 3424 N N . PHE B 1 48 ? -7.082 4.312 3.193 1 93.38 48 PHE B N 1
ATOM 3425 C CA . PHE B 1 48 ? -7.238 4.5 1.757 1 93.38 48 PHE B CA 1
ATOM 3426 C C . PHE B 1 48 ? -6.445 5.711 1.279 1 93.38 48 PHE B C 1
ATOM 3428 O O . PHE B 1 48 ? -5.836 5.676 0.209 1 93.38 48 PHE B O 1
ATOM 3435 N N . MET B 1 49 ? -6.469 6.707 2.072 1 94.25 49 MET B N 1
ATOM 3436 C CA . MET B 1 49 ? -5.707 7.906 1.735 1 94.25 49 MET B CA 1
ATOM 3437 C C . MET B 1 49 ? -4.215 7.598 1.662 1 94.25 49 MET B C 1
ATOM 3439 O O . MET B 1 49 ? -3.527 8.055 0.746 1 94.25 49 MET B O 1
ATOM 3443 N N . CYS B 1 50 ? -3.766 6.809 2.635 1 97.56 50 CYS B N 1
ATOM 3444 C CA . CYS B 1 50 ? -2.348 6.477 2.691 1 97.56 50 CYS B CA 1
ATOM 3445 C C . CYS B 1 50 ? -1.955 5.562 1.538 1 97.56 50 CYS B C 1
ATOM 3447 O O . CYS B 1 50 ? -0.798 5.551 1.112 1 97.56 50 CYS B O 1
ATOM 3449 N N . SER B 1 51 ? -2.904 4.816 1.011 1 97.25 51 SER B N 1
ATOM 3450 C CA . SER B 1 51 ? -2.641 4.043 -0.197 1 97.25 51 SER B CA 1
ATOM 3451 C C . SER B 1 51 ? -2.404 4.953 -1.396 1 97.25 51 SER B C 1
ATOM 3453 O O . SER B 1 51 ? -1.55 4.668 -2.24 1 97.25 51 SER B O 1
ATOM 3455 N N . GLY B 1 52 ? -3.193 6.012 -1.463 1 97.81 52 GLY B N 1
ATOM 3456 C CA . GLY B 1 52 ? -2.943 6.996 -2.502 1 97.81 52 GLY B CA 1
ATOM 3457 C C . GLY B 1 52 ? -1.601 7.688 -2.357 1 97.81 52 GLY B C 1
ATOM 3458 O O . GLY B 1 52 ? -0.917 7.938 -3.354 1 97.81 52 GLY B O 1
ATOM 3459 N N . ILE B 1 53 ? -1.266 7.93 -1.113 1 98.25 53 ILE B N 1
ATOM 3460 C CA . ILE B 1 53 ? 0.019 8.547 -0.808 1 98.25 53 ILE B CA 1
ATOM 3461 C C . ILE B 1 53 ? 1.153 7.66 -1.31 1 98.25 53 ILE B C 1
ATOM 3463 O O . ILE B 1 53 ? 2.061 8.133 -2.002 1 98.25 53 ILE B O 1
ATOM 3467 N N . LEU B 1 54 ? 1.069 6.391 -1.014 1 98.5 54 LEU B N 1
ATOM 3468 C CA . LEU B 1 54 ? 2.117 5.457 -1.416 1 98.5 54 LEU B CA 1
ATOM 3469 C C . LEU B 1 54 ? 2.168 5.316 -2.934 1 98.5 54 LEU B C 1
ATOM 3471 O O . LEU B 1 54 ? 3.25 5.211 -3.516 1 98.5 54 LEU B O 1
ATOM 3475 N N . PHE B 1 55 ? 1.06 5.32 -3.566 1 98.12 55 PHE B N 1
ATOM 3476 C CA . PHE B 1 55 ? 0.987 5.125 -5.008 1 98.12 55 PHE B CA 1
ATOM 3477 C C . PHE B 1 55 ? 1.732 6.23 -5.746 1 98.12 55 PHE B C 1
ATOM 3479 O O . PHE B 1 55 ? 2.584 5.957 -6.594 1 98.12 55 PHE B O 1
ATOM 3486 N N . VAL B 1 56 ? 1.439 7.457 -5.414 1 97.62 56 VAL B N 1
ATOM 3487 C CA . VAL B 1 56 ? 2.082 8.586 -6.07 1 97.62 56 VAL B CA 1
ATOM 3488 C C . VAL B 1 56 ? 3.539 8.688 -5.629 1 97.62 56 VAL B C 1
ATOM 3490 O O . VAL B 1 56 ? 4.414 9.047 -6.422 1 97.62 56 VAL B O 1
ATOM 3493 N N . GLY B 1 57 ? 3.787 8.383 -4.324 1 97.5 57 GLY B N 1
ATOM 3494 C CA . GLY B 1 57 ? 5.172 8.32 -3.879 1 97.5 57 GLY B CA 1
ATOM 3495 C C . GLY B 1 57 ? 6.008 7.344 -4.684 1 97.5 57 GLY B C 1
ATOM 3496 O O . GLY B 1 57 ? 7.145 7.648 -5.047 1 97.5 57 GLY B O 1
ATOM 3497 N N . LEU B 1 58 ? 5.441 6.16 -4.934 1 96.81 58 LEU B N 1
ATOM 3498 C CA . LEU B 1 58 ? 6.129 5.156 -5.742 1 96.81 58 LEU B CA 1
ATOM 3499 C C . LEU B 1 58 ? 6.289 5.641 -7.18 1 96.81 58 LEU B C 1
ATOM 3501 O O . LEU B 1 58 ? 7.34 5.426 -7.797 1 96.81 58 LEU B O 1
ATOM 3505 N N . ALA B 1 59 ? 5.297 6.285 -7.691 1 95.44 59 ALA B N 1
ATOM 3506 C CA . ALA B 1 59 ? 5.383 6.836 -9.039 1 95.44 59 ALA B CA 1
ATOM 3507 C C . ALA B 1 59 ? 6.527 7.84 -9.148 1 95.44 59 ALA B C 1
ATOM 3509 O O . ALA B 1 59 ? 7.27 7.844 -10.133 1 95.44 59 ALA B O 1
ATOM 3510 N N . PHE B 1 60 ? 6.688 8.656 -8.102 1 96.12 60 PHE B N 1
ATOM 3511 C CA . PHE B 1 60 ? 7.789 9.617 -8.078 1 96.12 60 PHE B CA 1
ATOM 3512 C C . PHE B 1 60 ? 9.133 8.891 -8.094 1 96.12 60 PHE B C 1
ATOM 3514 O O . PHE B 1 60 ? 10.062 9.32 -8.773 1 96.12 60 PHE B O 1
ATOM 3521 N N . ALA B 1 61 ? 9.219 7.82 -7.316 1 95.19 61 ALA B N 1
ATOM 3522 C CA . ALA B 1 61 ? 10.461 7.062 -7.25 1 95.19 61 ALA B CA 1
ATOM 3523 C C . ALA B 1 61 ? 10.789 6.422 -8.594 1 95.19 61 ALA B C 1
ATOM 3525 O O . ALA B 1 61 ? 11.953 6.375 -9 1 95.19 61 ALA B O 1
ATOM 3526 N N . ILE B 1 62 ? 9.773 5.91 -9.281 1 93.19 62 ILE B N 1
ATOM 3527 C CA . ILE B 1 62 ? 9.953 5.293 -10.594 1 93.19 62 ILE B CA 1
ATOM 3528 C C . ILE B 1 62 ? 10.398 6.352 -11.602 1 93.19 62 ILE B C 1
ATOM 3530 O O . ILE B 1 62 ? 11.391 6.168 -12.312 1 93.19 62 ILE B O 1
ATOM 3534 N N . LEU B 1 63 ? 9.781 7.473 -11.656 1 92.38 63 LEU B N 1
ATOM 3535 C CA . LEU B 1 63 ? 10.07 8.539 -12.609 1 92.38 63 LEU B CA 1
ATOM 3536 C C . LEU B 1 63 ? 11.422 9.18 -12.312 1 92.38 63 LEU B C 1
ATOM 3538 O O . LEU B 1 63 ? 12.133 9.586 -13.242 1 92.38 63 LEU B O 1
ATOM 3542 N N . GLY B 1 64 ? 11.805 9.258 -11.047 1 92.12 64 GLY B N 1
ATOM 3543 C CA . GLY B 1 64 ? 13.078 9.844 -10.648 1 92.12 64 GLY B CA 1
ATOM 3544 C C . GLY B 1 64 ? 14.234 8.867 -10.703 1 92.12 64 GLY B C 1
ATOM 3545 O O . GLY B 1 64 ? 15.391 9.266 -10.586 1 92.12 64 GLY B O 1
ATOM 3546 N N . GLY B 1 65 ? 13.93 7.574 -10.922 1 91.69 65 GLY B N 1
ATOM 3547 C CA . GLY B 1 65 ? 14.977 6.566 -10.93 1 91.69 65 GLY B CA 1
ATOM 3548 C C . GLY B 1 65 ? 15.57 6.312 -9.555 1 91.69 65 GLY B C 1
ATOM 3549 O O . GLY B 1 65 ? 16.781 6.074 -9.43 1 91.69 65 GLY B O 1
ATOM 3550 N N . ASP B 1 66 ? 14.719 6.441 -8.484 1 92.06 66 ASP B N 1
ATOM 3551 C CA . ASP B 1 66 ? 15.242 6.395 -7.117 1 92.06 66 ASP B CA 1
ATOM 3552 C C . ASP B 1 66 ? 15.016 5.02 -6.492 1 92.06 66 ASP B C 1
ATOM 3554 O O . ASP B 1 66 ? 15.438 4.77 -5.359 1 92.06 66 ASP B O 1
ATOM 3558 N N . LEU B 1 67 ? 14.438 4.078 -7.172 1 91 67 LEU B N 1
ATOM 3559 C CA . LEU B 1 67 ? 14.062 2.791 -6.594 1 91 67 LEU B CA 1
ATOM 3560 C C . LEU B 1 67 ? 15.297 2.021 -6.133 1 91 67 LEU B C 1
ATOM 3562 O O . LEU B 1 67 ? 15.273 1.396 -5.066 1 91 67 LEU B O 1
ATOM 3566 N N . ALA B 1 68 ? 16.344 2.172 -6.855 1 88.5 68 ALA B N 1
ATOM 3567 C CA . ALA B 1 68 ? 17.547 1.387 -6.578 1 88.5 68 ALA B CA 1
ATOM 3568 C C . ALA B 1 68 ? 18.359 2.012 -5.445 1 88.5 68 ALA B C 1
ATOM 3570 O O . ALA B 1 68 ? 19.281 1.386 -4.914 1 88.5 68 ALA B O 1
ATOM 3571 N N . ARG B 1 69 ? 18.016 3.225 -4.988 1 89.56 69 ARG B N 1
ATOM 3572 C CA . ARG B 1 69 ? 18.812 3.953 -4 1 89.56 69 ARG B CA 1
ATOM 3573 C C . ARG B 1 69 ? 18.562 3.418 -2.594 1 89.56 69 ARG B C 1
ATOM 3575 O O . ARG B 1 69 ? 19.328 3.689 -1.673 1 89.56 69 ARG B O 1
ATOM 3582 N N . GLY B 1 70 ? 17.516 2.641 -2.41 1 88.69 70 GLY B N 1
ATOM 3583 C CA . GLY B 1 70 ? 17.219 2.104 -1.095 1 88.69 70 GLY B CA 1
ATOM 3584 C C . GLY B 1 70 ? 16.156 2.904 -0.356 1 88.69 70 GLY B C 1
ATOM 3585 O O . GLY B 1 70 ? 15.812 4.016 -0.767 1 88.69 70 GLY B O 1
ATOM 3586 N N . ILE B 1 71 ? 15.703 2.348 0.653 1 93.94 71 ILE B N 1
ATOM 3587 C CA . ILE B 1 71 ? 14.695 2.936 1.531 1 93.94 71 ILE B CA 1
ATOM 3588 C C . ILE B 1 71 ? 15.25 3.041 2.951 1 93.94 71 ILE B C 1
ATOM 3590 O O . ILE B 1 71 ? 15.102 2.113 3.75 1 93.94 71 ILE B O 1
ATOM 3594 N N . PRO B 1 72 ? 15.867 4.188 3.223 1 94 72 PRO B N 1
ATOM 3595 C CA . PRO B 1 72 ? 16.469 4.324 4.551 1 94 72 PRO B CA 1
ATOM 3596 C C . PRO B 1 72 ? 15.453 4.219 5.68 1 94 72 PRO B C 1
ATOM 3598 O O . PRO B 1 72 ? 14.445 4.93 5.672 1 94 72 PRO B O 1
ATOM 3601 N N . PRO B 1 73 ? 15.711 3.41 6.68 1 93.56 73 PRO B N 1
ATOM 3602 C CA . PRO B 1 73 ? 14.758 3.207 7.773 1 93.56 73 PRO B CA 1
ATOM 3603 C C . PRO B 1 73 ? 14.461 4.492 8.539 1 93.56 73 PRO B C 1
ATOM 3605 O O . PRO B 1 73 ? 13.352 4.668 9.047 1 93.56 73 PRO B O 1
ATOM 3608 N N . LYS B 1 74 ? 15.477 5.383 8.609 1 94.81 74 LYS B N 1
ATOM 3609 C CA . LYS B 1 74 ? 15.273 6.656 9.297 1 94.81 74 LYS B CA 1
ATOM 3610 C C . LYS B 1 74 ? 14.156 7.465 8.641 1 94.81 74 LYS B C 1
ATOM 3612 O O . LYS B 1 74 ? 13.352 8.086 9.336 1 94.81 74 LYS B O 1
ATOM 3617 N N . VAL B 1 75 ? 14.156 7.465 7.348 1 96.69 75 VAL B N 1
ATOM 3618 C CA . VAL B 1 75 ? 13.156 8.227 6.602 1 96.69 75 VAL B CA 1
ATOM 3619 C C . VAL B 1 75 ? 11.797 7.539 6.719 1 96.69 75 VAL B C 1
ATOM 3621 O O . VAL B 1 75 ? 10.766 8.203 6.863 1 96.69 75 VAL B O 1
ATOM 3624 N N . VAL B 1 76 ? 11.773 6.172 6.684 1 96.81 76 VAL B N 1
ATOM 3625 C CA . VAL B 1 76 ? 10.547 5.402 6.879 1 96.81 76 VAL B CA 1
ATOM 3626 C C . VAL B 1 76 ? 9.945 5.73 8.242 1 96.81 76 VAL B C 1
ATOM 3628 O O . VAL B 1 76 ? 8.734 5.883 8.375 1 96.81 76 VAL B O 1
ATOM 3631 N N . PHE B 1 77 ? 10.812 5.887 9.25 1 97 77 PHE B N 1
ATOM 3632 C CA . PHE B 1 77 ? 10.383 6.23 10.602 1 97 77 PHE B CA 1
ATOM 3633 C C . PHE B 1 77 ? 9.672 7.574 10.625 1 97 77 PHE B C 1
ATOM 3635 O O . PHE B 1 77 ? 8.648 7.734 11.289 1 97 77 PHE B O 1
ATOM 3642 N N . GLY B 1 78 ? 10.195 8.562 9.898 1 97.5 78 GLY B N 1
ATOM 3643 C CA . GLY B 1 78 ? 9.523 9.844 9.766 1 97.5 78 GLY B CA 1
ATOM 3644 C C . GLY B 1 78 ? 8.117 9.719 9.219 1 97.5 78 GLY B C 1
ATOM 3645 O O . GLY B 1 78 ? 7.203 10.422 9.672 1 97.5 78 GLY B O 1
ATOM 3646 N N . GLY B 1 79 ? 7.938 8.852 8.281 1 98.06 79 GLY B N 1
ATOM 3647 C CA . GLY B 1 79 ? 6.613 8.594 7.738 1 98.06 79 GLY B CA 1
ATOM 3648 C C . GLY B 1 79 ? 5.66 7.992 8.75 1 98.06 79 GLY B C 1
ATOM 3649 O O . GLY B 1 79 ? 4.48 8.352 8.797 1 98.06 79 GLY B O 1
ATOM 3650 N N . CYS B 1 80 ? 6.172 7.082 9.578 1 97.75 80 CYS B N 1
ATOM 3651 C CA . CYS B 1 80 ? 5.348 6.492 10.625 1 97.75 80 CYS B CA 1
ATOM 3652 C C . CYS B 1 80 ? 4.852 7.555 11.594 1 97.75 80 CYS B C 1
ATOM 3654 O O . CYS B 1 80 ? 3.693 7.527 12.016 1 97.75 80 CYS B O 1
ATOM 3656 N N . LEU B 1 81 ? 5.738 8.516 11.906 1 97.62 81 LEU B N 1
ATOM 3657 C CA . LEU B 1 81 ? 5.352 9.602 12.797 1 97.62 81 LEU B CA 1
ATOM 3658 C C . LEU B 1 81 ? 4.215 10.422 12.203 1 97.62 81 LEU B C 1
ATOM 3660 O O . LEU B 1 81 ? 3.277 10.797 12.906 1 97.62 81 LEU B O 1
ATOM 3664 N N . TRP B 1 82 ? 4.301 10.672 10.914 1 97.31 82 TRP B N 1
ATOM 3665 C CA . TRP B 1 82 ? 3.283 11.469 10.234 1 97.31 82 TRP B CA 1
ATOM 3666 C C . TRP B 1 82 ? 1.939 10.742 10.234 1 97.31 82 TRP B C 1
ATOM 3668 O O . TRP B 1 82 ? 0.9 11.352 10.5 1 97.31 82 TRP B O 1
ATOM 3678 N N . ALA B 1 83 ? 1.967 9.453 10.008 1 96.75 83 ALA B N 1
ATOM 3679 C CA . ALA B 1 83 ? 0.738 8.664 10.008 1 96.75 83 ALA B CA 1
ATOM 3680 C C . ALA B 1 83 ? 0.109 8.633 11.398 1 96.75 83 ALA B C 1
ATOM 3682 O O . ALA B 1 83 ? -1.114 8.703 11.539 1 96.75 83 ALA B O 1
ATOM 3683 N N . LEU B 1 84 ? 0.936 8.477 12.422 1 95.88 84 LEU B N 1
ATOM 3684 C CA . LEU B 1 84 ? 0.446 8.469 13.797 1 95.88 84 LEU B CA 1
ATOM 3685 C C . LEU B 1 84 ? -0.188 9.805 14.156 1 95.88 84 LEU B C 1
ATOM 3687 O O . LEU B 1 84 ? -1.21 9.852 14.844 1 95.88 84 LEU B O 1
ATOM 3691 N N . SER B 1 85 ? 0.462 10.82 13.727 1 95.69 85 SER B N 1
ATOM 3692 C CA . SER B 1 85 ? -0.1 12.148 13.953 1 95.69 85 SER B CA 1
ATOM 3693 C C . SER B 1 85 ? -1.468 12.289 13.289 1 95.69 85 SER B C 1
ATOM 3695 O O . SER B 1 85 ? -2.43 12.719 13.93 1 95.69 85 SER B O 1
ATOM 3697 N N . ASN B 1 86 ? -1.576 11.914 12.039 1 91.25 86 ASN B N 1
ATOM 3698 C CA . ASN B 1 86 ? -2.836 11.969 11.305 1 91.25 86 ASN B CA 1
ATOM 3699 C C . ASN B 1 86 ? -3.924 11.156 12 1 91.25 86 ASN B C 1
ATOM 3701 O O . ASN B 1 86 ? -5.078 11.578 12.062 1 91.25 86 ASN B O 1
ATOM 3705 N N . PHE B 1 87 ? -3.543 10.055 12.461 1 92.12 87 PHE B N 1
ATOM 3706 C CA . PHE B 1 87 ? -4.508 9.203 13.148 1 92.12 87 PHE B CA 1
ATOM 3707 C C . PHE B 1 87 ? -4.984 9.859 14.438 1 92.12 87 PHE B C 1
ATOM 3709 O O . PHE B 1 87 ? -6.172 9.805 14.766 1 92.12 87 PHE B O 1
ATOM 3716 N N . ALA B 1 88 ? -4.09 10.453 15.188 1 91.38 88 ALA B N 1
ATOM 3717 C CA . ALA B 1 88 ? -4.406 11.062 16.484 1 91.38 88 ALA B CA 1
ATOM 3718 C C . ALA B 1 88 ? -5.344 12.25 16.312 1 91.38 88 ALA B C 1
ATOM 3720 O O . ALA B 1 88 ? -6.035 12.641 17.266 1 91.38 88 ALA B O 1
ATOM 3721 N N . VAL B 1 89 ? -5.387 12.836 15.164 1 88 89 VAL B N 1
ATOM 3722 C CA . VAL B 1 89 ? -6.25 13.984 14.906 1 88 89 VAL B CA 1
ATOM 3723 C C . VAL B 1 89 ? -7.711 13.547 14.914 1 88 89 VAL B C 1
ATOM 3725 O O . VAL B 1 89 ? -8.594 14.328 15.273 1 88 89 VAL B O 1
ATOM 3728 N N . LEU B 1 90 ? -7.926 12.273 14.609 1 83.69 90 LEU B N 1
ATOM 3729 C CA . LEU B 1 90 ? -9.297 11.781 14.531 1 83.69 90 LEU B CA 1
ATOM 3730 C C . LEU B 1 90 ? -9.953 11.805 15.906 1 83.69 90 LEU B C 1
ATOM 3732 O O . LEU B 1 90 ? -10.961 12.492 16.109 1 83.69 90 LEU B O 1
ATOM 3736 N N . PRO B 1 91 ? -9.414 11.141 16.906 1 83.5 91 PRO B N 1
ATOM 3737 C CA . PRO B 1 91 ? -10.023 11.227 18.234 1 83.5 91 PRO B CA 1
ATOM 3738 C C . PRO B 1 91 ? -9.953 12.625 18.828 1 83.5 91 PRO B C 1
ATOM 3740 O O . PRO B 1 91 ? -10.82 13.016 19.609 1 83.5 91 PRO B O 1
ATOM 3743 N N . LEU B 1 92 ? -8.945 13.367 18.438 1 87.06 92 LEU B N 1
ATOM 3744 C CA . LEU B 1 92 ? -8.797 14.742 18.906 1 87.06 92 LEU B CA 1
ATOM 3745 C C . LEU B 1 92 ? -10.008 15.586 18.5 1 87.06 92 LEU B C 1
ATOM 3747 O O . LEU B 1 92 ? -10.57 16.297 19.344 1 87.06 92 LEU B O 1
ATOM 3751 N N . VAL B 1 93 ? -10.383 15.461 17.312 1 77.94 93 VAL B N 1
ATOM 3752 C CA . VAL B 1 93 ? -11.492 16.25 16.797 1 77.94 93 VAL B CA 1
ATOM 3753 C C . VAL B 1 93 ? -12.805 15.766 17.406 1 77.94 93 VAL B C 1
ATOM 3755 O O . VAL B 1 93 ? -13.719 16.547 17.625 1 77.94 93 VAL B O 1
ATOM 3758 N N . LYS B 1 94 ? -12.844 14.5 17.734 1 75.94 94 LYS B N 1
ATOM 3759 C CA . LYS B 1 94 ? -14.023 13.953 18.391 1 75.94 94 LYS B CA 1
ATOM 3760 C C . LYS B 1 94 ? -14.164 14.492 19.812 1 75.94 94 LYS B C 1
ATOM 3762 O O . LYS B 1 94 ? -15.273 14.734 20.281 1 75.94 94 LYS B O 1
ATOM 3767 N N . LEU B 1 95 ? -13.078 14.742 20.406 1 80.06 95 LEU B N 1
ATOM 3768 C CA . LEU B 1 95 ? -13.086 15.156 21.812 1 80.06 95 LEU B CA 1
ATOM 3769 C C . LEU B 1 95 ? -13.25 16.672 21.922 1 80.06 95 LEU B C 1
ATOM 3771 O O . LEU B 1 95 ? -14.008 17.141 22.781 1 80.06 95 LEU B O 1
ATOM 3775 N N . LEU B 1 96 ? -12.633 17.438 21.078 1 81.88 96 LEU B N 1
ATOM 3776 C CA . LEU B 1 96 ? -12.578 18.891 21.266 1 81.88 96 LEU B CA 1
ATOM 3777 C C . LEU B 1 96 ? -13.375 19.594 20.172 1 81.88 96 LEU B C 1
ATOM 3779 O O . LEU B 1 96 ? -13.625 20.797 20.266 1 81.88 96 LEU B O 1
ATOM 3783 N N . GLY B 1 97 ? -13.805 18.812 19.188 1 72 97 GLY B N 1
ATOM 3784 C CA . GLY B 1 97 ? -14.43 19.453 18.031 1 72 97 GLY B CA 1
ATOM 3785 C C . GLY B 1 97 ? -13.438 19.844 16.953 1 72 97 GLY B C 1
ATOM 3786 O O . GLY B 1 97 ? -12.234 19.922 17.219 1 72 97 GLY B O 1
ATOM 3787 N N . ILE B 1 98 ? -13.844 20.188 15.828 1 70.06 98 ILE B N 1
ATOM 3788 C CA . ILE B 1 98 ? -13.008 20.469 14.664 1 70.06 98 ILE B CA 1
ATOM 3789 C C . ILE B 1 98 ? -12.312 21.812 14.836 1 70.06 98 ILE B C 1
ATOM 3791 O O . ILE B 1 98 ? -11.109 21.938 14.586 1 70.06 98 ILE B O 1
ATOM 3795 N N . GLY B 1 99 ? -13.062 22.828 15.242 1 70.94 99 GLY B N 1
ATOM 3796 C CA . GLY B 1 99 ? -12.492 24.156 15.383 1 70.94 99 GLY B CA 1
ATOM 3797 C C . GLY B 1 99 ? -11.336 24.203 16.359 1 70.94 99 GLY B C 1
ATOM 3798 O O . GLY B 1 99 ? -10.188 24.438 15.977 1 70.94 99 GLY B O 1
ATOM 3799 N N . LEU B 1 100 ? -11.641 23.859 17.531 1 77.81 100 LEU B N 1
ATOM 3800 C CA . LEU B 1 100 ? -10.633 23.922 18.594 1 77.81 100 LEU B CA 1
ATOM 3801 C C . LEU B 1 100 ? -9.57 22.844 18.406 1 77.81 100 LEU B C 1
ATOM 3803 O O . LEU B 1 100 ? -8.375 23.109 18.578 1 77.81 100 LEU B O 1
ATOM 3807 N N . GLY B 1 101 ? -9.961 21.672 18.078 1 81.19 101 GLY B N 1
ATOM 3808 C CA . GLY B 1 101 ? -9.031 20.578 17.891 1 81.19 101 GLY B CA 1
ATOM 3809 C C . GLY B 1 101 ? -7.984 20.844 16.844 1 81.19 101 GLY B C 1
ATOM 3810 O O . GLY B 1 101 ? -6.785 20.688 17.094 1 81.19 101 GLY B O 1
ATOM 3811 N N . PHE B 1 102 ? -8.344 21.359 15.773 1 78.31 102 PHE B N 1
ATOM 3812 C CA . PHE B 1 102 ? -7.418 21.625 14.672 1 78.31 102 PHE B CA 1
ATOM 3813 C C . PHE B 1 102 ? -6.527 22.812 14.977 1 78.31 102 PHE B C 1
ATOM 3815 O O . PHE B 1 102 ? -5.352 22.828 14.609 1 78.31 102 PHE B O 1
ATOM 3822 N N . SER B 1 103 ? -7.203 23.766 15.562 1 79.12 103 SER B N 1
ATOM 3823 C CA . SER B 1 103 ? -6.41 24.938 15.891 1 79.12 103 SER B CA 1
ATOM 3824 C C . SER B 1 103 ? -5.27 24.594 16.844 1 79.12 103 SER B C 1
ATOM 3826 O O . SER B 1 103 ? -4.129 25 16.641 1 79.12 103 SER B O 1
ATOM 3828 N N . LEU B 1 104 ? -5.609 23.797 17.844 1 85.31 104 LEU B N 1
ATOM 3829 C CA . LEU B 1 104 ? -4.582 23.391 18.797 1 85.31 104 LEU B CA 1
ATOM 3830 C C . LEU B 1 104 ? -3.529 22.516 18.141 1 85.31 104 LEU B C 1
ATOM 3832 O O . LEU B 1 104 ? -2.338 22.641 18.438 1 85.31 104 LEU B O 1
ATOM 3836 N N . TYR B 1 105 ? -3.996 21.688 17.297 1 89.25 105 TYR B N 1
ATOM 3837 C CA . TYR B 1 105 ? -3.104 20.828 16.531 1 89.25 105 TYR B CA 1
ATOM 3838 C C . TYR B 1 105 ? -2.127 21.641 15.695 1 89.25 105 TYR B C 1
ATOM 3840 O O . TYR B 1 105 ? -0.919 21.391 15.727 1 89.25 105 TYR B O 1
ATOM 3848 N N . HIS B 1 106 ? -2.605 22.625 15 1 85.75 106 HIS B N 1
ATOM 3849 C CA . HIS B 1 106 ? -1.77 23.422 14.125 1 85.75 106 HIS B CA 1
ATOM 3850 C C . HIS B 1 106 ? -0.851 24.344 14.922 1 85.75 106 HIS B C 1
ATOM 3852 O O . HIS B 1 106 ? 0.278 24.609 14.508 1 85.75 106 HIS B O 1
ATOM 3858 N N . PHE B 1 107 ? -1.455 24.797 15.992 1 86.62 107 PHE B N 1
ATOM 3859 C CA . PHE B 1 107 ? -0.665 25.609 16.906 1 86.62 107 PHE B CA 1
ATOM 3860 C C . PHE B 1 107 ? 0.579 24.859 17.359 1 86.62 107 PHE B C 1
ATOM 3862 O O . PHE B 1 107 ? 1.695 25.375 17.25 1 86.62 107 PHE B O 1
ATOM 3869 N N . GLN B 1 108 ? 0.354 23.703 17.828 1 91.38 108 GLN B N 1
ATOM 3870 C CA . GLN B 1 108 ? 1.443 22.875 18.344 1 91.38 108 GLN B CA 1
ATOM 3871 C C . GLN B 1 108 ? 2.395 22.453 17.234 1 91.38 108 GLN B C 1
ATOM 3873 O O . GLN B 1 108 ? 3.613 22.469 17.406 1 91.38 108 GLN B O 1
ATOM 3878 N N . ASN B 1 109 ? 1.879 22.094 16.125 1 93.31 109 ASN B N 1
ATOM 3879 C CA . ASN B 1 109 ? 2.668 21.719 14.953 1 93.31 109 ASN B CA 1
ATOM 3880 C C . ASN B 1 109 ? 3.609 22.828 14.516 1 93.31 109 ASN B C 1
ATOM 3882 O O . ASN B 1 109 ? 4.789 22.594 14.266 1 93.31 109 ASN B O 1
ATOM 3886 N N . MET B 1 110 ? 3.135 24.031 14.539 1 89.56 110 MET B N 1
ATOM 3887 C CA . MET B 1 110 ? 3.908 25.188 14.102 1 89.56 110 MET B CA 1
ATOM 3888 C C . MET B 1 110 ? 5.016 25.516 15.102 1 89.56 110 MET B C 1
ATOM 3890 O O . MET B 1 110 ? 6.156 25.766 14.711 1 89.56 110 MET B O 1
ATOM 3894 N N . ILE B 1 111 ? 4.652 25.453 16.328 1 92 111 ILE B N 1
ATOM 3895 C CA . ILE B 1 111 ? 5.625 25.766 17.359 1 92 111 ILE B CA 1
ATOM 3896 C C . ILE B 1 111 ? 6.781 24.781 17.312 1 92 111 ILE B C 1
ATOM 3898 O O . ILE B 1 111 ? 7.949 25.172 17.281 1 92 111 ILE B O 1
ATOM 3902 N N . VAL B 1 112 ? 6.441 23.547 17.281 1 95.12 112 VAL B N 1
ATOM 3903 C CA . VAL B 1 112 ? 7.465 22.516 17.328 1 95.12 112 VAL B CA 1
ATOM 3904 C C . VAL B 1 112 ? 8.328 22.578 16.062 1 95.12 112 VAL B C 1
ATOM 3906 O O . VAL B 1 112 ? 9.555 22.547 16.141 1 95.12 112 VAL B O 1
ATOM 3909 N N . GLY B 1 113 ? 7.703 22.703 14.945 1 93.75 113 GLY B N 1
ATOM 3910 C CA . GLY B 1 113 ? 8.453 22.812 13.703 1 93.75 113 GLY B CA 1
ATOM 3911 C C . GLY B 1 113 ? 9.398 24 13.672 1 93.75 113 GLY B C 1
ATOM 3912 O O . GLY B 1 113 ? 10.562 23.859 13.281 1 93.75 113 GLY B O 1
ATOM 3913 N N . TYR B 1 114 ? 8.875 25.125 14.109 1 92.75 114 TYR B N 1
ATOM 3914 C CA . TYR B 1 114 ? 9.695 26.328 14.109 1 92.75 114 TYR B CA 1
ATOM 3915 C C . TYR B 1 114 ? 10.867 26.188 15.07 1 92.75 114 TYR B C 1
ATOM 3917 O O . TYR B 1 114 ? 12.008 26.516 14.734 1 92.75 114 TYR B O 1
ATOM 3925 N N . VAL B 1 115 ? 10.602 25.719 16.281 1 94.25 115 VAL B N 1
ATOM 3926 C CA . VAL B 1 115 ? 11.633 25.625 17.312 1 94.25 115 VAL B CA 1
ATOM 3927 C C . VAL B 1 115 ? 12.711 24.625 16.859 1 94.25 115 VAL B C 1
ATOM 3929 O O . VAL B 1 115 ? 13.906 24.859 17.062 1 94.25 115 VAL B O 1
ATOM 3932 N N . VAL B 1 116 ? 12.312 23.594 16.25 1 95.25 116 VAL B N 1
ATOM 3933 C CA . VAL B 1 116 ? 13.25 22.594 15.758 1 95.25 116 VAL B CA 1
ATOM 3934 C C . VAL B 1 116 ? 14.188 23.234 14.727 1 95.25 116 VAL B C 1
ATOM 3936 O O . VAL B 1 116 ? 15.406 23.062 14.797 1 95.25 116 VAL B O 1
ATOM 3939 N N . GLY B 1 117 ? 13.664 24 13.852 1 92.19 117 GLY B N 1
ATOM 3940 C CA . GLY B 1 117 ? 14.469 24.672 12.836 1 92.19 117 GLY B CA 1
ATOM 3941 C C . GLY B 1 117 ? 15.25 25.844 13.383 1 92.19 117 GLY B C 1
ATOM 3942 O O . GLY B 1 117 ? 16.406 26.062 13 1 92.19 117 GLY B O 1
ATOM 3943 N N . ARG B 1 118 ? 14.625 26.562 14.273 1 92.31 118 ARG B N 1
ATOM 3944 C CA . ARG B 1 118 ? 15.211 27.766 14.859 1 92.31 118 ARG B CA 1
ATOM 3945 C C . ARG B 1 118 ? 16.453 27.422 15.688 1 92.31 118 ARG B C 1
ATOM 3947 O O . ARG B 1 118 ? 17.469 28.094 15.594 1 92.31 118 ARG B O 1
ATOM 3954 N N . LYS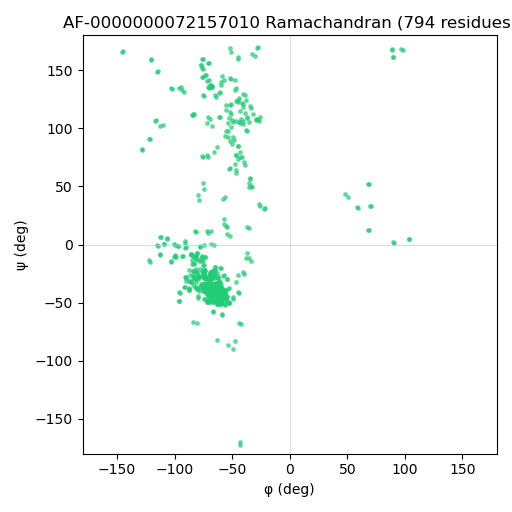 B 1 119 ? 16.375 26.375 16.469 1 94.31 119 LYS B N 1
ATOM 3955 C CA . LYS B 1 119 ? 17.438 26.016 17.406 1 94.31 119 LYS B CA 1
ATOM 3956 C C . LYS B 1 119 ? 18.328 24.922 16.844 1 94.31 119 LYS B C 1
ATOM 3958 O O . LYS B 1 119 ? 19.359 24.594 17.406 1 94.31 119 LYS B O 1
ATOM 3963 N N . GLY B 1 120 ? 17.891 24.344 15.766 1 94 120 GLY B N 1
ATOM 3964 C CA . GLY B 1 120 ? 18.656 23.25 15.195 1 94 120 GLY B CA 1
ATOM 3965 C C . GLY B 1 120 ? 18.641 22 16.062 1 94 120 GLY B C 1
ATOM 3966 O O . GLY B 1 120 ? 19.688 21.438 16.375 1 94 120 GLY B O 1
ATOM 3967 N N . LEU B 1 121 ? 17.484 21.609 16.406 1 94.38 121 LEU B N 1
ATOM 3968 C CA . LEU B 1 121 ? 17.344 20.438 17.25 1 94.38 121 LEU B CA 1
ATOM 3969 C C . LEU B 1 121 ? 17.547 19.156 16.453 1 94.38 121 LEU B C 1
ATOM 3971 O O . LEU B 1 121 ? 17.375 19.156 15.234 1 94.38 121 LEU B O 1
ATOM 3975 N N . PHE B 1 122 ? 17.984 17.969 17.062 1 94.31 122 PHE B N 1
ATOM 3976 C CA . PHE B 1 122 ? 18.156 16.625 16.531 1 94.31 122 PHE B CA 1
ATOM 3977 C C . PHE B 1 122 ? 19.297 16.578 15.531 1 94.31 122 PHE B C 1
ATOM 3979 O O . PHE B 1 122 ? 19.391 15.656 14.719 1 94.31 122 PHE B O 1
ATOM 3986 N N . GLY B 1 123 ? 20.109 17.625 15.477 1 91.69 123 GLY B N 1
ATOM 3987 C CA . GLY B 1 123 ? 21.266 17.625 14.594 1 91.69 123 GLY B CA 1
ATOM 3988 C C . GLY B 1 123 ? 21.062 18.469 13.352 1 91.69 123 GLY B C 1
ATOM 3989 O O . GLY B 1 123 ? 21.922 18.5 12.469 1 91.69 123 GLY B O 1
ATOM 3990 N N . LEU B 1 124 ? 19.969 19.172 13.227 1 93.12 124 LEU B N 1
ATOM 3991 C CA . LEU B 1 124 ? 19.719 20.094 12.109 1 93.12 124 LEU B CA 1
ATOM 3992 C C . LEU B 1 124 ? 20.516 21.375 12.281 1 93.12 124 LEU B C 1
ATOM 3994 O O . LEU B 1 124 ? 20.859 21.75 13.406 1 93.12 124 LEU B O 1
ATOM 3998 N N . PRO B 1 125 ? 20.859 21.984 11.195 1 90.88 125 PRO B N 1
ATOM 3999 C CA . PRO B 1 125 ? 21.469 23.312 11.32 1 90.88 125 PRO B CA 1
ATOM 4000 C C . PRO B 1 125 ? 20.484 24.359 11.836 1 90.88 125 PRO B C 1
ATOM 4002 O O . PRO B 1 125 ? 19.359 24.422 11.375 1 90.88 125 PRO B O 1
ATOM 4005 N N . ALA B 1 126 ? 20.969 25.141 12.766 1 91.81 126 ALA B N 1
ATOM 4006 C CA . ALA B 1 126 ? 20.141 26.219 13.32 1 91.81 126 ALA B CA 1
ATOM 4007 C C . ALA B 1 126 ? 19.922 27.328 12.297 1 91.81 126 ALA B C 1
ATOM 4009 O O . ALA B 1 126 ? 20.734 27.5 11.383 1 91.81 126 ALA B O 1
ATOM 4010 N N . LEU B 1 127 ? 18.797 28.047 12.539 1 91.19 127 LEU B N 1
ATOM 4011 C CA . LEU B 1 127 ? 18.484 29.188 11.688 1 91.19 127 LEU B CA 1
ATOM 4012 C C . LEU B 1 127 ? 19.531 30.281 11.828 1 91.19 127 LEU B C 1
ATOM 4014 O O . LEU B 1 127 ? 19.922 30.625 12.945 1 91.19 127 LEU B O 1
ATOM 4018 N N . GLN B 1 128 ? 20.047 30.688 10.68 1 89.25 128 GLN B N 1
ATOM 4019 C CA . GLN B 1 128 ? 21.062 31.734 10.688 1 89.25 128 GLN B CA 1
ATOM 4020 C C . GLN B 1 128 ? 20.453 33.125 10.477 1 89.25 128 GLN B C 1
ATOM 4022 O O . GLN B 1 128 ? 19.562 33.281 9.648 1 89.25 128 GLN B O 1
ATOM 4027 N N . PRO B 1 129 ? 20.906 34.062 11.281 1 87.5 129 PRO B N 1
ATOM 4028 C CA . PRO B 1 129 ? 20.375 35.406 11.148 1 87.5 129 PRO B CA 1
ATOM 4029 C C . PRO B 1 129 ? 20.859 36.125 9.867 1 87.5 129 PRO B C 1
ATOM 4031 O O . PRO B 1 129 ? 21.984 35.906 9.43 1 87.5 129 PRO B O 1
ATOM 4034 N N . ALA B 1 130 ? 19.938 36.875 9.25 1 83.31 130 ALA B N 1
ATOM 4035 C CA . ALA B 1 130 ? 20.328 37.688 8.109 1 83.31 130 ALA B CA 1
ATOM 4036 C C . ALA B 1 130 ? 21.359 38.75 8.516 1 83.31 130 ALA B C 1
ATOM 4038 O O . ALA B 1 130 ? 22.281 39.031 7.766 1 83.31 130 ALA B O 1
ATOM 4039 N N . PHE B 1 131 ? 21.219 39.375 9.594 1 83.69 131 PHE B N 1
ATOM 4040 C CA . PHE B 1 131 ? 22.141 40.281 10.227 1 83.69 131 PHE B CA 1
ATOM 4041 C C . PHE B 1 131 ? 22.078 40.156 11.742 1 83.69 131 PHE B C 1
ATOM 4043 O O . PHE B 1 131 ? 21.188 39.5 12.281 1 83.69 131 PHE B O 1
ATOM 4050 N N . ASP B 1 132 ? 23.031 40.719 12.391 1 85.62 132 ASP B N 1
ATOM 4051 C CA . ASP B 1 132 ? 23.125 40.594 13.844 1 85.62 132 ASP B CA 1
ATOM 4052 C C . ASP B 1 132 ? 21.812 40.969 14.516 1 85.62 132 ASP B C 1
ATOM 4054 O O . ASP B 1 132 ? 21.312 42.094 14.305 1 85.62 132 ASP B O 1
ATOM 4058 N N . GLY B 1 133 ? 21.188 40.125 15.227 1 85.69 133 GLY B N 1
ATOM 4059 C CA . GLY B 1 133 ? 19.984 40.406 16 1 85.69 133 GLY B CA 1
ATOM 4060 C C . GLY B 1 133 ? 18.703 40.188 15.227 1 85.69 133 GLY B C 1
ATOM 4061 O O . GLY B 1 133 ? 17.609 40.344 15.758 1 85.69 133 GLY B O 1
ATOM 4062 N N . SER B 1 134 ? 18.828 39.75 14.039 1 88.19 134 SER B N 1
ATOM 4063 C CA . SER B 1 134 ? 17.656 39.656 13.172 1 88.19 134 SER B CA 1
ATOM 4064 C C . SER B 1 134 ? 16.781 38.469 13.555 1 88.19 134 SER B C 1
ATOM 4066 O O . SER B 1 134 ? 15.617 38.406 13.18 1 88.19 134 SER B O 1
ATOM 4068 N N . LEU B 1 135 ? 17.297 37.562 14.367 1 90 135 LEU B N 1
ATOM 4069 C CA . LEU B 1 135 ? 16.547 36.375 14.719 1 90 135 LEU B CA 1
ATOM 4070 C C . LEU B 1 135 ? 15.352 36.719 15.602 1 90 135 LEU B C 1
ATOM 4072 O O . LEU B 1 135 ? 14.375 35.969 15.633 1 90 135 LEU B O 1
ATOM 4076 N N . ILE B 1 136 ? 15.438 37.844 16.312 1 91.31 136 ILE B N 1
ATOM 4077 C CA . ILE B 1 136 ? 14.312 38.281 17.125 1 91.31 136 ILE B CA 1
ATOM 4078 C C . ILE B 1 136 ? 13.086 38.5 16.25 1 91.31 136 ILE B C 1
ATOM 4080 O O . ILE B 1 136 ? 11.961 38.219 16.672 1 91.31 136 ILE B O 1
ATOM 4084 N N . PHE B 1 137 ? 13.266 39 15.109 1 89.31 137 PHE B N 1
ATOM 4085 C CA . PHE B 1 137 ? 12.156 39.219 14.188 1 89.31 137 PHE B CA 1
ATOM 4086 C C . PHE B 1 137 ? 11.57 37.906 13.703 1 89.31 137 PHE B C 1
ATOM 4088 O O . PHE B 1 137 ? 10.367 37.812 13.461 1 89.31 137 PHE B O 1
ATOM 4095 N N . CYS B 1 138 ? 12.398 36.906 13.633 1 88.88 138 CYS B N 1
ATOM 4096 C CA . CYS B 1 138 ? 11.914 35.594 13.273 1 88.88 138 CYS B CA 1
ATOM 4097 C C . CYS B 1 138 ? 11.078 35 14.398 1 88.88 138 CYS B C 1
ATOM 4099 O O . CYS B 1 138 ? 10.078 34.312 14.148 1 88.88 138 CYS B O 1
ATOM 4101 N N . ASP B 1 139 ? 11.484 35.25 15.609 1 92 139 ASP B N 1
ATOM 4102 C CA . ASP B 1 139 ? 10.695 34.781 16.75 1 92 139 ASP B CA 1
ATOM 4103 C C . ASP B 1 139 ? 9.359 35.5 16.828 1 92 139 ASP B C 1
ATOM 4105 O O . ASP B 1 139 ? 8.344 34.906 17.188 1 92 139 ASP B O 1
ATOM 4109 N N . VAL B 1 140 ? 9.352 36.75 16.469 1 92.06 140 VAL B N 1
ATOM 4110 C CA . VAL B 1 140 ? 8.125 37.531 16.453 1 92.06 140 VAL B CA 1
ATOM 4111 C C . VAL B 1 140 ? 7.176 37 15.398 1 92.06 140 VAL B C 1
ATOM 4113 O O . VAL B 1 140 ? 5.957 37 15.586 1 92.06 140 VAL B O 1
ATOM 4116 N N . GLU B 1 141 ? 7.773 36.594 14.305 1 88.81 141 GLU B N 1
ATOM 4117 C CA . GLU B 1 141 ? 6.984 35.938 13.258 1 88.81 141 GLU B CA 1
ATOM 4118 C C . GLU B 1 141 ? 6.172 34.781 13.805 1 88.81 141 GLU B C 1
ATOM 4120 O O . GLU B 1 141 ? 4.977 34.656 13.531 1 88.81 141 GLU B O 1
ATOM 4125 N N . CYS B 1 142 ? 6.836 33.938 14.508 1 88.31 142 CYS B N 1
ATOM 4126 C CA . CYS B 1 142 ? 6.168 32.781 15.086 1 88.31 142 CYS B CA 1
ATOM 4127 C C . CYS B 1 142 ? 5.016 33.188 15.984 1 88.31 142 CYS B C 1
ATOM 4129 O O . CYS B 1 142 ? 3.924 32.625 15.914 1 88.31 142 CYS B O 1
ATOM 4131 N N . CYS B 1 143 ? 5.203 34.25 16.75 1 91.38 143 CYS B N 1
ATOM 4132 C CA . CYS B 1 143 ? 4.18 34.75 17.656 1 91.38 143 CYS B CA 1
ATOM 4133 C C . CYS B 1 143 ? 2.994 35.312 16.875 1 91.38 143 CYS B C 1
ATOM 4135 O O . CYS B 1 143 ? 1.84 35.094 17.234 1 91.38 143 CYS B O 1
ATOM 4137 N N . LEU B 1 144 ? 3.268 36.031 15.859 1 91.88 144 LEU B N 1
ATOM 4138 C CA . LEU B 1 144 ? 2.205 36.625 15.039 1 91.88 144 LEU B CA 1
ATOM 4139 C C . LEU B 1 144 ? 1.337 35.531 14.43 1 91.88 144 LEU B C 1
ATOM 4141 O O . LEU B 1 144 ? 0.108 35.625 14.43 1 91.88 144 LEU B O 1
ATOM 4145 N N . ILE B 1 145 ? 1.974 34.5 13.953 1 89.06 145 ILE B N 1
ATOM 4146 C CA . ILE B 1 145 ? 1.245 33.406 13.328 1 89.06 145 ILE B CA 1
ATOM 4147 C C . ILE B 1 145 ? 0.406 32.688 14.383 1 89.06 145 ILE B C 1
ATOM 4149 O O . ILE B 1 145 ? -0.748 32.344 14.133 1 89.06 145 ILE B O 1
ATOM 4153 N N . LEU B 1 146 ? 0.955 32.5 15.578 1 89.62 146 LEU B N 1
ATOM 4154 C CA . LEU B 1 146 ? 0.217 31.844 16.641 1 89.62 146 LEU B CA 1
ATOM 4155 C C . LEU B 1 146 ? -1.008 32.656 17.047 1 89.62 146 LEU B C 1
ATOM 4157 O O . LEU B 1 146 ? -2.084 32.094 17.266 1 89.62 146 LEU B O 1
ATOM 4161 N N . VAL B 1 147 ? -0.863 33.938 17.109 1 89.88 147 VAL B N 1
ATOM 4162 C CA . VAL B 1 147 ? -1.982 34.812 17.422 1 89.88 147 VAL B CA 1
ATOM 4163 C C . VAL B 1 147 ? -3.043 34.719 16.328 1 89.88 147 VAL B C 1
ATOM 4165 O O . VAL B 1 147 ? -4.242 34.75 16.625 1 89.88 147 VAL B O 1
ATOM 4168 N N . SER B 1 148 ? -2.572 34.656 15.133 1 87.31 148 SER B N 1
ATOM 4169 C CA . SER B 1 148 ? -3.502 34.531 14.016 1 87.31 148 SER B CA 1
ATOM 4170 C C . SER B 1 148 ? -4.348 33.25 14.148 1 87.31 148 SER B C 1
ATOM 4172 O O . SER B 1 148 ? -5.523 33.25 13.789 1 87.31 148 SER B O 1
ATOM 4174 N N . PHE B 1 149 ? -3.793 32.156 14.641 1 82.88 149 PHE B N 1
ATOM 4175 C CA . PHE B 1 149 ? -4.543 30.938 14.828 1 82.88 149 PHE B CA 1
ATOM 4176 C C . PHE B 1 149 ? -5.629 31.109 15.883 1 82.88 149 PHE B C 1
ATOM 4178 O O . PHE B 1 149 ? -6.742 30.609 15.734 1 82.88 149 PHE B O 1
ATOM 4185 N N . VAL B 1 150 ? -5.312 31.812 16.922 1 81.31 150 VAL B N 1
ATOM 4186 C CA . VAL B 1 150 ? -6.285 32.094 17.969 1 81.31 150 VAL B CA 1
ATOM 4187 C C . VAL B 1 150 ? -7.422 32.938 17.406 1 81.31 150 VAL B C 1
ATOM 4189 O O . VAL B 1 150 ? -8.586 32.719 17.734 1 81.31 150 VAL B O 1
ATOM 4192 N N . ALA B 1 151 ? -7.074 33.875 16.562 1 82.44 151 ALA B N 1
ATOM 4193 C CA . ALA B 1 151 ? -8.086 34.719 15.938 1 82.44 151 ALA B CA 1
ATOM 4194 C C . ALA B 1 151 ? -9.031 33.875 15.07 1 82.44 151 ALA B C 1
ATOM 4196 O O . ALA B 1 151 ? -10.242 34.125 15.039 1 82.44 151 ALA B O 1
ATOM 4197 N N . LEU B 1 152 ? -8.539 32.969 14.43 1 77.5 152 LEU B N 1
ATOM 4198 C CA . LEU B 1 152 ? -9.336 32.125 13.539 1 77.5 152 LEU B CA 1
ATOM 4199 C C . LEU B 1 152 ? -10.32 31.281 14.336 1 77.5 152 LEU B C 1
ATOM 4201 O O . LEU B 1 152 ? -11.367 30.906 13.82 1 77.5 152 LEU B O 1
ATOM 4205 N N . LEU B 1 153 ? -10.008 30.969 15.578 1 73 153 LEU B N 1
ATOM 4206 C CA . LEU B 1 153 ? -10.938 30.25 16.453 1 73 153 LEU B CA 1
ATOM 4207 C C . LEU B 1 153 ? -12.203 31.078 16.688 1 73 153 LEU B C 1
ATOM 4209 O O . LEU B 1 153 ? -13.289 30.516 16.844 1 73 153 LEU B O 1
ATOM 4213 N N . LEU B 1 154 ? -12.031 32.312 16.734 1 72.62 154 LEU B N 1
ATOM 4214 C CA . LEU B 1 154 ? -13.148 33.219 17.016 1 72.62 154 LEU B CA 1
ATOM 4215 C C . LEU B 1 154 ? -14.062 33.344 15.797 1 72.62 154 LEU B C 1
ATOM 4217 O O . LEU B 1 154 ? -15.219 33.75 15.922 1 72.62 154 LEU B O 1
ATOM 4221 N N . VAL B 1 155 ? -13.539 33.188 14.633 1 68.44 155 VAL B N 1
ATOM 4222 C CA . VAL B 1 155 ? -14.344 33.25 13.422 1 68.44 155 VAL B CA 1
ATOM 4223 C C . VAL B 1 155 ? -15.328 32.062 13.414 1 68.44 155 VAL B C 1
ATOM 4225 O O . VAL B 1 155 ? -16.484 32.219 13.031 1 68.44 155 VAL B O 1
ATOM 4228 N N . GLU B 1 156 ? -15.07 30.906 13.82 1 57.72 156 GLU B N 1
ATOM 4229 C CA . GLU B 1 156 ? -15.883 29.688 13.773 1 57.72 156 GLU B CA 1
ATOM 4230 C C . GLU B 1 156 ? -16.984 29.734 14.828 1 57.72 156 GLU B C 1
ATOM 4232 O O . GLU B 1 156 ? -18.078 29.203 14.609 1 57.72 156 GLU B O 1
ATOM 4237 N N . GLY B 1 157 ? -16.875 30.266 16.031 1 51.31 157 GLY B N 1
ATOM 4238 C CA . GLY B 1 157 ? -17.812 30.297 17.141 1 51.31 157 GLY B CA 1
ATOM 4239 C C . GLY B 1 157 ? -18.953 31.281 16.922 1 51.31 157 GLY B C 1
ATOM 4240 O O . GLY B 1 157 ? -19.984 31.188 17.594 1 51.31 157 GLY B O 1
ATOM 4241 N N . GLY B 1 158 ? -19.031 32.281 16.156 1 45 158 GLY B N 1
ATOM 4242 C CA . GLY B 1 158 ? -20.031 33.312 16.109 1 45 158 GLY B CA 1
ATOM 4243 C C . GLY B 1 158 ? -21.297 32.906 15.367 1 45 158 GLY B C 1
ATOM 4244 O O . GLY B 1 158 ? -22.266 33.688 15.305 1 45 158 GLY B O 1
ATOM 4245 N N . GLY B 1 159 ? -21.453 31.844 14.727 1 41.97 159 GLY B N 1
ATOM 4246 C CA . GLY B 1 159 ? -22.672 31.641 13.961 1 41.97 159 GLY B CA 1
ATOM 4247 C C . GLY B 1 159 ? -23.859 31.25 14.82 1 41.97 159 GLY B C 1
ATOM 4248 O O . GLY B 1 159 ? -24.984 31.172 14.336 1 41.97 159 GLY B O 1
ATOM 4249 N N . GLU B 1 160 ? -23.812 30.719 16.031 1 41.88 160 GLU B N 1
ATOM 4250 C CA . GLU B 1 160 ? -25 30.266 16.75 1 41.88 160 GLU B CA 1
ATOM 4251 C C . GLU B 1 160 ? -25.906 31.438 17.109 1 41.88 160 GLU B C 1
ATOM 4253 O O . GLU B 1 160 ? -27.094 31.234 17.391 1 41.88 160 GLU B O 1
ATOM 4258 N N . LYS B 1 161 ? -25.516 32.531 17.406 1 41.81 161 LYS B N 1
ATOM 4259 C CA . LYS B 1 161 ? -26.391 33.438 18.141 1 41.81 161 LYS B CA 1
ATOM 4260 C C . LYS B 1 161 ? -27.422 34.094 17.203 1 41.81 161 LYS B C 1
ATOM 4262 O O . LYS B 1 161 ? -28.438 34.625 17.672 1 41.81 161 LYS B O 1
ATOM 4267 N N . GLU B 1 162 ? -27.203 34.281 16 1 37.19 162 GLU B N 1
ATOM 4268 C CA . GLU B 1 162 ? -28.172 35.125 15.32 1 37.19 162 GLU B CA 1
ATOM 4269 C C . GLU B 1 162 ? -29.422 34.312 14.93 1 37.19 162 GLU B C 1
ATOM 4271 O O . GLU B 1 162 ? -30.484 34.906 14.695 1 37.19 162 GLU B O 1
ATOM 4276 N N . SER B 1 163 ? -29.328 33 14.68 1 36.25 163 SER B N 1
ATOM 4277 C CA . SER B 1 163 ? -30.547 32.375 14.172 1 36.25 163 SER B CA 1
ATOM 4278 C C . SER B 1 163 ? -31.594 32.219 15.273 1 36.25 163 SER B C 1
ATOM 4280 O O . SER B 1 163 ? -32.781 32.062 14.992 1 36.25 163 SER B O 1
ATOM 4282 N N . ASN B 1 164 ? -31.266 32.188 16.547 1 36.22 164 ASN B N 1
ATOM 4283 C CA . ASN B 1 164 ? -32.312 31.969 17.516 1 36.22 164 ASN B CA 1
ATOM 4284 C C . ASN B 1 164 ? -33.219 33.188 17.672 1 36.22 164 ASN B C 1
ATOM 4286 O O . ASN B 1 164 ? -34.281 33.125 18.281 1 36.22 164 ASN B O 1
ATOM 4290 N N . GLU B 1 165 ? -32.719 34.406 17.438 1 33.38 165 GLU B N 1
ATOM 4291 C CA . GLU B 1 165 ? -33.625 35.469 17.812 1 33.38 165 GLU B CA 1
ATOM 4292 C C . GLU B 1 165 ? -34.781 35.594 16.812 1 33.38 165 GLU B C 1
ATOM 4294 O O . GLU B 1 165 ? -35.812 36.219 17.109 1 33.38 165 GLU B O 1
ATOM 4299 N N . LYS B 1 166 ? -34.438 35.344 15.477 1 39.38 166 LYS B N 1
ATOM 4300 C CA . LYS B 1 166 ? -35.562 35.75 14.641 1 39.38 166 LYS B CA 1
ATOM 4301 C C . LYS B 1 166 ? -36.719 34.719 14.719 1 39.38 166 LYS B C 1
ATOM 4303 O O . LYS B 1 166 ? -37.781 34.938 14.164 1 39.38 166 LYS B O 1
ATOM 4308 N N . ASN B 1 167 ? -36.438 33.5 15.078 1 35.69 167 ASN B N 1
ATOM 4309 C CA . ASN B 1 167 ? -37.562 32.594 14.914 1 35.69 167 ASN B CA 1
ATOM 4310 C C . ASN B 1 167 ? -38.594 32.75 16.047 1 35.69 167 ASN B C 1
ATOM 4312 O O . ASN B 1 167 ? -39.531 31.938 16.172 1 35.69 167 ASN B O 1
ATOM 4316 N N . SER B 1 168 ? -38.312 33.625 16.984 1 33 168 SER B N 1
ATOM 4317 C CA . SER B 1 168 ? -39.375 33.531 17.984 1 33 168 SER B CA 1
ATOM 4318 C C . SER B 1 168 ? -40.719 34 17.422 1 33 168 SER B C 1
ATOM 4320 O O . SER B 1 168 ? -41.75 33.719 18 1 33 168 SER B O 1
ATOM 4322 N N . GLU B 1 169 ? -40.719 35.094 16.625 1 31.94 169 GLU B N 1
ATOM 4323 C CA . GLU B 1 169 ? -42.031 35.656 16.547 1 31.94 169 GLU B CA 1
ATOM 4324 C C . GLU B 1 169 ? -42.906 34.938 15.523 1 31.94 169 GLU B C 1
ATOM 4326 O O . GLU B 1 169 ? -44.031 35.344 15.25 1 31.94 169 GLU B O 1
ATOM 4331 N N . ASN B 1 170 ? -42.375 34.344 14.43 1 31.27 170 ASN B N 1
ATOM 4332 C CA . ASN B 1 170 ? -43.344 34.031 13.398 1 31.27 170 ASN B CA 1
ATOM 4333 C C . ASN B 1 170 ? -44.312 32.938 13.852 1 31.27 170 ASN B C 1
ATOM 4335 O O . ASN B 1 170 ? -43.875 31.875 14.305 1 31.27 170 ASN B O 1
ATOM 4339 N N . THR B 1 171 ? -45.531 33.344 14.242 1 30.45 171 THR B N 1
ATOM 4340 C CA . THR B 1 171 ? -46.812 32.656 14.453 1 30.45 171 THR B CA 1
ATOM 4341 C C . THR B 1 171 ? -47.094 31.656 13.32 1 30.45 171 THR B C 1
ATOM 4343 O O . THR B 1 171 ? -47.219 32.062 12.164 1 30.45 171 THR B O 1
ATOM 4346 N N . HIS B 1 172 ? -46.5 30.5 13.352 1 28.42 172 HIS B N 1
ATOM 4347 C CA . HIS B 1 172 ? -46.719 29.406 12.414 1 28.42 172 HIS B CA 1
ATOM 4348 C C . HIS B 1 172 ? -48.188 29.156 12.18 1 28.42 172 HIS B C 1
ATOM 4350 O O . HIS B 1 172 ? -48.938 28.859 13.125 1 28.42 172 HIS B O 1
ATOM 4356 N N . PRO B 1 173 ? -48.812 30.031 11.367 1 32.16 173 PRO B N 1
ATOM 4357 C CA . PRO B 1 173 ? -50.219 29.641 11.109 1 32.16 173 PRO B CA 1
ATOM 4358 C C . PRO B 1 173 ? -50.375 28.172 10.758 1 32.16 173 PRO B C 1
ATOM 4360 O O . PRO B 1 173 ? -49.438 27.562 10.227 1 32.16 173 PRO B O 1
ATOM 4363 N N . LYS B 1 174 ? -51.312 27.609 11.359 1 29.69 174 LYS B N 1
ATOM 4364 C CA . LYS B 1 174 ? -51.75 26.219 11.273 1 29.69 174 LYS B CA 1
ATOM 4365 C C . LYS B 1 174 ? -51.969 25.797 9.82 1 29.69 174 LYS B C 1
ATOM 4367 O O . LYS B 1 174 ? -52.781 26.406 9.109 1 29.69 174 LYS B O 1
ATOM 4372 N N . PRO B 1 175 ? -50.906 25.281 9.141 1 26.84 175 PRO B N 1
ATOM 4373 C CA . PRO B 1 175 ? -51.094 24.891 7.738 1 26.84 175 PRO B CA 1
ATOM 4374 C C . PRO B 1 175 ? -52.25 23.938 7.527 1 26.84 175 PRO B C 1
ATOM 4376 O O . PRO B 1 175 ? -52.438 23.016 8.328 1 26.84 175 PRO B O 1
ATOM 4379 N N . THR B 1 176 ? -53.406 24.453 7.246 1 24.44 176 THR B N 1
ATOM 4380 C CA . THR B 1 176 ? -54.562 23.703 6.766 1 24.44 176 THR B CA 1
ATOM 4381 C C . THR B 1 176 ? -54.125 22.672 5.715 1 24.44 176 THR B C 1
ATOM 4383 O O . THR B 1 176 ? -53.438 23.016 4.762 1 24.44 176 THR B O 1
ATOM 4386 N N . VAL B 1 177 ? -54.156 21.422 6.121 1 24.81 177 VAL B N 1
ATOM 4387 C CA . VAL B 1 177 ? -53.75 20.141 5.57 1 24.81 177 VAL B CA 1
ATOM 4388 C C . VAL B 1 177 ? -54.438 19.906 4.23 1 24.81 177 VAL B C 1
ATOM 4390 O O . VAL B 1 177 ? -55.188 18.938 4.078 1 24.81 177 VAL B O 1
ATOM 4393 N N . HIS B 1 178 ? -54.969 20.953 3.596 1 23.67 178 HIS B N 1
ATOM 4394 C CA . HIS B 1 178 ? -55.719 20.406 2.477 1 23.67 178 HIS B CA 1
ATOM 4395 C C . HIS B 1 178 ? -54.844 19.516 1.596 1 23.67 178 HIS B C 1
ATOM 4397 O O . HIS B 1 178 ? -53.688 19.828 1.363 1 23.67 178 HIS B O 1
ATOM 4403 N N . GLY B 1 179 ? -55.25 18.219 1.474 1 23.33 179 GLY B N 1
ATOM 4404 C CA . GLY B 1 179 ? -54.688 16.984 0.967 1 23.33 179 GLY B CA 1
ATOM 4405 C C . GLY B 1 179 ? -54.219 17.078 -0.471 1 23.33 179 GLY B C 1
ATOM 4406 O O . GLY B 1 179 ? -54.188 16.078 -1.187 1 23.33 179 GLY B O 1
ATOM 4407 N N . LYS B 1 180 ? -54.062 18.266 -1.001 1 26.11 180 LYS B N 1
ATOM 4408 C CA . LYS B 1 180 ? -53.938 18.094 -2.445 1 26.11 180 LYS B CA 1
ATOM 4409 C C . LYS B 1 180 ? -52.719 17.203 -2.787 1 26.11 180 LYS B C 1
ATOM 4411 O O . LYS B 1 180 ? -51.719 17.234 -2.088 1 26.11 180 LYS B O 1
ATOM 4416 N N . PRO B 1 181 ? -52.969 16.312 -3.738 1 25.56 181 PRO B N 1
ATOM 4417 C CA . PRO B 1 181 ? -52.156 15.188 -4.195 1 25.56 181 PRO B CA 1
ATOM 4418 C C . PRO B 1 181 ? -50.688 15.578 -4.488 1 25.56 181 PRO B C 1
ATOM 4420 O O . PRO B 1 181 ? -50.438 16.641 -5.059 1 25.56 181 PRO B O 1
ATOM 4423 N N . CYS B 1 182 ? -49.844 15.172 -3.59 1 23.3 182 CYS B N 1
ATOM 4424 C CA . CYS B 1 182 ? -48.438 15.508 -3.523 1 23.3 182 CYS B CA 1
ATOM 4425 C C . CYS B 1 182 ? -47.781 15.336 -4.883 1 23.3 182 CYS B C 1
ATOM 4427 O O . CYS B 1 182 ? -47.719 14.219 -5.41 1 23.3 182 CYS B O 1
ATOM 4429 N N . GLN B 1 183 ? -48.188 16.25 -5.793 1 22.72 183 GLN B N 1
ATOM 4430 C CA . GLN B 1 183 ? -47.438 16.188 -7.055 1 22.72 183 GLN B CA 1
ATOM 4431 C C . GLN B 1 183 ? -45.969 15.969 -6.82 1 22.72 183 GLN B C 1
ATOM 4433 O O . GLN B 1 183 ? -45.375 16.578 -5.93 1 22.72 183 GLN B O 1
ATOM 4438 N N . PRO B 1 184 ? -45.438 14.812 -7.348 1 25.7 184 PRO B N 1
ATOM 4439 C CA . PRO B 1 184 ? -44.188 14.133 -7.062 1 25.7 184 PRO B CA 1
ATOM 4440 C C . PRO B 1 184 ? -43 15.086 -7.031 1 25.7 184 PRO B C 1
ATOM 4442 O O . PRO B 1 184 ? -41.906 14.727 -6.551 1 25.7 184 PRO B O 1
ATOM 4445 N N . ASP B 1 185 ? -43.125 16.109 -7.871 1 24.59 185 ASP B N 1
ATOM 4446 C CA . ASP B 1 185 ? -41.906 16.703 -8.414 1 24.59 185 ASP B CA 1
ATOM 4447 C C . ASP B 1 185 ? -41.188 17.547 -7.359 1 24.59 185 ASP B C 1
ATOM 4449 O O . ASP B 1 185 ? -40.094 18.078 -7.613 1 24.59 185 ASP B O 1
ATOM 4453 N N . SER B 1 186 ? -41.938 18.234 -6.469 1 23.67 186 SER B N 1
ATOM 4454 C CA . SER B 1 186 ? -41.312 19.453 -5.957 1 23.67 186 SER B CA 1
ATOM 4455 C C . SER B 1 186 ? -40.25 19.156 -4.926 1 23.67 186 SER B C 1
ATOM 4457 O O . SER B 1 186 ? -40.531 18.672 -3.832 1 23.67 186 SER B O 1
ATOM 4459 N N . TYR B 1 187 ? -39.062 18.688 -5.43 1 25.39 187 TYR B N 1
ATOM 4460 C CA . TYR B 1 187 ? -37.875 18.625 -4.57 1 25.39 187 TYR B CA 1
ATOM 4461 C C . TYR B 1 187 ? -37.812 19.844 -3.652 1 25.39 187 TYR B C 1
ATOM 4463 O O . TYR B 1 187 ? -37.719 20.984 -4.125 1 25.39 187 TYR B O 1
ATOM 4471 N N . GLU B 1 188 ? -38.719 19.891 -2.75 1 25.5 188 GLU B N 1
ATOM 4472 C CA . GLU B 1 188 ? -38.656 21.016 -1.811 1 25.5 188 GLU B CA 1
ATOM 4473 C C . GLU B 1 188 ? -37.25 21.312 -1.386 1 25.5 188 GLU B C 1
ATOM 4475 O O . GLU B 1 188 ? -36.5 20.406 -0.939 1 25.5 188 GLU B O 1
ATOM 4480 N N . GLU B 1 189 ? -36.656 22.391 -1.948 1 26.41 189 GLU B N 1
ATOM 4481 C CA . GLU B 1 189 ? -35.406 23.062 -1.626 1 26.41 189 GLU B CA 1
ATOM 4482 C C . GLU B 1 189 ? -35.219 23.188 -0.116 1 26.41 189 GLU B C 1
ATOM 4484 O O . GLU B 1 189 ? -36.062 23.766 0.573 1 26.41 189 GLU B O 1
ATOM 4489 N N . VAL B 1 190 ? -34.875 22.062 0.457 1 28.59 190 VAL B N 1
ATOM 4490 C CA . VAL B 1 190 ? -34.531 22.234 1.865 1 28.59 190 VAL B CA 1
ATOM 4491 C C . VAL B 1 190 ? -33.875 23.594 2.076 1 28.59 190 VAL B C 1
ATOM 4493 O O . VAL B 1 190 ? -33.031 24.016 1.273 1 28.59 190 VAL B O 1
ATOM 4496 N N . PRO B 1 191 ? -34.469 24.453 2.855 1 26.08 191 PRO B N 1
ATOM 4497 C CA . PRO B 1 191 ? -34 25.828 3.049 1 26.08 191 PRO B CA 1
ATOM 4498 C C . PRO B 1 191 ? -32.5 25.875 3.402 1 26.08 191 PRO B C 1
ATOM 4500 O O . PRO B 1 191 ? -32.031 25.0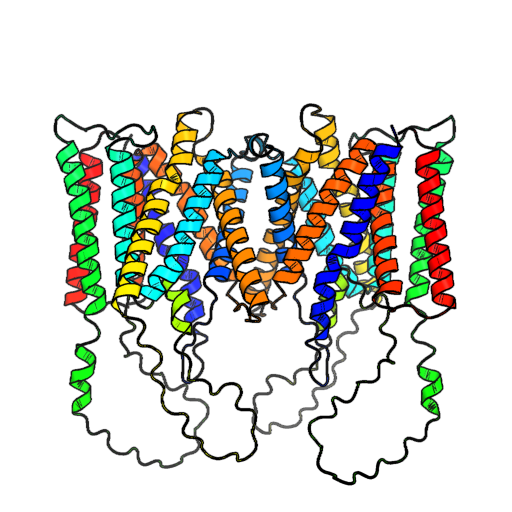62 4.199 1 26.08 191 PRO B O 1
ATOM 4503 N N . ALA B 1 192 ? -31.625 26.438 2.467 1 29.38 192 ALA B N 1
ATOM 4504 C CA . ALA B 1 192 ? -30.234 26.906 2.432 1 29.38 192 ALA B CA 1
ATOM 4505 C C . ALA B 1 192 ? -29.844 27.547 3.762 1 29.38 192 ALA B C 1
ATOM 4507 O O . ALA B 1 192 ? -28.688 27.891 3.967 1 29.38 192 ALA B O 1
ATOM 4508 N N . ASP B 1 193 ? -30.781 27.812 4.633 1 28.62 193 ASP B N 1
ATOM 4509 C CA . ASP B 1 193 ? -30.469 28.844 5.617 1 28.62 193 ASP B CA 1
ATOM 4510 C C . ASP B 1 193 ? -29.703 28.266 6.801 1 28.62 193 ASP B C 1
ATOM 4512 O O . ASP B 1 193 ? -29.578 28.906 7.84 1 28.62 193 ASP B O 1
ATOM 4516 N N . ARG B 1 194 ? -29.703 26.969 6.984 1 30.94 194 ARG B N 1
ATOM 4517 C CA . ARG B 1 194 ? -28.938 26.766 8.203 1 30.94 194 ARG B CA 1
ATOM 4518 C C . ARG B 1 194 ? -27.453 27.047 7.977 1 30.94 194 ARG B C 1
ATOM 4520 O O . ARG B 1 194 ? -26.859 26.562 7.004 1 30.94 194 ARG B O 1
ATOM 4527 N N . PRO B 1 195 ? -26.922 28.125 8.531 1 27.8 195 PRO B N 1
ATOM 4528 C CA . PRO B 1 195 ? -25.516 28.469 8.406 1 27.8 195 PRO B CA 1
ATOM 4529 C C . PRO B 1 195 ? -24.578 27.281 8.633 1 27.8 195 PRO B C 1
ATOM 4531 O O . PRO B 1 195 ? -24.719 26.578 9.641 1 27.8 195 PRO B O 1
ATOM 4534 N N . HIS B 1 196 ? -24.375 26.562 7.602 1 29.94 196 HIS B N 1
ATOM 4535 C CA . HIS B 1 196 ? -23.406 25.469 7.652 1 29.94 196 HIS B CA 1
ATOM 4536 C C . HIS B 1 196 ? -22.094 25.938 8.242 1 29.94 196 HIS B C 1
ATOM 4538 O O . HIS B 1 196 ? -21.531 26.953 7.797 1 29.94 196 HIS B O 1
ATOM 4544 N N . ARG B 1 197 ? -21.938 25.781 9.531 1 31.72 197 ARG B N 1
ATOM 4545 C CA . ARG B 1 197 ? -20.766 26.172 10.297 1 31.72 197 ARG B CA 1
ATOM 4546 C C . ARG B 1 197 ? -19.484 25.781 9.578 1 31.72 197 ARG B C 1
ATOM 4548 O O . ARG B 1 197 ? -19.406 24.703 8.969 1 31.72 197 ARG B O 1
ATOM 4555 N N . LEU B 1 198 ? -18.75 26.75 9.445 1 30.05 198 LEU B N 1
ATOM 4556 C CA . LEU B 1 198 ? -17.484 26.766 8.711 1 30.05 198 LEU B CA 1
ATOM 4557 C C . LEU B 1 198 ? -16.656 25.531 9.039 1 30.05 198 LEU B C 1
ATOM 4559 O O . LEU B 1 198 ? -16.094 24.891 8.148 1 30.05 198 LEU B O 1
ATOM 4563 N N . PHE B 1 199 ? -16.234 25.562 10.312 1 31.61 199 PHE B N 1
ATOM 4564 C CA . PHE B 1 199 ? -15.273 24.562 10.773 1 31.61 199 PHE B CA 1
ATOM 4565 C C . PHE B 1 199 ? -15.945 23.203 10.93 1 31.61 199 PHE B C 1
ATOM 4567 O O . PHE B 1 199 ? -15.273 22.188 11.172 1 31.61 199 PHE B O 1
ATOM 4574 N N . GLU B 1 200 ? -17.234 23.188 11.227 1 32.31 200 GLU B N 1
ATOM 4575 C CA . GLU B 1 200 ? -17.828 21.859 11.305 1 32.31 200 GLU B CA 1
ATOM 4576 C C . GLU B 1 200 ? -17.469 21.016 10.078 1 32.31 200 GLU B C 1
ATOM 4578 O O . GLU B 1 200 ? -17.297 19.797 10.188 1 32.31 200 GLU B O 1
ATOM 4583 N N . GLU B 1 201 ? -17.609 21.703 8.883 1 33.38 201 GLU B N 1
ATOM 4584 C CA . GLU B 1 201 ? -17.391 21 7.617 1 33.38 201 GLU B CA 1
ATOM 4585 C C . GLU B 1 201 ? -15.938 21.109 7.172 1 33.38 201 GLU B C 1
ATOM 4587 O O . GLU B 1 201 ? -15.625 20.859 6.008 1 33.38 201 GLU B O 1
ATOM 4592 N N . SER B 1 202 ? -15.289 21.828 7.984 1 29.12 202 SER B N 1
ATOM 4593 C CA . SER B 1 202 ? -13.914 21.922 7.492 1 29.12 202 SER B CA 1
ATOM 4594 C C . SER B 1 202 ? -13.375 20.547 7.094 1 29.12 202 SER B C 1
ATOM 4596 O O . SER B 1 202 ? -13.672 19.547 7.754 1 29.12 202 SER B O 1
ATOM 4598 N N . SER B 1 203 ? -12.977 20.5 5.898 1 34.25 203 SER B N 1
ATOM 4599 C CA . SER B 1 203 ? -12.469 19.484 4.988 1 34.25 203 SER B CA 1
ATOM 4600 C C . SER B 1 203 ? -11.305 18.703 5.613 1 34.25 203 SER B C 1
ATOM 4602 O O . SER B 1 203 ? -10.422 18.219 4.906 1 34.25 203 SER B O 1
ATOM 4604 N N . THR B 1 204 ? -11.148 19.047 6.941 1 34.69 204 THR B N 1
ATOM 4605 C CA . THR B 1 204 ? -10.031 18.266 7.449 1 34.69 204 THR B CA 1
ATOM 4606 C C . THR B 1 204 ? -10.461 16.812 7.688 1 34.69 204 THR B C 1
ATOM 4608 O O . THR B 1 204 ? -11.648 16.516 7.812 1 34.69 204 THR B O 1
ATOM 4611 N N . PHE B 1 205 ? -9.492 16.047 7.727 1 39.16 205 PHE B N 1
ATOM 4612 C CA . PHE B 1 205 ? -9.633 14.617 7.93 1 39.16 205 PHE B CA 1
ATOM 4613 C C . PHE B 1 205 ? -10.625 14.32 9.055 1 39.16 205 PHE B C 1
ATOM 4615 O O . PHE B 1 205 ? -11.5 13.469 8.914 1 39.16 205 PHE B O 1
ATOM 4622 N N . ALA B 1 206 ? -10.57 15.102 10.141 1 37.81 206 ALA B N 1
ATOM 4623 C CA . ALA B 1 206 ? -11.32 14.773 11.352 1 37.81 206 ALA B CA 1
ATOM 4624 C C . ALA B 1 206 ? -12.781 15.172 11.219 1 37.81 206 ALA B C 1
ATOM 4626 O O . ALA B 1 206 ? -13.672 14.484 11.742 1 37.81 206 ALA B O 1
ATOM 4627 N N . ALA B 1 207 ? -13.133 16.156 10.68 1 40.16 207 ALA B N 1
ATOM 4628 C CA . ALA B 1 207 ? -14.523 16.594 10.539 1 40.16 207 ALA B CA 1
ATOM 4629 C C . ALA B 1 207 ? -15.352 15.531 9.812 1 40.16 207 ALA B C 1
ATOM 4631 O O . ALA B 1 207 ? -16.531 15.328 10.133 1 40.16 207 ALA B O 1
ATOM 4632 N N . PHE B 1 208 ? -14.703 14.82 9.062 1 38.97 208 PHE B N 1
ATOM 4633 C CA . PHE B 1 208 ? -15.359 13.781 8.281 1 38.97 208 PHE B CA 1
ATOM 4634 C C . PHE B 1 208 ? -15.516 12.508 9.102 1 38.97 208 PHE B C 1
ATOM 4636 O O . PHE B 1 208 ? -16.516 11.805 8.969 1 38.97 208 PHE B O 1
ATOM 4643 N N . ALA B 1 209 ? -14.719 12.289 10.125 1 38.22 209 ALA B N 1
ATOM 4644 C CA . ALA B 1 209 ? -14.742 11.055 10.906 1 38.22 209 ALA B CA 1
ATOM 4645 C C . ALA B 1 209 ? -15.773 11.141 12.031 1 38.22 209 ALA B C 1
ATOM 4647 O O . ALA B 1 209 ? -16.344 10.125 12.43 1 38.22 209 ALA B O 1
ATOM 4648 N N . LEU B 1 210 ? -16.188 12.25 12.742 1 36.16 210 LEU B N 1
ATOM 4649 C CA . LEU B 1 210 ? -16.953 12.406 13.977 1 36.16 210 LEU B CA 1
ATOM 4650 C C . LEU B 1 210 ? -18.453 12.5 13.68 1 36.16 210 LEU B C 1
ATOM 4652 O O . LEU B 1 210 ? -19.281 12.18 14.539 1 36.16 210 LEU B O 1
ATOM 4656 N N . GLU B 1 211 ? -19 12.914 12.812 1 36.5 211 GLU B N 1
ATOM 4657 C CA . GLU B 1 211 ? -20.438 13.203 12.766 1 36.5 211 GLU B CA 1
ATOM 4658 C C . GLU B 1 211 ? -21.266 11.922 12.875 1 36.5 211 GLU B C 1
ATOM 4660 O O . GLU B 1 211 ? -22.469 11.977 13.086 1 36.5 211 GLU B O 1
ATOM 4665 N N . ILE B 1 212 ? -20.672 10.695 12.992 1 33.84 212 ILE B N 1
ATOM 4666 C CA . ILE B 1 212 ? -21.516 9.5 12.977 1 33.84 212 ILE B CA 1
ATOM 4667 C C . ILE B 1 212 ? -22.062 9.242 14.375 1 33.84 212 ILE B C 1
ATOM 4669 O O . ILE B 1 212 ? -23.109 8.602 14.523 1 33.84 212 ILE B O 1
ATOM 4673 N N . ASP B 1 213 ? -21.531 9.594 15.484 1 32.5 213 ASP B N 1
ATOM 4674 C CA . ASP B 1 213 ? -21.969 9.008 16.75 1 32.5 213 ASP B CA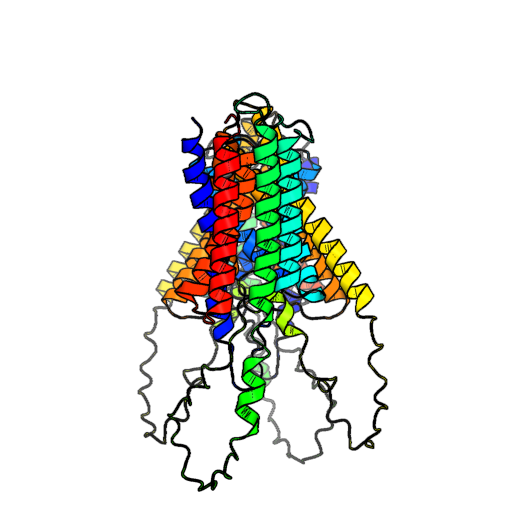 1
ATOM 4675 C C . ASP B 1 213 ? -23.297 9.594 17.188 1 32.5 213 ASP B C 1
ATOM 4677 O O . ASP B 1 213 ? -23.781 9.289 18.281 1 32.5 213 ASP B O 1
ATOM 4681 N N . GLU B 1 214 ? -23.75 10.508 16.672 1 30.83 214 GLU B N 1
ATOM 4682 C CA . GLU B 1 214 ? -24.969 10.938 17.328 1 30.83 214 GLU B CA 1
ATOM 4683 C C . GLU B 1 214 ? -26.172 10.109 16.859 1 30.83 214 GLU B C 1
ATOM 4685 O O . GLU B 1 214 ? -27.312 10.547 16.969 1 30.83 214 GLU B O 1
ATOM 4690 N N . GLY B 1 215 ? -26.062 8.953 16.109 1 28.55 215 GLY B N 1
ATOM 4691 C CA . GLY B 1 215 ? -27.312 8.242 15.93 1 28.55 215 GLY B CA 1
ATOM 4692 C C . GLY B 1 215 ? -28.047 8 17.234 1 28.55 215 GLY B C 1
ATOM 4693 O O . GLY B 1 215 ? -27.469 8.148 18.312 1 28.55 215 GLY B O 1
ATOM 4694 N N . ASP B 1 216 ? -29.406 7.598 17.125 1 27.09 216 ASP B N 1
ATOM 4695 C CA . ASP B 1 216 ? -30.5 7.309 18.031 1 27.09 216 ASP B CA 1
ATOM 4696 C C . ASP B 1 216 ? -30.031 6.434 19.188 1 27.09 216 ASP B C 1
ATOM 4698 O O . ASP B 1 216 ? -29.016 5.754 19.094 1 27.09 216 ASP B O 1
ATOM 4702 N N . ASP B 1 217 ? -30.766 6.352 20.406 1 27.67 217 ASP B N 1
ATOM 4703 C CA . ASP B 1 217 ? -31.125 5.32 21.375 1 27.67 217 ASP B CA 1
ATOM 4704 C C . ASP B 1 217 ? -31.188 3.943 20.719 1 27.67 217 ASP B C 1
ATOM 4706 O O . ASP B 1 217 ? -31.266 3.836 19.5 1 27.67 217 ASP B O 1
ATOM 4710 N N . GLY B 1 218 ? -31.312 2.732 21.531 1 26.52 218 GLY B N 1
ATOM 4711 C CA . GLY B 1 218 ? -31.531 1.302 21.406 1 26.52 218 GLY B CA 1
ATOM 4712 C C . GLY B 1 218 ? -32.531 0.952 20.312 1 26.52 218 GLY B C 1
ATOM 4713 O O . GLY B 1 218 ? -33 -0.183 20.234 1 26.52 218 GLY B O 1
ATOM 4714 N N . GLU B 1 219 ? -33.25 1.868 19.766 1 26.3 219 GLU B N 1
ATOM 4715 C CA . GLU B 1 219 ? -34.438 1.195 19.188 1 26.3 219 GLU B CA 1
ATOM 4716 C C . GLU B 1 219 ? -34.062 0.433 17.922 1 26.3 219 GLU B C 1
ATOM 4718 O O . GLU B 1 219 ? -34.938 0.043 17.156 1 26.3 219 GLU B O 1
ATOM 4723 N N . ALA B 1 220 ? -32.969 0.403 17.484 1 27.14 220 ALA B N 1
ATOM 4724 C CA . ALA B 1 220 ? -32.938 -0.379 16.25 1 27.14 220 ALA B CA 1
ATOM 4725 C C . ALA B 1 220 ? -33.312 -1.832 16.516 1 27.14 220 ALA B C 1
ATOM 4727 O O . ALA B 1 220 ? -34.188 -2.387 15.82 1 27.14 220 ALA B O 1
ATOM 4728 N N . PHE B 1 221 ? -32.531 -2.85 16.969 1 25.36 221 PHE B N 1
ATOM 4729 C CA . PHE B 1 221 ? -33.094 -4.191 16.844 1 25.36 221 PHE B CA 1
ATOM 4730 C C . PHE B 1 221 ? -34.156 -4.441 17.891 1 25.36 221 PHE B C 1
ATOM 4732 O O . PHE B 1 221 ? -33.844 -4.852 19.016 1 25.36 221 PHE B O 1
ATOM 4739 N N . ARG B 1 222 ? -35.156 -3.535 17.984 1 24.16 222 ARG B N 1
ATOM 4740 C CA . ARG B 1 222 ? -36.219 -4.203 18.734 1 24.16 222 ARG B CA 1
ATOM 4741 C C . ARG B 1 222 ? -36.75 -5.414 17.969 1 24.16 222 ARG B C 1
ATOM 4743 O O . ARG B 1 222 ? -37.344 -5.266 16.891 1 24.16 222 ARG B O 1
ATOM 4750 N N . PRO B 1 223 ? -36.094 -6.516 18.094 1 24.19 223 PRO B N 1
ATOM 4751 C CA . PRO B 1 223 ? -37.031 -7.602 17.75 1 24.19 223 PRO B CA 1
ATOM 4752 C C . PRO B 1 223 ? -38.438 -7.371 18.297 1 24.19 223 PRO B C 1
ATOM 4754 O O . PRO B 1 223 ? -38.625 -6.676 19.297 1 24.19 223 PRO B O 1
ATOM 4757 N N . GLU B 1 224 ? -39.438 -7.316 17.438 1 25.45 224 GLU B N 1
ATOM 4758 C CA . GLU B 1 224 ? -40.781 -7.426 18 1 25.45 224 GLU B CA 1
ATOM 4759 C C . GLU B 1 224 ? -40.812 -8.375 19.188 1 25.45 224 GLU B C 1
ATOM 4761 O O . GLU B 1 224 ? -40.781 -9.594 19.031 1 25.45 224 GLU B O 1
ATOM 4766 N N . LEU B 1 225 ? -39.844 -8.219 20.219 1 23.69 225 LEU B N 1
ATOM 4767 C CA . LEU B 1 225 ? -40.219 -9.008 21.375 1 23.69 225 LEU B CA 1
ATOM 4768 C C . LEU B 1 225 ? -41.688 -8.781 21.734 1 23.69 225 LEU B C 1
ATOM 4770 O O . LEU B 1 225 ? -42.25 -7.723 21.453 1 23.69 225 LEU B O 1
ATOM 4774 N N . PRO B 1 226 ? -42.406 -9.898 21.969 1 25.67 226 PRO B N 1
ATOM 4775 C CA . PRO B 1 226 ? -43.781 -9.703 22.469 1 25.67 226 PRO B CA 1
ATOM 4776 C C . PRO B 1 226 ? -43.906 -8.469 23.359 1 25.67 226 PRO B C 1
ATOM 4778 O O . PRO B 1 226 ? -42.906 -7.961 23.859 1 25.67 226 PRO B O 1
ATOM 4781 N N . ASP B 1 227 ? -45.125 -7.941 23.641 1 26.08 227 ASP B N 1
ATOM 4782 C CA . ASP B 1 227 ? -45.656 -6.879 24.469 1 26.08 227 ASP B CA 1
ATOM 4783 C C . ASP B 1 227 ? -44.906 -6.781 25.797 1 26.08 227 AS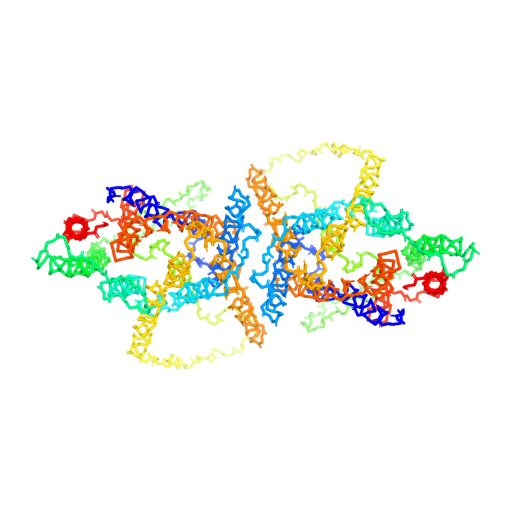P B C 1
ATOM 4785 O O . ASP B 1 227 ? -45.469 -7.129 26.844 1 26.08 227 ASP B O 1
ATOM 4789 N N . VAL B 1 228 ? -43.719 -7.418 25.891 1 24.77 228 VAL B N 1
ATOM 4790 C CA . VAL B 1 228 ? -43.469 -7.328 27.328 1 24.77 228 VAL B CA 1
ATOM 4791 C C . VAL B 1 228 ? -43.469 -5.863 27.766 1 24.77 228 VAL B C 1
ATOM 4793 O O . VAL B 1 228 ? -43.094 -4.977 26.984 1 24.77 228 VAL B O 1
ATOM 4796 N N . ALA B 1 229 ? -44.031 -5.555 28.969 1 25.61 229 ALA B N 1
ATOM 4797 C CA . ALA B 1 229 ? -44.344 -4.312 29.672 1 25.61 229 ALA B CA 1
ATOM 4798 C C . ALA B 1 229 ? -43.25 -3.271 29.469 1 25.61 229 ALA B C 1
ATOM 4800 O O . ALA B 1 229 ? -42.094 -3.619 29.203 1 25.61 229 ALA B O 1
ATOM 4801 N N . GLU B 1 230 ? -43.562 -2.125 29.078 1 28.38 230 GLU B N 1
ATOM 4802 C CA . GLU B 1 230 ? -42.969 -0.789 29.078 1 28.38 230 GLU B CA 1
ATOM 4803 C C . GLU B 1 230 ? -41.906 -0.649 30.156 1 28.38 230 GLU B C 1
ATOM 4805 O O . GLU B 1 230 ? -42.219 -0.274 31.297 1 28.38 230 GLU B O 1
ATOM 4810 N N . VAL B 1 231 ? -41.156 -1.84 30.516 1 26.58 231 VAL B N 1
ATOM 4811 C CA . VAL B 1 231 ? -40.406 -1.386 31.656 1 26.58 231 VAL B CA 1
ATOM 4812 C C . VAL B 1 231 ? -39.594 -0.133 31.281 1 26.58 231 VAL B C 1
ATOM 4814 O O . VAL B 1 231 ? -38.906 -0.113 30.281 1 26.58 231 VAL B O 1
ATOM 4817 N N . THR B 1 232 ? -40.125 1.033 31.609 1 26.84 232 THR B N 1
ATOM 4818 C CA . THR B 1 232 ? -39.531 2.369 31.641 1 26.84 232 THR B CA 1
ATOM 4819 C C . THR B 1 232 ? -38.094 2.305 32.062 1 26.84 232 THR B C 1
ATOM 4821 O O . THR B 1 232 ? -37.781 1.998 33.219 1 26.84 232 THR B O 1
ATOM 4824 N N . PRO B 1 233 ? -37.281 1.506 31.328 1 30.94 233 PRO B N 1
ATOM 4825 C CA . PRO B 1 233 ? -36 1.498 32 1 30.94 233 PRO B CA 1
ATOM 4826 C C . PRO B 1 233 ? -35.625 2.867 32.562 1 30.94 233 PRO B C 1
ATOM 4828 O O . PRO B 1 233 ? -35.969 3.895 31.984 1 30.94 233 PRO B O 1
ATOM 4831 N N . GLU B 1 234 ? -35.562 3.027 33.844 1 30.27 234 GLU B N 1
ATOM 4832 C CA . GLU B 1 234 ? -35.031 4.211 34.5 1 30.27 234 GLU B CA 1
ATOM 4833 C C . GLU B 1 234 ? -33.875 4.816 33.75 1 30.27 234 GLU B C 1
ATOM 4835 O O . GLU B 1 234 ? -32.969 4.098 33.281 1 30.27 234 GLU B O 1
ATOM 4840 N N . ALA B 1 235 ? -34.031 5.926 33.062 1 31.19 235 ALA B N 1
ATOM 4841 C CA . ALA B 1 235 ? -33.125 6.891 32.438 1 31.19 235 ALA B CA 1
ATOM 4842 C C . ALA B 1 235 ? -31.781 6.895 33.156 1 31.19 235 ALA B C 1
ATOM 4844 O O . ALA B 1 235 ? -31.578 7.637 34.125 1 31.19 235 ALA B O 1
ATOM 4845 N N . THR B 1 236 ? -31.328 5.648 33.656 1 33.59 236 THR B N 1
ATOM 4846 C CA . THR B 1 236 ? -30.031 5.883 34.25 1 33.59 236 THR B CA 1
ATOM 4847 C C . THR B 1 236 ? -29.156 6.762 33.375 1 33.59 236 THR B C 1
ATOM 4849 O O . THR B 1 236 ? -28.984 6.48 32.188 1 33.59 236 THR B O 1
ATOM 4852 N N . GLU B 1 237 ? -28.969 7.992 33.719 1 32.84 237 GLU B N 1
ATOM 4853 C CA . GLU B 1 237 ? -28.156 9.094 33.188 1 32.84 237 GLU B CA 1
ATOM 4854 C C . GLU B 1 237 ? -26.812 8.594 32.656 1 32.84 237 GLU B C 1
ATOM 4856 O O . GLU B 1 237 ? -26.156 7.777 33.281 1 32.84 237 GLU B O 1
ATOM 4861 N N . PRO B 1 238 ? -26.688 8.375 31.344 1 37.94 238 PRO B N 1
ATOM 4862 C CA . PRO B 1 238 ? -25.344 8.023 30.906 1 37.94 238 PRO B CA 1
ATOM 4863 C C . PRO B 1 238 ? -24.25 8.586 31.828 1 37.94 238 PRO B C 1
ATOM 4865 O O . PRO B 1 238 ? -24.438 9.648 32.438 1 37.94 238 PRO B O 1
ATOM 4868 N N . PRO B 1 239 ? -23.609 7.789 32.625 1 38.91 239 PRO B N 1
ATOM 4869 C CA . PRO B 1 239 ? -22.625 8.422 33.5 1 38.91 239 PRO B CA 1
ATOM 4870 C C . PRO B 1 239 ? -22.078 9.727 32.938 1 38.91 239 PRO B C 1
ATOM 4872 O O . PRO B 1 239 ? -21.844 9.828 31.719 1 38.91 239 PRO B O 1
ATOM 4875 N N . ARG B 1 240 ? -22.328 10.836 33.406 1 40.03 240 ARG B N 1
ATOM 4876 C CA . ARG B 1 240 ? -21.781 12.172 33.188 1 40.03 240 ARG B CA 1
ATOM 4877 C C . ARG B 1 240 ? -20.297 12.102 32.875 1 40.03 240 ARG B C 1
ATOM 4879 O O . ARG B 1 240 ? -19.469 11.969 33.781 1 40.03 240 ARG B O 1
ATOM 4886 N N . LYS B 1 241 ? -19.719 11.266 31.938 1 48.31 241 LYS B N 1
ATOM 4887 C CA . LYS B 1 241 ? -18.312 11.484 31.594 1 48.31 241 LYS B CA 1
ATOM 4888 C C . LYS B 1 241 ? -17.938 12.953 31.75 1 48.31 241 LYS B C 1
ATOM 4890 O O . LYS B 1 241 ? -18.656 13.844 31.281 1 48.31 241 LYS B O 1
ATOM 4895 N N . GLN B 1 242 ? -17.156 13.266 32.812 1 53.78 242 GLN B N 1
ATOM 4896 C CA . GLN B 1 242 ? -16.734 14.602 33.219 1 53.78 242 GLN B CA 1
ATOM 4897 C C . GLN B 1 242 ? -16.141 15.375 32.031 1 53.78 242 GLN B C 1
ATOM 4899 O O . GLN B 1 242 ? -15.195 14.922 31.406 1 53.78 242 GLN B O 1
ATOM 4904 N N . PRO B 1 243 ? -16.828 16.359 31.484 1 70.38 243 PRO B N 1
ATOM 4905 C CA . PRO B 1 243 ? -16.469 17.25 30.359 1 70.38 243 PRO B CA 1
ATOM 4906 C C . PRO B 1 243 ? -15.008 17.672 30.391 1 70.38 243 PRO B C 1
ATOM 4908 O O . PRO B 1 243 ? -14.367 17.766 29.344 1 70.38 243 PRO B O 1
ATOM 4911 N N . TRP B 1 244 ? -14.398 17.641 31.719 1 78.19 244 TRP B N 1
ATOM 4912 C CA . TRP B 1 244 ? -13.039 18.156 31.797 1 78.19 244 TRP B CA 1
ATOM 4913 C C . TRP B 1 244 ? -12.031 17.109 31.359 1 78.19 244 TRP B C 1
ATOM 4915 O O . TRP B 1 244 ? -10.977 17.438 30.797 1 78.19 244 TRP B O 1
ATOM 4925 N N . ARG B 1 245 ? -12.273 15.828 31.688 1 81.31 245 ARG B N 1
ATOM 4926 C CA . ARG B 1 245 ? -11.359 14.766 31.281 1 81.31 245 ARG B CA 1
ATOM 4927 C C . ARG B 1 245 ? -11.281 14.648 29.766 1 81.31 245 ARG B C 1
ATOM 4929 O O . ARG B 1 245 ? -10.203 14.422 29.219 1 81.31 245 ARG B O 1
ATOM 4936 N N . ASN B 1 246 ? -12.359 14.766 29.156 1 84.44 246 ASN B N 1
ATOM 4937 C CA . ASN B 1 246 ? -12.375 14.719 27.688 1 84.44 246 ASN B CA 1
ATOM 4938 C C . ASN B 1 246 ? -11.609 15.898 27.078 1 84.44 246 ASN B C 1
ATOM 4940 O O . ASN B 1 246 ? -10.914 15.734 26.078 1 84.44 246 ASN B O 1
ATOM 4944 N N . CYS B 1 247 ? -11.758 16.969 27.766 1 87 247 CYS B N 1
ATOM 4945 C CA . CYS B 1 247 ? -11.031 18.141 27.297 1 87 247 CYS B CA 1
ATOM 4946 C C . CYS B 1 247 ? -9.531 17.969 27.5 1 87 247 CYS B C 1
ATOM 4948 O O . CYS B 1 247 ? -8.75 18.266 26.594 1 87 247 CYS B O 1
ATOM 4950 N N . ALA B 1 248 ? -9.18 17.5 28.672 1 91.56 248 ALA B N 1
ATOM 4951 C CA . ALA B 1 248 ? -7.766 17.297 28.953 1 91.56 248 ALA B CA 1
ATOM 4952 C C . ALA B 1 248 ? -7.156 16.266 28 1 91.56 248 ALA B C 1
ATOM 4954 O O . ALA B 1 248 ? -6.035 16.453 27.531 1 91.56 248 ALA B O 1
ATOM 4955 N N . LEU B 1 249 ? -7.922 15.289 27.719 1 92.25 249 LEU B N 1
ATOM 4956 C CA . LEU B 1 249 ? -7.449 14.266 26.797 1 92.25 249 LEU B CA 1
ATOM 4957 C C . LEU B 1 249 ? -7.328 14.82 25.375 1 92.25 249 LEU B C 1
ATOM 4959 O O . LEU B 1 249 ? -6.391 14.484 24.656 1 92.25 249 LEU B O 1
ATOM 4963 N N . GLY B 1 250 ? -8.25 15.57 25.031 1 91.75 250 GLY B N 1
ATOM 4964 C CA . GLY B 1 250 ? -8.18 16.219 23.719 1 91.75 250 GLY B CA 1
ATOM 4965 C C . GLY B 1 250 ? -6.977 17.125 23.562 1 91.75 250 GLY B C 1
ATOM 4966 O O . GLY B 1 250 ? -6.309 17.109 22.531 1 91.75 250 GLY B O 1
ATOM 4967 N N . VAL B 1 251 ? -6.754 17.828 24.578 1 91.94 251 VAL B N 1
ATOM 4968 C CA . VAL B 1 251 ? -5.613 18.75 24.562 1 91.94 251 VAL B CA 1
ATOM 4969 C C . VAL B 1 251 ? -4.316 17.953 24.484 1 91.94 251 VAL B C 1
ATOM 4971 O O . VAL B 1 251 ? -3.404 18.297 23.734 1 91.94 251 VAL B O 1
ATOM 4974 N N . LEU B 1 252 ? -4.25 16.953 25.25 1 94.94 252 LEU B N 1
ATOM 4975 C CA . LEU B 1 252 ? -3.066 16.109 25.219 1 94.94 252 LEU B CA 1
ATOM 4976 C C . LEU B 1 252 ? -2.855 15.516 23.828 1 94.94 252 LEU B C 1
ATOM 4978 O O . LEU B 1 252 ? -1.726 15.469 23.344 1 94.94 252 LEU B O 1
ATOM 4982 N N . LEU B 1 253 ? -3.895 15.07 23.203 1 94.19 253 LEU B N 1
ATOM 4983 C CA . LEU B 1 253 ? -3.803 14.516 21.859 1 94.19 253 LEU B CA 1
ATOM 4984 C C . LEU B 1 253 ? -3.352 15.578 20.859 1 94.19 253 LEU B C 1
ATOM 4986 O O . LEU B 1 253 ? -2.604 15.273 19.922 1 94.19 253 LEU B O 1
ATOM 4990 N N . ALA B 1 254 ? -3.83 16.75 21.078 1 93.19 254 ALA B N 1
ATOM 4991 C CA . ALA B 1 254 ? -3.418 17.844 20.203 1 93.19 254 ALA B CA 1
ATOM 4992 C C . ALA B 1 254 ? -1.922 18.109 20.328 1 93.19 254 ALA B C 1
ATOM 4994 O O . ALA B 1 254 ? -1.237 18.328 19.328 1 93.19 254 ALA B O 1
ATOM 4995 N N . ILE B 1 255 ? -1.468 18.109 21.547 1 95.38 255 ILE B N 1
ATOM 4996 C CA . ILE B 1 255 ? -0.051 18.344 21.797 1 95.38 255 ILE B CA 1
ATOM 4997 C C . ILE B 1 255 ? 0.781 17.219 21.172 1 95.38 255 ILE B C 1
ATOM 4999 O O . ILE B 1 255 ? 1.775 17.484 20.5 1 95.38 255 ILE B O 1
ATOM 5003 N N . VAL B 1 256 ? 0.355 16.031 21.328 1 96.75 256 VAL B N 1
ATOM 5004 C CA . VAL B 1 256 ? 1.097 14.891 20.812 1 96.75 256 VAL B CA 1
ATOM 5005 C C . VAL B 1 256 ? 1.049 14.891 19.281 1 96.75 256 VAL B C 1
ATOM 5007 O O . VAL B 1 256 ? 2.084 14.781 18.625 1 96.75 256 VAL B O 1
ATOM 5010 N N . ALA B 1 257 ? -0.128 15.039 18.75 1 96.06 257 ALA B N 1
ATOM 5011 C CA . ALA B 1 257 ? -0.304 15.023 17.297 1 96.06 257 ALA B CA 1
ATOM 5012 C C . ALA B 1 257 ? 0.466 16.156 16.641 1 96.06 257 ALA B C 1
ATOM 5014 O O . ALA B 1 257 ? 1.167 15.953 15.641 1 96.06 257 ALA B O 1
ATOM 5015 N N . GLY B 1 258 ? 0.343 17.312 17.219 1 95.69 258 GLY B N 1
ATOM 5016 C CA . GLY B 1 258 ? 1.057 18.469 16.688 1 95.69 258 GLY B CA 1
ATOM 5017 C C . GLY B 1 258 ? 2.564 18.328 16.766 1 95.69 258 GLY B C 1
ATOM 5018 O O . GLY B 1 258 ? 3.281 18.719 15.844 1 95.69 258 GLY B O 1
ATOM 5019 N N . SER B 1 259 ? 3.027 17.766 17.844 1 97.19 259 SER B N 1
ATOM 5020 C CA . SER B 1 259 ? 4.465 17.562 18 1 97.19 259 SER B CA 1
ATOM 5021 C C . SER B 1 259 ? 4.988 16.531 17 1 97.19 259 SER B C 1
ATOM 5023 O O . SER B 1 259 ? 6.062 16.703 16.422 1 97.19 259 SER B O 1
ATOM 5025 N N . LEU B 1 260 ? 4.246 15.484 16.797 1 97.5 260 LEU B N 1
ATOM 5026 C CA . LEU B 1 260 ? 4.645 14.469 15.836 1 97.5 260 LEU B CA 1
ATOM 5027 C C . LEU B 1 260 ? 4.715 15.047 14.43 1 97.5 260 LEU B C 1
ATOM 5029 O O . LEU B 1 260 ? 5.664 14.773 13.688 1 97.5 260 LEU B O 1
ATOM 5033 N N . THR B 1 261 ? 3.771 15.844 14.094 1 95.75 261 THR B N 1
ATOM 5034 C CA . THR B 1 261 ? 3.77 16.469 12.773 1 95.75 261 THR B CA 1
ATOM 5035 C C . THR B 1 261 ? 4.934 17.438 12.633 1 95.75 261 THR B C 1
ATOM 5037 O O . THR B 1 261 ? 5.555 17.531 11.57 1 95.75 261 THR B O 1
ATOM 5040 N N . GLY B 1 262 ? 5.246 18.094 13.656 1 95.19 262 GLY B N 1
ATOM 5041 C CA . GLY B 1 262 ? 6.32 19.062 13.625 1 95.19 262 GLY B CA 1
ATOM 5042 C C . GLY B 1 262 ? 7.688 18.438 13.414 1 95.19 262 GLY B C 1
ATOM 5043 O O . GLY B 1 262 ? 8.602 19.094 12.906 1 95.19 262 GLY B O 1
ATOM 5044 N N . VAL B 1 263 ? 7.816 17.141 13.758 1 96.31 263 VAL B N 1
ATOM 5045 C CA . VAL B 1 263 ? 9.148 16.562 13.703 1 96.31 263 VAL B CA 1
ATOM 5046 C C . VAL B 1 263 ? 9.188 15.469 12.625 1 96.31 263 VAL B C 1
ATOM 5048 O O . VAL B 1 263 ? 10.242 14.875 12.375 1 96.31 263 VAL B O 1
ATOM 5051 N N . GLN B 1 264 ? 8.109 15.219 11.961 1 95.94 264 GLN B N 1
ATOM 5052 C CA . GLN B 1 264 ? 8.023 14.07 11.062 1 95.94 264 GLN B CA 1
ATOM 5053 C C . GLN B 1 264 ? 8.984 14.227 9.883 1 95.94 264 GLN B C 1
ATOM 5055 O O . GLN B 1 264 ? 9.422 13.242 9.297 1 95.94 264 GLN B O 1
ATOM 5060 N N . SER B 1 265 ? 9.406 15.422 9.508 1 94.81 265 SER B N 1
ATOM 5061 C CA . SER B 1 265 ? 10.266 15.625 8.352 1 94.81 265 SER B CA 1
ATOM 5062 C C . SER B 1 265 ? 11.734 15.734 8.766 1 94.81 265 SER B C 1
ATOM 5064 O O . SER B 1 265 ? 12.617 15.844 7.918 1 94.81 265 SER B O 1
ATOM 5066 N N . VAL B 1 266 ? 11.984 15.656 10.078 1 95.5 266 VAL B N 1
ATOM 5067 C CA . VAL B 1 266 ? 13.336 15.805 10.594 1 95.5 266 VAL B CA 1
ATOM 5068 C C . VAL B 1 266 ? 14.203 14.641 10.117 1 95.5 266 VAL B C 1
ATOM 5070 O O . VAL B 1 266 ? 15.297 14.844 9.586 1 95.5 266 VAL B O 1
ATOM 5073 N N . PRO B 1 267 ? 13.711 13.398 10.195 1 95.62 267 PRO B N 1
ATOM 5074 C CA . PRO B 1 267 ? 14.547 12.281 9.75 1 95.62 267 PRO B CA 1
ATOM 5075 C C . PRO B 1 267 ? 14.922 12.375 8.273 1 95.62 267 PRO B C 1
ATOM 5077 O O . PRO B 1 267 ? 16.078 12.125 7.906 1 95.62 267 PRO B O 1
ATOM 5080 N N . ALA B 1 268 ? 14.016 12.75 7.484 1 94.5 268 ALA B N 1
ATOM 5081 C CA . ALA B 1 268 ? 14.289 12.883 6.055 1 94.5 268 ALA B CA 1
ATOM 5082 C C . ALA B 1 268 ? 15.289 14 5.785 1 94.5 268 ALA B C 1
ATOM 5084 O O . ALA B 1 268 ? 16.203 13.844 4.965 1 94.5 268 ALA B O 1
ATOM 5085 N N . THR B 1 269 ? 15.117 15.094 6.465 1 92.94 269 THR B N 1
ATOM 5086 C CA . THR B 1 269 ? 16.016 16.234 6.297 1 92.94 269 THR B CA 1
ATOM 5087 C C . THR B 1 269 ? 17.438 15.875 6.758 1 92.94 269 THR B C 1
ATOM 5089 O O . THR B 1 269 ? 18.406 16.188 6.078 1 92.94 269 THR B O 1
ATOM 5092 N N . LEU B 1 270 ? 17.5 15.195 7.855 1 93.56 270 LEU B N 1
ATOM 5093 C CA . LEU B 1 270 ? 18.797 14.766 8.375 1 93.56 270 LEU B CA 1
ATOM 5094 C C . LEU B 1 270 ? 19.484 13.812 7.402 1 93.56 270 LEU B C 1
ATOM 5096 O O . LEU B 1 270 ? 20.688 13.93 7.164 1 93.56 270 LEU B O 1
ATOM 5100 N N . TYR B 1 271 ? 18.734 12.93 6.832 1 93.88 271 TYR B N 1
ATOM 5101 C CA . TYR B 1 271 ? 19.297 11.969 5.895 1 93.88 271 TYR B CA 1
ATOM 5102 C C . TYR B 1 271 ? 19.859 12.672 4.66 1 93.88 271 TYR B C 1
ATOM 5104 O O . TYR B 1 271 ? 20.938 12.344 4.18 1 93.88 271 TYR B O 1
ATOM 5112 N N . SER B 1 272 ? 19.125 13.617 4.18 1 91 272 SER B N 1
ATOM 5113 C CA . SER B 1 272 ? 19.562 14.375 3.008 1 91 272 SER B CA 1
ATOM 5114 C C . SER B 1 272 ? 20.828 15.172 3.295 1 91 272 SER B C 1
ATOM 5116 O O . SER B 1 272 ? 21.672 15.328 2.418 1 91 272 SER B O 1
ATOM 5118 N N . LEU B 1 273 ? 20.953 15.617 4.488 1 89.31 273 LEU B N 1
ATOM 5119 C CA . LEU B 1 273 ? 22.141 16.375 4.875 1 89.31 273 LEU B CA 1
ATOM 5120 C C . LEU B 1 273 ? 23.344 15.461 5.031 1 89.31 273 LEU B C 1
ATOM 5122 O O . LEU B 1 273 ? 24.453 15.836 4.656 1 89.31 273 LEU B O 1
ATOM 5126 N N . GLU B 1 274 ? 23.109 14.312 5.562 1 92.38 274 GLU B N 1
ATOM 5127 C CA . GLU B 1 274 ? 24.172 13.352 5.805 1 92.38 274 GLU B CA 1
ATOM 5128 C C . GLU B 1 274 ? 24.625 12.688 4.504 1 92.38 274 GLU B C 1
ATOM 5130 O O . GLU B 1 274 ? 25.766 12.227 4.402 1 92.38 274 GLU B O 1
ATOM 5135 N N . HIS B 1 275 ? 23.734 12.695 3.508 1 92.44 275 HIS B N 1
ATOM 5136 C CA . HIS B 1 275 ? 24.016 12.062 2.225 1 92.44 275 HIS B CA 1
ATOM 5137 C C . HIS B 1 275 ? 23.75 13.016 1.066 1 92.44 275 HIS B C 1
ATOM 5139 O O . HIS B 1 275 ? 22.766 12.867 0.345 1 92.44 275 HIS B O 1
ATOM 5145 N N . PRO B 1 276 ? 24.688 13.844 0.815 1 88.69 276 PRO B N 1
ATOM 5146 C CA . PRO B 1 276 ? 24.484 14.875 -0.204 1 88.69 276 PRO B CA 1
ATOM 5147 C C . PRO B 1 276 ? 24.312 14.297 -1.606 1 88.69 276 PRO B C 1
ATOM 5149 O O . PRO B 1 276 ? 23.766 14.961 -2.492 1 88.69 276 PRO B O 1
ATOM 5152 N N . ASP B 1 277 ? 24.734 13.055 -1.846 1 88.75 277 ASP B N 1
ATOM 5153 C CA . ASP B 1 277 ? 24.594 12.406 -3.145 1 88.75 277 ASP B CA 1
ATOM 5154 C C . ASP B 1 277 ? 23.172 11.852 -3.33 1 88.75 277 ASP B C 1
ATOM 5156 O O . ASP B 1 277 ? 22.781 11.5 -4.445 1 88.75 277 ASP B O 1
ATOM 5160 N N . TYR B 1 278 ? 22.547 11.852 -2.248 1 87.12 278 TYR B N 1
ATOM 5161 C CA . TYR B 1 278 ? 21.156 11.414 -2.26 1 87.12 278 TYR B CA 1
ATOM 5162 C C . TYR B 1 278 ? 20.234 12.555 -2.646 1 87.12 278 TYR B C 1
ATOM 5164 O O . TYR B 1 278 ? 20.188 13.586 -1.975 1 87.12 278 TYR B O 1
ATOM 5172 N N . PRO B 1 279 ? 19.625 12.461 -3.82 1 89.75 279 PRO B N 1
ATOM 5173 C CA . PRO B 1 279 ? 18.734 13.547 -4.215 1 89.75 279 PRO B CA 1
ATOM 5174 C C . PRO B 1 279 ? 17.703 13.867 -3.137 1 89.75 279 PRO B C 1
ATOM 5176 O O . PRO B 1 279 ? 17.188 12.969 -2.473 1 89.75 279 PRO B O 1
ATOM 5179 N N . SER B 1 280 ? 17.422 15.125 -3.014 1 86.56 280 SER B N 1
ATOM 5180 C CA . SER B 1 280 ? 16.531 15.586 -1.954 1 86.56 280 SER B CA 1
ATOM 5181 C C . SER B 1 280 ? 15.133 14.992 -2.113 1 86.56 280 SER B C 1
ATOM 5183 O O . SER B 1 280 ? 14.438 14.742 -1.125 1 86.56 280 SER B O 1
ATOM 5185 N N . THR B 1 281 ? 14.766 14.703 -3.334 1 91.25 281 THR B N 1
ATOM 5186 C CA . THR B 1 281 ? 13.422 14.203 -3.58 1 91.25 281 THR B CA 1
ATOM 5187 C C . THR B 1 281 ? 13.367 12.688 -3.4 1 91.25 281 THR B C 1
ATOM 5189 O O . THR B 1 281 ? 12.289 12.102 -3.328 1 91.25 281 THR B O 1
ATOM 5192 N N . ALA B 1 282 ? 14.484 12.039 -3.225 1 94.19 282 ALA B N 1
ATOM 5193 C CA . ALA B 1 282 ? 14.531 10.586 -3.111 1 94.19 282 ALA B CA 1
ATOM 5194 C C . ALA B 1 282 ? 14 10.117 -1.757 1 94.19 282 ALA B C 1
ATOM 5196 O O . ALA B 1 282 ? 13.719 8.938 -1.564 1 94.19 282 ALA B O 1
ATOM 5197 N N . VAL B 1 283 ? 13.812 11.07 -0.855 1 95.06 283 VAL B N 1
ATOM 5198 C CA . VAL B 1 283 ? 13.344 10.719 0.48 1 95.06 283 VAL B CA 1
ATOM 5199 C C . VAL B 1 283 ? 11.828 10.57 0.469 1 95.06 283 VAL B C 1
ATOM 5201 O O . VAL B 1 283 ? 11.242 10.031 1.413 1 95.06 283 VAL B O 1
ATOM 5204 N N . ILE B 1 284 ? 11.188 10.969 -0.595 1 96.62 284 ILE B N 1
ATOM 5205 C CA . ILE B 1 284 ? 9.734 11.023 -0.65 1 96.62 284 ILE B CA 1
ATOM 5206 C C . ILE B 1 284 ? 9.148 9.617 -0.581 1 96.62 284 ILE B C 1
ATOM 5208 O O . ILE B 1 284 ? 8.297 9.328 0.264 1 96.62 284 ILE B O 1
ATOM 5212 N N . PHE B 1 285 ? 9.656 8.711 -1.4 1 97.12 285 PHE B N 1
ATOM 5213 C CA . PHE B 1 285 ? 9.102 7.363 -1.469 1 97.12 285 PHE B CA 1
ATOM 5214 C C . PHE B 1 285 ? 9.305 6.629 -0.149 1 97.12 285 PHE B C 1
ATOM 5216 O O . PHE B 1 285 ? 8.352 6.082 0.413 1 97.12 285 PHE B O 1
ATOM 5223 N N . PRO B 1 286 ? 10.5 6.645 0.458 1 97.12 286 PRO B N 1
ATOM 5224 C CA . PRO B 1 286 ? 10.672 5.977 1.752 1 97.12 286 PRO B CA 1
ATOM 5225 C C . PRO B 1 286 ? 9.719 6.516 2.82 1 97.12 286 PRO B C 1
ATOM 5227 O O . PRO B 1 286 ? 9.203 5.75 3.635 1 97.12 286 PRO B O 1
ATOM 5230 N N . GLN B 1 287 ? 9.547 7.781 2.854 1 97.81 287 GLN B N 1
ATOM 5231 C CA . GLN B 1 287 ? 8.648 8.344 3.857 1 97.81 287 GLN B CA 1
ATOM 5232 C C . GLN B 1 287 ? 7.203 7.934 3.592 1 97.81 287 GLN B C 1
ATOM 5234 O O . GLN B 1 287 ? 6.438 7.688 4.531 1 97.81 287 GLN B O 1
ATOM 5239 N N . CYS B 1 288 ? 6.812 7.887 2.305 1 98.31 288 CYS B N 1
ATOM 5240 C CA . CYS B 1 288 ? 5.48 7.41 1.952 1 98.31 288 CYS B CA 1
ATOM 5241 C C . CYS B 1 288 ? 5.285 5.961 2.383 1 98.31 288 CYS B C 1
ATOM 5243 O O . CYS B 1 288 ? 4.191 5.574 2.801 1 98.31 288 CYS B O 1
ATOM 5245 N N . VAL B 1 289 ? 6.332 5.16 2.27 1 97.69 289 VAL B N 1
ATOM 5246 C CA . VAL B 1 289 ? 6.285 3.773 2.721 1 97.69 289 VAL B CA 1
ATOM 5247 C C . VAL B 1 289 ? 5.996 3.727 4.219 1 97.69 289 VAL B C 1
ATOM 5249 O O . VAL B 1 289 ? 5.16 2.939 4.672 1 97.69 289 VAL B O 1
ATOM 5252 N N . GLY B 1 290 ? 6.672 4.582 4.961 1 98.06 290 GLY B N 1
ATOM 5253 C CA . GLY B 1 290 ? 6.43 4.652 6.395 1 98.06 290 GLY B CA 1
ATOM 5254 C C . GLY B 1 290 ? 5.008 5.059 6.738 1 98.06 290 GLY B C 1
ATOM 5255 O O . GLY B 1 290 ? 4.391 4.48 7.637 1 98.06 290 GLY B O 1
ATOM 5256 N N . VAL B 1 291 ? 4.508 6.039 6.012 1 98.25 291 VAL B N 1
ATOM 5257 C CA . VAL B 1 291 ? 3.148 6.52 6.227 1 98.25 291 VAL B CA 1
ATOM 5258 C C . VAL B 1 291 ? 2.156 5.383 5.988 1 98.25 291 VAL B C 1
ATOM 5260 O O . VAL B 1 291 ? 1.274 5.133 6.812 1 98.25 291 VAL B O 1
ATOM 5263 N N . TRP B 1 292 ? 2.314 4.715 4.902 1 98.5 292 TRP B N 1
ATOM 5264 C CA . TRP B 1 292 ? 1.395 3.643 4.531 1 98.5 292 TRP B CA 1
ATOM 5265 C C . TRP B 1 292 ? 1.51 2.467 5.496 1 98.5 292 TRP B C 1
ATOM 5267 O O . TRP B 1 292 ? 0.501 1.869 5.879 1 98.5 292 TRP B O 1
ATOM 5277 N N . PHE B 1 293 ? 2.701 2.098 5.875 1 97.62 293 PHE B N 1
ATOM 5278 C CA . PHE B 1 293 ? 2.92 0.963 6.762 1 97.62 293 PHE B CA 1
ATOM 5279 C C . PHE B 1 293 ? 2.252 1.198 8.109 1 97.62 293 PHE B C 1
ATOM 5281 O O . PHE B 1 293 ? 1.537 0.33 8.617 1 97.62 293 PHE B O 1
ATOM 5288 N N . ALA B 1 294 ? 2.516 2.359 8.719 1 97.12 294 ALA B N 1
ATOM 5289 C CA . ALA B 1 294 ? 1.924 2.686 10.008 1 97.12 294 ALA B CA 1
ATOM 5290 C C . ALA B 1 294 ? 0.402 2.744 9.922 1 97.12 294 ALA B C 1
ATOM 5292 O O . ALA B 1 294 ? -0.299 2.26 10.812 1 97.12 294 ALA B O 1
ATOM 5293 N N . SER B 1 295 ? -0.096 3.346 8.852 1 96.81 295 SER B N 1
ATOM 5294 C CA . SER B 1 295 ? -1.542 3.432 8.68 1 96.81 295 SER B CA 1
ATOM 5295 C C . SER B 1 295 ? -2.164 2.047 8.531 1 96.81 295 SER B C 1
ATOM 5297 O O . SER B 1 295 ? -3.266 1.8 9.031 1 96.81 295 SER B O 1
ATOM 5299 N N . THR B 1 296 ? -1.52 1.151 7.824 1 96.44 296 THR B N 1
ATOM 5300 C CA . THR B 1 296 ? -2.008 -0.213 7.66 1 96.44 296 THR B CA 1
ATOM 5301 C C . THR B 1 296 ? -1.996 -0.956 8.992 1 96.44 296 THR B C 1
ATOM 5303 O O . THR B 1 296 ? -2.957 -1.648 9.336 1 96.44 296 THR B O 1
ATOM 5306 N N . ALA B 1 297 ? -0.901 -0.791 9.719 1 95 297 ALA B N 1
ATOM 5307 C CA . ALA B 1 297 ? -0.834 -1.41 11.039 1 95 297 ALA B CA 1
ATOM 5308 C C . ALA B 1 297 ? -1.972 -0.923 11.938 1 95 297 ALA B C 1
ATOM 5310 O O . ALA B 1 297 ? -2.615 -1.72 12.617 1 95 297 ALA B O 1
ATOM 5311 N N . ILE B 1 298 ? -2.205 0.363 11.914 1 93.5 298 ILE B N 1
ATOM 5312 C CA . ILE B 1 298 ? -3.281 0.95 12.703 1 93.5 298 ILE B CA 1
ATOM 5313 C C . ILE B 1 298 ? -4.621 0.363 12.266 1 93.5 298 ILE B C 1
ATOM 5315 O O . ILE B 1 298 ? -5.441 -0.019 13.102 1 93.5 298 ILE B O 1
ATOM 5319 N N . TYR B 1 299 ? -4.84 0.285 10.969 1 92.56 299 TYR B N 1
ATOM 5320 C CA . TYR B 1 299 ? -6.094 -0.249 10.445 1 92.56 299 TYR B CA 1
ATOM 5321 C C . TYR B 1 299 ? -6.281 -1.702 10.867 1 92.56 299 TYR B C 1
ATOM 5323 O O . TYR B 1 299 ? -7.383 -2.107 11.25 1 92.56 299 TYR B O 1
ATOM 5331 N N . VAL B 1 300 ? -5.246 -2.514 10.758 1 91.44 300 VAL B N 1
ATOM 5332 C CA . VAL B 1 300 ? -5.309 -3.93 11.102 1 91.44 300 VAL B CA 1
ATOM 5333 C C . VAL B 1 300 ? -5.633 -4.09 12.586 1 91.44 300 VAL B C 1
ATOM 5335 O O . VAL B 1 300 ? -6.469 -4.914 12.953 1 91.44 300 VAL B O 1
ATOM 5338 N N . ILE B 1 301 ? -4.98 -3.305 13.422 1 90.5 301 ILE B N 1
ATOM 5339 C CA . ILE B 1 301 ? -5.238 -3.352 14.859 1 90.5 301 ILE B CA 1
ATOM 5340 C C . ILE B 1 301 ? -6.672 -2.916 15.141 1 90.5 301 ILE B C 1
ATOM 5342 O O . ILE B 1 301 ? -7.402 -3.588 15.875 1 90.5 301 ILE B O 1
ATOM 5346 N N . TYR B 1 302 ? -7.074 -1.814 14.523 1 86.81 302 TYR B N 1
ATOM 5347 C CA . TYR B 1 302 ? -8.422 -1.284 14.68 1 86.81 302 TYR B CA 1
ATOM 5348 C C . TYR B 1 302 ? -9.469 -2.305 14.234 1 86.81 302 TYR B C 1
ATOM 5350 O O . TYR B 1 302 ? -10.43 -2.572 14.953 1 86.81 302 TYR B O 1
ATOM 5358 N N . SER B 1 303 ? -9.312 -2.84 13.07 1 85.56 303 SER B N 1
ATOM 5359 C CA . SER B 1 303 ? -10.25 -3.818 12.531 1 85.56 303 SER B CA 1
ATOM 5360 C C . SER B 1 303 ? -10.25 -5.102 13.359 1 85.56 303 SER B C 1
ATOM 5362 O O . SER B 1 303 ? -11.297 -5.734 13.531 1 85.56 303 SER B O 1
ATOM 5364 N N . GLY B 1 304 ? -9.07 -5.504 13.82 1 83.44 304 GLY B N 1
ATOM 5365 C CA . GLY B 1 304 ? -8.977 -6.664 14.688 1 83.44 304 GLY B CA 1
ATOM 5366 C C . GLY B 1 304 ? -9.734 -6.492 15.992 1 83.44 304 GLY B C 1
ATOM 5367 O O . GLY B 1 304 ? -10.445 -7.402 16.422 1 83.44 304 GLY B O 1
ATOM 5368 N N . ILE B 1 305 ? -9.578 -5.383 16.594 1 84.5 305 ILE B N 1
ATOM 5369 C CA . ILE B 1 305 ? -10.289 -5.086 17.844 1 84.5 305 ILE B CA 1
ATOM 5370 C C . ILE B 1 305 ? -11.789 -5.047 17.578 1 84.5 305 ILE B C 1
ATOM 5372 O O . ILE B 1 305 ? -12.578 -5.559 18.375 1 84.5 305 ILE B O 1
ATOM 5376 N N . ALA B 1 306 ? -12.156 -4.426 16.484 1 80 306 ALA B N 1
ATOM 5377 C CA . ALA B 1 306 ? -13.57 -4.367 16.125 1 80 306 ALA B CA 1
ATOM 5378 C C . ALA B 1 306 ? -14.156 -5.77 15.953 1 80 306 ALA B C 1
ATOM 5380 O O . ALA B 1 306 ? -15.289 -6.027 16.359 1 80 306 ALA B O 1
ATOM 5381 N N . ARG B 1 307 ? -13.438 -6.645 15.383 1 79.19 307 ARG B N 1
ATOM 5382 C CA . ARG B 1 307 ? -13.883 -8.023 15.203 1 79.19 307 ARG B CA 1
ATOM 5383 C C . ARG B 1 307 ? -14.016 -8.734 16.547 1 79.19 307 ARG B C 1
ATOM 5385 O O . ARG B 1 307 ? -14.992 -9.453 16.781 1 79.19 307 ARG B O 1
ATOM 5392 N N . LEU B 1 308 ? -13.055 -8.547 17.344 1 79.44 308 LEU B N 1
ATOM 5393 C CA . LEU B 1 308 ? -13.078 -9.18 18.656 1 79.44 308 LEU B CA 1
ATOM 5394 C C . LEU B 1 308 ? -14.273 -8.703 19.469 1 79.44 308 LEU B C 1
ATOM 5396 O O . LEU B 1 308 ? -14.867 -9.477 20.219 1 79.44 308 LEU B O 1
ATOM 5400 N N . ARG B 1 309 ? -14.609 -7.457 19.203 1 74.88 309 ARG B N 1
ATOM 5401 C CA . ARG B 1 309 ? -15.742 -6.871 19.906 1 74.88 309 ARG B CA 1
ATOM 5402 C C . ARG B 1 309 ? -17.031 -7.086 19.125 1 74.88 309 ARG B C 1
ATOM 5404 O O . ARG B 1 309 ? -18.094 -6.609 19.547 1 74.88 309 ARG B O 1
ATOM 5411 N N . ARG B 1 310 ? -16.938 -7.797 18 1 74.75 310 ARG B N 1
ATOM 5412 C CA . ARG B 1 310 ? -18.094 -8.125 17.156 1 74.75 310 ARG B CA 1
ATOM 5413 C C . ARG B 1 310 ? -18.797 -6.855 16.688 1 74.75 310 ARG B C 1
ATOM 5415 O O . ARG B 1 310 ? -20.031 -6.777 16.719 1 74.75 310 ARG B O 1
ATOM 5422 N N . LYS B 1 311 ? -18.047 -5.824 16.5 1 68.81 311 LYS B N 1
ATOM 5423 C CA . LYS B 1 311 ? -18.578 -4.586 15.922 1 68.81 311 LYS B CA 1
ATOM 5424 C C . LYS B 1 311 ? -18.172 -4.449 14.453 1 68.81 311 LYS B C 1
ATOM 5426 O O . LYS B 1 311 ? -17.047 -4.797 14.086 1 68.81 311 LYS B O 1
ATOM 5431 N N . PRO B 1 312 ? -19.094 -4.102 13.664 1 67.25 312 PRO B N 1
ATOM 5432 C CA . PRO B 1 312 ? -18.734 -3.967 12.25 1 67.25 312 PRO B CA 1
ATOM 5433 C C . PRO B 1 312 ? -17.844 -2.758 11.977 1 67.25 312 PRO B C 1
ATOM 5435 O O . PRO B 1 312 ? -17.984 -1.723 12.633 1 67.25 312 PRO B O 1
ATOM 5438 N N . VAL B 1 313 ? -16.859 -3.018 11.188 1 70.06 313 VAL B N 1
ATOM 5439 C CA . VAL B 1 313 ? -16.078 -1.878 10.711 1 70.06 313 VAL B CA 1
ATOM 5440 C C . VAL B 1 313 ? -16.875 -1.131 9.633 1 70.06 313 VAL B C 1
ATOM 5442 O O . VAL B 1 313 ? -17.375 -1.741 8.688 1 70.06 313 VAL B O 1
ATOM 5445 N N . LEU B 1 314 ? -17 0.152 9.805 1 60.94 314 LEU B N 1
ATOM 5446 C CA . LEU B 1 314 ? -17.781 0.96 8.883 1 60.94 314 LEU B CA 1
ATOM 5447 C C . LEU B 1 314 ? -17.047 1.142 7.559 1 60.94 314 LEU B C 1
ATOM 5449 O O . LEU B 1 314 ? -15.82 1.112 7.516 1 60.94 314 LEU B O 1
ATOM 5453 N N . HIS B 1 315 ? -17.906 1.191 6.582 1 65.19 315 HIS B N 1
ATOM 5454 C CA . HIS B 1 315 ? -17.359 1.382 5.242 1 65.19 315 HIS B CA 1
ATOM 5455 C C . HIS B 1 315 ? -16.938 2.832 5.02 1 65.19 315 HIS B C 1
ATOM 5457 O O . HIS B 1 315 ? -17.422 3.732 5.719 1 65.19 315 HIS B O 1
ATOM 5463 N N . SER B 1 316 ? -15.922 3.023 4.324 1 69.94 316 SER B N 1
ATOM 5464 C CA . SER B 1 316 ? -15.484 4.352 3.9 1 69.94 316 SER B CA 1
ATOM 5465 C C . SER B 1 316 ? -15.43 4.457 2.381 1 69.94 316 SER B C 1
ATOM 5467 O O . SER B 1 316 ? -15.484 3.445 1.68 1 69.94 316 SER B O 1
ATOM 5469 N N . VAL B 1 317 ? -15.469 5.727 1.973 1 77.56 317 VAL B N 1
ATOM 5470 C CA . VAL B 1 317 ? -15.281 5.977 0.547 1 77.56 317 VAL B CA 1
ATOM 5471 C C . VAL B 1 317 ? -13.844 5.645 0.149 1 77.56 317 VAL B C 1
ATOM 5473 O O . VAL B 1 317 ? -12.906 5.984 0.868 1 77.56 317 VAL B O 1
ATOM 5476 N N . ILE B 1 318 ? -13.68 4.988 -0.931 1 86.88 318 ILE B N 1
ATOM 5477 C CA . ILE B 1 318 ? -12.359 4.535 -1.339 1 86.88 318 ILE B CA 1
ATOM 5478 C C . ILE B 1 318 ? -11.75 5.535 -2.316 1 86.88 318 ILE B C 1
ATOM 5480 O O . ILE B 1 318 ? -10.656 6.066 -2.072 1 86.88 318 ILE B O 1
ATOM 5484 N N . ARG B 1 319 ? -12.469 5.949 -3.314 1 87.56 319 ARG B N 1
ATOM 5485 C CA . ARG B 1 319 ? -11.898 6.734 -4.398 1 87.56 319 ARG B CA 1
ATOM 5486 C C . ARG B 1 319 ? -11.547 8.141 -3.932 1 87.56 319 ARG B C 1
ATOM 5488 O O . ARG B 1 319 ? -10.43 8.617 -4.145 1 87.56 319 ARG B O 1
ATOM 5495 N N . PRO B 1 320 ? -12.469 8.836 -3.238 1 87.5 320 PRO B N 1
ATOM 5496 C CA . PRO B 1 320 ? -12.117 10.188 -2.783 1 87.5 320 PRO B CA 1
ATOM 5497 C C . PRO B 1 320 ? -10.953 10.188 -1.793 1 87.5 320 PRO B C 1
ATOM 5499 O O . PRO B 1 320 ? -10.109 11.086 -1.827 1 87.5 320 PRO B O 1
ATOM 5502 N N . ALA B 1 321 ? -10.984 9.172 -0.933 1 90.94 321 ALA B N 1
ATOM 5503 C CA . ALA B 1 321 ? -9.883 9.062 0.022 1 90.94 321 ALA B CA 1
ATOM 5504 C C . ALA B 1 321 ? -8.555 8.82 -0.695 1 90.94 321 ALA B C 1
ATOM 5506 O O . ALA B 1 321 ? -7.547 9.445 -0.364 1 90.94 321 ALA B O 1
ATOM 5507 N N . PHE B 1 322 ? -8.578 7.973 -1.679 1 94.12 322 PHE B N 1
ATOM 5508 C CA . PHE B 1 322 ? -7.391 7.652 -2.461 1 94.12 322 PHE B CA 1
ATOM 5509 C C . PHE B 1 322 ? -6.879 8.883 -3.195 1 94.12 322 PHE B C 1
ATOM 5511 O O . PHE B 1 322 ? -5.676 9.156 -3.199 1 94.12 322 PHE B O 1
ATOM 5518 N N . ILE B 1 323 ? -7.777 9.641 -3.805 1 94 323 ILE B N 1
ATOM 5519 C CA . ILE B 1 323 ? -7.414 10.836 -4.555 1 94 323 ILE B CA 1
ATOM 5520 C C . ILE B 1 323 ? -6.832 11.883 -3.605 1 94 323 ILE B C 1
ATOM 5522 O O . ILE B 1 323 ? -5.863 12.562 -3.943 1 94 323 ILE B O 1
ATOM 5526 N N . SER B 1 324 ? -7.43 11.992 -2.439 1 93.69 324 SER B N 1
ATOM 5527 C CA . SER B 1 324 ? -6.887 12.891 -1.423 1 93.69 324 SER B CA 1
ATOM 5528 C C . SER B 1 324 ? -5.438 12.547 -1.101 1 93.69 324 SER B C 1
ATOM 5530 O O . SER B 1 324 ? -4.602 13.445 -0.956 1 93.69 324 SER B O 1
ATOM 5532 N N . GLY B 1 325 ? -5.16 11.289 -1.027 1 97.06 325 GLY B N 1
ATOM 5533 C CA . GLY B 1 325 ? -3.799 10.844 -0.79 1 97.06 325 GLY B CA 1
ATOM 5534 C C . GLY B 1 325 ? -2.852 11.188 -1.925 1 97.06 325 GLY B C 1
ATOM 5535 O O . GLY B 1 325 ? -1.702 11.562 -1.688 1 97.06 325 GLY B O 1
ATOM 5536 N N . CYS B 1 326 ? -3.33 11.047 -3.119 1 97.44 326 CYS B N 1
ATOM 5537 C CA . CYS B 1 326 ? -2.518 11.398 -4.277 1 97.44 326 CYS B CA 1
ATOM 5538 C C . CYS B 1 326 ? -2.127 12.875 -4.242 1 97.44 326 CYS B C 1
ATOM 5540 O O . CYS B 1 326 ? -0.964 13.219 -4.457 1 97.44 326 CYS B O 1
ATOM 5542 N N . ILE B 1 327 ? -3.066 13.719 -3.893 1 96.62 327 ILE B N 1
ATOM 5543 C CA . ILE B 1 327 ? -2.811 15.148 -3.807 1 96.62 327 ILE B CA 1
ATOM 5544 C C . ILE B 1 327 ? -1.838 15.438 -2.664 1 96.62 327 ILE B C 1
ATOM 5546 O O . ILE B 1 327 ? -0.922 16.25 -2.809 1 96.62 327 ILE B O 1
ATOM 5550 N N . TRP B 1 328 ? -2.049 14.781 -1.572 1 96.44 328 TRP B N 1
ATOM 5551 C CA . TRP B 1 328 ? -1.17 14.906 -0.415 1 96.44 328 TRP B CA 1
ATOM 5552 C C . TRP B 1 328 ? 0.278 14.617 -0.799 1 96.44 328 TRP B C 1
ATOM 5554 O O . TRP B 1 328 ? 1.186 15.367 -0.426 1 96.44 328 TRP B O 1
ATOM 5564 N N . SER B 1 329 ? 0.475 13.562 -1.564 1 97.81 329 SER B N 1
ATOM 5565 C CA . SER B 1 329 ? 1.825 13.156 -1.937 1 97.81 329 SER B CA 1
ATOM 5566 C C . SER B 1 329 ? 2.475 14.172 -2.869 1 97.81 329 SER B C 1
ATOM 5568 O O . SER B 1 329 ? 3.686 14.391 -2.809 1 97.81 329 SER B O 1
ATOM 5570 N N . VAL B 1 330 ? 1.721 14.789 -3.709 1 97.25 330 VAL B N 1
ATOM 5571 C CA . VAL B 1 330 ? 2.229 15.867 -4.551 1 97.25 330 VAL B CA 1
ATOM 5572 C C . VAL B 1 330 ? 2.652 17.047 -3.68 1 97.25 330 VAL B C 1
ATOM 5574 O O . VAL B 1 330 ? 3.715 17.641 -3.893 1 97.25 330 VAL B O 1
ATOM 5577 N N . GLY B 1 331 ? 1.837 17.406 -2.744 1 97.12 331 GLY B N 1
ATOM 5578 C CA . GLY B 1 331 ? 2.213 18.438 -1.791 1 97.12 331 GLY B CA 1
ATOM 5579 C C . GLY B 1 331 ? 3.486 18.109 -1.033 1 97.12 331 GLY B C 1
ATOM 5580 O O . GLY B 1 331 ? 4.332 18.984 -0.835 1 97.12 331 GLY B O 1
ATOM 5581 N N . PHE B 1 332 ? 3.582 16.875 -0.671 1 97.06 332 PHE B N 1
ATOM 5582 C CA . PHE B 1 332 ? 4.754 16.422 0.078 1 97.06 332 PHE B CA 1
ATOM 5583 C C . PHE B 1 332 ? 6.023 16.609 -0.746 1 97.06 332 PHE B C 1
ATOM 5585 O O . PHE B 1 332 ? 7.055 17.031 -0.221 1 97.06 332 PHE B O 1
ATOM 5592 N N . LEU B 1 333 ? 5.934 16.281 -2.012 1 96.19 333 LEU B N 1
ATOM 5593 C CA . LEU B 1 333 ? 7.066 16.469 -2.91 1 96.19 333 LEU B CA 1
ATOM 5594 C C . LEU B 1 333 ? 7.539 17.922 -2.889 1 96.19 333 LEU B C 1
ATOM 5596 O O . LEU B 1 333 ? 8.734 18.188 -2.711 1 96.19 333 LEU B O 1
ATOM 5600 N N . PHE B 1 334 ? 6.676 18.797 -2.973 1 95.62 334 PHE B N 1
ATOM 5601 C CA . PHE B 1 334 ? 7.023 20.203 -3.049 1 95.62 334 PHE B CA 1
ATOM 5602 C C . PHE B 1 334 ? 7.363 20.766 -1.668 1 95.62 334 PHE B C 1
ATOM 5604 O O . PHE B 1 334 ? 8.125 21.719 -1.545 1 95.62 334 PHE B O 1
ATOM 5611 N N . MET B 1 335 ? 6.801 20.172 -0.646 1 94.75 335 MET B N 1
ATOM 5612 C CA . MET B 1 335 ? 7.203 20.516 0.713 1 94.75 335 MET B CA 1
ATOM 5613 C C . MET B 1 335 ? 8.688 20.25 0.93 1 94.75 335 MET B C 1
ATOM 5615 O O . MET B 1 335 ? 9.414 21.109 1.435 1 94.75 335 MET B O 1
ATOM 5619 N N . ILE B 1 336 ? 9.086 19.078 0.51 1 94.19 336 ILE B N 1
ATOM 5620 C CA . ILE B 1 336 ? 10.477 18.672 0.701 1 94.19 336 ILE B CA 1
ATOM 5621 C C . ILE B 1 336 ? 11.391 19.578 -0.121 1 94.19 336 ILE B C 1
ATOM 5623 O O . ILE B 1 336 ? 12.438 20.016 0.356 1 94.19 336 ILE B O 1
ATOM 5627 N N . LYS B 1 337 ? 11 19.906 -1.309 1 92.5 337 LYS B N 1
ATOM 5628 C CA . LYS B 1 337 ? 11.773 20.828 -2.133 1 92.5 337 LYS B CA 1
ATOM 5629 C C . LYS B 1 337 ? 11.875 22.203 -1.48 1 92.5 337 LYS B C 1
ATOM 5631 O O . LYS B 1 337 ? 12.938 22.828 -1.489 1 92.5 337 LYS B O 1
ATOM 5636 N N . GLY B 1 338 ? 10.805 22.688 -0.939 1 91.75 338 GLY B N 1
ATOM 5637 C CA . GLY B 1 338 ? 10.805 23.969 -0.25 1 91.75 338 GLY B CA 1
ATOM 5638 C C . GLY B 1 338 ? 11.711 24 0.966 1 91.75 338 GLY B C 1
ATOM 5639 O O . GLY B 1 338 ? 12.516 24.922 1.129 1 91.75 338 GLY B O 1
ATOM 5640 N N . ILE B 1 339 ? 11.578 22.969 1.766 1 89.62 339 ILE B N 1
ATOM 5641 C CA . ILE B 1 339 ? 12.391 22.891 2.977 1 89.62 339 ILE B CA 1
ATOM 5642 C C . ILE B 1 339 ? 13.867 22.797 2.604 1 89.62 339 ILE B C 1
ATOM 5644 O O . ILE B 1 339 ? 14.719 23.406 3.258 1 89.62 339 ILE B O 1
ATOM 5648 N N . HIS B 1 340 ? 14.125 22.047 1.579 1 88.75 340 HIS B N 1
ATOM 5649 C CA . HIS B 1 340 ? 15.508 21.875 1.142 1 88.75 340 HIS B CA 1
ATOM 5650 C C . HIS B 1 340 ? 16.094 23.203 0.67 1 88.75 340 HIS B C 1
ATOM 5652 O O . HIS B 1 340 ? 17.281 23.484 0.922 1 88.75 340 HIS B O 1
ATOM 5658 N N . GLN B 1 341 ? 15.359 24.031 0.055 1 88 341 GLN B N 1
ATOM 5659 C CA . GLN B 1 341 ? 15.867 25.266 -0.553 1 88 341 GLN B CA 1
ATOM 5660 C C . GLN B 1 341 ? 15.828 26.422 0.437 1 88 341 GLN B C 1
ATOM 5662 O O . GLN B 1 341 ? 16.656 27.328 0.372 1 88 341 GLN B O 1
ATOM 5667 N N . LEU B 1 342 ? 14.906 26.406 1.389 1 87.62 342 LEU B N 1
ATOM 5668 C CA . LEU B 1 342 ? 14.711 27.547 2.277 1 87.62 342 LEU B CA 1
ATOM 5669 C C . LEU B 1 342 ? 15.32 27.281 3.648 1 87.62 342 LEU B C 1
ATOM 5671 O O . LEU B 1 342 ? 15.523 28.203 4.438 1 87.62 342 LEU B O 1
ATOM 5675 N N . GLY B 1 343 ? 15.633 26.031 3.889 1 86 343 GLY B N 1
ATOM 5676 C CA . GLY B 1 343 ? 15.961 25.625 5.25 1 86 343 GLY B CA 1
ATOM 5677 C C . GLY B 1 343 ? 14.758 25.172 6.051 1 86 343 GLY B C 1
ATOM 5678 O O . GLY B 1 343 ? 13.617 25.5 5.703 1 86 343 GLY B O 1
ATOM 5679 N N . PHE B 1 344 ? 15.023 24.484 7.082 1 88.62 344 PHE B N 1
ATOM 5680 C CA . PHE B 1 344 ? 13.961 23.797 7.805 1 88.62 344 PHE B CA 1
ATOM 5681 C C . PHE B 1 344 ? 13.031 24.812 8.484 1 88.62 344 PHE B C 1
ATOM 5683 O O . PHE B 1 344 ? 11.812 24.688 8.383 1 88.62 344 PHE B O 1
ATOM 5690 N N . ALA B 1 345 ? 13.547 25.844 9.18 1 87.56 345 ALA B N 1
ATOM 5691 C CA . ALA B 1 345 ? 12.727 26.781 9.945 1 87.56 345 ALA B CA 1
ATOM 5692 C C . ALA B 1 345 ? 11.789 27.562 9.031 1 87.56 345 ALA B C 1
ATOM 5694 O O . ALA B 1 345 ? 10.578 27.594 9.266 1 87.56 345 ALA B O 1
ATOM 5695 N N . VAL B 1 346 ? 12.32 28.125 8.016 1 87.62 346 VAL B N 1
ATOM 5696 C CA . VAL B 1 346 ? 11.539 28.953 7.094 1 87.62 346 VAL B CA 1
ATOM 5697 C C . VAL B 1 346 ? 10.625 28.062 6.254 1 87.62 346 VAL B C 1
ATOM 5699 O O . VAL B 1 346 ? 9.422 28.312 6.164 1 87.62 346 VAL B O 1
ATOM 5702 N N . GLY B 1 347 ? 11.188 27.047 5.695 1 88.94 347 GLY B N 1
ATOM 5703 C CA . GLY B 1 347 ? 10.422 26.156 4.84 1 88.94 347 GLY B CA 1
ATOM 5704 C C . GLY B 1 347 ? 9.25 25.5 5.551 1 88.94 347 GLY B C 1
ATOM 5705 O O . GLY B 1 347 ? 8.133 25.484 5.031 1 88.94 347 GLY B O 1
ATOM 5706 N N . TYR B 1 348 ? 9.516 24.984 6.695 1 89.38 348 TYR B N 1
ATOM 5707 C CA . TYR B 1 348 ? 8.461 24.312 7.434 1 89.38 348 TYR B CA 1
ATOM 5708 C C . TYR B 1 348 ? 7.363 25.281 7.848 1 89.38 348 TYR B C 1
ATOM 5710 O O . TYR B 1 348 ? 6.18 24.938 7.824 1 89.38 348 TYR B O 1
ATOM 5718 N N . THR B 1 349 ? 7.719 26.438 8.273 1 87.81 349 THR B N 1
ATOM 5719 C CA . THR B 1 349 ? 6.738 27.438 8.664 1 87.81 349 THR B CA 1
ATOM 5720 C C . THR B 1 349 ? 5.805 27.766 7.5 1 87.81 349 THR B C 1
ATOM 5722 O O . THR B 1 349 ? 4.582 27.812 7.672 1 87.81 349 THR B O 1
ATOM 5725 N N . LEU B 1 350 ? 6.379 27.922 6.355 1 87.5 350 LEU B N 1
ATOM 5726 C CA . LEU B 1 350 ? 5.574 28.234 5.18 1 87.5 350 LEU B CA 1
ATOM 5727 C C . LEU B 1 350 ? 4.621 27.094 4.852 1 87.5 350 LEU B C 1
ATOM 5729 O O . LEU B 1 350 ? 3.453 27.328 4.531 1 87.5 350 LEU B O 1
ATOM 5733 N N . VAL B 1 351 ? 5.094 25.922 4.996 1 89.81 351 VAL B N 1
ATOM 5734 C CA . VAL B 1 351 ? 4.293 24.766 4.59 1 89.81 351 VAL B CA 1
ATOM 5735 C C . VAL B 1 351 ? 3.273 24.438 5.68 1 89.81 351 VAL B C 1
ATOM 5737 O O . VAL B 1 351 ? 2.238 23.828 5.406 1 89.81 351 VAL B O 1
ATOM 5740 N N . ALA B 1 352 ? 3.562 24.828 6.898 1 87.5 352 ALA B N 1
ATOM 5741 C CA . ALA B 1 352 ? 2.627 24.594 7.996 1 87.5 352 ALA B CA 1
ATOM 5742 C C . ALA B 1 352 ? 1.478 25.594 7.961 1 87.5 352 ALA B C 1
ATOM 5744 O O . ALA B 1 352 ? 0.329 25.234 8.242 1 87.5 352 ALA B O 1
ATOM 5745 N N . VAL B 1 353 ? 1.705 26.781 7.602 1 85.69 353 VAL B N 1
ATOM 5746 C CA . VAL B 1 353 ? 0.705 27.844 7.645 1 85.69 353 VAL B CA 1
ATOM 5747 C C . VAL B 1 353 ? -0.025 27.906 6.305 1 85.69 353 VAL B C 1
ATOM 5749 O O . VAL B 1 353 ? -1.229 28.172 6.258 1 85.69 353 VAL B O 1
ATOM 5752 N N . GLY B 1 354 ? 0.664 27.672 5.246 1 86.5 354 GLY B N 1
ATOM 5753 C CA . GLY B 1 354 ? 0.142 27.812 3.895 1 86.5 354 GLY B CA 1
ATOM 5754 C C . GLY B 1 354 ? -1.147 27.047 3.668 1 86.5 354 GLY B C 1
ATOM 5755 O O . GLY B 1 354 ? -2.139 27.609 3.201 1 86.5 354 GLY B O 1
ATOM 5756 N N . PRO B 1 355 ? -1.163 25.844 4.027 1 88.06 355 PRO B N 1
ATOM 5757 C CA . PRO B 1 355 ? -2.367 25.047 3.795 1 88.06 355 PRO B CA 1
ATOM 5758 C C . PRO B 1 355 ? -3.596 25.609 4.508 1 88.06 355 PRO B C 1
ATOM 5760 O O . PRO B 1 355 ? -4.715 25.484 4.008 1 88.06 355 PRO B O 1
ATOM 5763 N N . ILE B 1 356 ? -3.408 26.156 5.664 1 82.12 356 ILE B N 1
ATOM 5764 C CA . ILE B 1 356 ? -4.512 26.734 6.418 1 82.12 356 ILE B CA 1
ATOM 5765 C C . ILE B 1 356 ? -5.09 27.922 5.66 1 82.12 356 ILE B C 1
ATOM 5767 O O . ILE B 1 356 ? -6.309 28.062 5.555 1 82.12 356 ILE B O 1
ATOM 5771 N N . ILE B 1 357 ? -4.227 28.703 5.133 1 82.56 357 ILE B N 1
ATOM 5772 C CA . ILE B 1 357 ? -4.641 29.859 4.348 1 82.56 357 ILE B CA 1
ATOM 5773 C C . ILE B 1 357 ? -5.441 29.391 3.133 1 82.56 357 ILE B C 1
ATOM 5775 O O . ILE B 1 357 ? -6.535 29.906 2.873 1 82.56 357 ILE B O 1
ATOM 5779 N N . VAL B 1 358 ? -4.945 28.453 2.443 1 86.06 358 VAL B N 1
ATOM 5780 C CA . VAL B 1 358 ? -5.574 27.969 1.219 1 86.06 358 VAL B CA 1
ATOM 5781 C C . VAL B 1 358 ? -6.918 27.312 1.55 1 86.06 358 VAL B C 1
ATOM 5783 O O . VAL B 1 358 ? -7.918 27.578 0.879 1 86.06 358 VAL B O 1
ATOM 5786 N N . ALA B 1 359 ? -6.902 26.516 2.529 1 80.81 359 ALA B N 1
ATOM 5787 C CA . ALA B 1 359 ? -8.133 25.844 2.932 1 80.81 359 ALA B CA 1
ATOM 5788 C C . ALA B 1 359 ? -9.211 26.859 3.314 1 80.81 359 ALA B C 1
ATOM 5790 O O . ALA B 1 359 ? -10.383 26.672 2.988 1 80.81 359 ALA B O 1
ATOM 5791 N N . SER B 1 360 ? -8.883 27.828 4.031 1 76.12 360 SER B N 1
ATOM 5792 C CA . SER B 1 360 ? -9.828 28.859 4.434 1 76.12 360 SER B CA 1
ATOM 5793 C C . SER B 1 360 ? -10.344 29.641 3.23 1 76.12 360 SER B C 1
ATOM 5795 O O . SER B 1 360 ? -11.523 30 3.176 1 76.12 360 SER B O 1
ATOM 5797 N N . LEU B 1 361 ? -9.469 29.922 2.307 1 81.19 361 LEU B N 1
ATOM 5798 C CA . LEU B 1 361 ? -9.867 30.609 1.092 1 81.19 361 LEU B CA 1
ATOM 5799 C C . LEU B 1 361 ? -10.859 29.781 0.289 1 81.19 361 LEU B C 1
ATOM 5801 O O . LEU B 1 361 ? -11.852 30.312 -0.228 1 81.19 361 LEU B O 1
ATOM 5805 N N . VAL B 1 362 ? -10.586 28.547 0.215 1 78.69 362 VAL B N 1
ATOM 5806 C CA . VAL B 1 362 ? -11.484 27.641 -0.493 1 78.69 362 VAL B CA 1
ATOM 5807 C C . VAL B 1 362 ? -12.836 27.594 0.215 1 78.69 362 VAL B C 1
ATOM 5809 O O . VAL B 1 362 ? -13.883 27.594 -0.435 1 78.69 362 VAL B O 1
ATOM 5812 N N . SER B 1 363 ? -12.781 27.625 1.456 1 73.38 363 SER B N 1
ATOM 5813 C CA . SER B 1 363 ? -14.008 27.578 2.246 1 73.38 363 SER B CA 1
ATOM 5814 C C . SER B 1 363 ? -14.828 28.859 2.074 1 73.38 363 SER B C 1
ATOM 5816 O O . SER B 1 363 ? -16.062 28.797 2.014 1 73.38 363 SER B O 1
ATOM 5818 N N . ILE B 1 364 ? -14.25 29.938 2.002 1 75.25 364 ILE B N 1
ATOM 5819 C CA . ILE B 1 364 ? -14.93 31.219 1.904 1 75.25 364 ILE B CA 1
ATOM 5820 C C . ILE B 1 364 ? -15.383 31.453 0.466 1 75.25 364 ILE B C 1
ATOM 5822 O O . ILE B 1 364 ? -16.531 31.812 0.225 1 75.25 364 ILE B O 1
ATOM 5826 N N . CYS B 1 365 ? -14.484 31.188 -0.445 1 78.12 365 CYS B N 1
ATOM 5827 C CA . CYS B 1 365 ? -14.734 31.594 -1.825 1 78.12 365 CYS B CA 1
ATOM 5828 C C . CYS B 1 365 ? -15.508 30.516 -2.572 1 78.12 365 CYS B C 1
ATOM 5830 O O . CYS B 1 365 ? -16.359 30.812 -3.412 1 78.12 365 CYS B O 1
ATOM 5832 N N . TRP B 1 366 ? -15.219 29.359 -2.305 1 73.31 366 TRP B N 1
ATOM 5833 C CA . TRP B 1 366 ? -15.812 28.281 -3.09 1 73.31 366 TRP B CA 1
ATOM 5834 C C . TRP B 1 366 ? -17.047 27.703 -2.395 1 73.31 366 TRP B C 1
ATOM 5836 O O . TRP B 1 366 ? -18.094 27.547 -3.016 1 73.31 366 TRP B O 1
ATOM 5846 N N . PHE B 1 367 ? -16.969 27.547 -1.108 1 65.56 367 PHE B N 1
ATOM 5847 C CA . PHE B 1 367 ? -18.078 26.891 -0.413 1 65.56 367 PHE B CA 1
ATOM 5848 C C . PHE B 1 367 ? -18.984 27.922 0.252 1 65.56 367 PHE B C 1
ATOM 5850 O O . PHE B 1 367 ? -20.109 27.609 0.643 1 65.56 367 PHE B O 1
ATOM 5857 N N . LYS B 1 368 ? -18.516 29.219 0.29 1 68.81 368 LYS B N 1
ATOM 5858 C CA . LYS B 1 368 ? -19.281 30.359 0.827 1 68.81 368 LYS B CA 1
ATOM 5859 C C . LYS B 1 368 ? -19.828 30.031 2.211 1 68.81 368 LYS B C 1
ATOM 5861 O O . LYS B 1 368 ? -21 30.312 2.498 1 68.81 368 LYS B O 1
ATOM 5866 N N . GLU B 1 369 ? -18.984 29.406 2.936 1 65.31 369 GLU B N 1
ATOM 5867 C CA . GLU B 1 369 ? -19.375 28.969 4.27 1 65.31 369 GLU B CA 1
ATOM 5868 C C . GLU B 1 369 ? -19.266 30.094 5.281 1 65.31 369 GLU B C 1
ATOM 5870 O O . GLU B 1 369 ? -19.938 30.078 6.316 1 65.31 369 GLU B O 1
ATOM 5875 N N . ILE B 1 370 ? -18.5 31.172 5.074 1 66.25 370 ILE B N 1
ATOM 5876 C CA . ILE B 1 370 ? -18.281 32.312 5.953 1 66.25 370 ILE B CA 1
ATOM 5877 C C . ILE B 1 370 ? -18.797 33.594 5.277 1 66.25 370 ILE B C 1
ATOM 5879 O O . ILE B 1 370 ? -18.172 34.094 4.34 1 66.25 370 ILE B O 1
ATOM 5883 N N . THR B 1 371 ? -19.906 34.062 5.766 1 68.75 371 THR B N 1
ATOM 5884 C CA . THR B 1 371 ? -20.5 35.188 5.055 1 68.75 371 THR B CA 1
ATOM 5885 C C . THR B 1 371 ? -20.641 36.406 5.98 1 68.75 371 THR B C 1
ATOM 5887 O O . THR B 1 371 ? -20.766 37.531 5.516 1 68.75 371 THR B O 1
ATOM 5890 N N . GLY B 1 372 ? -20.531 36.219 7.242 1 76.62 372 GLY B N 1
ATOM 5891 C CA . GLY B 1 372 ? -20.703 37.344 8.141 1 76.62 372 GLY B CA 1
ATOM 5892 C C . GLY B 1 372 ? -19.578 38.375 8.031 1 76.62 372 GLY B C 1
ATOM 5893 O O . GLY B 1 372 ? -18.406 38 7.895 1 76.62 372 GLY B O 1
ATOM 5894 N N . ARG B 1 373 ? -19.953 39.625 8.039 1 81.62 373 ARG B N 1
ATOM 5895 C CA . ARG B 1 373 ? -18.984 40.688 7.895 1 81.62 373 ARG B CA 1
ATOM 5896 C C . ARG B 1 373 ? -17.938 40.656 8.992 1 81.62 373 ARG B C 1
ATOM 5898 O O . ARG B 1 373 ? -16.734 40.812 8.734 1 81.62 373 ARG B O 1
ATOM 5905 N N . ARG B 1 374 ? -18.391 40.469 10.195 1 82.75 374 ARG B N 1
ATOM 5906 C CA . ARG B 1 374 ? -17.469 40.406 11.32 1 82.75 374 ARG B CA 1
ATOM 5907 C C . ARG B 1 374 ? -16.516 39.219 11.18 1 82.75 374 ARG B C 1
ATOM 5909 O O . ARG B 1 374 ? -15.32 39.344 11.422 1 82.75 374 ARG B O 1
ATOM 5916 N N . GLN B 1 375 ? -17.078 38.125 10.797 1 82.12 375 GLN B N 1
ATOM 5917 C CA . GLN B 1 375 ? -16.266 36.938 10.617 1 82.12 375 GLN B CA 1
ATOM 5918 C C . GLN B 1 375 ? -15.242 37.125 9.5 1 82.12 375 GLN B C 1
ATOM 5920 O O . GLN B 1 375 ? -14.102 36.688 9.625 1 82.12 375 GLN B O 1
ATOM 5925 N N . LEU B 1 376 ? -15.664 37.75 8.562 1 84.44 376 LEU B N 1
ATOM 5926 C CA . LEU B 1 376 ? -14.773 38 7.43 1 84.44 376 LEU B CA 1
ATOM 5927 C C . LEU B 1 376 ? -13.648 38.938 7.816 1 84.44 376 LEU B C 1
ATOM 5929 O O . LEU B 1 376 ? -12.508 38.781 7.367 1 84.44 376 LEU B O 1
ATOM 5933 N N . LEU B 1 377 ? -14.016 39.906 8.602 1 87.88 377 LEU B N 1
ATOM 5934 C CA . LEU B 1 377 ? -12.992 40.844 9.047 1 87.88 377 LEU B CA 1
ATOM 5935 C C . LEU B 1 377 ? -11.953 40.156 9.922 1 87.88 377 LEU B C 1
ATOM 5937 O O . LEU B 1 377 ? -10.758 40.438 9.805 1 87.88 377 LEU B O 1
ATOM 5941 N N . ILE B 1 378 ? -12.406 39.375 10.781 1 86.56 378 ILE B N 1
ATOM 5942 C CA . ILE B 1 378 ? -11.484 38.625 11.641 1 86.56 378 ILE B CA 1
ATOM 5943 C C . ILE B 1 378 ? -10.617 37.688 10.797 1 86.56 378 ILE B C 1
ATOM 5945 O O . ILE B 1 378 ? -9.406 37.594 11.023 1 86.56 378 ILE B O 1
ATOM 5949 N N . TYR B 1 379 ? -11.258 37.125 9.883 1 84.12 379 TYR B N 1
ATOM 5950 C CA . TYR B 1 379 ? -10.531 36.219 9 1 84.12 379 TYR B CA 1
ATOM 5951 C C . TYR B 1 379 ? -9.43 36.969 8.25 1 84.12 379 TYR B C 1
ATOM 5953 O O . TYR B 1 379 ? -8.273 36.531 8.234 1 84.12 379 TYR B O 1
ATOM 5961 N N . TRP B 1 380 ? -9.742 38.062 7.652 1 88.38 380 TRP B N 1
ATOM 5962 C CA . TRP B 1 380 ? -8.773 38.812 6.855 1 88.38 380 TRP B CA 1
ATOM 5963 C C . TRP B 1 380 ? -7.66 39.375 7.738 1 88.38 380 TRP B C 1
ATOM 5965 O O . TRP B 1 380 ? -6.508 39.469 7.309 1 88.38 380 TRP B O 1
ATOM 5975 N N . SER B 1 381 ? -8.023 39.719 8.883 1 90.5 381 SER B N 1
ATOM 5976 C CA . SER B 1 381 ? -7.008 40.188 9.82 1 90.5 381 SER B CA 1
ATOM 5977 C C . SER B 1 381 ? -6.051 39.062 10.195 1 90.5 381 SER B C 1
ATOM 5979 O O . SER B 1 381 ? -4.844 39.281 10.312 1 90.5 381 SER B O 1
ATOM 5981 N N . ALA B 1 382 ? -6.594 37.906 10.445 1 87.88 382 ALA B N 1
ATOM 5982 C CA . ALA B 1 382 ? -5.77 36.75 10.75 1 87.88 382 ALA B CA 1
ATOM 5983 C C . ALA B 1 382 ? -4.836 36.406 9.594 1 87.88 382 ALA B C 1
ATOM 5985 O O . ALA B 1 382 ? -3.654 36.125 9.805 1 87.88 382 ALA B O 1
ATOM 5986 N N . GLU B 1 383 ? -5.34 36.469 8.406 1 87.44 383 GLU B N 1
ATOM 5987 C CA . GLU B 1 383 ? -4.543 36.219 7.215 1 87.44 383 GLU B CA 1
ATOM 5988 C C . GLU B 1 383 ? -3.422 37.219 7.059 1 87.44 383 GLU B C 1
ATOM 5990 O O . GLU B 1 383 ? -2.318 36.875 6.625 1 87.44 383 GLU B O 1
ATOM 5995 N N . ALA B 1 384 ? -3.758 38.406 7.336 1 90.44 384 ALA B N 1
ATOM 5996 C CA . ALA B 1 384 ? -2.752 39.469 7.266 1 90.44 384 ALA B CA 1
ATOM 5997 C C . ALA B 1 384 ? -1.62 39.219 8.258 1 90.44 384 ALA B C 1
ATOM 5999 O O . ALA B 1 384 ? -0.45 39.438 7.945 1 90.44 384 ALA B O 1
ATOM 6000 N N . LEU B 1 385 ? -1.964 38.781 9.414 1 91.38 385 LEU B N 1
ATOM 6001 C CA . LEU B 1 385 ? -0.956 38.469 10.414 1 91.38 385 LEU B CA 1
ATOM 6002 C C . LEU B 1 385 ? -0.069 37.312 9.945 1 91.38 385 LEU B C 1
ATOM 6004 O O . LEU B 1 385 ? 1.146 37.344 10.156 1 91.38 385 LEU B O 1
ATOM 6008 N N . GLN B 1 386 ? -0.644 36.344 9.359 1 88.19 386 GLN B N 1
ATOM 6009 C CA . GLN B 1 386 ? 0.115 35.219 8.852 1 88.19 386 GLN B CA 1
ATOM 6010 C C . GLN B 1 386 ? 1.073 35.625 7.742 1 88.19 386 GLN B C 1
ATOM 6012 O O . GLN B 1 386 ? 2.234 35.219 7.723 1 88.19 386 GLN B O 1
ATOM 6017 N N . LEU B 1 387 ? 0.58 36.438 6.836 1 86.69 387 LEU B N 1
ATOM 6018 C CA . LEU B 1 387 ? 1.406 36.938 5.734 1 86.69 387 LEU B CA 1
ATOM 6019 C C . LEU B 1 387 ? 2.564 37.781 6.254 1 86.69 387 LEU B C 1
ATOM 6021 O O . LEU B 1 387 ? 3.688 37.656 5.758 1 86.69 387 LEU B O 1
ATOM 6025 N N . LEU B 1 388 ? 2.213 38.594 7.207 1 90 388 LEU B N 1
ATOM 6026 C CA . LEU B 1 388 ? 3.256 39.406 7.832 1 90 388 LEU B CA 1
ATOM 6027 C C . LEU B 1 388 ? 4.309 38.5 8.484 1 90 388 LEU B C 1
ATOM 6029 O O . LEU B 1 388 ? 5.504 38.781 8.406 1 90 388 LEU B O 1
ATOM 6033 N N . GLY B 1 389 ? 3.871 37.562 9.141 1 88.5 389 GLY B N 1
ATOM 6034 C CA . GLY B 1 389 ? 4.801 36.594 9.734 1 88.5 389 GLY B CA 1
ATOM 6035 C C . GLY B 1 389 ? 5.711 35.938 8.719 1 88.5 389 GLY B C 1
ATOM 6036 O O . GLY B 1 389 ? 6.93 35.906 8.906 1 88.5 389 GLY B O 1
ATOM 6037 N N . VAL B 1 390 ? 5.145 35.5 7.633 1 84.31 390 VAL B N 1
ATOM 6038 C CA . VAL B 1 390 ? 5.902 34.812 6.582 1 84.31 390 VAL B CA 1
ATOM 6039 C C . VAL B 1 390 ? 6.941 35.781 6.008 1 84.31 390 VAL B C 1
ATOM 6041 O O . VAL B 1 390 ? 8.078 35.375 5.746 1 84.31 390 VAL B O 1
ATOM 6044 N N . ILE B 1 391 ? 6.598 36.969 5.812 1 85.5 391 ILE B N 1
ATOM 6045 C CA . ILE B 1 391 ? 7.5 37.969 5.273 1 85.5 391 ILE B CA 1
ATOM 6046 C C . ILE B 1 391 ? 8.656 38.188 6.242 1 85.5 391 ILE B C 1
ATOM 6048 O O . ILE B 1 391 ? 9.812 38.281 5.82 1 85.5 391 ILE B O 1
ATOM 6052 N N . LEU B 1 392 ? 8.367 38.25 7.477 1 88.5 392 LEU B N 1
ATOM 6053 C CA . LEU B 1 392 ? 9.391 38.5 8.484 1 88.5 392 LEU B CA 1
ATOM 6054 C C . LEU B 1 392 ? 10.422 37.375 8.516 1 88.5 392 LEU B C 1
ATOM 6056 O O . LEU B 1 392 ? 11.625 37.625 8.539 1 88.5 392 LEU B O 1
ATOM 6060 N N . ILE B 1 393 ? 9.984 36.188 8.469 1 86.56 393 ILE B N 1
ATOM 6061 C CA . ILE B 1 393 ? 10.93 35.094 8.594 1 86.56 393 ILE B CA 1
ATOM 6062 C C . ILE B 1 393 ? 11.758 34.969 7.316 1 86.56 393 ILE B C 1
ATOM 6064 O O . ILE B 1 393 ? 12.938 34.625 7.367 1 86.56 393 ILE B O 1
ATOM 6068 N N . THR B 1 394 ? 11.211 35.25 6.188 1 83.31 394 THR B N 1
ATOM 6069 C CA . THR B 1 394 ? 11.93 35.156 4.922 1 83.31 394 THR B CA 1
ATOM 6070 C C . THR B 1 394 ? 12.922 36.312 4.773 1 83.31 394 THR B C 1
ATOM 6072 O O . THR B 1 394 ? 14.016 36.125 4.227 1 83.31 394 THR B O 1
ATOM 6075 N N . ALA B 1 395 ? 12.586 37.469 5.309 1 83.81 395 ALA B N 1
ATOM 6076 C CA . ALA B 1 395 ? 13.406 38.656 5.141 1 83.81 395 ALA B CA 1
ATOM 6077 C C . ALA B 1 395 ? 14.547 38.688 6.156 1 83.81 395 ALA B C 1
ATOM 6079 O O . ALA B 1 395 ? 15.617 39.219 5.879 1 83.81 395 ALA B O 1
ATOM 6080 N N . PHE B 1 396 ? 14.344 38.094 7.281 1 86.75 396 PHE B N 1
ATOM 6081 C CA . PHE B 1 396 ? 15.289 38.344 8.367 1 86.75 396 PHE B CA 1
ATOM 6082 C C . PHE B 1 396 ? 16.078 37.062 8.672 1 86.75 396 PHE B C 1
ATOM 6084 O O . PHE B 1 396 ? 16.781 37 9.68 1 86.75 396 PHE B O 1
ATOM 6091 N N . SER B 1 397 ? 15.898 36.094 7.898 1 82.56 397 SER B N 1
ATOM 6092 C CA . SER B 1 397 ? 16.719 34.875 8 1 82.56 397 SER B CA 1
ATOM 6093 C C . SER B 1 397 ? 17.578 34.688 6.754 1 82.56 397 SER B C 1
ATOM 6095 O O . SER B 1 397 ? 17.281 35.25 5.699 1 82.56 397 SER B O 1
ATOM 6097 N N . GLN B 1 398 ? 18.859 34 7.062 1 72.62 398 GLN B N 1
ATOM 6098 C CA . GLN B 1 398 ? 19.719 33.688 5.93 1 72.62 398 GLN B CA 1
ATOM 6099 C C . GLN B 1 398 ? 19.297 32.375 5.277 1 72.62 398 GLN B C 1
ATOM 6101 O O . GLN B 1 398 ? 19.094 31.375 5.965 1 72.62 398 GLN B O 1
ATOM 6106 N N . GLN B 1 399 ? 18.812 32.5 4.121 1 63.88 399 GLN B N 1
ATOM 6107 C CA . GLN B 1 399 ? 18.484 31.281 3.389 1 63.88 399 GLN B CA 1
ATOM 6108 C C . GLN B 1 399 ? 19.75 30.641 2.789 1 63.88 399 GLN B C 1
ATOM 6110 O O . GLN B 1 399 ? 20.719 31.344 2.5 1 63.88 399 GLN B O 1
#

InterPro domains:
  IPR010651 Sugar transport protein [PTHR16119] (3-394)
  IPR012435 TMEM144 [PF07857] (4-394)

Solvent-accessible surface area (backbone atoms only — not comparable to full-atom values): 40227 Å² total; per-residue (Å²): 118,51,67,70,12,49,56,32,20,49,50,14,7,47,26,54,24,48,24,33,56,64,43,58,64,57,58,59,62,61,46,56,93,90,69,68,57,44,68,34,30,47,60,53,26,50,34,32,16,28,50,18,19,30,52,44,20,47,49,50,25,62,76,68,67,35,39,58,72,26,31,51,65,58,23,19,50,16,13,28,35,38,30,52,17,59,54,37,41,39,62,14,19,59,49,50,32,41,53,58,25,47,44,47,21,50,49,33,19,44,51,42,27,32,49,36,15,49,66,17,51,100,77,44,74,48,60,43,52,54,46,94,74,25,48,58,48,35,54,47,16,54,50,36,34,50,50,20,48,57,44,48,51,57,44,58,66,62,70,67,65,67,65,64,65,65,64,69,68,69,77,73,70,77,77,78,76,72,75,71,77,75,66,88,72,72,74,71,73,69,78,81,70,64,79,55,54,48,36,62,63,32,59,46,76,28,36,51,35,47,63,43,76,75,64,82,79,82,70,69,82,63,60,87,61,70,88,63,74,82,70,69,69,74,80,70,65,71,76,76,74,58,72,62,59,43,42,52,50,18,50,52,34,18,48,52,22,7,41,30,50,27,46,20,58,48,38,38,51,50,48,36,68,77,31,73,87,44,57,74,71,55,48,46,32,28,19,24,49,16,22,29,50,42,29,46,51,50,39,52,52,53,50,48,50,28,53,75,68,72,40,83,78,56,61,47,63,52,66,37,26,21,51,22,13,35,34,38,32,54,11,48,53,23,36,49,51,4,22,69,43,29,33,54,29,53,22,45,48,45,42,61,48,34,17,56,54,40,32,50,47,45,38,38,71,71,65,55,40,64,75,50,67,68,40,47,51,43,45,54,51,23,50,49,34,38,51,50,18,53,50,34,34,63,67,27,32,49,90,117,52,67,69,14,49,56,31,21,50,50,14,6,47,27,56,24,48,23,34,56,64,44,58,67,60,58,59,64,58,48,58,94,88,67,66,55,44,64,32,30,46,59,53,27,49,34,33,15,27,51,18,19,31,51,45,19,47,49,48,25,63,76,67,67,34,40,60,72,27,30,50,63,57,24,19,49,17,13,28,34,37,30,51,17,59,54,37,41,39,62,14,19,61,50,50,32,41,52,57,25,47,43,47,20,49,49,32,20,45,50,42,26,33,48,35,14,48,66,16,50,100,78,44,72,49,59,43,52,54,46,94,75,26,49,58,48,35,55,47,16,54,52,36,35,52,52,20,48,58,42,49,50,59,43,56,67,63,69,69,67,65,65,64,66,67,63,68,69,72,76,76,69,78,77,76,74,75,75,70,74,77,67,87,71,70,74,71,74,70,76,81,70,64,79,56,54,49,35,63,62,32,58,47,76,29,35,52,33,49,61,40,74,73,64,80,79,80,67,71,83,57,63,85,60,73,87,66,74,80,71,70,69,74,79,69,65,69,76,76,75,58,70,62,59,43,41,52,51,18,51,51,33,18,48,52,22,7,40,30,52,28,48,21,59,48,40,39,50,50,48,35,67,77,32,74,87,44,57,76,70,56,45,47,32,26,20,24,49,15,22,29,49,42,32,45,51,51,39,53,52,52,51,48,50,29,52,76,68,70,40,84,78,57,61,45,63,54,65,38,26,21,50,23,13,35,34,36,34,55,12,48,54,24,36,50,50,5,23,70,43,29,34,54,28,52,22,46,47,46,43,61,48,32,18,56,56,41,34,50,49,45,36,37,71,70,64,56,40,64,76,50,68,68,39,47,50,43,44,53,52,23,51,49,33,36,50,50,16,53,50,35,35,62,68,27,33,51,91

Secondary structure (DSSP, 8-state):
-GGGGHHHHHHHHHHHHHTTHHHHHHHHHT--SS-------HHHHHHHHHHHHHHHHHHHHHHHT-GGG---HHHHHHHHHHHHHHHHHHHHHHHH-HHHHHHHHHHHHHHHHHHHHHHTGGGPPPPPBSSTTTHHHHHHHHHHHHHHHHHHHHHHHTTHHHHHHHTTT--------------TT------TTS---TTTS--SHHHHHHGGGG--SS-TT-----S---------------HHHHHHHHHHHHHHHHHHHHHTTHHHHHHHHH-TTS-GGGGHHHHHHHHHHHHHHHHHHHHHHHHHTTPPPPP--SHHHHHHHHHHHHHHHHHHHHHHHH-HHHHHHHHHHHHHHHHHHIIIIIS-----HHHHHHHHHHHHHHHHHHHHHHHSB--/-GGGGHHHHHHHHHHHHHTTHHHHHHHTTT--SS-------HHHHHHHHHHHHHHHHHHHHHHHT-GGG---HHHHHHHHHHHHHHHHHHHHHHHH-HHHHHHHHHHHHHHHHHHHHHHTGGGPPPPPBSSTTTHHHHHHHHHHHHHHHHHHHHHHHTTHHHHHHHTTS--------------TT------TTS---TTTS--SHHHHHHGGGG--SS-TT---------------------HHHHHHHHHHHHHHHHHHHHHTTHHHHHHHHH-TTS-GGGGHHHHHHHHHHHHHHHHHHHHHHHHHTTPPPPP--SHHHHHHHHHHHHHHHHHHHHHHHH-HHHHHHHHHHHHHHHHHHIIIIIS-----HHHHHHHHHHHHHHHHHHHHHHHHB--

Sequence (798 aa):
MGLFGIAPAAVAAVAFGVQYVPVKKYKILVRAKTFTLLIYDGTTFQWFMCSGILFVGLAFAILGGDLARGIPPKVVFGGCLWALSNFAVLPLVKLLGIGLGFSLYHFQNMIVGYVVGRKGLFGLPALQPAFDGSLIFCDVECCLILVSFVALLLVEGGGEKESNEKNSENTHPKPTVHGKPCQPDSYEEVPADRPHRLFEESSTFAAFALEIDEGDDGEAFRPELPDVAEVTPEATEPPRKQPWRNCALGVLLAIVAGSLTGVQSVPATLYSLEHPDYPSTAVIFPQCVGVWFASTAIYVIYSGIARLRRKPVLHSVIRPAFISGCIWSVGFLFMIKGIHQLGFAVGYTLVAVGPIIVASLVSICWFKEITGRRQLLIYWSAEALQLLGVILITAFSQQMGLFGIAPAAVAAVAFGVQYVPVKKYKILVRAKTFTLLIYDGTTFQWFMCSGILFVGLAFAILGGDLARGIPPKVVFGGCLWALSNFAVLPLVKLLGIGLGFSLYHFQNMIVGYVVGRKGLFGLPALQPAFDGSLIFCDVECCLILVSFVALLLVEGGGEKESNEKNSENTHPKPTVHGKPCQPDSYEEVPADRPHRLFEESSTFAAFALEIDEGDDGEAFRPELPDVAEVTPEATEPPRKQPWRNCALGVLLAIVAGSLTGVQSVPATLYSLEHPDYPSTAVIFPQCVGVWFASTAIYVIYSGIARLRRKPVLHSVIRPAFISGCIWSVGFLFMIKGIHQLGFAVGYTLVAVGPIIVASLVSICWFKEITGRRQLLIYWSAEALQLLGVILITAFSQQ

Radius of gyration: 31.59 Å; Cα contacts (8 Å, |Δi|>4): 1204; chains: 2; bounding box: 82×84×64 Å

Foldseek 3Di:
DQVVLLVLLLLLLQLLQCLLVLVLVVLPPVPDDDASQLQAALLVLLLLLLLLQLVLLVVVCVVVVLPVVDQDVLLLVLLLLLLVLLVLLQLLCQLPNQLVLVLLLLLLLLVLLQCCQQVVPPNGDHFAWPDPPLVVLLVVLNVLLNVLSVLLSVLQPPLPPPPVPPPPPPPPPDPPPPPDPPPPPCPPPPDPPPLPRLRCSQSRSRSSNRSNPPDDDPPPPPPPPDPPDPPVPPCPPPPPPPSVVSVVVSSVSSNSSSNSNSCSCVSLVVVCVVCVVNDLLSSLNSSSNSNNVSSVVSSVVVCVVCVVVPHDNTHHDNVSSSSSSNSSSSSVSSLSSSCVSNPRNLSSSSNSSSSVLSNVCCSCPVVVSRDDPVSVVSNVVSVVSNVSSSCSNSVTTDD/DQVVLVVLLLLLLQLLQCLLVLVLVVLPPVPDDDASQLQAALLVLLLLLLVLQLVLLVVCCVVVVLVVVDQDVLLLVLLLLLLVLLVLLQLLCQLPNQLVLVLLLLLLLLVLLQCCQQVVPPNGDHFAWPDPPLVVLLVVLNVLLNVLSVLLSVLQPPPPPPPVPPPPPPPPPDPPPPPPPPPPPCPPPPDPPPLPGLRCSQSRSRSSNRSNPVDDDPPPPPPPPDPPDPPVPDCPPPPPPPSVVSVVVSSVSSNSSSNSSSCSCVSLVVVCVVPVVNDLLSSLNSSSNSNNVSSVVSSVVVCVVCVVVPHDNTHHDNVSSSSSSNSNSSSVSSLSSSCVSNPRNLSSSSNSSSSVLSNVCCSCPPVVSRDDPVSVVSNVVSVVSNVSSSCSNSVTTDD

Organism: Symbiodinium microadriaticum (NCBI:txid2951)